Protein AF-A0A961GXW7-F1 (afdb_monomer_lite)

Radius of gyration: 40.07 Å; chains: 1; bounding box: 86×132×93 Å

Secondary structure (DSSP, 8-state):
-HHHHHHHHHHS---------------PPPHHHHHHHHHHHHHHHHHHHHTSPSSHHHHHHHHHHHHHHHHHHHHHHHHHHHHHHHHHHHHHHHHHHHHHHHHHHHHHHHHHHHHHHTSPSSHHHHHHHHHHHHHHHHHHHHHHHHHHHHHHHHHHHHHHHHTT--STT-PPPEE-SPPPTTSTT--GGG--EEEEE-HHHHHHHHHHHHHHTPPPPBPTTT--B----EETTEEE--TTT-EEEEEPPPSPPTTSHHHHHHHHHHHHSSS--HHHHT--PPSSHHHHHHHHHHHHHHHHHHHSS-HHHHTBT-HHHHHHHHHHHHHHHHTT--HHHHHHHHHHTT-S-GGGHHHHHHHHHTTSS-B--HHHHHHHHHHHHHHHHHHHHHHHHHHHHHHHHHHHHHHHHHHTT-HHHHHHHHHHHHHHHHHHHHHHHHHHHTTS---PPPP--------SSSSSHHHHHHHHHHHHHHHHHHHHHHHTTS-------HHHHHHHHHHHHHHHHTT-TTSHHHHHHHHHHHHHHHHHHHHTTSS-TT--HHHHHHHHHHHHHHHHHHHHHTTTTTS------S-SSSSHHHHHHHHHHHHHHHHHHHHHHHHHHHHHHHHHHHHTT--HHHHHHHHHHHHTT--HHHHHHHHHHHHHHHHHHHHHHHHHHHHHHHHHHHHHHHHHHHHHHHHHHHSS-HHHHHHHHHHHHHHHHTT----HHHHHHHHHHHHHHHHHHHHHHHHHHHHT-EEEEEEETTTEEEEEEEETTEEEEEEEEEEEETTEEEEEEEEEEEEEETTTTEEEEEEEEEEEETTEEEEEEEEEEEE--SSSEEEEEEETTEEEEEEEE-

Structure (mmCIF, N/CA/C/O backbone):
data_AF-A0A961GXW7-F1
#
_entry.id   AF-A0A961GXW7-F1
#
loop_
_atom_site.group_PDB
_atom_site.id
_atom_site.type_symbol
_atom_site.label_atom_id
_atom_site.label_alt_id
_atom_site.label_comp_id
_atom_site.label_asym_id
_atom_site.label_entity_id
_atom_site.label_seq_id
_atom_site.pdbx_PDB_ins_code
_atom_site.Cartn_x
_atom_site.Cartn_y
_atom_site.Cartn_z
_atom_site.occupancy
_atom_site.B_iso_or_equiv
_atom_site.auth_seq_id
_atom_site.auth_comp_id
_atom_site.auth_asym_id
_atom_site.auth_atom_id
_atom_site.pdbx_PDB_model_num
ATOM 1 N N . MET A 1 1 ? -20.196 54.841 22.213 1.00 41.28 1 MET A N 1
ATOM 2 C CA . MET A 1 1 ? -19.487 53.626 22.684 1.00 41.28 1 MET A CA 1
ATOM 3 C C . MET A 1 1 ? -20.049 52.306 22.143 1.00 41.28 1 MET A C 1
ATOM 5 O O . MET A 1 1 ? -19.258 51.525 21.639 1.00 41.28 1 MET A O 1
ATOM 9 N N . ARG A 1 2 ? -21.371 52.052 22.116 1.00 33.59 2 ARG A N 1
ATOM 10 C CA . ARG A 1 2 ? -21.931 50.790 21.561 1.00 33.59 2 ARG A CA 1
ATOM 11 C C . ARG A 1 2 ? -21.655 50.526 20.063 1.00 33.59 2 ARG A C 1
ATOM 13 O O . ARG A 1 2 ? -21.621 49.375 19.658 1.00 33.59 2 ARG A O 1
ATOM 20 N N . ARG A 1 3 ? -21.381 51.559 19.252 1.00 33.91 3 ARG A N 1
ATOM 21 C CA . ARG A 1 3 ? -20.981 51.406 17.834 1.00 33.91 3 ARG A CA 1
ATOM 22 C C . ARG A 1 3 ? -19.484 51.121 17.617 1.00 33.91 3 ARG A C 1
ATOM 24 O O . ARG A 1 3 ? -19.127 50.623 16.561 1.00 33.91 3 ARG A O 1
ATOM 31 N N . LEU A 1 4 ? -18.625 51.377 18.610 1.00 35.22 4 LEU A N 1
ATOM 32 C CA . LEU A 1 4 ? -17.183 51.084 18.530 1.00 35.22 4 LEU A CA 1
ATOM 33 C C . LEU A 1 4 ? -16.859 49.640 18.954 1.00 35.22 4 LEU A C 1
ATOM 35 O O . LEU A 1 4 ? -15.947 49.035 18.406 1.00 35.22 4 LEU A O 1
ATOM 39 N N . VAL A 1 5 ? -17.666 49.046 19.841 1.00 41.28 5 VAL A N 1
ATOM 40 C CA . VAL A 1 5 ? -17.519 47.635 20.254 1.00 41.28 5 VAL A CA 1
ATOM 41 C C . VAL A 1 5 ? -17.949 46.662 19.142 1.00 41.28 5 VAL A C 1
ATOM 43 O O . VAL A 1 5 ? -17.344 45.607 18.984 1.00 41.28 5 VAL A O 1
ATOM 46 N N . ALA A 1 6 ? -18.915 47.040 18.296 1.00 34.22 6 ALA A N 1
ATOM 47 C CA . ALA A 1 6 ? -19.325 46.226 17.145 1.00 34.22 6 ALA A CA 1
ATOM 48 C C . ALA A 1 6 ? -18.249 46.153 16.041 1.00 34.22 6 ALA A C 1
ATOM 50 O O . ALA A 1 6 ? -18.118 45.127 15.382 1.00 34.22 6 ALA A O 1
ATOM 51 N N . ILE A 1 7 ? -17.440 47.206 15.874 1.00 37.25 7 ILE A N 1
ATOM 52 C CA . ILE A 1 7 ? -16.339 47.237 14.895 1.00 37.25 7 ILE A CA 1
ATOM 53 C C . ILE A 1 7 ? -15.136 46.420 15.397 1.00 37.25 7 ILE A C 1
ATOM 55 O O . ILE A 1 7 ? -14.447 45.795 14.598 1.00 37.25 7 ILE A O 1
ATOM 59 N N . TRP A 1 8 ? -14.928 46.339 16.716 1.00 32.59 8 TRP A N 1
ATOM 60 C CA . TRP A 1 8 ? -13.859 45.526 17.303 1.00 32.59 8 TRP A CA 1
ATOM 61 C C . TRP A 1 8 ? -14.167 44.017 17.257 1.00 32.59 8 TRP A C 1
ATOM 63 O O . TRP A 1 8 ? -13.285 43.220 16.960 1.00 32.59 8 TRP A O 1
ATOM 73 N N . ILE A 1 9 ? -15.435 43.616 17.425 1.00 38.03 9 ILE A N 1
ATOM 74 C CA . ILE A 1 9 ? -15.851 42.202 17.316 1.00 38.03 9 ILE A CA 1
ATOM 75 C C . ILE A 1 9 ? -15.855 41.712 15.852 1.00 38.03 9 ILE A C 1
ATOM 77 O O . ILE A 1 9 ? -15.516 40.559 15.596 1.00 38.03 9 ILE A O 1
ATOM 81 N N . LEU A 1 10 ? -16.137 42.584 14.875 1.00 31.86 10 LEU A N 1
ATOM 82 C CA . LEU A 1 10 ? -16.046 42.249 13.443 1.00 31.86 10 LEU A CA 1
ATOM 83 C C . LEU A 1 10 ? -14.601 42.118 12.926 1.00 31.86 10 LEU A C 1
ATOM 85 O O . LEU A 1 10 ? -14.381 41.440 11.926 1.00 31.86 10 LEU A O 1
ATOM 89 N N . LEU A 1 11 ? -13.616 42.710 13.610 1.00 31.41 11 LEU A N 1
ATOM 90 C CA . LEU A 1 11 ? -12.194 42.601 13.253 1.00 31.41 11 LEU A CA 1
ATOM 91 C C . LEU A 1 11 ? -11.481 41.396 13.896 1.00 31.41 11 LEU A C 1
ATOM 93 O O . LEU A 1 11 ? -10.411 41.017 13.427 1.00 31.41 11 LEU A O 1
ATOM 97 N N . CYS A 1 12 ? -12.068 40.754 14.914 1.00 31.16 12 CYS A N 1
ATOM 98 C CA . CYS A 1 12 ? -11.459 39.609 15.609 1.00 31.16 12 CYS A CA 1
ATOM 99 C C . CYS A 1 12 ? -11.968 38.226 15.153 1.00 31.16 12 CYS A C 1
ATOM 101 O O . CYS A 1 12 ? -11.433 37.216 15.603 1.00 31.16 12 CYS A O 1
ATOM 103 N N . VAL A 1 13 ? -12.956 38.148 14.250 1.00 32.22 13 VAL A N 1
ATOM 104 C CA . VAL A 1 13 ? -13.510 36.874 13.741 1.00 32.22 13 VAL A CA 1
ATOM 105 C C . VAL A 1 13 ? -13.492 36.844 12.209 1.00 32.22 13 VAL A C 1
ATOM 107 O O . VAL A 1 13 ? -14.510 36.660 11.548 1.00 32.22 13 VAL A O 1
ATOM 110 N N . ALA A 1 14 ? -12.314 37.039 11.620 1.00 27.06 14 ALA A N 1
ATOM 111 C CA . ALA A 1 14 ? -12.071 36.694 10.224 1.00 27.06 14 ALA A CA 1
ATOM 112 C C . ALA A 1 14 ? -11.244 35.398 10.187 1.00 27.06 14 ALA A C 1
ATOM 114 O O . ALA A 1 14 ? -10.081 35.420 10.595 1.00 27.06 14 ALA A O 1
ATOM 115 N N . PRO A 1 15 ? -11.786 34.258 9.717 1.00 30.92 15 PRO A N 1
ATOM 116 C CA . PRO A 1 15 ? -10.940 33.119 9.406 1.00 30.92 15 PRO A CA 1
ATOM 117 C C . PRO A 1 15 ? -10.016 33.532 8.260 1.00 30.92 15 PRO A C 1
ATOM 119 O O . PRO A 1 15 ? -10.469 33.845 7.156 1.00 30.92 15 PRO A O 1
ATOM 122 N N . VAL A 1 16 ? -8.712 33.539 8.534 1.00 29.03 16 VAL A N 1
ATOM 123 C CA . VAL A 1 16 ? -7.657 33.633 7.526 1.00 29.03 16 VAL A CA 1
ATOM 124 C C . VAL A 1 16 ? -7.818 32.432 6.594 1.00 29.03 16 VAL A C 1
ATOM 126 O O . VAL A 1 16 ? -7.296 31.348 6.838 1.00 29.03 16 VAL A O 1
ATOM 129 N N . ARG A 1 17 ? -8.589 32.602 5.516 1.00 28.78 17 ARG A N 1
ATOM 130 C CA . ARG A 1 17 ? -8.518 31.717 4.357 1.00 28.78 17 ARG A CA 1
ATOM 131 C C . ARG A 1 17 ? -7.207 32.035 3.658 1.00 28.78 17 ARG A C 1
ATOM 133 O O . ARG A 1 17 ? -7.131 32.962 2.856 1.00 28.78 17 ARG A O 1
ATOM 140 N N . ALA A 1 18 ? -6.176 31.262 3.978 1.00 31.14 18 ALA A N 1
ATOM 141 C CA . ALA A 1 18 ? -5.028 31.131 3.105 1.00 31.14 18 ALA A CA 1
ATOM 142 C C . ALA A 1 18 ? -5.543 30.639 1.743 1.00 31.14 18 ALA A C 1
ATOM 144 O O . ALA A 1 18 ? -6.003 29.506 1.611 1.00 31.14 18 ALA A O 1
ATOM 145 N N . GLN A 1 19 ? -5.521 31.512 0.737 1.00 29.30 19 GLN A N 1
ATOM 146 C CA . GLN A 1 19 ? -5.534 31.080 -0.652 1.00 29.30 19 GLN A CA 1
ATOM 147 C C . GLN A 1 19 ? -4.233 30.308 -0.871 1.00 29.30 19 GLN A C 1
ATOM 149 O O . GLN A 1 19 ? -3.180 30.897 -1.104 1.00 29.30 19 GLN A O 1
ATOM 154 N N . THR A 1 20 ? -4.295 28.983 -0.772 1.00 34.03 20 THR A N 1
ATOM 155 C CA . THR A 1 20 ? -3.274 28.100 -1.329 1.00 34.03 20 THR A CA 1
ATOM 156 C C . THR A 1 20 ? -3.390 28.177 -2.845 1.00 34.03 20 THR A C 1
ATOM 158 O O . THR A 1 20 ? -4.012 27.341 -3.494 1.00 34.03 20 THR A O 1
ATOM 161 N N . GLY A 1 21 ? -2.836 29.245 -3.419 1.00 29.88 21 GLY A N 1
ATOM 162 C CA . GLY A 1 21 ? -2.476 29.250 -4.824 1.00 29.88 21 GLY A CA 1
ATOM 163 C C . GLY A 1 21 ? -1.432 28.161 -5.014 1.00 29.88 21 GLY A C 1
ATOM 164 O O . GLY A 1 21 ? -0.264 28.364 -4.690 1.00 29.88 21 GLY A O 1
ATOM 165 N N . GLU A 1 22 ? -1.854 26.990 -5.487 1.00 31.81 22 GLU A N 1
ATOM 166 C CA . GLU A 1 22 ? -0.933 26.027 -6.071 1.00 31.81 22 GLU A CA 1
ATOM 167 C C . GLU A 1 22 ? -0.252 26.723 -7.248 1.00 31.81 22 GLU A C 1
ATOM 169 O O . GLU A 1 22 ? -0.811 26.881 -8.335 1.00 31.81 22 GLU A O 1
ATOM 174 N N . VAL A 1 23 ? 0.979 27.174 -7.016 1.00 31.00 23 VAL A N 1
ATOM 175 C CA . VAL A 1 23 ? 1.924 27.421 -8.093 1.00 31.00 23 VAL A CA 1
ATOM 176 C C . VAL A 1 23 ? 2.178 26.050 -8.705 1.00 31.00 23 VAL A C 1
ATOM 178 O O . VAL A 1 23 ? 2.999 25.277 -8.215 1.00 31.00 23 VAL A O 1
ATOM 181 N N . LEU A 1 24 ? 1.426 25.721 -9.756 1.00 29.55 24 LEU A N 1
ATOM 182 C CA . LEU A 1 24 ? 1.792 24.669 -10.692 1.00 29.55 24 LEU A CA 1
ATOM 183 C C . LEU A 1 24 ? 3.127 25.088 -11.307 1.00 29.55 24 LEU A C 1
ATOM 185 O O . LEU A 1 24 ? 3.177 25.787 -12.318 1.00 29.55 24 LEU A O 1
ATOM 189 N N . VAL A 1 25 ? 4.219 24.703 -10.645 1.00 35.31 25 VAL A N 1
ATOM 190 C CA . VAL A 1 25 ? 5.560 24.740 -11.215 1.00 35.31 25 VAL A CA 1
ATOM 191 C C . VAL A 1 25 ? 5.467 23.917 -12.491 1.00 35.31 25 VAL A C 1
ATOM 193 O O . VAL A 1 25 ? 5.220 22.710 -12.439 1.00 35.31 25 VAL A O 1
ATOM 196 N N . SER A 1 26 ? 5.570 24.580 -13.646 1.00 34.00 26 SER A N 1
ATOM 197 C CA . SER A 1 26 ? 5.657 23.877 -14.919 1.00 34.00 26 SER A CA 1
ATOM 198 C C . SER A 1 26 ? 6.806 22.891 -14.799 1.00 34.00 26 SER A C 1
ATOM 200 O O . SER A 1 26 ? 7.908 23.283 -14.419 1.00 34.00 26 SER A O 1
ATOM 202 N N . VAL A 1 27 ? 6.533 21.616 -15.056 1.00 38.41 27 VAL A N 1
ATOM 203 C CA . VAL A 1 27 ? 7.541 20.567 -14.957 1.00 38.41 27 VAL A CA 1
ATOM 204 C C . VAL A 1 27 ? 8.579 20.844 -16.040 1.00 38.41 27 VAL A C 1
ATOM 206 O O . VAL A 1 27 ? 8.359 20.526 -17.207 1.00 38.41 27 VAL A O 1
ATOM 209 N N . ASP A 1 28 ? 9.676 21.496 -15.658 1.00 50.59 28 ASP A N 1
ATOM 210 C CA . ASP A 1 28 ? 10.876 21.572 -16.480 1.00 50.59 28 ASP A CA 1
ATOM 211 C C . ASP A 1 28 ? 11.276 20.146 -16.888 1.00 50.59 28 ASP A C 1
ATOM 213 O O . ASP A 1 28 ? 11.072 19.211 -16.096 1.00 50.59 28 ASP A O 1
ATOM 217 N N . PRO A 1 29 ? 11.828 19.948 -18.103 1.00 53.75 29 PRO A N 1
ATOM 218 C CA . PRO A 1 29 ? 12.327 18.644 -18.525 1.00 53.75 29 PRO A CA 1
ATOM 219 C C . PRO A 1 29 ? 13.182 18.059 -17.404 1.00 53.75 29 PRO A C 1
ATOM 221 O O . PRO A 1 29 ? 14.020 18.756 -16.819 1.00 53.75 29 PRO A O 1
ATOM 224 N N . THR A 1 30 ? 12.930 16.797 -17.041 1.00 66.06 30 THR A N 1
ATOM 225 C CA . THR A 1 30 ? 13.672 16.188 -15.939 1.00 66.06 30 THR A CA 1
ATOM 226 C C . THR A 1 30 ? 15.153 16.254 -16.279 1.00 66.06 30 THR A C 1
ATOM 228 O O . THR A 1 30 ? 15.554 16.204 -17.439 1.00 66.06 30 THR A O 1
ATOM 231 N N . ALA A 1 31 ? 16.007 16.409 -15.279 1.00 69.38 31 ALA A N 1
ATOM 232 C CA . ALA A 1 31 ? 17.428 16.556 -15.553 1.00 69.38 31 ALA A CA 1
ATOM 233 C C . ALA A 1 31 ? 18.026 15.313 -16.256 1.00 69.38 31 ALA A C 1
ATOM 235 O O . ALA A 1 31 ? 18.937 15.445 -17.069 1.00 69.38 31 ALA A O 1
ATOM 236 N N . SER A 1 32 ? 17.385 14.143 -16.100 1.00 69.69 32 SER A N 1
ATOM 237 C CA . SER A 1 32 ? 17.614 12.958 -16.937 1.00 69.69 32 SER A CA 1
ATOM 238 C C . SER A 1 32 ? 17.370 13.208 -18.429 1.00 69.69 32 SER A C 1
ATOM 240 O O . SER A 1 32 ? 18.142 12.735 -19.258 1.00 69.69 32 SER A O 1
ATOM 242 N N . ASP A 1 33 ? 16.323 13.954 -18.781 1.00 80.12 33 ASP A N 1
ATOM 243 C CA . ASP A 1 33 ? 15.987 14.309 -20.159 1.00 80.12 33 ASP A CA 1
ATOM 244 C C . ASP A 1 33 ? 16.986 15.325 -20.705 1.00 80.12 33 ASP A C 1
ATOM 246 O O . ASP A 1 33 ? 17.414 15.200 -21.850 1.00 80.12 33 ASP A O 1
ATOM 250 N N . SER A 1 34 ? 17.422 16.278 -19.875 1.00 84.44 34 SER A N 1
ATOM 251 C CA . SER A 1 34 ? 18.485 17.229 -20.220 1.00 84.44 34 SER A CA 1
ATOM 252 C C . SER A 1 34 ? 19.820 16.520 -20.471 1.00 84.44 34 SER A C 1
ATOM 254 O O . SER A 1 34 ? 20.467 16.780 -21.485 1.00 84.44 34 SER A O 1
ATOM 256 N N . LEU A 1 35 ? 20.198 15.565 -19.615 1.00 85.62 35 LEU A N 1
ATOM 257 C CA . LEU A 1 35 ? 21.408 14.758 -19.778 1.00 85.62 35 LEU A CA 1
ATOM 258 C C . LEU A 1 35 ? 21.316 13.847 -21.011 1.00 85.62 35 LEU A C 1
ATOM 260 O O . LEU A 1 35 ? 22.249 13.781 -21.806 1.00 85.62 35 LEU A O 1
ATOM 264 N N . ALA A 1 36 ? 20.178 13.180 -21.222 1.00 86.12 36 ALA A N 1
ATOM 265 C CA . ALA A 1 36 ? 19.959 12.330 -22.391 1.00 86.12 36 ALA A CA 1
ATOM 266 C C . ALA A 1 36 ? 19.925 13.139 -23.699 1.00 86.12 36 ALA A C 1
ATOM 268 O O . ALA A 1 36 ? 20.428 12.681 -24.729 1.00 86.12 36 ALA A O 1
ATOM 269 N N . ALA A 1 37 ? 19.341 14.339 -23.678 1.00 89.31 37 ALA A N 1
ATOM 270 C CA . ALA A 1 37 ? 19.348 15.257 -24.808 1.00 89.31 37 ALA A CA 1
ATOM 271 C C . ALA A 1 37 ? 20.769 15.744 -25.109 1.00 89.31 37 ALA A C 1
ATOM 273 O O . ALA A 1 37 ? 21.165 15.737 -26.275 1.00 89.31 37 ALA A O 1
ATOM 274 N N . GLU A 1 38 ? 21.551 16.106 -24.089 1.00 93.06 38 GLU A N 1
ATOM 275 C CA . GLU A 1 38 ? 22.937 16.526 -24.285 1.00 93.06 38 GLU A CA 1
ATOM 276 C C . GLU A 1 38 ? 23.823 15.375 -24.765 1.00 93.06 38 GLU A C 1
ATOM 278 O O . GLU A 1 38 ? 24.603 15.573 -25.691 1.00 93.06 38 GLU A O 1
ATOM 283 N N . GLN A 1 39 ? 23.630 14.152 -24.261 1.00 92.31 39 GLN A N 1
ATOM 284 C CA . GLN A 1 39 ? 24.309 12.964 -24.785 1.00 92.31 39 GLN A CA 1
ATOM 285 C C . GLN A 1 39 ? 24.017 12.775 -26.277 1.00 92.31 39 GLN A C 1
ATOM 287 O O . GLN A 1 39 ? 24.934 12.592 -27.072 1.00 92.31 39 GLN A O 1
ATOM 292 N N . LYS A 1 40 ? 22.747 12.865 -26.695 1.00 93.38 40 LYS A N 1
ATOM 293 C CA . LYS A 1 40 ? 22.375 12.745 -28.116 1.00 93.38 40 LYS A CA 1
ATOM 294 C C . LYS A 1 40 ? 22.990 13.852 -28.969 1.00 93.38 40 LYS A C 1
ATOM 296 O O . LYS A 1 40 ? 23.440 13.584 -30.082 1.00 93.38 40 LYS A O 1
ATOM 301 N N . ARG A 1 41 ? 23.008 15.089 -28.464 1.00 94.62 41 ARG A N 1
ATOM 302 C CA . ARG A 1 41 ? 23.634 16.223 -29.155 1.00 94.62 41 ARG A CA 1
ATOM 303 C C . ARG A 1 41 ? 25.142 16.028 -29.276 1.00 94.62 41 ARG A C 1
ATOM 305 O O . ARG A 1 41 ? 25.683 16.267 -30.351 1.00 94.62 41 ARG A O 1
ATOM 312 N N . PHE A 1 42 ? 25.797 15.552 -28.222 1.00 97.00 42 PHE A N 1
ATOM 313 C CA . PHE A 1 42 ? 27.214 15.216 -28.229 1.00 97.00 42 PHE A CA 1
ATOM 314 C C . PHE A 1 42 ? 27.531 14.116 -29.246 1.00 97.00 42 PHE A C 1
ATOM 316 O O . PHE A 1 42 ? 28.393 14.329 -30.093 1.00 97.00 42 PHE A O 1
ATOM 323 N N . GLU A 1 43 ? 26.798 12.998 -29.248 1.00 96.19 43 GLU A N 1
ATOM 324 C CA . GLU A 1 43 ? 26.994 11.913 -30.226 1.00 96.19 43 GLU A CA 1
ATOM 325 C C . GLU A 1 43 ? 26.806 12.404 -31.669 1.00 96.19 43 GLU A C 1
ATOM 327 O O . GLU A 1 43 ? 27.584 12.059 -32.557 1.00 96.19 43 GLU A O 1
ATOM 332 N N . TYR A 1 44 ? 25.811 13.265 -31.912 1.00 96.81 44 TYR A N 1
ATOM 333 C CA . TYR A 1 44 ? 25.603 13.872 -33.226 1.00 96.81 44 TYR A CA 1
ATOM 334 C C . TYR A 1 44 ? 26.777 14.772 -33.643 1.00 96.81 44 TYR A C 1
ATOM 336 O O . TYR A 1 44 ? 27.290 14.632 -34.754 1.00 96.81 44 TYR A O 1
ATOM 344 N N . ARG A 1 45 ? 27.234 15.669 -32.755 1.00 97.06 45 ARG A N 1
ATOM 345 C CA . ARG A 1 45 ? 28.362 16.581 -33.026 1.00 97.06 45 ARG A CA 1
ATOM 346 C C . ARG A 1 45 ? 29.669 15.810 -33.216 1.00 97.06 45 ARG A C 1
ATOM 348 O O . ARG A 1 45 ? 30.400 16.084 -34.162 1.00 97.06 45 ARG A O 1
ATOM 355 N N . LYS A 1 46 ? 29.923 14.798 -32.385 1.00 96.94 46 LYS A N 1
ATOM 356 C CA . LYS A 1 46 ? 31.077 13.902 -32.499 1.00 96.94 46 LYS A CA 1
ATOM 357 C C . LYS A 1 46 ? 31.070 13.155 -33.833 1.00 96.94 46 LYS A C 1
ATOM 359 O O . LYS A 1 46 ? 32.058 13.214 -34.556 1.00 96.94 46 LYS A O 1
ATOM 364 N N . LYS A 1 47 ? 29.947 12.536 -34.209 1.00 96.12 47 LYS A N 1
ATOM 365 C CA . LYS A 1 47 ? 29.817 11.820 -35.487 1.00 96.12 47 LYS A CA 1
ATOM 366 C C . LYS A 1 47 ? 29.995 12.747 -36.693 1.00 96.12 47 LYS A C 1
ATOM 368 O O . LYS A 1 47 ? 30.612 12.356 -37.677 1.00 96.12 47 LYS A O 1
ATOM 373 N N . ALA A 1 48 ? 29.489 13.980 -36.621 1.00 96.19 48 ALA A N 1
ATOM 374 C CA . ALA A 1 48 ? 29.693 14.976 -37.673 1.00 96.19 48 ALA A CA 1
ATOM 375 C C . ALA A 1 48 ? 31.177 15.358 -37.841 1.00 96.19 48 ALA A C 1
ATOM 377 O O . ALA A 1 48 ? 31.635 15.531 -38.968 1.00 96.19 48 ALA A O 1
ATOM 378 N N . LEU A 1 49 ? 31.937 15.445 -36.742 1.00 95.75 49 LEU A N 1
ATOM 379 C CA . LEU A 1 49 ? 33.386 15.670 -36.776 1.00 95.75 49 LEU A CA 1
ATOM 380 C C . LEU A 1 49 ? 34.151 14.446 -37.302 1.00 95.75 49 LEU A C 1
ATOM 382 O O . LEU A 1 49 ? 35.113 14.599 -38.046 1.00 95.75 49 LEU A O 1
ATOM 386 N N . GLU A 1 50 ? 33.713 13.231 -36.969 1.00 92.62 50 GLU A N 1
ATOM 387 C CA . GLU A 1 50 ? 34.333 11.983 -37.444 1.00 92.62 50 GLU A CA 1
ATOM 388 C C . GLU A 1 50 ? 34.176 11.756 -38.956 1.00 92.62 50 GLU A C 1
ATOM 390 O O . GLU A 1 50 ? 35.013 11.081 -39.552 1.00 92.62 50 GLU A O 1
ATOM 395 N N . LEU A 1 51 ? 33.154 12.347 -39.588 1.00 95.50 51 LEU A N 1
ATOM 396 C CA . LEU A 1 51 ? 32.969 12.321 -41.046 1.00 95.50 51 LEU A CA 1
ATOM 397 C C . LEU A 1 51 ? 33.960 13.221 -41.808 1.00 95.50 51 LEU A C 1
ATOM 399 O O . LEU A 1 51 ? 34.058 13.112 -43.030 1.00 95.50 51 LEU A O 1
ATOM 403 N N . GLN A 1 52 ? 34.689 14.107 -41.122 1.00 95.44 52 GLN A N 1
ATOM 404 C CA . GLN A 1 52 ? 35.740 14.907 -41.750 1.00 95.44 52 GLN A CA 1
ATOM 405 C C . GLN A 1 52 ? 36.996 14.055 -42.016 1.00 95.44 52 GLN A C 1
ATOM 407 O O . GLN A 1 52 ? 37.272 13.116 -41.257 1.00 95.44 52 GLN A O 1
ATOM 412 N N . PRO A 1 53 ? 37.801 14.385 -43.049 1.00 96.00 53 PRO A N 1
ATOM 413 C CA . PRO A 1 53 ? 39.055 13.691 -43.318 1.00 96.00 53 PRO A CA 1
ATOM 414 C C . PRO A 1 53 ? 39.950 13.632 -42.068 1.00 96.00 53 PRO A C 1
ATOM 416 O O . PRO A 1 53 ? 40.060 14.629 -41.347 1.00 96.00 53 PRO A O 1
ATOM 419 N N . PRO A 1 54 ? 40.584 12.483 -41.776 1.00 95.50 54 PRO A N 1
ATOM 420 C CA . PRO A 1 54 ? 41.456 12.352 -40.616 1.00 95.50 54 PRO A CA 1
ATOM 421 C C . PRO A 1 54 ? 42.628 13.334 -40.701 1.00 95.50 54 PRO A C 1
ATOM 423 O O . PRO A 1 54 ? 43.329 13.396 -41.709 1.00 95.50 54 PRO A O 1
ATOM 426 N N . GLY A 1 55 ? 42.849 14.092 -39.626 1.00 96.56 55 GLY A N 1
ATOM 427 C CA . GLY A 1 55 ? 43.953 15.041 -39.523 1.00 96.56 55 GLY A CA 1
ATOM 428 C C . GLY A 1 55 ? 44.019 15.729 -38.152 1.00 96.56 55 GLY A C 1
ATOM 429 O O . GLY A 1 55 ? 43.043 15.688 -37.396 1.00 96.56 55 GLY A O 1
ATOM 430 N N . PRO A 1 56 ? 45.136 16.410 -37.828 1.00 95.38 56 PRO A N 1
ATOM 431 C CA . PRO A 1 56 ? 45.360 17.016 -36.509 1.00 95.38 56 PRO A CA 1
ATOM 432 C C . PRO A 1 56 ? 44.267 18.005 -36.082 1.00 95.38 56 PRO A C 1
ATOM 434 O O . PRO A 1 56 ? 43.917 18.086 -34.906 1.00 95.38 56 PRO A O 1
ATOM 437 N N . GLN A 1 57 ? 43.693 18.737 -37.043 1.00 94.56 57 GLN A N 1
ATOM 438 C CA . GLN A 1 57 ? 42.616 19.694 -36.791 1.00 94.56 57 GLN A CA 1
ATOM 439 C C . GLN A 1 57 ? 41.312 19.002 -36.374 1.00 94.56 57 GLN A C 1
ATOM 441 O O . GLN A 1 57 ? 40.675 19.437 -35.415 1.00 94.56 57 GLN A O 1
ATOM 446 N N . ARG A 1 58 ? 40.944 17.900 -37.041 1.00 95.56 58 ARG A N 1
ATOM 447 C CA . ARG A 1 58 ? 39.779 17.082 -36.674 1.00 95.56 58 ARG A CA 1
ATOM 448 C C . ARG A 1 58 ? 39.938 16.534 -35.259 1.00 95.56 58 ARG A C 1
ATOM 450 O O . ARG A 1 58 ? 39.033 16.657 -34.439 1.00 95.56 58 ARG A O 1
ATOM 457 N N . ASP A 1 59 ? 41.103 15.973 -34.949 1.00 94.50 59 ASP A N 1
ATOM 458 C CA . ASP A 1 59 ? 41.359 15.370 -33.639 1.00 94.50 59 ASP A CA 1
ATOM 459 C C . ASP A 1 59 ? 41.351 16.421 -32.515 1.00 94.50 59 ASP A C 1
ATOM 461 O O . ASP A 1 59 ? 40.842 16.159 -31.421 1.00 94.50 59 ASP A O 1
ATOM 465 N N . ALA A 1 60 ? 41.845 17.635 -32.784 1.00 96.31 60 ALA A N 1
ATOM 466 C CA . ALA A 1 60 ? 41.728 18.765 -31.864 1.00 96.31 60 ALA A CA 1
ATOM 467 C C . ALA A 1 60 ? 40.260 19.170 -31.627 1.00 96.31 60 ALA A C 1
ATOM 469 O O . ALA A 1 60 ? 39.869 19.395 -30.480 1.00 96.31 60 ALA A O 1
ATOM 470 N N . GLN A 1 61 ? 39.432 19.200 -32.677 1.00 96.31 61 GLN A N 1
ATOM 471 C CA . GLN A 1 61 ? 38.001 19.508 -32.568 1.00 96.31 61 GLN A CA 1
ATOM 472 C C . GLN A 1 61 ? 37.237 18.433 -31.786 1.00 96.31 61 GLN A C 1
ATOM 474 O O . GLN A 1 61 ? 36.455 18.770 -30.898 1.00 96.31 61 GLN A O 1
ATOM 479 N N . VAL A 1 62 ? 37.501 17.147 -32.040 1.00 95.44 62 VAL A N 1
ATOM 480 C CA . VAL A 1 62 ? 36.889 16.039 -31.284 1.00 95.44 62 VAL A CA 1
ATOM 481 C C . VAL A 1 62 ? 37.275 16.115 -29.804 1.00 95.44 62 VAL A C 1
ATOM 483 O O . VAL A 1 62 ? 36.407 16.001 -28.939 1.00 95.44 62 VAL A O 1
ATOM 486 N N . LYS A 1 63 ? 38.552 16.376 -29.483 1.00 96.31 63 LYS A N 1
ATOM 487 C CA . LYS A 1 63 ? 38.999 16.578 -28.092 1.00 96.31 63 LYS A CA 1
ATOM 488 C C . LYS A 1 63 ? 38.300 17.768 -27.432 1.00 96.31 63 LYS A C 1
ATOM 490 O O . LYS A 1 63 ? 37.856 17.646 -26.292 1.00 96.31 63 LYS A O 1
ATOM 495 N N . GLN A 1 64 ? 38.180 18.897 -28.133 1.00 96.88 64 GLN A N 1
ATOM 496 C CA . GLN A 1 64 ? 37.479 20.075 -27.621 1.00 96.88 64 GLN A CA 1
ATOM 497 C C . GLN A 1 64 ? 35.997 19.775 -27.355 1.00 96.88 64 GLN A C 1
ATOM 499 O O . GLN A 1 64 ? 35.460 20.199 -26.334 1.00 96.88 64 GLN A O 1
ATOM 504 N N . GLU A 1 65 ? 35.346 19.020 -28.237 1.00 96.69 65 GLU A N 1
ATOM 505 C CA . GLU A 1 65 ? 33.938 18.649 -28.099 1.00 96.69 65 GLU A CA 1
ATOM 506 C C . GLU A 1 65 ? 33.701 17.689 -26.923 1.00 96.69 65 GLU A C 1
ATOM 508 O O . GLU A 1 65 ? 32.755 17.874 -26.159 1.00 96.69 65 GLU A O 1
ATOM 513 N N . ILE A 1 66 ? 34.608 16.730 -26.698 1.00 95.81 66 ILE A N 1
ATOM 514 C CA . ILE A 1 66 ? 34.596 15.870 -25.502 1.00 95.81 66 ILE A CA 1
ATOM 515 C C . ILE A 1 66 ? 34.713 16.716 -24.227 1.00 95.81 66 ILE A C 1
ATOM 517 O O . ILE A 1 66 ? 33.946 16.519 -23.288 1.00 95.81 66 ILE A O 1
ATOM 521 N N . GLN A 1 67 ? 35.635 17.685 -24.189 1.00 96.81 67 GLN A N 1
ATOM 522 C CA . GLN A 1 67 ? 35.802 18.565 -23.025 1.00 96.81 67 GLN A CA 1
ATOM 523 C C . GLN A 1 67 ? 34.559 19.430 -22.768 1.00 96.81 67 GLN A C 1
ATOM 525 O O . GLN A 1 67 ? 34.136 19.560 -21.619 1.00 96.81 67 GLN A O 1
ATOM 530 N N . LYS A 1 68 ? 33.928 19.970 -23.822 1.00 96.19 68 LYS A N 1
ATOM 531 C CA . LYS A 1 68 ? 32.657 20.706 -23.707 1.00 96.19 68 LYS A CA 1
ATOM 532 C C . LYS A 1 68 ? 31.547 19.828 -23.138 1.00 96.19 68 LYS A C 1
ATOM 534 O O . LYS A 1 68 ? 30.856 20.255 -22.220 1.00 96.19 68 LYS A O 1
ATOM 539 N N . HIS A 1 69 ? 31.410 18.601 -23.636 1.00 94.25 69 HIS A N 1
ATOM 540 C CA . HIS A 1 69 ? 30.410 17.661 -23.141 1.00 94.25 69 HIS A CA 1
ATOM 541 C C . HIS A 1 69 ? 30.638 17.287 -21.667 1.00 94.25 69 HIS A C 1
ATOM 543 O O . HIS A 1 69 ? 29.696 17.293 -20.879 1.00 94.25 69 HIS A O 1
ATOM 549 N N . LEU A 1 70 ? 31.887 17.045 -21.253 1.00 94.88 70 LEU A N 1
ATOM 550 C CA . LEU A 1 70 ? 32.220 16.795 -19.845 1.00 94.88 70 LEU A CA 1
ATOM 551 C C . LEU A 1 70 ? 31.899 18.001 -18.946 1.00 94.88 70 LEU A C 1
ATOM 553 O O . LEU A 1 70 ? 31.363 17.825 -17.849 1.00 94.88 70 LEU A O 1
ATOM 557 N N . ALA A 1 71 ? 32.195 19.222 -19.404 1.00 95.00 71 ALA A N 1
ATOM 558 C CA . ALA A 1 71 ? 31.868 20.448 -18.679 1.00 95.00 71 ALA A CA 1
ATOM 559 C C . ALA A 1 71 ? 30.349 20.651 -18.549 1.00 95.00 71 ALA A C 1
ATOM 561 O O . ALA A 1 71 ? 29.869 21.001 -17.469 1.00 95.00 71 ALA A O 1
ATOM 562 N N . GLU A 1 72 ? 29.594 20.375 -19.612 1.00 93.31 72 GLU A N 1
ATOM 563 C CA . GLU A 1 72 ? 28.136 20.484 -19.615 1.00 93.31 72 GLU A CA 1
ATOM 564 C C . GLU A 1 72 ? 27.482 19.422 -18.721 1.00 93.31 72 GLU A C 1
ATOM 566 O O . GLU A 1 72 ? 26.641 19.763 -17.891 1.00 93.31 72 GLU A O 1
ATOM 571 N N . ASN A 1 73 ? 27.941 18.166 -18.764 1.00 89.88 73 ASN A N 1
ATOM 572 C CA . ASN A 1 73 ? 27.482 17.120 -17.842 1.00 89.88 73 ASN A CA 1
ATOM 573 C C . ASN A 1 73 ? 27.749 17.501 -16.376 1.00 89.88 73 ASN A C 1
ATOM 575 O O . ASN A 1 73 ? 26.888 17.308 -15.514 1.00 89.88 73 ASN A O 1
ATOM 579 N N . LYS A 1 74 ? 28.917 18.093 -16.077 1.00 93.81 74 LYS A N 1
ATOM 580 C CA . LYS A 1 74 ? 29.226 18.612 -14.735 1.00 93.81 74 LYS A CA 1
ATOM 581 C C . LYS A 1 74 ? 28.280 19.752 -14.344 1.00 93.81 74 LYS A C 1
ATOM 583 O O . LYS A 1 74 ? 27.825 19.786 -13.202 1.00 93.81 74 LYS A O 1
ATOM 588 N N . ARG A 1 75 ? 27.967 20.670 -15.266 1.00 93.69 75 ARG A N 1
ATOM 589 C CA . ARG A 1 75 ? 27.021 21.776 -15.040 1.00 93.69 75 ARG A CA 1
ATOM 590 C C . ARG A 1 75 ? 25.617 21.256 -14.730 1.00 93.69 75 ARG A C 1
ATOM 592 O O . ARG A 1 75 ? 25.055 21.663 -13.716 1.00 93.69 75 ARG A O 1
ATOM 599 N N . ILE A 1 76 ? 25.100 20.329 -15.540 1.00 88.56 76 ILE A N 1
ATOM 600 C CA . ILE A 1 76 ? 23.792 19.683 -15.336 1.00 88.56 76 ILE A CA 1
ATOM 601 C C . ILE A 1 76 ? 23.765 18.971 -13.978 1.00 88.56 76 ILE A C 1
ATOM 603 O O . ILE A 1 76 ? 22.856 19.202 -13.187 1.00 88.56 76 ILE A O 1
ATOM 607 N N . SER A 1 77 ? 24.805 18.200 -13.642 1.00 88.31 77 SER A N 1
ATOM 608 C CA . SER A 1 77 ? 24.888 17.507 -12.349 1.00 88.31 77 SER A CA 1
ATOM 609 C C . SER A 1 77 ? 24.934 18.466 -11.147 1.00 88.31 77 SER A C 1
ATOM 611 O O . SER A 1 77 ? 24.305 18.214 -10.120 1.00 88.31 77 SER A O 1
ATOM 613 N N . MET A 1 78 ? 25.629 19.606 -11.250 1.00 91.25 78 MET A N 1
ATOM 614 C CA . MET A 1 78 ? 25.607 20.626 -10.192 1.00 91.25 78 MET A CA 1
ATOM 615 C C . MET A 1 78 ? 24.230 21.288 -10.057 1.00 91.25 78 MET A C 1
ATOM 617 O O . MET A 1 78 ? 23.778 21.519 -8.934 1.00 91.25 78 MET A O 1
ATOM 621 N N . GLN A 1 79 ? 23.547 21.563 -11.174 1.00 90.44 79 GLN A N 1
ATOM 622 C CA . GLN A 1 79 ? 22.175 22.083 -11.164 1.00 90.44 79 GLN A CA 1
ATOM 623 C C . GLN A 1 79 ? 21.200 21.083 -10.525 1.00 90.44 79 GLN A C 1
ATOM 625 O O . GLN A 1 79 ? 20.371 21.481 -9.709 1.00 90.44 79 GLN A O 1
ATOM 630 N N . GLU A 1 80 ? 21.348 19.786 -10.803 1.00 87.25 80 GLU A N 1
ATOM 631 C CA . GLU A 1 80 ? 20.582 18.715 -10.151 1.00 87.25 80 GLU A CA 1
ATOM 632 C C . GLU A 1 80 ? 20.798 18.680 -8.640 1.00 87.25 80 GLU A C 1
ATOM 634 O O . GLU A 1 80 ? 19.840 18.581 -7.874 1.00 87.25 80 GLU A O 1
ATOM 639 N N . GLN A 1 81 ? 22.052 18.778 -8.192 1.00 90.31 81 GLN A N 1
ATOM 640 C CA . GLN A 1 81 ? 22.369 18.798 -6.765 1.00 90.31 81 GLN A CA 1
ATOM 641 C C . GLN A 1 81 ? 21.804 20.041 -6.071 1.00 90.31 81 GLN A C 1
ATOM 643 O O . GLN A 1 81 ? 21.342 19.935 -4.935 1.00 90.31 81 GLN A O 1
ATOM 648 N N . ALA A 1 82 ? 21.820 21.201 -6.733 1.00 91.94 82 ALA A N 1
ATOM 649 C CA . ALA A 1 82 ? 21.220 22.426 -6.213 1.00 91.94 82 ALA A CA 1
ATOM 650 C C . ALA A 1 82 ? 19.693 22.293 -6.091 1.00 91.94 82 ALA A C 1
ATOM 652 O O . ALA A 1 82 ? 19.158 22.492 -5.002 1.00 91.94 82 ALA A O 1
ATOM 653 N N . ALA A 1 83 ? 19.018 21.844 -7.153 1.00 90.00 83 ALA A N 1
ATOM 654 C CA . ALA A 1 83 ? 17.574 21.605 -7.146 1.00 90.00 83 ALA A CA 1
ATOM 655 C C . ALA A 1 83 ? 17.172 20.550 -6.102 1.00 90.00 83 ALA A C 1
ATOM 657 O O . ALA A 1 83 ? 16.183 20.709 -5.391 1.00 90.00 83 ALA A O 1
ATOM 658 N N . ARG A 1 84 ? 17.968 19.482 -5.946 1.00 93.25 84 ARG A N 1
ATOM 659 C CA . ARG A 1 84 ? 17.772 18.492 -4.880 1.00 93.25 84 ARG A CA 1
ATOM 660 C C . ARG A 1 84 ? 17.861 19.142 -3.501 1.00 93.25 84 ARG A C 1
ATOM 662 O O . ARG A 1 84 ? 16.990 18.902 -2.676 1.00 93.25 84 ARG A O 1
ATOM 669 N N . LYS A 1 85 ? 18.899 19.940 -3.228 1.00 95.75 85 LYS A N 1
ATOM 670 C CA . LYS A 1 85 ? 19.066 20.613 -1.927 1.00 95.75 85 LYS A CA 1
ATOM 671 C C . LYS A 1 85 ? 17.893 21.535 -1.604 1.00 95.75 85 LYS A C 1
ATOM 673 O O . LYS A 1 85 ? 17.464 21.559 -0.456 1.00 95.75 85 LYS A O 1
ATOM 678 N N . GLU A 1 86 ? 17.369 22.244 -2.598 1.00 95.38 86 GLU A N 1
ATOM 679 C CA . GLU A 1 86 ? 16.189 23.097 -2.443 1.00 95.38 86 GLU A CA 1
ATOM 680 C C . GLU A 1 86 ? 14.951 22.282 -2.047 1.00 95.38 86 GLU A C 1
ATOM 682 O O . GLU A 1 86 ? 14.322 22.585 -1.035 1.00 95.38 86 GLU A O 1
ATOM 687 N N . VAL A 1 87 ? 14.670 21.180 -2.756 1.00 95.00 87 VAL A N 1
ATOM 688 C CA . VAL A 1 87 ? 13.564 20.265 -2.417 1.00 95.00 87 VAL A CA 1
ATOM 689 C C . VAL A 1 87 ? 13.725 19.693 -1.006 1.00 95.00 87 VAL A C 1
ATOM 691 O O . VAL A 1 87 ? 12.776 19.699 -0.230 1.00 95.00 87 VAL A O 1
ATOM 694 N N . ILE A 1 88 ? 14.924 19.228 -0.637 1.00 96.88 88 ILE A N 1
ATOM 695 C CA . ILE A 1 88 ? 15.192 18.705 0.714 1.00 96.88 88 ILE A CA 1
ATOM 696 C C . ILE A 1 88 ? 14.993 19.791 1.777 1.00 96.88 88 ILE A C 1
ATOM 698 O O . ILE A 1 88 ? 14.436 19.512 2.837 1.00 96.88 88 ILE A O 1
ATOM 702 N N . SER A 1 89 ? 15.409 21.029 1.504 1.00 97.56 89 SER A N 1
ATOM 703 C CA . SER A 1 89 ? 15.217 22.154 2.422 1.00 97.56 89 SER A CA 1
ATOM 704 C C . SER A 1 89 ? 13.737 22.487 2.629 1.00 97.56 89 SER A C 1
ATOM 706 O O . SER A 1 89 ? 13.319 22.659 3.774 1.00 97.56 89 SER A O 1
ATOM 708 N N . ASP A 1 90 ? 12.938 22.534 1.558 1.00 96.75 90 ASP A N 1
ATOM 709 C CA . ASP A 1 90 ? 11.484 22.749 1.642 1.00 96.75 90 ASP A CA 1
ATOM 710 C C . ASP A 1 90 ? 10.801 21.623 2.433 1.00 96.75 90 ASP A C 1
ATOM 712 O O . ASP A 1 90 ? 10.054 21.884 3.378 1.00 96.75 90 ASP A O 1
ATOM 716 N N . LEU A 1 91 ? 11.127 20.359 2.134 1.00 97.25 91 LEU A N 1
ATOM 717 C CA . LEU A 1 91 ? 10.583 19.209 2.864 1.00 97.25 91 LEU A CA 1
ATOM 718 C C . LEU A 1 91 ? 10.959 19.234 4.348 1.00 97.25 91 LEU A C 1
ATOM 720 O O . LEU A 1 91 ? 10.113 18.948 5.194 1.00 97.25 91 LEU A O 1
ATOM 724 N N . LYS A 1 92 ? 12.195 19.624 4.676 1.00 98.00 92 LYS A N 1
ATOM 725 C CA . LYS A 1 92 ? 12.655 19.787 6.059 1.00 98.00 92 LYS A CA 1
ATOM 726 C C . LYS A 1 92 ? 11.889 20.885 6.793 1.00 98.00 92 LYS A C 1
ATOM 728 O O . LYS A 1 92 ? 11.479 20.679 7.933 1.00 98.00 92 LYS A O 1
ATOM 733 N N . GLN A 1 93 ? 11.668 22.033 6.154 1.00 97.75 93 GLN A N 1
ATOM 734 C CA . GLN A 1 93 ? 10.895 23.129 6.739 1.00 97.75 93 GLN A CA 1
ATOM 735 C C . GLN A 1 93 ? 9.436 22.720 6.980 1.00 97.75 93 GLN A C 1
ATOM 737 O O . GLN A 1 93 ? 8.897 22.961 8.062 1.00 97.75 93 GLN A O 1
ATOM 742 N N . ARG A 1 94 ? 8.806 22.064 5.999 1.00 97.44 94 ARG A N 1
ATOM 743 C CA . ARG A 1 94 ? 7.434 21.551 6.120 1.00 97.44 94 ARG A CA 1
ATOM 744 C C . ARG A 1 94 ? 7.312 20.513 7.228 1.00 97.44 94 ARG A C 1
ATOM 746 O O . ARG A 1 94 ? 6.393 20.604 8.035 1.00 97.44 94 ARG A O 1
ATOM 753 N N . TRP A 1 95 ? 8.250 19.568 7.301 1.00 97.38 95 TRP A N 1
ATOM 754 C CA . TRP A 1 95 ? 8.266 18.566 8.364 1.00 97.38 95 TRP A CA 1
ATOM 755 C C . TRP A 1 95 ? 8.425 19.203 9.748 1.00 97.38 95 TRP A C 1
ATOM 757 O O . TRP A 1 95 ? 7.638 18.904 10.641 1.00 97.38 95 TRP A O 1
ATOM 767 N N . GLY A 1 96 ? 9.355 20.152 9.908 1.00 97.38 96 GLY A N 1
ATOM 768 C CA . GLY A 1 96 ? 9.522 20.877 11.172 1.00 97.38 96 GLY A CA 1
ATOM 769 C C . GLY A 1 96 ? 8.254 21.619 11.613 1.00 97.38 96 GLY A C 1
ATOM 770 O O . GLY A 1 96 ? 7.937 21.647 12.802 1.00 97.38 96 GLY A O 1
ATOM 771 N N . LYS A 1 97 ? 7.481 22.165 10.663 1.00 97.38 97 LYS A N 1
ATOM 772 C CA . LYS A 1 97 ? 6.169 22.763 10.953 1.00 97.38 97 LYS A CA 1
ATOM 773 C C . LYS A 1 97 ? 5.152 21.713 11.412 1.00 97.38 97 LYS A C 1
ATOM 775 O O . LYS A 1 97 ? 4.508 21.922 12.433 1.00 97.38 97 LYS A O 1
ATOM 780 N N . VAL A 1 98 ? 5.028 20.591 10.698 1.00 96.75 98 VAL A N 1
ATOM 781 C CA . VAL A 1 98 ? 4.120 19.483 11.061 1.00 96.75 98 VAL A CA 1
ATOM 782 C C . VAL A 1 98 ? 4.422 18.952 12.465 1.00 96.75 98 VAL A C 1
ATOM 784 O O . VAL A 1 98 ? 3.504 18.778 13.263 1.00 96.75 98 VAL A O 1
ATOM 787 N N . GLU A 1 99 ? 5.699 18.734 12.786 1.00 96.06 99 GLU A N 1
ATOM 788 C CA . GLU A 1 99 ? 6.136 18.261 14.104 1.00 96.06 99 GLU A CA 1
ATOM 789 C C . GLU A 1 99 ? 5.792 19.275 15.210 1.00 96.06 99 GLU A C 1
ATOM 791 O O . GLU A 1 99 ? 5.244 18.905 16.251 1.00 96.06 99 GLU A O 1
ATOM 796 N N . SER A 1 100 ? 6.052 20.565 14.970 1.00 97.00 100 SER A N 1
ATOM 797 C CA . SER A 1 100 ? 5.718 21.648 15.904 1.00 97.00 100 SER A CA 1
ATOM 798 C C . SER A 1 100 ? 4.209 21.783 16.136 1.00 97.00 100 SER A C 1
ATOM 800 O O . SER A 1 100 ? 3.765 21.890 17.284 1.00 97.00 100 SER A O 1
ATOM 802 N N . ASP A 1 101 ? 3.414 21.765 15.066 1.00 97.06 101 ASP A N 1
ATOM 803 C CA . ASP A 1 101 ? 1.954 21.861 15.134 1.00 97.06 101 ASP A CA 1
ATOM 804 C C . ASP A 1 101 ? 1.371 20.659 15.890 1.00 97.06 101 ASP A C 1
ATOM 806 O O . ASP A 1 101 ? 0.524 20.830 16.768 1.00 97.06 101 ASP A O 1
ATOM 810 N N . TRP A 1 102 ? 1.873 19.447 15.621 1.00 96.56 102 TRP A N 1
ATOM 811 C CA . TRP A 1 102 ? 1.431 18.240 16.318 1.00 96.56 102 TRP A CA 1
ATOM 812 C C . TRP A 1 102 ? 1.765 18.271 17.808 1.00 96.56 102 TRP A C 1
ATOM 814 O O . TRP A 1 102 ? 0.897 18.016 18.640 1.00 96.56 102 TRP A O 1
ATOM 824 N N . LYS A 1 103 ? 2.990 18.663 18.173 1.00 96.19 103 LYS A N 1
ATOM 825 C CA . LYS A 1 103 ? 3.390 18.814 19.579 1.00 96.19 103 LYS A CA 1
ATOM 826 C C . LYS A 1 103 ? 2.526 19.843 20.318 1.00 96.19 103 LYS A C 1
ATOM 828 O O . LYS A 1 103 ? 2.173 19.638 21.484 1.00 96.19 103 LYS A O 1
ATOM 833 N N . THR A 1 104 ? 2.187 20.938 19.642 1.00 97.62 104 THR A N 1
ATOM 834 C CA . THR A 1 104 ? 1.318 21.994 20.179 1.00 97.62 104 THR A CA 1
ATOM 835 C C . THR A 1 104 ? -0.097 21.466 20.415 1.00 97.62 104 THR A C 1
ATOM 837 O O . THR A 1 104 ? -0.655 21.670 21.492 1.00 97.62 104 THR A O 1
ATOM 840 N N . GLU A 1 105 ? -0.648 20.724 19.452 1.00 97.56 105 GLU A N 1
ATOM 841 C CA . GLU A 1 105 ? -1.967 20.098 19.562 1.00 97.56 105 GLU A CA 1
ATOM 842 C C . GLU A 1 105 ? -2.025 19.035 20.670 1.00 97.56 105 GLU A C 1
ATOM 844 O O . GLU A 1 105 ? -2.969 19.044 21.457 1.00 97.56 105 GLU A O 1
ATOM 849 N N . CYS A 1 106 ? -1.008 18.176 20.807 1.00 95.50 106 CYS A N 1
ATOM 850 C CA . CYS A 1 106 ? -0.923 17.222 21.920 1.00 95.50 106 CYS A CA 1
ATOM 851 C C . CYS A 1 106 ? -0.900 17.935 23.277 1.00 95.50 106 CYS A C 1
ATOM 853 O O . CYS A 1 106 ? -1.661 17.585 24.172 1.00 95.50 106 CYS A O 1
ATOM 855 N N . THR A 1 107 ? -0.091 18.992 23.413 1.00 96.94 107 THR A N 1
ATOM 856 C CA . THR A 1 107 ? -0.012 19.774 24.660 1.00 96.94 107 THR A CA 1
ATOM 857 C C . THR A 1 107 ? -1.361 20.417 25.006 1.00 96.94 107 THR A C 1
ATOM 859 O O . THR A 1 107 ? -1.781 20.392 26.165 1.00 96.94 107 THR A O 1
ATOM 862 N N . ARG A 1 108 ? -2.062 20.974 24.007 1.00 97.94 108 ARG A N 1
ATOM 863 C CA . ARG A 1 108 ? -3.409 21.543 24.165 1.00 97.94 108 ARG A CA 1
ATOM 864 C C . ARG A 1 108 ? -4.416 20.475 24.597 1.00 97.94 108 ARG A C 1
ATOM 866 O O . ARG A 1 108 ? -5.166 20.704 25.543 1.00 97.94 108 ARG A O 1
ATOM 873 N N . HIS A 1 109 ? -4.422 19.329 23.919 1.00 96.69 109 HIS A N 1
ATOM 874 C CA . HIS A 1 109 ? -5.337 18.225 24.196 1.00 96.69 109 HIS A CA 1
ATOM 875 C C . HIS A 1 109 ? -5.125 17.638 25.598 1.00 96.69 109 HIS A C 1
ATOM 877 O O . HIS A 1 109 ? -6.092 17.439 26.332 1.00 96.69 109 HIS A O 1
ATOM 883 N N . ASP A 1 110 ? -3.873 17.437 26.016 1.00 95.75 110 ASP A N 1
ATOM 884 C CA . ASP A 1 110 ? -3.541 16.949 27.359 1.00 95.75 110 ASP A CA 1
ATOM 885 C C . ASP A 1 110 ? -3.978 17.936 28.450 1.00 95.75 110 ASP A C 1
ATOM 887 O O . ASP A 1 110 ? -4.509 17.534 29.487 1.00 95.75 110 ASP A O 1
ATOM 891 N N . ALA A 1 111 ? -3.791 19.241 28.223 1.00 97.19 111 ALA A N 1
ATOM 892 C CA . ALA A 1 111 ? -4.265 20.274 29.140 1.00 97.19 111 ALA A CA 1
ATOM 893 C C . ALA A 1 111 ? -5.800 20.287 29.243 1.00 97.19 111 ALA A C 1
ATOM 895 O O . ALA A 1 111 ? -6.332 20.362 30.352 1.00 97.19 111 ALA A O 1
ATOM 896 N N . ALA A 1 112 ? -6.505 20.161 28.114 1.00 96.81 112 ALA A N 1
ATOM 897 C CA . ALA A 1 112 ? -7.962 20.065 28.083 1.00 96.81 112 ALA A CA 1
ATOM 898 C C . ALA A 1 112 ? -8.458 18.808 28.814 1.00 96.81 112 ALA A C 1
ATOM 900 O O . ALA A 1 112 ? -9.342 18.905 29.660 1.00 96.81 112 ALA A O 1
ATOM 901 N N . LYS A 1 113 ? -7.838 17.644 28.578 1.00 95.81 113 LYS A N 1
ATOM 902 C CA . LYS A 1 113 ? -8.163 16.400 29.292 1.00 95.81 113 LYS A CA 1
ATOM 903 C C . LYS A 1 113 ? -8.032 16.542 30.804 1.00 95.81 113 LYS A C 1
ATOM 905 O O . LYS A 1 113 ? -8.978 16.222 31.509 1.00 95.81 113 LYS A O 1
ATOM 910 N N . ARG A 1 114 ? -6.939 17.131 31.304 1.00 97.12 114 ARG A N 1
ATOM 911 C CA . ARG A 1 114 ? -6.772 17.382 32.750 1.00 97.12 114 ARG A CA 1
ATOM 912 C C . ARG A 1 114 ? -7.875 18.267 33.337 1.00 97.12 114 ARG A C 1
ATOM 914 O O . ARG A 1 114 ? -8.277 18.057 34.476 1.00 97.12 114 ARG A O 1
ATOM 921 N N . GLN A 1 115 ? -8.359 19.257 32.583 1.00 97.19 115 GLN A N 1
ATOM 922 C CA . GLN A 1 115 ? -9.486 20.095 33.013 1.00 97.19 115 GLN A CA 1
ATOM 923 C C . GLN A 1 115 ? -10.802 19.310 33.029 1.00 97.19 115 GLN A C 1
ATOM 925 O O . GLN A 1 115 ? -11.594 19.461 33.956 1.00 97.19 115 GLN A O 1
ATOM 930 N N . LEU A 1 116 ? -11.025 18.458 32.026 1.00 95.44 116 LEU A N 1
ATOM 931 C CA . LEU A 1 116 ? -12.213 17.610 31.931 1.00 95.44 116 LEU A CA 1
ATOM 932 C C . LEU A 1 116 ? -12.239 16.522 33.006 1.00 95.44 116 LEU A C 1
ATOM 934 O O . LEU A 1 116 ? -13.305 16.226 33.538 1.00 95.44 116 LEU A O 1
ATOM 938 N N . ASP A 1 117 ? -11.084 15.972 33.374 1.00 93.88 117 ASP A N 1
ATOM 939 C CA . ASP A 1 117 ? -10.965 14.968 34.433 1.00 93.88 117 ASP A CA 1
ATOM 940 C C . ASP A 1 117 ? -11.392 15.519 35.801 1.00 93.88 117 ASP A C 1
ATOM 942 O O . ASP A 1 117 ? -11.936 14.770 36.613 1.00 93.88 117 ASP A O 1
ATOM 946 N N . ALA A 1 118 ? -11.223 16.828 36.024 1.00 96.56 118 ALA A N 1
ATOM 947 C CA . ALA A 1 118 ? -11.662 17.524 37.233 1.00 96.56 118 ALA A CA 1
ATOM 948 C C . ALA A 1 118 ? -13.178 17.803 37.282 1.00 96.56 118 ALA A C 1
ATOM 950 O O . ALA A 1 118 ? -13.684 18.228 38.323 1.00 96.56 118 ALA A O 1
ATOM 951 N N . LEU A 1 119 ? -13.918 17.585 36.186 1.00 95.19 119 LEU A N 1
ATOM 952 C CA . LEU A 1 119 ? -15.376 17.707 36.194 1.00 95.19 119 LEU A CA 1
ATOM 953 C C . LEU A 1 119 ? -16.015 16.547 36.984 1.00 95.19 119 LEU A C 1
ATOM 955 O O . LEU A 1 119 ? -15.504 15.421 36.938 1.00 95.19 119 LEU A O 1
ATOM 959 N N . PRO A 1 120 ? -17.156 16.785 37.663 1.00 97.12 120 PRO A N 1
ATOM 960 C CA . PRO A 1 120 ? -17.939 15.720 38.280 1.00 97.12 120 PRO A CA 1
ATOM 961 C C . PRO A 1 120 ? -18.358 14.664 37.253 1.00 97.12 120 PRO A C 1
ATOM 963 O O . PRO A 1 120 ? -18.695 14.998 36.114 1.00 97.12 120 PRO A O 1
ATOM 966 N N . GLU A 1 121 ? -18.371 13.397 37.666 1.00 94.06 121 GLU A N 1
ATOM 967 C CA . GLU A 1 121 ? -18.872 12.308 36.826 1.00 94.06 121 GLU A CA 1
ATOM 968 C C . GLU A 1 121 ? -20.335 12.547 36.429 1.00 94.06 121 GLU A C 1
ATOM 970 O O . GLU A 1 121 ? -21.172 12.919 37.255 1.00 94.06 121 GLU A O 1
ATOM 975 N N . GLY A 1 122 ? -20.646 12.342 35.148 1.00 94.06 122 GLY A N 1
ATOM 976 C CA . GLY A 1 122 ? -21.996 12.500 34.617 1.00 94.06 122 GLY A CA 1
ATOM 977 C C . GLY A 1 122 ? -22.039 12.825 33.119 1.00 94.06 122 GLY A C 1
ATOM 978 O O . GLY A 1 122 ? -20.996 13.034 32.493 1.00 94.06 122 GLY A O 1
ATOM 979 N N . PRO A 1 123 ? -23.249 12.928 32.532 1.00 91.38 123 PRO A N 1
ATOM 980 C CA . PRO A 1 123 ? -23.435 13.118 31.089 1.00 91.38 123 PRO A CA 1
ATOM 981 C C . PRO A 1 123 ? -22.720 14.350 30.522 1.00 91.38 123 PRO A C 1
ATOM 983 O O . PRO A 1 123 ? -22.255 14.328 29.386 1.00 91.38 123 PRO A O 1
ATOM 986 N N . ALA A 1 124 ? -22.592 15.416 31.319 1.00 93.62 124 ALA A N 1
ATOM 987 C CA . ALA A 1 124 ? -21.894 16.635 30.919 1.00 93.62 124 ALA A CA 1
ATOM 988 C C . ALA A 1 124 ? -20.384 16.410 30.721 1.00 93.62 124 ALA A C 1
ATOM 990 O O . ALA A 1 124 ? -19.833 16.864 29.719 1.00 93.62 124 ALA A O 1
ATOM 991 N N . LYS A 1 125 ? -19.723 15.672 31.629 1.00 94.19 125 LYS A N 1
ATOM 992 C CA . LYS A 1 125 ? -18.305 15.302 31.494 1.00 94.19 125 LYS A CA 1
ATOM 993 C C . LYS A 1 125 ? -18.098 14.409 30.276 1.00 94.19 125 LYS A C 1
ATOM 995 O O . LYS A 1 125 ? -17.213 14.685 29.471 1.00 94.19 125 LYS A O 1
ATOM 1000 N N . THR A 1 126 ? -18.949 13.398 30.090 1.00 88.00 126 THR A N 1
ATOM 1001 C CA . THR A 1 126 ? -18.899 12.511 28.917 1.00 88.00 126 THR A CA 1
ATOM 1002 C C . THR A 1 126 ? -19.038 13.292 27.608 1.00 88.00 126 THR A C 1
ATOM 1004 O O . THR A 1 126 ? -18.202 13.134 26.721 1.00 88.00 126 THR A O 1
ATOM 1007 N N . ALA A 1 127 ? -20.026 14.188 27.507 1.00 90.25 127 ALA A N 1
ATOM 1008 C CA . ALA A 1 127 ? -20.229 15.021 26.321 1.00 90.25 127 ALA A CA 1
ATOM 1009 C C . ALA A 1 127 ? -19.043 15.966 26.061 1.00 90.25 127 ALA A C 1
ATOM 1011 O O . ALA A 1 127 ? -18.640 16.158 24.914 1.00 90.25 127 ALA A O 1
ATOM 1012 N N . ALA A 1 128 ? -18.445 16.530 27.114 1.00 93.88 128 ALA A N 1
ATOM 1013 C CA . ALA A 1 128 ? -17.281 17.403 26.992 1.00 93.88 128 ALA A CA 1
ATOM 1014 C C . ALA A 1 128 ? -16.013 16.639 26.559 1.00 93.88 128 ALA A C 1
ATOM 1016 O O . ALA A 1 128 ? -15.274 17.118 25.700 1.00 93.88 128 ALA A O 1
ATOM 1017 N N . ILE A 1 129 ? -15.797 15.423 27.077 1.00 89.44 129 ILE A N 1
ATOM 1018 C CA . ILE A 1 129 ? -14.734 14.510 26.623 1.00 89.44 129 ILE A CA 1
ATOM 1019 C C . ILE A 1 129 ? -14.936 14.131 25.155 1.00 89.44 129 ILE A C 1
ATOM 1021 O O . ILE A 1 129 ? -13.981 14.138 24.376 1.00 89.44 129 ILE A O 1
ATOM 1025 N N . GLU A 1 130 ? -16.165 13.815 24.749 1.00 87.44 130 GLU A N 1
ATOM 1026 C CA . GLU A 1 130 ? -16.472 13.481 23.360 1.00 87.44 130 GLU A CA 1
ATOM 1027 C C . GLU A 1 130 ? -16.225 14.667 22.418 1.00 87.44 130 GLU A C 1
ATOM 1029 O O . GLU A 1 130 ? -15.589 14.495 21.372 1.00 87.44 130 GLU A O 1
ATOM 1034 N N . ALA A 1 131 ? -16.650 15.872 22.811 1.00 92.69 131 ALA A N 1
ATOM 1035 C CA . ALA A 1 131 ? -16.422 17.102 22.059 1.00 92.69 131 ALA A CA 1
ATOM 1036 C C . ALA A 1 131 ? -14.924 17.430 21.919 1.00 92.69 131 ALA A C 1
ATOM 1038 O O . ALA A 1 131 ? -14.465 17.726 20.815 1.00 92.69 131 ALA A O 1
ATOM 1039 N N . GLU A 1 132 ? -14.143 17.316 22.997 1.00 96.25 132 GLU A N 1
ATOM 1040 C CA . GLU A 1 132 ? -12.691 17.530 22.969 1.00 96.25 132 GLU A CA 1
ATOM 1041 C C . GLU A 1 132 ? -11.978 16.475 22.109 1.00 96.25 132 GLU A C 1
ATOM 1043 O O . GLU A 1 132 ? -11.143 16.815 21.271 1.00 96.25 132 GLU A O 1
ATOM 1048 N N . ASN A 1 133 ? -12.352 15.197 22.224 1.00 89.94 133 ASN A N 1
ATOM 1049 C CA . ASN A 1 133 ? -11.817 14.142 21.360 1.00 89.94 133 ASN A CA 1
ATOM 1050 C C . ASN A 1 133 ? -12.176 14.378 19.882 1.00 89.94 133 ASN A C 1
ATOM 1052 O O . ASN A 1 133 ? -11.366 14.106 18.994 1.00 89.94 133 ASN A O 1
ATOM 1056 N N . ALA A 1 134 ? -13.377 14.887 19.586 1.00 88.25 134 ALA A N 1
ATOM 1057 C CA . ALA A 1 134 ? -13.769 15.260 18.230 1.00 88.25 134 ALA A CA 1
ATOM 1058 C C . ALA A 1 134 ? -12.945 16.444 17.697 1.00 88.25 134 ALA A C 1
ATOM 1060 O O . ALA A 1 134 ? -12.464 16.378 16.563 1.00 88.25 134 ALA A O 1
ATOM 1061 N N . ALA A 1 135 ? -12.724 17.478 18.515 1.00 93.56 135 ALA A N 1
ATOM 1062 C CA . ALA A 1 135 ? -11.871 18.615 18.175 1.00 93.56 135 ALA A CA 1
ATOM 1063 C C . ALA A 1 135 ? -10.427 18.168 17.892 1.00 93.56 135 ALA A C 1
ATOM 1065 O O . ALA A 1 135 ? -9.897 18.464 16.819 1.00 93.56 135 ALA A O 1
ATOM 1066 N N . HIS A 1 136 ? -9.839 17.359 18.780 1.00 93.62 136 HIS A N 1
ATOM 1067 C CA . HIS A 1 136 ? -8.498 16.802 18.608 1.00 93.62 136 HIS A CA 1
ATOM 1068 C C . HIS A 1 136 ? -8.369 15.982 17.318 1.00 93.62 136 HIS A C 1
ATOM 1070 O O . HIS A 1 136 ? -7.443 16.185 16.532 1.00 93.62 136 HIS A O 1
ATOM 1076 N N . ARG A 1 137 ? -9.339 15.099 17.031 1.00 90.00 137 ARG A N 1
ATOM 1077 C CA . ARG A 1 137 ? -9.367 14.322 15.778 1.00 90.00 137 ARG A CA 1
ATOM 1078 C C . ARG A 1 137 ? -9.413 15.216 14.537 1.00 90.00 137 ARG A C 1
ATOM 1080 O O . ARG A 1 137 ? -8.738 14.911 13.554 1.00 90.00 137 ARG A O 1
ATOM 1087 N N . ASN A 1 138 ? -10.184 16.302 14.565 1.00 91.62 138 ASN A N 1
ATOM 1088 C CA . ASN A 1 138 ? -10.292 17.228 13.437 1.00 91.62 138 ASN A CA 1
ATOM 1089 C C . ASN A 1 138 ? -8.976 17.979 13.189 1.00 91.62 138 ASN A C 1
ATOM 1091 O O . ASN A 1 138 ? -8.489 17.979 12.057 1.00 91.62 138 ASN A O 1
ATOM 1095 N N . THR A 1 139 ? -8.359 18.539 14.233 1.00 95.69 139 THR A N 1
ATOM 1096 C CA . THR A 1 139 ? -7.047 19.201 14.129 1.00 95.69 139 THR A CA 1
ATOM 1097 C C . THR A 1 139 ? -5.969 18.216 13.674 1.00 95.69 139 THR A C 1
ATOM 1099 O O . THR A 1 139 ? -5.204 18.497 12.754 1.00 95.69 139 THR A O 1
ATOM 1102 N N . SER A 1 140 ? -5.966 17.006 14.237 1.00 95.19 140 SER A N 1
ATOM 1103 C CA . SER A 1 140 ? -5.047 15.929 13.858 1.00 95.19 140 SER A CA 1
ATOM 1104 C C . SER A 1 140 ? -5.152 15.562 12.368 1.00 95.19 140 SER A C 1
ATOM 1106 O O . SER A 1 140 ? -4.135 15.365 11.704 1.00 95.19 140 SER A O 1
ATOM 1108 N N . LYS A 1 141 ? -6.362 15.529 11.788 1.00 92.75 141 LYS A N 1
ATOM 1109 C CA . LYS A 1 141 ? -6.560 15.308 10.340 1.00 92.75 141 LYS A CA 1
ATOM 1110 C C . LYS A 1 141 ? -6.017 16.449 9.476 1.00 92.75 141 LYS A C 1
ATOM 1112 O O . LYS A 1 141 ? -5.457 16.186 8.410 1.00 92.75 141 LYS A O 1
ATOM 1117 N N . GLN A 1 142 ? -6.152 17.695 9.925 1.00 94.94 142 GLN A N 1
ATOM 1118 C CA . GLN A 1 142 ? -5.592 18.848 9.215 1.00 94.94 142 GLN A CA 1
ATOM 1119 C C . GLN A 1 142 ? -4.060 18.786 9.189 1.00 94.94 142 GLN A C 1
ATOM 1121 O O . GLN A 1 142 ? -3.468 18.857 8.115 1.00 94.94 142 GLN A O 1
ATOM 1126 N N . ILE A 1 143 ? -3.422 18.545 10.339 1.00 96.06 143 ILE A N 1
ATOM 1127 C CA . ILE A 1 143 ? -1.957 18.414 10.434 1.00 96.06 143 ILE A CA 1
ATOM 1128 C C . ILE A 1 143 ? -1.460 17.232 9.587 1.00 96.06 143 ILE A C 1
ATOM 1130 O O . ILE A 1 143 ? -0.478 17.352 8.853 1.00 96.06 143 ILE A O 1
ATOM 1134 N N . ALA A 1 144 ? -2.179 16.106 9.602 1.00 94.88 144 ALA A N 1
ATOM 1135 C CA . ALA A 1 144 ? -1.833 14.954 8.779 1.00 94.88 144 ALA A CA 1
ATOM 1136 C C . ALA A 1 144 ? -1.887 15.260 7.268 1.00 94.88 144 ALA A C 1
ATOM 1138 O O . ALA A 1 144 ? -1.175 14.617 6.495 1.00 94.88 144 ALA A O 1
ATOM 1139 N N . THR A 1 145 ? -2.703 16.228 6.826 1.00 94.69 145 THR A N 1
ATOM 1140 C CA . THR A 1 145 ? -2.787 16.622 5.407 1.00 94.69 145 THR A CA 1
ATOM 1141 C C . THR A 1 145 ? -1.480 17.266 4.955 1.00 94.69 145 THR A C 1
ATOM 1143 O O . THR A 1 145 ? -0.937 16.884 3.919 1.00 94.69 145 THR A O 1
ATOM 1146 N N . GLU A 1 146 ? -0.913 18.146 5.781 1.00 95.62 146 GLU A N 1
ATOM 1147 C CA . GLU A 1 146 ? 0.416 18.730 5.561 1.00 95.62 146 GLU A CA 1
ATOM 1148 C C . GLU A 1 146 ? 1.520 17.666 5.623 1.00 95.62 146 GLU A C 1
ATOM 1150 O O . GLU A 1 146 ? 2.417 17.635 4.778 1.00 95.62 146 GLU A O 1
ATOM 1155 N N . ARG A 1 147 ? 1.421 16.716 6.563 1.00 96.38 147 ARG A N 1
ATOM 1156 C CA . ARG A 1 147 ? 2.333 15.562 6.622 1.00 96.38 147 ARG A CA 1
ATOM 1157 C C . ARG A 1 147 ? 2.307 14.746 5.328 1.00 96.38 147 ARG A C 1
ATOM 1159 O O . ARG A 1 147 ? 3.361 14.362 4.829 1.00 96.38 147 ARG A O 1
ATOM 1166 N N . ASN A 1 148 ? 1.129 14.513 4.749 1.00 94.69 148 ASN A N 1
ATOM 1167 C CA . ASN A 1 148 ? 0.999 13.772 3.495 1.00 94.69 148 ASN A CA 1
ATOM 1168 C C . ASN A 1 148 ? 1.660 14.508 2.310 1.00 94.69 148 ASN A C 1
ATOM 1170 O O . ASN A 1 148 ? 2.192 13.853 1.414 1.00 94.69 148 ASN A O 1
ATOM 1174 N N . VAL A 1 149 ? 1.713 15.847 2.315 1.00 95.25 149 VAL A N 1
ATOM 1175 C CA . VAL A 1 149 ? 2.502 16.610 1.326 1.00 95.25 149 VAL A CA 1
ATOM 1176 C C . VAL A 1 149 ? 3.992 16.287 1.461 1.00 95.25 149 VAL A C 1
ATOM 1178 O O . VAL A 1 149 ? 4.666 16.071 0.450 1.00 95.25 149 VAL A O 1
ATOM 1181 N N . VAL A 1 150 ? 4.501 16.184 2.695 1.00 97.00 150 VAL A N 1
ATOM 1182 C CA . VAL A 1 150 ? 5.887 15.757 2.954 1.00 97.00 150 VAL A CA 1
ATOM 1183 C C . VAL A 1 150 ? 6.106 14.320 2.479 1.00 97.00 150 VAL A C 1
ATOM 1185 O O . VAL A 1 150 ? 7.068 14.072 1.753 1.00 97.00 150 VAL A O 1
ATOM 1188 N N . HIS A 1 151 ? 5.199 13.387 2.801 1.00 95.44 151 HIS A N 1
ATOM 1189 C CA . HIS A 1 151 ? 5.259 11.998 2.317 1.00 95.44 151 HIS A CA 1
ATOM 1190 C C . HIS A 1 151 ? 5.374 11.930 0.792 1.00 95.44 151 HIS A C 1
ATOM 1192 O O . HIS A 1 151 ? 6.272 11.288 0.250 1.00 95.44 151 HIS A O 1
ATOM 1198 N N . GLU A 1 152 ? 4.491 12.628 0.082 1.00 94.06 152 GLU A N 1
ATOM 1199 C CA . GLU A 1 152 ? 4.496 12.670 -1.380 1.00 94.06 152 GLU A CA 1
ATOM 1200 C C . GLU A 1 152 ? 5.739 13.343 -1.955 1.00 94.06 152 GLU A C 1
ATOM 1202 O O . GLU A 1 152 ? 6.207 12.949 -3.024 1.00 94.06 152 GLU A O 1
ATOM 1207 N N . GLY A 1 153 ? 6.273 14.357 -1.278 1.00 95.25 153 GLY A N 1
ATOM 1208 C CA . GLY A 1 153 ? 7.520 15.009 -1.657 1.00 95.25 153 GLY A CA 1
ATOM 1209 C C . GLY A 1 153 ? 8.724 14.074 -1.549 1.00 95.25 153 GLY A C 1
ATOM 1210 O O . GLY A 1 153 ? 9.502 13.972 -2.499 1.00 95.25 153 GLY A O 1
ATOM 1211 N N . VAL A 1 154 ? 8.824 13.317 -0.450 1.00 96.06 154 VAL A N 1
ATOM 1212 C CA . VAL A 1 154 ? 9.851 12.278 -0.261 1.00 96.06 154 VAL A CA 1
ATOM 1213 C C . VAL A 1 154 ? 9.745 11.215 -1.353 1.00 96.06 154 VAL A C 1
ATOM 1215 O O . VAL A 1 154 ? 10.743 10.922 -2.009 1.00 96.06 154 VAL A O 1
ATOM 1218 N N . MET A 1 155 ? 8.545 10.679 -1.609 1.00 94.12 155 MET A N 1
ATOM 1219 C CA . MET A 1 155 ? 8.334 9.663 -2.651 1.00 94.12 155 MET A CA 1
ATOM 1220 C C . MET A 1 155 ? 8.695 10.185 -4.047 1.00 94.12 155 MET A C 1
ATOM 1222 O O . MET A 1 155 ? 9.391 9.507 -4.804 1.00 94.12 155 MET A O 1
ATOM 1226 N N . ARG A 1 156 ? 8.261 11.404 -4.399 1.00 92.12 156 ARG A N 1
ATOM 1227 C CA . ARG A 1 156 ? 8.579 12.034 -5.691 1.00 92.12 156 ARG A CA 1
ATOM 1228 C C . ARG A 1 156 ? 10.079 12.244 -5.864 1.00 92.12 156 ARG A C 1
ATOM 1230 O O . ARG A 1 156 ? 10.612 11.918 -6.924 1.00 92.12 156 ARG A O 1
ATOM 1237 N N . GLN A 1 157 ? 10.760 12.745 -4.837 1.00 93.88 157 GLN A N 1
ATOM 1238 C CA . GLN A 1 157 ? 12.200 12.973 -4.888 1.00 93.88 157 GLN A CA 1
ATOM 1239 C C . GLN A 1 157 ? 12.983 11.650 -4.933 1.00 93.88 157 GLN A C 1
ATOM 1241 O O . GLN A 1 157 ? 13.910 11.523 -5.732 1.00 93.88 157 GLN A O 1
ATOM 1246 N N . ALA A 1 158 ? 12.566 10.632 -4.175 1.00 93.44 158 ALA A N 1
ATOM 1247 C CA . ALA A 1 158 ? 13.148 9.292 -4.234 1.00 93.44 158 ALA A CA 1
ATOM 1248 C C . ALA A 1 158 ? 12.999 8.668 -5.632 1.00 93.44 158 ALA A C 1
ATOM 1250 O O . ALA A 1 158 ? 13.970 8.157 -6.190 1.00 93.44 158 ALA A O 1
ATOM 1251 N N . ASN A 1 159 ? 11.812 8.776 -6.238 1.00 89.88 159 ASN A N 1
ATOM 1252 C CA . ASN A 1 159 ? 11.565 8.344 -7.615 1.00 89.88 159 ASN A CA 1
ATOM 1253 C C . ASN A 1 159 ? 12.479 9.073 -8.603 1.00 89.88 159 ASN A C 1
ATOM 1255 O O . ASN A 1 159 ? 13.101 8.438 -9.454 1.00 89.88 159 ASN A O 1
ATOM 1259 N N . ARG A 1 160 ? 12.617 10.396 -8.460 1.00 87.12 160 ARG A N 1
ATOM 1260 C CA . ARG A 1 160 ? 13.493 11.219 -9.305 1.00 87.12 160 ARG A CA 1
ATOM 1261 C C . ARG A 1 160 ? 14.952 10.764 -9.243 1.00 87.12 160 ARG A C 1
ATOM 1263 O O . ARG A 1 160 ? 15.603 10.700 -10.279 1.00 87.12 160 ARG A O 1
ATOM 1270 N N . GLU A 1 161 ? 15.446 10.406 -8.058 1.00 88.69 161 GLU A N 1
ATOM 1271 C CA . GLU A 1 161 ? 16.824 9.931 -7.862 1.00 88.69 161 GLU A CA 1
ATOM 1272 C C . GLU A 1 161 ? 17.097 8.541 -8.451 1.00 88.69 161 GLU A C 1
ATOM 1274 O O . GLU A 1 161 ? 18.256 8.208 -8.704 1.00 88.69 161 GLU A O 1
ATOM 1279 N N . VAL A 1 162 ? 16.061 7.726 -8.677 1.00 86.12 162 VAL A N 1
ATOM 1280 C CA . VAL A 1 162 ? 16.206 6.383 -9.261 1.00 86.12 162 VAL A CA 1
ATOM 1281 C C . VAL A 1 162 ? 15.935 6.354 -10.766 1.00 86.12 162 VAL A C 1
ATOM 1283 O O . VAL A 1 162 ? 16.522 5.525 -11.456 1.00 86.12 162 VAL A O 1
ATOM 1286 N N . MET A 1 163 ? 15.136 7.278 -11.309 1.00 67.56 163 MET A N 1
ATOM 1287 C CA . MET A 1 163 ? 14.799 7.357 -12.746 1.00 67.56 163 MET A CA 1
ATOM 1288 C C . MET A 1 163 ? 16.014 7.523 -13.688 1.00 67.56 163 MET A C 1
ATOM 1290 O O . MET A 1 163 ? 15.885 7.299 -14.888 1.00 67.56 163 MET A O 1
ATOM 1294 N N . GLY A 1 164 ? 17.210 7.835 -13.172 1.00 59.38 164 GLY A N 1
ATOM 1295 C CA . GLY A 1 164 ? 18.468 7.751 -13.932 1.00 59.38 164 GLY A CA 1
ATOM 1296 C C . GLY A 1 164 ? 18.979 6.319 -14.187 1.00 59.38 164 GLY A C 1
ATOM 1297 O O . GLY A 1 164 ? 19.911 6.128 -14.965 1.00 59.38 164 GLY A O 1
ATOM 1298 N N . GLY A 1 165 ? 18.397 5.299 -13.545 1.00 51.16 165 GLY A N 1
ATOM 1299 C CA . GLY A 1 165 ? 18.759 3.890 -13.703 1.00 51.16 165 GLY A CA 1
ATOM 1300 C C . GLY A 1 165 ? 17.894 3.175 -14.743 1.00 51.16 165 GLY A C 1
ATOM 1301 O O . GLY A 1 165 ? 16.713 2.943 -14.511 1.00 51.16 165 GLY A O 1
ATOM 1302 N N . GLN A 1 166 ? 18.498 2.753 -15.859 1.00 41.81 166 GLN A N 1
ATOM 1303 C CA . GLN A 1 166 ? 17.840 2.067 -16.989 1.00 41.81 166 GLN A CA 1
ATOM 1304 C C . GLN A 1 166 ? 17.282 0.654 -16.692 1.00 41.81 166 GLN A C 1
ATOM 1306 O O . GLN A 1 166 ? 16.804 -0.018 -17.606 1.00 41.81 166 GLN A O 1
ATOM 1311 N N . THR A 1 167 ? 17.352 0.149 -15.458 1.00 47.75 167 THR A N 1
ATOM 1312 C CA . THR A 1 167 ? 16.964 -1.235 -15.138 1.00 47.75 167 THR A CA 1
ATOM 1313 C C . THR A 1 167 ? 15.528 -1.315 -14.612 1.00 47.75 167 THR A C 1
ATOM 1315 O O . THR A 1 167 ? 15.122 -0.522 -13.770 1.00 47.75 167 THR A O 1
ATOM 1318 N N . GLY A 1 168 ? 14.765 -2.335 -15.032 1.00 45.50 168 GLY A N 1
ATOM 1319 C CA . GLY A 1 168 ? 13.386 -2.603 -14.570 1.00 45.50 168 GLY A CA 1
ATOM 1320 C C . GLY A 1 168 ? 13.230 -2.912 -13.069 1.00 45.50 168 GLY A C 1
ATOM 1321 O O . GLY A 1 168 ? 12.145 -3.242 -12.615 1.00 45.50 168 GLY A O 1
ATOM 1322 N N . THR A 1 169 ? 14.312 -2.806 -12.295 1.00 48.75 169 THR A N 1
ATOM 1323 C CA . THR A 1 169 ? 14.366 -2.894 -10.826 1.00 48.75 169 THR A CA 1
ATOM 1324 C C . THR A 1 169 ? 14.013 -1.566 -10.142 1.00 48.75 169 THR A C 1
ATOM 1326 O O . THR A 1 169 ? 13.856 -1.506 -8.925 1.00 48.75 169 THR A O 1
ATOM 1329 N N . SER A 1 170 ? 13.930 -0.485 -10.920 1.00 53.47 170 SER A N 1
ATOM 1330 C CA . SER A 1 170 ? 13.555 0.869 -10.514 1.00 53.47 170 SER A CA 1
ATOM 1331 C C . SER A 1 170 ? 12.035 1.016 -10.396 1.00 53.47 170 SER A C 1
ATOM 1333 O O . SER A 1 170 ? 11.444 1.864 -11.060 1.00 53.47 170 SER A O 1
ATOM 1335 N N . ASN A 1 171 ? 11.364 0.177 -9.603 1.00 65.62 171 ASN A N 1
ATOM 1336 C CA . ASN A 1 171 ? 9.937 0.398 -9.374 1.00 65.62 171 ASN A CA 1
ATOM 1337 C C . ASN A 1 171 ? 9.768 1.735 -8.645 1.00 65.62 171 ASN A C 1
ATOM 1339 O O . ASN A 1 171 ? 10.359 1.956 -7.578 1.00 65.62 171 ASN A O 1
ATOM 1343 N N . SER A 1 172 ? 8.992 2.636 -9.245 1.00 80.00 172 SER A N 1
ATOM 1344 C CA . SER A 1 172 ? 8.603 3.885 -8.605 1.00 80.00 172 SER A CA 1
ATOM 1345 C C . SER A 1 172 ? 7.882 3.571 -7.302 1.00 80.00 172 SER A C 1
ATOM 1347 O O . SER A 1 172 ? 7.038 2.679 -7.255 1.00 80.00 172 SER A O 1
ATOM 1349 N N . MET A 1 173 ? 8.207 4.312 -6.256 1.00 87.00 173 MET A N 1
ATOM 1350 C CA . MET A 1 173 ? 7.459 4.326 -5.021 1.00 87.00 173 MET A CA 1
ATOM 1351 C C . MET A 1 173 ? 6.082 4.943 -5.259 1.00 87.00 173 MET A C 1
ATOM 1353 O O . MET A 1 173 ? 5.970 6.022 -5.850 1.00 87.00 173 MET A O 1
ATOM 1357 N N . SER A 1 174 ? 5.049 4.253 -4.795 1.00 86.31 174 SER A N 1
ATOM 1358 C CA . SER A 1 174 ? 3.655 4.681 -4.854 1.00 86.31 174 SER A CA 1
ATOM 1359 C C . SER A 1 174 ? 2.925 4.283 -3.576 1.00 86.31 174 SER A C 1
ATOM 1361 O O . SER A 1 174 ? 3.275 3.286 -2.948 1.00 86.31 174 SER A O 1
ATOM 1363 N N . LYS A 1 175 ? 1.875 5.029 -3.224 1.00 84.69 175 LYS A N 1
ATOM 1364 C CA . LYS A 1 175 ? 0.974 4.678 -2.117 1.00 84.69 175 LYS A CA 1
ATOM 1365 C C . LYS A 1 175 ? 0.350 3.295 -2.353 1.00 84.69 175 LYS A C 1
ATOM 1367 O O . LYS A 1 175 ? -0.028 2.989 -3.486 1.00 84.69 175 LYS A O 1
ATOM 1372 N N . THR A 1 176 ? 0.252 2.481 -1.308 1.00 78.94 176 THR A N 1
ATOM 1373 C CA . THR A 1 176 ? -0.406 1.161 -1.328 1.00 78.94 176 THR A CA 1
ATOM 1374 C C . THR A 1 176 ? -1.735 1.226 -0.568 1.00 78.94 176 THR A C 1
ATOM 1376 O O . THR A 1 176 ? -2.353 2.290 -0.517 1.00 78.94 176 THR A O 1
ATOM 1379 N N . ALA A 1 177 ? -2.236 0.098 -0.050 1.00 65.56 177 ALA A N 1
ATOM 1380 C CA . ALA A 1 177 ? -3.595 -0.091 0.474 1.00 65.56 177 ALA A CA 1
ATOM 1381 C C . ALA A 1 177 ? -3.910 0.630 1.813 1.00 65.56 177 ALA A C 1
ATOM 1383 O O . ALA A 1 177 ? -4.700 0.128 2.621 1.00 65.56 177 ALA A O 1
ATOM 1384 N N . GLY A 1 178 ? -3.321 1.805 2.044 1.00 68.25 178 GLY A N 1
ATOM 1385 C CA . GLY A 1 178 ? -3.585 2.665 3.194 1.00 68.25 178 GLY A CA 1
ATOM 1386 C C . GLY A 1 178 ? -4.941 3.376 3.115 1.00 68.25 178 GLY A C 1
ATOM 1387 O O . GLY A 1 178 ? -5.535 3.543 2.048 1.00 68.25 178 GLY A O 1
ATOM 1388 N N . THR A 1 179 ? -5.443 3.818 4.269 1.00 73.81 179 THR A N 1
ATOM 1389 C CA . THR A 1 179 ? -6.651 4.657 4.327 1.00 73.81 179 THR A CA 1
ATOM 1390 C C . THR A 1 179 ? -6.293 6.043 3.799 1.00 73.81 179 THR A C 1
ATOM 1392 O O . THR A 1 179 ? -5.368 6.670 4.307 1.00 73.81 179 THR A O 1
ATOM 1395 N N . ALA A 1 180 ? -6.986 6.530 2.769 1.00 81.44 180 ALA A N 1
ATOM 1396 C CA . ALA A 1 180 ? -6.708 7.860 2.235 1.00 81.44 180 ALA A CA 1
ATOM 1397 C C . ALA A 1 180 ? -6.963 8.928 3.308 1.00 81.44 180 ALA A C 1
ATOM 1399 O O . ALA A 1 180 ? -7.888 8.803 4.105 1.00 81.44 180 ALA A O 1
ATOM 1400 N N . ILE A 1 181 ? -6.192 10.017 3.301 1.00 81.50 181 ILE A N 1
ATOM 1401 C CA . ILE A 1 181 ? -6.381 11.098 4.280 1.00 81.50 181 ILE A CA 1
ATOM 1402 C C . ILE A 1 181 ? -7.749 11.786 4.182 1.00 81.50 181 ILE A C 1
ATOM 1404 O O . ILE A 1 181 ? -8.244 12.361 5.148 1.00 81.50 181 ILE A O 1
ATOM 1408 N N . THR A 1 182 ? -8.371 11.691 3.009 1.00 80.75 182 THR A N 1
ATOM 1409 C CA . THR A 1 182 ? -9.727 12.165 2.734 1.00 80.75 182 THR A CA 1
ATOM 1410 C C . THR A 1 182 ? -10.814 11.221 3.252 1.00 80.75 182 THR A C 1
ATOM 1412 O O . THR A 1 182 ? -11.983 11.603 3.257 1.00 80.75 182 THR A O 1
ATOM 1415 N N . ASP A 1 183 ? -10.469 10.006 3.687 1.00 80.62 183 ASP A N 1
ATOM 1416 C CA . ASP A 1 183 ? -11.428 9.056 4.245 1.00 80.62 183 ASP A CA 1
ATOM 1417 C C . ASP A 1 183 ? -11.924 9.553 5.619 1.00 80.62 183 ASP A C 1
ATOM 1419 O O . ASP A 1 183 ? -11.113 9.889 6.494 1.00 80.62 183 ASP A O 1
ATOM 1423 N N . PRO A 1 184 ? -13.247 9.574 5.869 1.00 76.75 184 PRO A N 1
ATOM 1424 C CA . PRO A 1 184 ? -13.803 9.918 7.177 1.00 76.75 184 PRO A CA 1
ATOM 1425 C C . PRO A 1 184 ? -13.222 9.097 8.339 1.00 76.75 184 PRO A C 1
ATOM 1427 O O . PRO A 1 184 ? -13.142 9.604 9.461 1.00 76.75 184 PRO A O 1
ATOM 1430 N N . ASN A 1 185 ? -12.771 7.869 8.076 1.00 77.88 185 ASN A N 1
ATOM 1431 C CA . ASN A 1 185 ? -12.180 6.955 9.049 1.00 77.88 185 ASN A CA 1
ATOM 1432 C C . ASN A 1 185 ? -10.652 7.078 9.171 1.00 77.88 185 ASN A C 1
ATOM 1434 O O . ASN A 1 185 ? -10.043 6.314 9.921 1.00 77.88 185 ASN A O 1
ATOM 1438 N N . HIS A 1 186 ? -10.009 8.023 8.473 1.00 84.19 186 HIS A N 1
ATOM 1439 C CA . HIS A 1 186 ? -8.578 8.266 8.639 1.00 84.19 186 HIS A CA 1
ATOM 1440 C C . HIS A 1 186 ? -8.257 8.674 10.084 1.00 84.19 186 HIS A C 1
ATOM 1442 O O . HIS A 1 186 ? -8.915 9.543 10.666 1.00 84.19 186 HIS A O 1
ATOM 1448 N N . ARG A 1 187 ? -7.205 8.083 10.660 1.00 83.50 187 ARG A N 1
ATOM 1449 C CA . ARG A 1 187 ? -6.830 8.239 12.079 1.00 83.50 187 ARG A CA 1
ATOM 1450 C C . ARG A 1 187 ? -6.071 9.543 12.394 1.00 83.50 187 ARG A C 1
ATOM 1452 O O . ARG A 1 187 ? -5.477 9.666 13.459 1.00 83.50 187 ARG A O 1
ATOM 1459 N N . GLY A 1 188 ? -6.078 10.517 11.483 1.00 91.12 188 GLY A N 1
ATOM 1460 C CA . GLY A 1 188 ? -5.317 11.766 11.623 1.00 91.12 188 GLY A CA 1
ATOM 1461 C C . GLY A 1 188 ? -3.807 11.513 11.656 1.00 91.12 188 GLY A C 1
ATOM 1462 O O . GLY A 1 188 ? -3.304 10.708 10.875 1.00 91.12 188 GLY A O 1
ATOM 1463 N N . MET A 1 189 ? -3.088 12.166 12.566 1.00 92.81 189 MET A N 1
ATOM 1464 C CA . MET A 1 189 ? -1.651 11.956 12.789 1.00 92.81 189 MET A CA 1
ATOM 1465 C C . MET A 1 189 ? -1.314 10.539 13.268 1.00 92.81 189 MET A C 1
ATOM 1467 O O . MET A 1 189 ? -0.216 10.065 13.008 1.00 92.81 189 MET A O 1
ATOM 1471 N N . ASN A 1 190 ? -2.271 9.814 13.851 1.00 85.25 190 ASN A N 1
ATOM 1472 C CA . ASN A 1 190 ? -2.101 8.396 14.193 1.00 85.25 190 ASN A CA 1
ATOM 1473 C C . ASN A 1 190 ? -2.344 7.463 12.991 1.00 85.25 190 ASN A C 1
ATOM 1475 O O . ASN A 1 190 ? -2.293 6.241 13.127 1.00 85.25 190 ASN A O 1
ATOM 1479 N N . GLY A 1 191 ? -2.698 8.019 11.828 1.00 83.50 191 GLY A N 1
ATOM 1480 C CA . GLY A 1 191 ? -2.753 7.280 10.575 1.00 83.50 191 GLY A CA 1
ATOM 1481 C C . GLY A 1 191 ? -1.350 7.040 10.036 1.00 83.50 191 GLY A C 1
ATOM 1482 O O . GLY A 1 191 ? -0.503 7.927 10.085 1.00 83.50 191 GLY A O 1
ATOM 1483 N N . ASP A 1 192 ? -1.131 5.855 9.506 1.00 83.12 192 ASP A N 1
ATOM 1484 C CA . ASP A 1 192 ? 0.031 5.433 8.744 1.00 83.12 192 ASP A CA 1
ATOM 1485 C C . ASP A 1 192 ? -0.233 5.620 7.244 1.00 83.12 192 ASP A C 1
ATOM 1487 O O . ASP A 1 192 ? -1.340 5.384 6.752 1.00 83.12 192 ASP A O 1
ATOM 1491 N N . LEU A 1 193 ? 0.787 6.067 6.510 1.00 87.81 193 LEU A N 1
ATOM 1492 C CA . LEU A 1 193 ? 0.822 5.957 5.062 1.00 87.81 193 LEU A CA 1
ATOM 1493 C C . LEU A 1 193 ? 1.609 4.704 4.695 1.00 87.81 193 LEU A C 1
ATOM 1495 O O . LEU A 1 193 ? 2.828 4.659 4.856 1.00 87.81 193 LEU A O 1
ATOM 1499 N N . ASP A 1 194 ? 0.905 3.734 4.126 1.00 86.31 194 ASP A N 1
ATOM 1500 C CA . ASP A 1 194 ? 1.527 2.586 3.486 1.00 86.31 194 ASP A CA 1
ATOM 1501 C C . ASP A 1 194 ? 1.905 2.939 2.042 1.00 86.31 194 ASP A C 1
ATOM 1503 O O . ASP A 1 194 ? 1.101 3.467 1.260 1.00 86.31 194 ASP A O 1
ATOM 1507 N N . ALA A 1 195 ? 3.145 2.641 1.675 1.00 87.88 195 ALA A N 1
ATOM 1508 C CA . ALA A 1 195 ? 3.650 2.750 0.318 1.00 87.88 195 ALA A CA 1
ATOM 1509 C C . ALA A 1 195 ? 4.436 1.496 -0.074 1.00 87.88 195 ALA A C 1
ATOM 1511 O O . ALA A 1 195 ? 4.869 0.702 0.757 1.00 87.88 195 ALA A O 1
ATOM 1512 N N . GLY A 1 196 ? 4.644 1.322 -1.373 1.00 83.00 196 GLY A N 1
ATOM 1513 C CA . GLY A 1 196 ? 5.461 0.262 -1.943 1.00 83.00 196 GLY A CA 1
ATOM 1514 C C . GLY A 1 196 ? 6.370 0.847 -3.009 1.00 83.00 196 GLY A C 1
ATOM 1515 O O . GLY A 1 196 ? 5.950 1.724 -3.761 1.00 83.00 196 GLY A O 1
ATOM 1516 N N . GLY A 1 197 ? 7.619 0.398 -3.077 1.00 84.62 197 GLY A N 1
ATOM 1517 C CA . GLY A 1 197 ? 8.589 0.898 -4.052 1.00 84.62 197 GLY A CA 1
ATOM 1518 C C . GLY A 1 197 ? 9.735 -0.074 -4.276 1.00 84.62 197 GLY A C 1
ATOM 1519 O O . GLY A 1 197 ? 9.940 -0.987 -3.489 1.00 84.62 197 GLY A O 1
ATOM 1520 N N . GLY A 1 198 ? 10.505 0.098 -5.352 1.00 83.06 198 GLY A N 1
ATOM 1521 C CA . GLY A 1 198 ? 11.716 -0.700 -5.572 1.00 83.06 198 GLY A CA 1
ATOM 1522 C C . GLY A 1 198 ? 12.704 -0.549 -4.414 1.00 83.06 198 GLY A C 1
ATOM 1523 O O . GLY A 1 198 ? 12.762 0.513 -3.791 1.00 83.06 198 GLY A O 1
ATOM 1524 N N . TYR A 1 199 ? 13.512 -1.577 -4.140 1.00 84.50 199 TYR A N 1
ATOM 1525 C CA . TYR A 1 199 ? 14.492 -1.542 -3.047 1.00 84.50 199 TYR A CA 1
ATOM 1526 C C . TYR A 1 199 ? 15.396 -0.300 -3.105 1.00 84.50 199 TYR A C 1
ATOM 1528 O O . TYR A 1 199 ? 15.467 0.461 -2.145 1.00 84.50 199 TYR A O 1
ATOM 1536 N N . ARG A 1 200 ? 15.974 0.000 -4.278 1.00 85.88 200 ARG A N 1
ATOM 1537 C CA . ARG A 1 200 ? 16.802 1.205 -4.488 1.00 85.88 200 ARG A CA 1
ATOM 1538 C C . ARG A 1 200 ? 16.039 2.502 -4.229 1.00 85.88 200 ARG A C 1
ATOM 1540 O O . ARG A 1 200 ? 16.575 3.417 -3.617 1.00 85.88 200 ARG A O 1
ATOM 1547 N N . THR A 1 201 ? 14.798 2.592 -4.698 1.00 89.44 201 THR A N 1
ATOM 1548 C CA . THR A 1 201 ? 13.933 3.761 -4.475 1.00 89.44 201 THR A CA 1
ATOM 1549 C C . THR A 1 201 ? 13.642 3.942 -2.993 1.00 89.44 201 THR A C 1
ATOM 1551 O O . THR A 1 201 ? 13.661 5.060 -2.487 1.00 89.44 201 THR A O 1
ATOM 1554 N N . THR A 1 202 ? 13.460 2.835 -2.281 1.00 90.81 202 THR A N 1
ATOM 1555 C CA . THR A 1 202 ? 13.254 2.824 -0.834 1.00 90.81 202 THR A CA 1
ATOM 1556 C C . THR A 1 202 ? 14.515 3.241 -0.079 1.00 90.81 202 THR A C 1
ATOM 1558 O O . THR A 1 202 ? 14.423 4.036 0.850 1.00 90.81 202 THR A O 1
ATOM 1561 N N . GLU A 1 203 ? 15.707 2.838 -0.527 1.00 91.81 203 GLU A N 1
ATOM 1562 C CA . GLU A 1 203 ? 16.973 3.328 0.042 1.00 91.81 203 GLU A CA 1
ATOM 1563 C C . GLU A 1 203 ? 17.147 4.839 -0.163 1.00 91.81 203 GLU A C 1
ATOM 1565 O O . GLU A 1 203 ? 17.608 5.544 0.738 1.00 91.81 203 GLU A O 1
ATOM 1570 N N . LYS A 1 204 ? 16.752 5.366 -1.333 1.00 94.31 204 LYS A N 1
ATOM 1571 C CA . LYS A 1 204 ? 16.747 6.818 -1.570 1.00 94.31 204 LYS A CA 1
ATOM 1572 C C . LYS A 1 204 ? 15.762 7.529 -0.651 1.00 94.31 204 LYS A C 1
ATOM 1574 O O . LYS A 1 204 ? 16.128 8.550 -0.076 1.00 94.31 204 LYS A O 1
ATOM 1579 N N . ALA A 1 205 ? 14.563 6.978 -0.463 1.00 95.38 205 ALA A N 1
ATOM 1580 C CA . ALA A 1 205 ? 13.593 7.520 0.481 1.00 95.38 205 ALA A CA 1
ATOM 1581 C C . ALA A 1 205 ? 14.149 7.547 1.913 1.00 95.38 205 ALA A C 1
ATOM 1583 O O . ALA A 1 205 ? 14.083 8.596 2.543 1.00 95.38 205 ALA A O 1
ATOM 1584 N N . ALA A 1 206 ? 14.781 6.467 2.395 1.00 96.19 206 ALA A N 1
ATOM 1585 C CA . ALA A 1 206 ? 15.420 6.430 3.718 1.00 96.19 206 ALA A CA 1
ATOM 1586 C C . ALA A 1 206 ? 16.453 7.551 3.888 1.00 96.19 206 ALA A C 1
ATOM 1588 O O . ALA A 1 206 ? 16.421 8.292 4.866 1.00 96.19 206 ALA A O 1
ATOM 1589 N N . LYS A 1 207 ? 17.322 7.735 2.887 1.00 96.56 207 LYS A N 1
ATOM 1590 C CA . LYS A 1 207 ? 18.331 8.798 2.905 1.00 96.56 207 LYS A CA 1
ATOM 1591 C C . LYS A 1 207 ? 17.706 10.196 2.934 1.00 96.56 207 LYS A C 1
ATOM 1593 O O . LYS A 1 207 ? 18.168 11.057 3.675 1.00 96.56 207 LYS A O 1
ATOM 1598 N N . ILE A 1 208 ? 16.675 10.430 2.125 1.00 96.94 208 ILE A N 1
ATOM 1599 C CA . ILE A 1 208 ? 15.943 11.703 2.097 1.00 96.94 208 ILE A CA 1
ATOM 1600 C C . ILE A 1 208 ? 15.298 11.973 3.462 1.00 96.94 208 ILE A C 1
ATOM 1602 O O . ILE A 1 208 ? 15.404 13.089 3.964 1.00 96.94 208 ILE A O 1
ATOM 1606 N N . LEU A 1 209 ? 14.674 10.959 4.070 1.00 97.31 209 LEU A N 1
ATOM 1607 C CA . LEU A 1 209 ? 14.042 11.044 5.389 1.00 97.31 209 LEU A CA 1
ATOM 1608 C C . LEU A 1 209 ? 15.054 11.425 6.478 1.00 97.31 209 LEU A C 1
ATOM 1610 O O . LEU A 1 209 ? 14.808 12.367 7.232 1.00 97.31 209 LEU A O 1
ATOM 1614 N N . ASP A 1 210 ? 16.220 10.776 6.495 1.00 97.06 210 ASP A N 1
ATOM 1615 C CA . ASP A 1 210 ? 17.317 11.130 7.401 1.00 97.06 210 ASP A CA 1
ATOM 1616 C C . ASP A 1 210 ? 17.792 12.585 7.186 1.00 97.06 210 ASP A C 1
ATOM 1618 O O . ASP A 1 210 ? 18.038 13.314 8.148 1.00 97.06 210 ASP A O 1
ATOM 1622 N N . GLU A 1 211 ? 17.901 13.044 5.932 1.00 96.94 211 GLU A N 1
ATOM 1623 C CA . GLU A 1 211 ? 18.329 14.414 5.601 1.00 96.94 211 GLU A CA 1
ATOM 1624 C C . GLU A 1 211 ? 17.326 15.492 6.054 1.00 96.94 211 GLU A C 1
ATOM 1626 O O . GLU A 1 211 ? 17.738 16.580 6.479 1.00 96.94 211 GLU A O 1
ATOM 1631 N N . ILE A 1 212 ? 16.021 15.198 6.006 1.00 97.62 212 ILE A N 1
ATOM 1632 C CA . ILE A 1 212 ? 14.970 16.102 6.506 1.00 97.62 212 ILE A CA 1
ATOM 1633 C C . ILE A 1 212 ? 14.754 15.992 8.025 1.00 97.62 212 ILE A C 1
ATOM 1635 O O . ILE A 1 212 ? 13.979 16.763 8.585 1.00 97.62 212 ILE A O 1
ATOM 1639 N N . GLY A 1 213 ? 15.470 15.089 8.705 1.00 96.19 213 GLY A N 1
ATOM 1640 C CA . GLY A 1 213 ? 15.431 14.927 10.160 1.00 96.19 213 GLY A CA 1
ATOM 1641 C C . GLY A 1 213 ? 14.316 14.016 10.677 1.00 96.19 213 GLY A C 1
ATOM 1642 O O . GLY A 1 213 ? 14.024 14.040 11.873 1.00 96.19 213 GLY A O 1
ATOM 1643 N N . VAL A 1 214 ? 13.697 13.212 9.809 1.00 96.38 214 VAL A N 1
ATOM 1644 C CA . VAL A 1 214 ? 12.765 12.161 10.233 1.00 96.38 214 VAL A CA 1
ATOM 1645 C C . VAL A 1 214 ? 13.556 11.032 10.881 1.00 96.38 214 VAL A C 1
ATOM 1647 O O . VAL A 1 214 ? 14.620 10.645 10.404 1.00 96.38 214 VAL A O 1
ATOM 1650 N N . LYS A 1 215 ? 13.036 10.502 11.987 1.00 95.56 215 LYS A N 1
ATOM 1651 C CA . LYS A 1 215 ? 13.665 9.409 12.731 1.00 95.56 215 LYS A CA 1
ATOM 1652 C C . LYS A 1 215 ? 13.028 8.071 12.364 1.00 95.56 215 LYS A C 1
ATOM 1654 O O . LYS A 1 215 ? 11.865 8.021 11.964 1.00 95.56 215 LYS A O 1
ATOM 1659 N N . GLY A 1 216 ? 13.789 6.993 12.514 1.00 93.12 216 GLY A N 1
ATOM 1660 C CA . GLY A 1 216 ? 13.266 5.628 12.489 1.00 93.12 216 GLY A CA 1
ATOM 1661 C C . GLY A 1 216 ? 12.498 5.286 13.774 1.00 93.12 216 GLY A C 1
ATOM 1662 O O . GLY A 1 216 ? 12.509 6.080 14.723 1.00 93.12 216 GLY A O 1
ATOM 1663 N N . PRO A 1 217 ? 11.854 4.108 13.835 1.00 88.81 217 PRO A N 1
ATOM 1664 C CA . PRO A 1 217 ? 11.210 3.630 15.053 1.00 88.81 217 PRO A CA 1
ATOM 1665 C C . PRO A 1 217 ? 12.212 3.532 16.223 1.00 88.81 217 PRO A C 1
ATOM 1667 O O . PRO A 1 217 ? 13.423 3.386 15.994 1.00 88.81 217 PRO A O 1
ATOM 1670 N N . PRO A 1 218 ? 11.737 3.628 17.480 1.00 88.12 218 PRO A N 1
ATOM 1671 C CA . PRO A 1 218 ? 12.562 3.377 18.655 1.00 88.12 218 PRO A CA 1
ATOM 1672 C C . PRO A 1 218 ? 13.199 1.993 18.574 1.00 88.12 218 PRO A C 1
ATOM 1674 O O . PRO A 1 218 ? 12.523 1.002 18.303 1.00 88.12 218 PRO A O 1
ATOM 1677 N N . ASP A 1 219 ? 14.503 1.919 18.814 1.00 85.56 219 ASP A N 1
ATOM 1678 C CA . ASP A 1 219 ? 15.175 0.632 18.917 1.00 85.56 219 ASP A CA 1
ATOM 1679 C C . ASP A 1 219 ? 14.612 -0.144 20.127 1.00 85.56 219 ASP A C 1
ATOM 1681 O O . ASP A 1 219 ? 14.526 0.426 21.218 1.00 85.56 219 ASP A O 1
ATOM 1685 N N . PRO A 1 220 ? 14.222 -1.421 19.971 1.00 77.75 220 PRO A N 1
ATOM 1686 C CA . PRO A 1 220 ? 13.528 -2.166 21.021 1.00 77.75 220 PRO A CA 1
ATOM 1687 C C . PRO A 1 220 ? 14.396 -2.424 22.259 1.00 77.75 220 PRO A C 1
ATOM 1689 O O . PRO A 1 220 ? 13.859 -2.695 23.328 1.00 77.75 220 PRO A O 1
ATOM 1692 N N . VAL A 1 221 ? 15.725 -2.338 22.134 1.00 83.00 221 VAL A N 1
ATOM 1693 C CA . VAL A 1 221 ? 16.661 -2.543 23.246 1.00 83.00 221 VAL A CA 1
ATOM 1694 C C . VAL A 1 221 ? 16.952 -1.224 23.953 1.00 83.00 221 VAL A C 1
ATOM 1696 O O . VAL A 1 221 ? 16.991 -1.166 25.179 1.00 83.00 221 VAL A O 1
ATOM 1699 N N . THR A 1 222 ? 17.174 -0.150 23.194 1.00 89.88 222 THR A N 1
ATOM 1700 C CA . THR A 1 222 ? 17.622 1.133 23.763 1.00 89.88 222 THR A CA 1
ATOM 1701 C C . THR A 1 222 ? 16.504 2.152 23.979 1.00 89.88 222 THR A C 1
ATOM 1703 O O . THR A 1 222 ? 16.729 3.160 24.649 1.00 89.88 222 THR A O 1
ATOM 1706 N N . GLY A 1 223 ? 15.330 1.951 23.373 1.00 89.31 223 GLY A N 1
ATOM 1707 C CA . GLY A 1 223 ? 14.203 2.890 23.364 1.00 89.31 223 GLY A CA 1
ATOM 1708 C C . GLY A 1 223 ? 14.470 4.202 22.616 1.00 89.31 223 GLY A C 1
ATOM 1709 O O . GLY A 1 223 ? 13.605 5.075 22.565 1.00 89.31 223 GLY A O 1
ATOM 1710 N N . LYS A 1 224 ? 15.664 4.386 22.038 1.00 89.56 224 LYS A N 1
ATOM 1711 C CA . LYS A 1 224 ? 16.041 5.612 21.328 1.00 89.56 224 LYS A CA 1
ATOM 1712 C C . LYS A 1 224 ? 15.659 5.501 19.859 1.00 89.56 224 LYS A C 1
ATOM 1714 O O . LYS A 1 224 ? 15.944 4.500 19.207 1.00 89.56 224 LYS A O 1
ATOM 1719 N N . ALA A 1 225 ? 15.052 6.558 19.329 1.00 88.75 225 ALA A N 1
ATOM 1720 C CA . ALA A 1 225 ? 14.751 6.657 17.907 1.00 88.75 225 ALA A CA 1
ATOM 1721 C C . ALA A 1 225 ? 16.054 6.714 17.089 1.00 88.75 225 ALA A C 1
ATOM 1723 O O . ALA A 1 225 ? 16.917 7.565 17.331 1.00 88.75 225 ALA A O 1
ATOM 1724 N N . GLY A 1 226 ? 16.202 5.775 16.153 1.00 91.31 226 GLY A N 1
ATOM 1725 C CA . GLY A 1 226 ? 17.378 5.647 15.294 1.00 91.31 226 GLY A CA 1
ATOM 1726 C C . GLY A 1 226 ? 17.265 6.423 13.980 1.00 91.31 226 GLY A C 1
ATOM 1727 O O . GLY A 1 226 ? 16.343 7.211 13.768 1.00 91.31 226 GLY A O 1
ATOM 1728 N N . ARG A 1 227 ? 18.211 6.168 13.070 1.00 93.81 227 ARG A N 1
ATOM 1729 C CA . ARG A 1 227 ? 18.086 6.556 11.654 1.00 93.81 227 ARG A CA 1
ATOM 1730 C C . ARG A 1 227 ? 17.035 5.702 10.957 1.00 93.81 227 ARG A C 1
ATOM 1732 O O . ARG A 1 227 ? 16.819 4.552 11.351 1.00 93.81 227 ARG A O 1
ATOM 1739 N N . VAL A 1 228 ? 16.425 6.243 9.911 1.00 93.50 228 VAL A N 1
ATOM 1740 C CA . VAL A 1 228 ? 15.506 5.487 9.062 1.00 93.50 228 VAL A CA 1
ATOM 1741 C C . VAL A 1 228 ? 16.313 4.436 8.300 1.00 93.50 228 VAL A C 1
ATOM 1743 O O . VAL A 1 228 ? 17.215 4.752 7.527 1.00 93.50 228 VAL A O 1
ATOM 1746 N N . LYS A 1 229 ? 16.008 3.159 8.532 1.00 91.12 229 LYS A N 1
ATOM 1747 C CA . LYS A 1 229 ? 16.696 2.027 7.903 1.00 91.12 229 LYS A CA 1
ATOM 1748 C C . LYS A 1 229 ? 15.684 1.047 7.335 1.00 91.12 229 LYS A C 1
ATOM 1750 O O . LYS A 1 229 ? 14.612 0.859 7.902 1.00 91.12 229 LYS A O 1
ATOM 1755 N N . ILE A 1 230 ? 16.056 0.394 6.239 1.00 87.69 230 ILE A N 1
ATOM 1756 C CA . ILE A 1 230 ? 15.286 -0.728 5.713 1.00 87.69 230 ILE A CA 1
ATOM 1757 C C . ILE A 1 230 ? 15.643 -1.951 6.552 1.00 87.69 230 ILE A C 1
ATOM 1759 O O . ILE A 1 230 ? 16.781 -2.416 6.515 1.00 87.69 230 ILE A O 1
ATOM 1763 N N . THR A 1 231 ? 14.683 -2.470 7.306 1.00 81.56 231 THR A N 1
ATOM 1764 C CA . THR A 1 231 ? 14.832 -3.724 8.044 1.00 81.56 231 THR A CA 1
ATOM 1765 C C . THR A 1 231 ? 13.881 -4.727 7.425 1.00 81.56 231 THR A C 1
ATOM 1767 O O . THR A 1 231 ? 12.680 -4.502 7.363 1.00 81.56 231 THR A O 1
ATOM 1770 N N . GLY A 1 232 ? 14.423 -5.817 6.887 1.00 73.19 232 GLY A N 1
ATOM 1771 C CA . GLY A 1 232 ? 13.574 -6.881 6.367 1.00 73.19 232 GLY A CA 1
ATOM 1772 C C . GLY A 1 232 ? 12.750 -6.549 5.128 1.00 73.19 232 GLY A C 1
ATOM 1773 O O . GLY A 1 232 ? 11.680 -7.114 4.933 1.00 73.19 232 GLY A O 1
ATOM 1774 N N . GLY A 1 233 ? 13.236 -5.627 4.296 1.00 76.81 233 GLY A N 1
ATOM 1775 C CA . GLY A 1 233 ? 12.483 -5.142 3.138 1.00 76.81 233 GLY A CA 1
ATOM 1776 C C . GLY A 1 233 ? 11.393 -4.133 3.502 1.00 76.81 233 GLY A C 1
ATOM 1777 O O . GLY A 1 233 ? 10.537 -3.850 2.672 1.00 76.81 233 GLY A O 1
ATOM 1778 N N . VAL A 1 234 ? 11.427 -3.575 4.713 1.00 82.88 234 VAL A N 1
ATOM 1779 C CA . VAL A 1 234 ? 10.480 -2.558 5.170 1.00 82.88 234 VAL A CA 1
ATOM 1780 C C . VAL A 1 234 ? 11.255 -1.356 5.666 1.00 82.88 234 VAL A C 1
ATOM 1782 O O . VAL A 1 234 ? 12.165 -1.477 6.484 1.00 82.88 234 VAL A O 1
ATOM 1785 N N . LEU A 1 235 ? 10.926 -0.189 5.133 1.00 91.44 235 LEU A N 1
ATOM 1786 C CA . LEU A 1 235 ? 11.334 1.081 5.705 1.00 91.44 235 LEU A CA 1
ATOM 1787 C C . LEU A 1 235 ? 10.219 1.532 6.632 1.00 91.44 235 LEU A C 1
ATOM 1789 O O . LEU A 1 235 ? 9.111 1.784 6.168 1.00 91.44 235 LEU A O 1
ATOM 1793 N N . GLU A 1 236 ? 10.533 1.676 7.910 1.00 90.06 236 GLU A N 1
ATOM 1794 C CA . GLU A 1 236 ? 9.621 2.242 8.898 1.00 90.06 236 GLU A CA 1
ATOM 1795 C C . GLU A 1 236 ? 10.200 3.543 9.446 1.00 90.06 236 GLU A C 1
ATOM 1797 O O . GLU A 1 236 ? 11.412 3.675 9.659 1.00 90.06 236 GLU A O 1
ATOM 1802 N N . THR A 1 237 ? 9.327 4.513 9.685 1.00 93.50 237 THR A N 1
ATOM 1803 C CA . THR A 1 237 ? 9.662 5.750 10.394 1.00 93.50 237 THR A CA 1
ATOM 1804 C C . THR A 1 237 ? 9.090 5.734 11.807 1.00 93.50 237 THR A C 1
ATOM 1806 O O . THR A 1 237 ? 8.265 4.893 12.150 1.00 93.50 237 THR A O 1
ATOM 1809 N N . ALA A 1 238 ? 9.475 6.710 12.623 1.00 91.19 238 ALA A N 1
ATOM 1810 C CA . ALA A 1 238 ? 8.839 6.943 13.910 1.00 91.19 238 ALA A CA 1
ATOM 1811 C C . ALA A 1 238 ? 7.312 7.168 13.755 1.00 91.19 238 ALA A C 1
ATOM 1813 O O . ALA A 1 238 ? 6.878 7.674 12.705 1.00 91.19 238 ALA A O 1
ATOM 1814 N N . PRO A 1 239 ? 6.496 6.811 14.770 1.00 87.19 239 PRO A N 1
ATOM 1815 C CA . PRO A 1 239 ? 5.034 6.878 14.697 1.00 87.19 239 PRO A CA 1
ATOM 1816 C C . PRO A 1 239 ? 4.477 8.253 14.309 1.00 87.19 239 PRO A C 1
ATOM 1818 O O . PRO A 1 239 ? 3.456 8.335 13.633 1.00 87.19 239 PRO A O 1
ATOM 1821 N N . GLU A 1 240 ? 5.157 9.337 14.682 1.00 88.88 240 GLU A N 1
ATOM 1822 C CA . GLU A 1 240 ? 4.734 10.709 14.388 1.00 88.88 240 GLU A CA 1
ATOM 1823 C C . GLU A 1 240 ? 4.764 11.002 12.881 1.00 88.88 240 GLU A C 1
ATOM 1825 O O . GLU A 1 240 ? 3.875 11.670 12.340 1.00 88.88 240 GLU A O 1
ATOM 1830 N N . PHE A 1 241 ? 5.780 10.481 12.183 1.00 92.75 241 PHE A N 1
ATOM 1831 C CA . PHE A 1 241 ? 5.866 10.592 10.730 1.00 92.75 241 PHE A CA 1
ATOM 1832 C C . PHE A 1 241 ? 4.974 9.558 10.039 1.00 92.75 241 PHE A C 1
ATOM 1834 O O . PHE A 1 241 ? 4.361 9.883 9.025 1.00 92.75 241 PHE A O 1
ATOM 1841 N N . GLY A 1 242 ? 4.862 8.347 10.595 1.00 89.81 242 GLY A N 1
ATOM 1842 C CA . GLY A 1 242 ? 3.894 7.337 10.163 1.00 89.81 242 GLY A CA 1
ATOM 1843 C C . GLY A 1 242 ? 3.990 6.975 8.679 1.00 89.81 242 GLY A C 1
ATOM 1844 O O . GLY A 1 242 ? 2.971 6.974 7.994 1.00 89.81 242 GLY A O 1
ATOM 1845 N N . LEU A 1 243 ? 5.196 6.730 8.161 1.00 91.44 243 LEU A N 1
ATOM 1846 C CA . LEU A 1 243 ? 5.420 6.195 6.817 1.00 91.44 243 LEU A CA 1
ATOM 1847 C C . LEU A 1 243 ? 6.003 4.786 6.916 1.00 91.44 243 LEU A C 1
ATOM 1849 O O . LEU A 1 243 ? 7.069 4.590 7.505 1.00 91.44 243 LEU A O 1
ATOM 1853 N N . THR A 1 244 ? 5.346 3.850 6.241 1.00 90.31 244 THR A N 1
ATOM 1854 C CA . THR A 1 244 ? 5.837 2.487 6.052 1.00 90.31 244 THR A CA 1
ATOM 1855 C C . THR A 1 244 ? 5.984 2.234 4.561 1.00 90.31 244 THR A C 1
ATOM 1857 O O . THR A 1 244 ? 5.021 2.346 3.803 1.00 90.31 244 THR A O 1
ATOM 1860 N N . VAL A 1 245 ? 7.196 1.909 4.110 1.00 88.94 245 VAL A N 1
ATOM 1861 C CA . VAL A 1 245 ? 7.448 1.545 2.713 1.00 88.94 245 VAL A CA 1
ATOM 1862 C C . VAL A 1 245 ? 7.860 0.088 2.619 1.00 88.94 245 VAL A C 1
ATOM 1864 O O . VAL A 1 245 ? 8.942 -0.309 3.048 1.00 88.94 245 VAL A O 1
ATOM 1867 N N . ASN A 1 246 ? 7.013 -0.686 1.959 1.00 82.75 246 ASN A N 1
ATOM 1868 C CA . ASN A 1 246 ? 7.286 -2.042 1.527 1.00 82.75 246 ASN A CA 1
ATOM 1869 C C . ASN A 1 246 ? 8.260 -2.001 0.336 1.00 82.75 246 ASN A C 1
ATOM 1871 O O . ASN A 1 246 ? 7.877 -1.713 -0.803 1.00 82.75 246 ASN A O 1
ATOM 1875 N N . ALA A 1 247 ? 9.539 -2.272 0.596 1.00 81.56 247 ALA A N 1
ATOM 1876 C CA . ALA A 1 247 ? 10.543 -2.399 -0.446 1.00 81.56 247 ALA A CA 1
ATOM 1877 C C . ALA A 1 247 ? 10.285 -3.694 -1.228 1.00 81.56 247 ALA A C 1
ATOM 1879 O O . ALA A 1 247 ? 10.420 -4.802 -0.704 1.00 81.56 247 ALA A O 1
ATOM 1880 N N . ALA A 1 248 ? 9.923 -3.552 -2.502 1.00 69.62 248 ALA A N 1
ATOM 1881 C CA . ALA A 1 248 ? 9.858 -4.657 -3.441 1.00 69.62 248 ALA A CA 1
ATOM 1882 C C . ALA A 1 248 ? 11.215 -5.367 -3.497 1.00 69.62 248 ALA A C 1
ATOM 1884 O O . ALA A 1 248 ? 12.249 -4.746 -3.205 1.00 69.62 248 ALA A O 1
ATOM 1885 N N . PRO A 1 249 ? 11.241 -6.643 -3.911 1.00 60.91 249 PRO A N 1
ATOM 1886 C CA . PRO A 1 249 ? 12.463 -7.403 -3.914 1.00 60.91 249 PRO A CA 1
ATOM 1887 C C . PRO A 1 249 ? 13.588 -6.721 -4.643 1.00 60.91 249 PRO A C 1
ATOM 1889 O O . PRO A 1 249 ? 13.391 -6.110 -5.698 1.00 60.91 249 PRO A O 1
ATOM 1892 N N . GLY A 1 250 ? 14.786 -6.858 -4.073 1.00 57.97 250 GLY A N 1
ATOM 1893 C CA . GLY A 1 250 ? 15.987 -6.734 -4.878 1.00 57.97 250 GLY A CA 1
ATOM 1894 C C . GLY A 1 250 ? 15.840 -7.613 -6.124 1.00 57.97 250 GLY A C 1
ATOM 1895 O O . GLY A 1 250 ? 15.033 -8.539 -6.162 1.00 57.97 250 GLY A O 1
ATOM 1896 N N . ALA A 1 251 ? 16.621 -7.334 -7.162 1.00 54.19 251 ALA A N 1
ATOM 1897 C CA . ALA A 1 251 ? 16.583 -8.050 -8.443 1.00 54.19 251 ALA A CA 1
ATOM 1898 C C . ALA A 1 251 ? 16.907 -9.559 -8.357 1.00 54.19 251 ALA A C 1
ATOM 1900 O O . ALA A 1 251 ? 17.123 -10.202 -9.387 1.00 54.19 251 ALA A O 1
ATOM 1901 N N . ASP A 1 252 ? 17.008 -10.104 -7.148 1.00 61.53 252 ASP A N 1
ATOM 1902 C CA . ASP A 1 252 ? 17.286 -11.495 -6.892 1.00 61.53 252 ASP A CA 1
ATOM 1903 C C . ASP A 1 252 ? 16.252 -12.359 -7.597 1.00 61.53 252 ASP A C 1
ATOM 1905 O O . ASP A 1 252 ? 15.035 -12.183 -7.501 1.00 61.53 252 ASP A O 1
ATOM 1909 N N . ARG A 1 253 ? 16.778 -13.301 -8.376 1.00 72.94 253 ARG A N 1
ATOM 1910 C CA . ARG A 1 253 ? 15.975 -14.208 -9.183 1.00 72.94 253 ARG A CA 1
ATOM 1911 C C . ARG A 1 253 ? 14.995 -14.936 -8.265 1.00 72.94 253 ARG A C 1
ATOM 1913 O O . ARG A 1 253 ? 15.425 -15.501 -7.260 1.00 72.94 253 ARG A O 1
ATOM 1920 N N . ILE A 1 254 ? 13.712 -14.965 -8.626 1.00 79.62 254 ILE A N 1
ATOM 1921 C CA . ILE A 1 254 ? 12.695 -15.736 -7.898 1.00 79.62 254 ILE A CA 1
ATOM 1922 C C . ILE A 1 254 ? 13.203 -17.167 -7.653 1.00 79.62 254 ILE A C 1
ATOM 1924 O O . ILE A 1 254 ? 13.717 -17.823 -8.565 1.00 79.62 254 ILE A O 1
ATOM 1928 N N . GLY A 1 255 ? 13.090 -17.622 -6.405 1.00 74.00 255 GLY A N 1
ATOM 1929 C CA . GLY A 1 255 ? 13.582 -18.915 -5.933 1.00 74.00 255 GLY A CA 1
ATOM 1930 C C . GLY A 1 255 ? 15.050 -18.933 -5.489 1.00 74.00 255 GLY A C 1
ATOM 1931 O O . GLY A 1 255 ? 15.496 -19.952 -4.967 1.00 74.00 255 GLY A O 1
ATOM 1932 N N . SER A 1 256 ? 15.807 -17.843 -5.661 1.00 78.81 256 SER A N 1
ATOM 1933 C CA . SER A 1 256 ? 17.156 -17.705 -5.091 1.00 78.81 256 SER A CA 1
ATOM 1934 C C . SER A 1 256 ? 17.133 -17.594 -3.561 1.00 78.81 256 SER A C 1
ATOM 1936 O O . SER A 1 256 ? 16.103 -17.290 -2.961 1.00 78.81 256 SER A O 1
ATOM 1938 N N . ALA A 1 257 ? 18.290 -17.796 -2.923 1.00 74.25 257 ALA A N 1
ATOM 1939 C CA . ALA A 1 257 ? 18.436 -17.627 -1.477 1.00 74.25 257 ALA A CA 1
ATOM 1940 C C . ALA A 1 257 ? 18.091 -16.198 -1.014 1.00 74.25 257 ALA A C 1
ATOM 1942 O O . ALA A 1 257 ? 17.459 -16.042 0.025 1.00 74.25 257 ALA A O 1
ATOM 1943 N N . GLY A 1 258 ? 18.441 -15.172 -1.802 1.00 72.38 258 GLY A N 1
ATOM 1944 C CA . GLY A 1 258 ? 18.084 -13.780 -1.511 1.00 72.38 258 GLY A CA 1
ATOM 1945 C C . GLY A 1 258 ? 16.574 -13.536 -1.558 1.00 72.38 258 GLY A C 1
ATOM 1946 O O . GLY A 1 258 ? 16.007 -13.006 -0.603 1.00 72.38 258 GLY A O 1
ATOM 1947 N N . HIS A 1 259 ? 15.893 -14.041 -2.596 1.00 80.50 259 HIS A N 1
ATOM 1948 C CA . HIS A 1 259 ? 14.425 -14.008 -2.684 1.00 80.50 259 HIS A CA 1
ATOM 1949 C C . HIS A 1 259 ? 13.758 -14.735 -1.505 1.00 80.50 259 HIS A C 1
ATOM 1951 O O . HIS A 1 259 ? 12.851 -14.184 -0.887 1.00 80.50 259 HIS A O 1
ATOM 1957 N N . GLN A 1 260 ? 14.230 -15.931 -1.138 1.00 82.56 260 GLN A N 1
ATOM 1958 C CA . GLN A 1 260 ? 13.684 -16.679 0.002 1.00 82.56 260 GLN A CA 1
ATOM 1959 C C . GLN A 1 260 ? 13.912 -15.965 1.335 1.00 82.56 260 GLN A C 1
ATOM 1961 O O . GLN A 1 260 ? 12.987 -15.870 2.138 1.00 82.56 260 GLN A O 1
ATOM 1966 N N . ALA A 1 261 ? 15.121 -15.447 1.572 1.00 77.12 261 ALA A N 1
ATOM 1967 C CA . ALA A 1 261 ? 15.431 -14.678 2.772 1.00 77.12 261 ALA A CA 1
ATOM 1968 C C . ALA A 1 261 ? 14.504 -13.466 2.882 1.00 77.12 261 ALA A C 1
ATOM 1970 O O . ALA A 1 261 ? 13.914 -13.237 3.931 1.00 77.12 261 ALA A O 1
ATOM 1971 N N . GLN A 1 262 ? 14.291 -12.747 1.783 1.00 74.56 262 GLN A N 1
ATOM 1972 C CA . GLN A 1 262 ? 13.382 -11.614 1.773 1.00 74.56 262 GLN A CA 1
ATOM 1973 C C . GLN A 1 262 ? 11.930 -12.004 2.042 1.00 74.56 262 GLN A C 1
ATOM 1975 O O . GLN A 1 262 ? 11.268 -11.355 2.847 1.00 74.56 262 GLN A O 1
ATOM 1980 N N . VAL A 1 263 ? 11.425 -13.048 1.382 1.00 82.94 263 VAL A N 1
ATOM 1981 C CA . VAL A 1 263 ? 10.058 -13.532 1.601 1.00 82.94 263 VAL A CA 1
ATOM 1982 C C . VAL A 1 263 ? 9.869 -13.976 3.055 1.00 82.94 263 VAL A C 1
ATOM 1984 O O . VAL A 1 263 ? 8.846 -13.654 3.654 1.00 82.94 263 VAL A O 1
ATOM 1987 N N . ASN A 1 264 ? 10.870 -14.628 3.650 1.00 84.31 264 ASN A N 1
ATOM 1988 C CA . ASN A 1 264 ? 10.855 -15.012 5.060 1.00 84.31 264 ASN A CA 1
ATOM 1989 C C . ASN A 1 264 ? 10.822 -13.799 5.988 1.00 84.31 264 ASN A C 1
ATOM 1991 O O . ASN A 1 264 ? 10.000 -13.763 6.901 1.00 84.31 264 ASN A O 1
ATOM 1995 N N . VAL A 1 265 ? 11.670 -12.793 5.754 1.00 80.81 265 VAL A N 1
ATOM 1996 C CA . VAL A 1 265 ? 11.660 -11.608 6.616 1.00 80.81 265 VAL A CA 1
ATOM 1997 C C . VAL A 1 265 ? 10.361 -10.814 6.443 1.00 80.81 265 VAL A C 1
ATOM 1999 O O . VAL A 1 265 ? 9.753 -10.422 7.436 1.00 80.81 265 VAL A O 1
ATOM 2002 N N . GLY A 1 266 ? 9.869 -10.662 5.211 1.00 77.69 266 GLY A N 1
ATOM 2003 C CA . GLY A 1 266 ? 8.569 -10.044 4.947 1.00 77.69 266 GLY A CA 1
ATOM 2004 C C . GLY A 1 266 ? 7.417 -10.788 5.629 1.00 77.69 266 GLY A C 1
ATOM 2005 O O . GLY A 1 266 ? 6.509 -10.156 6.159 1.00 77.69 266 GLY A O 1
ATOM 2006 N N . ALA A 1 267 ? 7.472 -12.122 5.687 1.00 84.44 267 ALA A N 1
ATOM 2007 C CA . ALA A 1 267 ? 6.471 -12.930 6.378 1.00 84.44 267 ALA A CA 1
ATOM 2008 C C . ALA A 1 267 ? 6.524 -12.798 7.900 1.00 84.44 267 ALA A C 1
ATOM 2010 O O . ALA A 1 267 ? 5.475 -12.845 8.540 1.00 84.44 267 ALA A O 1
ATOM 2011 N N . GLN A 1 268 ? 7.706 -12.598 8.480 1.00 84.44 268 GLN A N 1
ATOM 2012 C CA . GLN A 1 268 ? 7.871 -12.383 9.920 1.00 84.44 268 GLN A CA 1
ATOM 2013 C C . GLN A 1 268 ? 7.474 -10.973 10.361 1.00 84.44 268 GLN A C 1
ATOM 2015 O O . GLN A 1 268 ? 7.110 -10.766 11.515 1.00 84.44 268 GLN A O 1
ATOM 2020 N N . HIS A 1 269 ? 7.526 -10.005 9.452 1.00 79.75 269 HIS A N 1
ATOM 2021 C CA . HIS A 1 269 ? 7.244 -8.619 9.774 1.00 79.75 269 HIS A CA 1
ATOM 2022 C C . HIS A 1 269 ? 5.753 -8.393 10.079 1.00 79.75 269 HIS A C 1
ATOM 2024 O O . HIS A 1 269 ? 4.879 -8.839 9.331 1.00 79.75 269 HIS A O 1
ATOM 2030 N N . ALA A 1 270 ? 5.450 -7.704 11.183 1.00 73.00 270 ALA A N 1
ATOM 2031 C CA . ALA A 1 270 ? 4.088 -7.585 11.705 1.00 73.00 270 ALA A CA 1
ATOM 2032 C C . ALA A 1 270 ? 3.144 -6.826 10.763 1.00 73.00 270 ALA A C 1
ATOM 2034 O O . ALA A 1 270 ? 1.988 -7.215 10.631 1.00 73.00 270 ALA A O 1
ATOM 2035 N N . GLU A 1 271 ? 3.634 -5.797 10.066 1.00 64.19 271 GLU A N 1
ATOM 2036 C CA . GLU A 1 271 ? 2.799 -4.931 9.218 1.00 64.19 271 GLU A CA 1
ATOM 2037 C C . GLU A 1 271 ? 2.814 -5.310 7.733 1.00 64.19 271 GLU A C 1
ATOM 2039 O O . GLU A 1 271 ? 1.894 -4.987 6.977 1.00 64.19 271 GLU A O 1
ATOM 2044 N N . THR A 1 272 ? 3.806 -6.077 7.300 1.00 59.16 272 THR A N 1
ATOM 2045 C CA . THR A 1 272 ? 4.101 -6.222 5.876 1.00 59.16 272 THR A CA 1
ATOM 2046 C C . THR A 1 272 ? 3.354 -7.369 5.238 1.00 59.16 272 THR A C 1
ATOM 2048 O O . THR A 1 272 ? 3.500 -8.522 5.631 1.00 59.16 272 THR A O 1
ATOM 2051 N N . TYR A 1 273 ? 2.625 -7.056 4.170 1.00 63.09 273 TYR A N 1
ATOM 2052 C CA . TYR A 1 273 ? 2.029 -8.072 3.323 1.00 63.09 273 TYR A CA 1
ATOM 2053 C C . TYR A 1 273 ? 3.109 -8.754 2.492 1.00 63.09 273 TYR A C 1
ATOM 2055 O O . TYR A 1 273 ? 3.695 -8.146 1.595 1.00 63.09 273 TYR A O 1
ATOM 2063 N N . VAL A 1 274 ? 3.288 -10.056 2.703 1.00 59.44 274 VAL A N 1
ATOM 2064 C CA . VAL A 1 274 ? 4.113 -10.915 1.837 1.00 59.44 274 VAL A CA 1
ATOM 2065 C C . VAL A 1 274 ? 3.710 -10.777 0.356 1.00 59.44 274 VAL A C 1
ATOM 2067 O O . VAL A 1 274 ? 4.551 -10.870 -0.543 1.00 59.44 274 VAL A O 1
ATOM 2070 N N . SER A 1 275 ? 2.430 -10.494 0.083 1.00 55.50 275 SER A N 1
ATOM 2071 C CA . SER A 1 275 ? 1.912 -10.235 -1.265 1.00 55.50 275 SER A CA 1
ATOM 2072 C C . SER A 1 275 ? 2.389 -8.920 -1.894 1.00 55.50 275 SER A C 1
ATOM 2074 O O . SER A 1 275 ? 2.314 -8.788 -3.113 1.00 55.50 275 SER A O 1
ATOM 2076 N N . GLU A 1 276 ? 2.836 -7.946 -1.097 1.00 58.34 276 GLU A N 1
ATOM 2077 C CA . GLU A 1 276 ? 3.320 -6.642 -1.570 1.00 58.34 276 GLU A CA 1
ATOM 2078 C C . GLU A 1 276 ? 4.855 -6.589 -1.644 1.00 58.34 276 GLU A C 1
ATOM 2080 O O . GLU A 1 276 ? 5.400 -6.130 -2.647 1.00 58.34 276 GLU A O 1
ATOM 2085 N N . THR A 1 277 ? 5.569 -7.102 -0.634 1.00 54.69 277 THR A N 1
ATOM 2086 C CA . THR A 1 277 ? 7.044 -7.020 -0.562 1.00 54.69 277 THR A CA 1
ATOM 2087 C C . THR A 1 277 ? 7.792 -8.105 -1.308 1.00 54.69 277 THR A C 1
ATOM 2089 O O . THR A 1 277 ? 8.962 -7.907 -1.613 1.00 54.69 277 THR A O 1
ATOM 2092 N N . GLY A 1 278 ? 7.167 -9.239 -1.628 1.00 52.25 278 GLY A N 1
ATOM 2093 C CA . GLY A 1 278 ? 7.840 -10.335 -2.332 1.00 52.25 278 GLY A CA 1
ATOM 2094 C C . GLY A 1 278 ? 7.688 -10.300 -3.857 1.00 52.25 278 GLY A C 1
ATOM 2095 O O . GLY A 1 278 ? 7.984 -11.291 -4.512 1.00 52.25 278 GLY A O 1
ATOM 2096 N N . GLY A 1 279 ? 7.162 -9.217 -4.434 1.00 56.97 279 GLY A N 1
ATOM 2097 C CA . GLY A 1 279 ? 6.757 -9.140 -5.845 1.00 56.97 279 GLY A CA 1
ATOM 2098 C C . GLY A 1 279 ? 5.248 -9.334 -6.001 1.00 56.97 279 GLY A C 1
ATOM 2099 O O . GLY A 1 279 ? 4.627 -10.077 -5.244 1.00 56.97 279 GLY A O 1
ATOM 2100 N N . ALA A 1 280 ? 4.622 -8.625 -6.936 1.00 58.59 280 ALA A N 1
ATOM 2101 C CA . ALA A 1 280 ? 3.178 -8.712 -7.102 1.00 58.59 280 ALA A CA 1
ATOM 2102 C C . ALA A 1 280 ? 2.817 -10.095 -7.658 1.00 58.59 280 ALA A C 1
ATOM 2104 O O . ALA A 1 280 ? 3.030 -10.361 -8.839 1.00 58.59 280 ALA A O 1
ATOM 2105 N N . LEU A 1 281 ? 2.252 -10.968 -6.817 1.00 72.44 281 LEU A N 1
ATOM 2106 C CA . LEU A 1 281 ? 1.420 -12.040 -7.348 1.00 72.44 281 LEU A CA 1
ATOM 2107 C C . LEU A 1 281 ? 0.339 -11.354 -8.180 1.00 72.44 281 LEU A C 1
ATOM 2109 O O . LEU A 1 281 ? -0.336 -10.437 -7.692 1.00 72.44 281 LEU A O 1
ATOM 2113 N N . ASN A 1 282 ? 0.221 -11.762 -9.441 1.00 71.81 282 ASN A N 1
ATOM 2114 C CA . ASN A 1 282 ? -0.882 -11.330 -10.283 1.00 71.81 282 ASN A CA 1
ATOM 2115 C C . ASN A 1 282 ? -2.169 -11.636 -9.496 1.00 71.81 282 ASN A C 1
ATOM 2117 O O . ASN A 1 282 ? -2.291 -12.724 -8.936 1.00 71.81 282 ASN A O 1
ATOM 2121 N N . GLY A 1 283 ? -3.043 -10.638 -9.313 1.00 78.69 283 GLY A N 1
ATOM 2122 C CA . GLY A 1 283 ? -4.194 -10.761 -8.409 1.00 78.69 283 GLY A CA 1
ATOM 2123 C C . GLY A 1 283 ? -5.061 -11.990 -8.706 1.00 78.69 283 GLY A C 1
ATOM 2124 O O . GLY A 1 283 ? -5.011 -12.522 -9.808 1.00 78.69 283 GLY A O 1
ATOM 2125 N N . GLY A 1 284 ? -5.873 -12.415 -7.740 1.00 89.19 284 GLY A N 1
ATOM 2126 C CA . GLY A 1 284 ? -6.657 -13.648 -7.832 1.00 89.19 284 GLY A CA 1
ATOM 2127 C C . GLY A 1 284 ? -6.375 -14.602 -6.666 1.00 89.19 284 GLY A C 1
ATOM 2128 O O . GLY A 1 284 ? -5.703 -14.205 -5.707 1.00 89.19 284 GLY A O 1
ATOM 2129 N N . PRO A 1 285 ? -6.857 -15.856 -6.747 1.00 94.00 285 PRO A N 1
ATOM 2130 C CA . PRO A 1 285 ? -6.789 -16.829 -5.656 1.00 94.00 285 PRO A CA 1
ATOM 2131 C C . PRO A 1 285 ? -5.404 -17.024 -5.019 1.00 94.00 285 PRO A C 1
ATOM 2133 O O . PRO A 1 285 ? -5.313 -17.105 -3.793 1.00 94.00 285 PRO A O 1
ATOM 2136 N N . LEU A 1 286 ? -4.316 -17.059 -5.803 1.00 92.81 286 LEU A N 1
ATOM 2137 C CA . LEU A 1 286 ? -2.953 -17.161 -5.251 1.00 92.81 286 LEU A CA 1
ATOM 2138 C C . LEU A 1 286 ? -2.613 -15.994 -4.309 1.00 92.81 286 LEU A C 1
ATOM 2140 O O . LEU A 1 286 ? -2.045 -16.199 -3.232 1.00 92.81 286 LEU A O 1
ATOM 2144 N N . LYS A 1 287 ? -2.955 -14.764 -4.713 1.00 90.69 287 LYS A N 1
ATOM 2145 C CA . LYS A 1 287 ? -2.727 -13.556 -3.912 1.00 90.69 287 LYS A CA 1
ATOM 2146 C C . LYS A 1 287 ? -3.621 -13.552 -2.674 1.00 90.69 287 LYS A C 1
ATOM 2148 O O . LYS A 1 287 ? -3.132 -13.252 -1.586 1.00 90.69 287 LYS A O 1
ATOM 2153 N N . ASP A 1 288 ? -4.893 -13.905 -2.838 1.00 91.50 288 ASP A N 1
ATOM 2154 C CA . ASP A 1 288 ? -5.883 -13.903 -1.757 1.00 91.50 288 ASP A CA 1
ATOM 2155 C C . ASP A 1 288 ? -5.509 -14.905 -0.656 1.00 91.50 288 ASP A C 1
ATOM 2157 O O . ASP A 1 288 ? -5.669 -14.612 0.531 1.00 91.50 288 ASP A O 1
ATOM 2161 N N . HIS A 1 289 ? -4.913 -16.045 -1.022 1.00 94.56 289 HIS A N 1
ATOM 2162 C CA . HIS A 1 289 ? -4.389 -17.007 -0.055 1.00 94.56 289 HIS A CA 1
ATOM 2163 C C . HIS A 1 289 ? -3.229 -16.442 0.773 1.00 94.56 289 HIS A C 1
ATOM 2165 O O . HIS A 1 289 ? -3.281 -16.478 2.003 1.00 94.56 289 HIS A O 1
ATOM 2171 N N . VAL A 1 290 ? -2.219 -15.849 0.128 1.00 92.56 290 VAL A N 1
ATOM 2172 C CA . VAL A 1 290 ? -1.093 -15.220 0.843 1.00 92.56 290 VAL A CA 1
ATOM 2173 C C . VAL A 1 290 ? -1.570 -14.061 1.727 1.00 92.56 290 VAL A C 1
ATOM 2175 O O . VAL A 1 290 ? -1.131 -13.945 2.870 1.00 92.56 290 VAL A O 1
ATOM 2178 N N . ALA A 1 291 ? -2.491 -13.226 1.235 1.00 90.06 291 ALA A N 1
ATOM 2179 C CA . ALA A 1 291 ? -3.066 -12.123 2.005 1.00 90.06 291 ALA A CA 1
ATOM 2180 C C . ALA A 1 291 ? -3.854 -12.620 3.229 1.00 90.06 291 ALA A C 1
ATOM 2182 O O . ALA A 1 291 ? -3.727 -12.060 4.317 1.00 90.06 291 ALA A O 1
ATOM 2183 N N . THR A 1 292 ? -4.620 -13.704 3.082 1.00 93.31 292 THR A N 1
ATOM 2184 C CA . THR A 1 292 ? -5.376 -14.315 4.186 1.00 93.31 292 THR A CA 1
ATOM 2185 C C . THR A 1 292 ? -4.452 -14.858 5.276 1.00 93.31 292 THR A C 1
ATOM 2187 O O . THR A 1 292 ? -4.711 -14.621 6.456 1.00 93.31 292 THR A O 1
ATOM 2190 N N . LEU A 1 293 ? -3.342 -15.512 4.913 1.00 93.88 293 LEU A N 1
ATOM 2191 C CA . LEU A 1 293 ? -2.331 -15.958 5.882 1.00 93.88 293 LEU A CA 1
ATOM 2192 C C . LEU A 1 293 ? -1.683 -14.777 6.619 1.00 93.88 293 LEU A C 1
ATOM 2194 O O . LEU A 1 293 ? -1.503 -14.832 7.834 1.00 93.88 293 LEU A O 1
ATOM 2198 N N . ASP A 1 294 ? -1.389 -13.682 5.915 1.00 90.75 294 ASP A N 1
ATOM 2199 C CA . ASP A 1 294 ? -0.834 -12.477 6.539 1.00 90.75 294 ASP A CA 1
ATOM 2200 C C . ASP A 1 294 ? -1.816 -11.816 7.523 1.00 90.75 294 ASP A C 1
ATOM 2202 O O . ASP A 1 294 ? -1.447 -11.432 8.635 1.00 90.75 294 ASP A O 1
ATOM 2206 N N . HIS A 1 295 ? -3.098 -11.733 7.156 1.00 92.12 295 HIS A N 1
ATOM 2207 C CA . HIS A 1 295 ? -4.153 -11.249 8.048 1.00 92.12 295 HIS A CA 1
ATOM 2208 C C . HIS A 1 295 ? -4.372 -12.165 9.254 1.00 92.12 295 HIS A C 1
ATOM 2210 O O . HIS A 1 295 ? -4.591 -11.669 10.360 1.00 92.12 295 HIS A O 1
ATOM 2216 N N . THR A 1 296 ? -4.254 -13.478 9.052 1.00 94.50 296 THR A N 1
ATOM 2217 C CA . THR A 1 296 ? -4.300 -14.480 10.122 1.00 94.50 296 THR A CA 1
ATOM 2218 C C . THR A 1 296 ? -3.160 -14.254 11.102 1.00 94.50 296 THR A C 1
ATOM 2220 O O . THR A 1 296 ? -3.420 -14.057 12.285 1.00 94.50 296 THR A O 1
ATOM 2223 N N . LYS A 1 297 ? -1.915 -14.149 10.616 1.00 93.12 297 LYS A N 1
ATOM 2224 C CA . LYS A 1 297 ? -0.730 -13.827 11.427 1.00 93.12 297 LYS A CA 1
ATOM 2225 C C . LYS A 1 297 ? -0.944 -12.578 12.286 1.00 93.12 297 LYS A C 1
ATOM 2227 O O . LYS A 1 297 ? -0.658 -12.601 13.477 1.00 93.12 297 LYS A O 1
ATOM 2232 N N . LYS A 1 298 ? -1.481 -11.503 11.703 1.00 90.50 298 LYS A N 1
ATOM 2233 C CA . LYS A 1 298 ? -1.786 -10.257 12.429 1.00 90.50 298 LYS A CA 1
ATOM 2234 C C . LYS A 1 298 ? -2.833 -10.473 13.522 1.00 90.50 298 LYS A C 1
ATOM 2236 O O . LYS A 1 298 ? -2.660 -9.988 14.634 1.00 90.50 298 LYS A O 1
ATOM 2241 N N . ALA A 1 299 ? -3.895 -11.225 13.232 1.00 94.56 299 ALA A N 1
ATOM 2242 C CA . ALA A 1 299 ? -4.929 -11.530 14.216 1.00 94.56 299 ALA A CA 1
ATOM 2243 C C . ALA A 1 299 ? -4.405 -12.370 15.395 1.00 94.56 299 ALA A C 1
ATOM 2245 O O . ALA A 1 299 ? -4.922 -12.216 16.504 1.00 94.56 299 ALA A O 1
ATOM 2246 N N . LEU A 1 300 ? -3.371 -13.203 15.184 1.00 93.62 300 LEU A N 1
ATOM 2247 C CA . LEU A 1 300 ? -2.835 -14.105 16.212 1.00 93.62 300 LEU A CA 1
ATOM 2248 C C . LEU A 1 300 ? -2.399 -13.391 17.488 1.00 93.62 300 LEU A C 1
ATOM 2250 O O . LEU A 1 300 ? -2.573 -13.951 18.568 1.00 93.62 300 LEU A O 1
ATOM 2254 N N . HIS A 1 301 ? -1.904 -12.154 17.388 1.00 91.75 301 HIS A N 1
ATOM 2255 C CA . HIS A 1 301 ? -1.502 -11.383 18.563 1.00 91.75 301 HIS A CA 1
ATOM 2256 C C . HIS A 1 301 ? -2.661 -11.213 19.553 1.00 91.75 301 HIS A C 1
ATOM 2258 O O . HIS A 1 301 ? -2.498 -11.438 20.747 1.00 91.75 301 HIS A O 1
ATOM 2264 N N . GLY A 1 302 ? -3.856 -10.876 19.061 1.00 94.81 302 GLY A N 1
ATOM 2265 C CA . GLY A 1 302 ? -5.029 -10.747 19.919 1.00 94.81 302 GLY A CA 1
ATOM 2266 C C . GLY A 1 302 ? -5.758 -12.072 20.154 1.00 94.81 302 GLY A C 1
ATOM 2267 O O . GLY A 1 302 ? -6.264 -12.291 21.251 1.00 94.81 302 GLY A O 1
ATOM 2268 N N . THR A 1 303 ? -5.760 -13.018 19.202 1.00 96.81 303 THR A N 1
ATOM 2269 C CA . THR A 1 303 ? -6.382 -14.330 19.464 1.00 96.81 303 THR A CA 1
ATOM 2270 C C . THR A 1 303 ? -5.601 -15.178 20.462 1.00 96.81 303 THR A C 1
ATOM 2272 O O . THR A 1 303 ? -6.187 -16.108 21.002 1.00 96.81 303 THR A O 1
ATOM 2275 N N . ASN A 1 304 ? -4.309 -14.922 20.682 1.00 96.00 304 ASN A N 1
ATOM 2276 C CA . ASN A 1 304 ? -3.475 -15.664 21.638 1.00 96.00 304 ASN A CA 1
ATOM 2277 C C . ASN A 1 304 ? -3.267 -14.921 22.966 1.00 96.00 304 ASN A C 1
ATOM 2279 O O . ASN A 1 304 ? -2.732 -15.511 23.903 1.00 96.00 304 ASN A O 1
ATOM 2283 N N . ALA A 1 305 ? -3.682 -13.655 23.058 1.00 95.88 305 ALA A N 1
ATOM 2284 C CA . ALA A 1 305 ? -3.625 -12.895 24.299 1.00 95.88 305 ALA A CA 1
ATOM 2285 C C . ALA A 1 305 ? -4.561 -13.500 25.371 1.00 95.88 305 ALA A C 1
ATOM 2287 O O . ALA A 1 305 ? -5.562 -14.133 25.019 1.00 95.88 305 ALA A O 1
ATOM 2288 N N . PRO A 1 306 ? -4.282 -13.320 26.673 1.00 97.62 306 PRO A N 1
ATOM 2289 C CA . PRO A 1 306 ? -5.243 -13.649 27.724 1.00 97.62 306 PRO A CA 1
ATOM 2290 C C . PRO A 1 306 ? -6.581 -12.918 27.497 1.00 97.62 306 PRO A C 1
ATOM 2292 O O . PRO A 1 306 ? -6.562 -11.732 27.159 1.00 97.62 306 PRO A O 1
ATOM 2295 N N . PRO A 1 307 ? -7.749 -13.564 27.668 1.00 97.94 307 PRO A N 1
ATOM 2296 C CA . PRO A 1 307 ? -9.042 -12.902 27.479 1.00 97.94 307 PRO A CA 1
ATOM 2297 C C . PRO A 1 307 ? -9.194 -11.617 28.307 1.00 97.94 307 PRO A C 1
ATOM 2299 O O . PRO A 1 307 ? -9.781 -10.643 27.844 1.00 97.94 307 PRO A O 1
ATOM 2302 N N . GLU A 1 308 ? -8.606 -11.579 29.502 1.00 97.19 308 GLU A N 1
ATOM 2303 C CA . GLU A 1 308 ? -8.622 -10.434 30.410 1.00 97.19 308 GLU A CA 1
ATOM 2304 C C . GLU A 1 308 ? -7.904 -9.215 29.824 1.00 97.19 308 GLU A C 1
ATOM 2306 O O . GLU A 1 308 ? -8.354 -8.089 30.027 1.00 97.19 308 GLU A O 1
ATOM 2311 N N . SER A 1 309 ? -6.823 -9.415 29.059 1.00 95.88 309 SER A N 1
ATOM 2312 C CA . SER A 1 309 ? -6.102 -8.306 28.423 1.00 95.88 309 SER A CA 1
ATOM 2313 C C . SER A 1 309 ? -6.841 -7.745 27.210 1.00 95.88 309 SER A C 1
ATOM 2315 O O . SER A 1 309 ? -6.472 -6.686 26.712 1.00 95.88 309 SER A O 1
ATOM 2317 N N . LEU A 1 310 ? -7.863 -8.451 26.712 1.00 96.00 310 LEU A N 1
ATOM 2318 C CA . LEU A 1 310 ? -8.687 -7.978 25.606 1.00 96.00 310 LEU A CA 1
ATOM 2319 C C . LEU A 1 310 ? -9.838 -7.076 26.060 1.00 96.00 310 LEU A C 1
ATOM 2321 O O . LEU A 1 310 ? -10.317 -6.280 25.251 1.00 96.00 310 LEU A O 1
ATOM 2325 N N . VAL A 1 311 ? -10.269 -7.190 27.320 1.00 95.38 311 VAL A N 1
ATOM 2326 C CA . VAL A 1 311 ? -11.401 -6.439 27.885 1.00 95.38 311 VAL A CA 1
ATOM 2327 C C . VAL A 1 311 ? -11.187 -4.932 27.728 1.00 95.38 311 VAL A C 1
ATOM 2329 O O . VAL A 1 311 ? -10.082 -4.410 27.877 1.00 95.38 311 VAL A O 1
ATOM 2332 N N . GLY A 1 312 ? -12.261 -4.213 27.412 1.00 92.12 312 GLY A N 1
ATOM 2333 C CA . GLY A 1 312 ? -12.208 -2.796 27.084 1.00 92.12 312 GLY A CA 1
ATOM 2334 C C . GLY A 1 312 ? -11.912 -2.546 25.602 1.00 92.12 312 GLY A C 1
ATOM 2335 O O . GLY A 1 312 ? -12.254 -3.339 24.727 1.00 92.12 312 GLY A O 1
ATOM 2336 N N . GLY A 1 313 ? -11.288 -1.406 25.312 1.00 86.00 313 GLY A N 1
ATOM 2337 C CA . GLY A 1 313 ? -10.847 -1.010 23.968 1.00 86.00 313 GLY A CA 1
ATOM 2338 C C . GLY A 1 313 ? -9.375 -1.334 23.692 1.00 86.00 313 GLY A C 1
ATOM 2339 O O . GLY A 1 313 ? -8.703 -0.529 23.044 1.00 86.00 313 GLY A O 1
ATOM 2340 N N . SER A 1 314 ? -8.868 -2.448 24.234 1.00 91.81 314 SER A N 1
ATOM 2341 C CA . SER A 1 314 ? -7.446 -2.825 24.187 1.00 91.81 314 SER A CA 1
ATOM 2342 C C . SER A 1 314 ? -6.889 -2.864 22.752 1.00 91.81 314 SER A C 1
ATOM 2344 O O . SER A 1 314 ? -7.588 -3.312 21.834 1.00 91.81 314 SER A O 1
ATOM 2346 N N . PRO A 1 315 ? -5.634 -2.434 22.517 1.00 90.88 315 PRO A N 1
ATOM 2347 C CA . PRO A 1 315 ? -4.989 -2.555 21.209 1.00 90.88 315 PRO A CA 1
ATOM 2348 C C . PRO A 1 315 ? -5.021 -3.984 20.646 1.00 90.88 315 PRO A C 1
ATOM 2350 O O . PRO A 1 315 ? -5.270 -4.180 19.456 1.00 90.88 315 PRO A O 1
ATOM 2353 N N . GLU A 1 316 ? -4.844 -4.991 21.498 1.00 93.69 316 GLU A N 1
ATOM 2354 C CA . GLU A 1 316 ? -4.865 -6.409 21.147 1.00 93.69 316 GLU A CA 1
ATOM 2355 C C . GLU A 1 316 ? -6.235 -6.841 20.603 1.00 93.69 316 GLU A C 1
ATOM 2357 O O . GLU A 1 316 ? -6.305 -7.534 19.581 1.00 93.69 316 GLU A O 1
ATOM 2362 N N . GLY A 1 317 ? -7.328 -6.378 21.223 1.00 95.69 317 GLY A N 1
ATOM 2363 C CA . GLY A 1 317 ? -8.690 -6.621 20.745 1.00 95.69 317 GLY A CA 1
ATOM 2364 C C . GLY A 1 317 ? -8.937 -5.994 19.371 1.00 95.69 317 GLY A C 1
ATOM 2365 O O . GLY A 1 317 ? -9.509 -6.633 18.482 1.00 95.69 317 GLY A O 1
ATOM 2366 N N . GLN A 1 318 ? -8.427 -4.777 19.148 1.00 94.25 318 GLN A N 1
ATOM 2367 C CA . GLN A 1 318 ? -8.532 -4.094 17.852 1.00 94.25 318 GLN A CA 1
ATOM 2368 C C . GLN A 1 318 ? -7.752 -4.827 16.753 1.00 94.25 318 GLN A C 1
ATOM 2370 O O . GLN A 1 318 ? -8.251 -4.972 15.633 1.00 94.25 318 GLN A O 1
ATOM 2375 N N . VAL A 1 319 ? -6.543 -5.311 17.059 1.00 92.88 319 VAL A N 1
ATOM 2376 C CA . VAL A 1 319 ? -5.694 -6.063 16.120 1.00 92.88 319 VAL A CA 1
ATOM 2377 C C . VAL A 1 319 ? -6.339 -7.399 15.744 1.00 92.88 319 VAL A C 1
ATOM 2379 O O . VAL A 1 319 ? -6.417 -7.713 14.551 1.00 92.88 319 VAL A O 1
ATOM 2382 N N . MET A 1 320 ? -6.884 -8.139 16.720 1.00 96.94 320 MET A N 1
ATOM 2383 C CA . MET A 1 320 ? -7.662 -9.362 16.473 1.00 96.94 320 MET A CA 1
ATOM 2384 C C . MET A 1 320 ? -8.822 -9.096 15.513 1.00 96.94 320 MET A C 1
ATOM 2386 O O . MET A 1 320 ? -8.960 -9.776 14.491 1.00 96.94 320 MET A O 1
ATOM 2390 N N . ALA A 1 321 ? -9.642 -8.089 15.818 1.00 96.62 321 ALA A N 1
ATOM 2391 C CA . ALA A 1 321 ? -10.826 -7.781 15.031 1.00 96.62 321 ALA A CA 1
ATOM 2392 C C . ALA A 1 321 ? -10.466 -7.296 13.615 1.00 96.62 321 ALA A C 1
ATOM 2394 O O . ALA A 1 321 ? -11.055 -7.744 12.628 1.00 96.62 321 ALA A O 1
ATOM 2395 N N . LYS A 1 322 ? -9.433 -6.448 13.488 1.00 94.62 322 LYS A N 1
ATOM 2396 C CA . LYS A 1 322 ? -8.899 -5.974 12.200 1.00 94.62 322 LYS A CA 1
ATOM 2397 C C . LYS A 1 322 ? -8.408 -7.131 11.332 1.00 94.62 322 LYS A C 1
ATOM 2399 O O . LYS A 1 322 ? -8.763 -7.175 10.154 1.00 94.62 322 LYS A O 1
ATOM 2404 N N . GLY A 1 323 ? -7.590 -8.029 11.883 1.00 94.19 323 GLY A N 1
ATOM 2405 C CA . GLY A 1 323 ? -7.043 -9.173 11.150 1.00 94.19 323 GLY A CA 1
ATOM 2406 C C . GLY A 1 323 ? -8.140 -10.139 10.701 1.00 94.19 323 GLY A C 1
ATOM 2407 O O . GLY A 1 323 ? -8.209 -10.480 9.522 1.00 94.19 323 GLY A O 1
ATOM 2408 N N . THR A 1 324 ? -9.071 -10.468 11.599 1.00 97.19 324 THR A N 1
ATOM 2409 C CA . THR A 1 324 ? -10.206 -11.366 11.323 1.00 97.19 324 THR A CA 1
ATOM 2410 C C . THR A 1 324 ? -11.108 -10.832 10.213 1.00 97.19 324 THR A C 1
ATOM 2412 O O . THR A 1 324 ? -11.374 -11.542 9.243 1.00 97.19 324 THR A O 1
ATOM 2415 N N . LEU A 1 325 ? -11.515 -9.558 10.285 1.00 96.44 325 LEU A N 1
ATOM 2416 C CA . LEU A 1 325 ? -12.332 -8.933 9.239 1.00 96.44 325 LEU A CA 1
ATOM 2417 C C . LEU A 1 325 ? -11.628 -8.909 7.885 1.00 96.44 325 LEU A C 1
ATOM 2419 O O . LEU A 1 325 ? -12.244 -9.184 6.856 1.00 96.44 325 LEU A O 1
ATOM 2423 N N . LYS A 1 326 ? -10.335 -8.566 7.860 1.00 93.69 326 LYS A N 1
ATOM 2424 C CA . LYS A 1 326 ? -9.588 -8.516 6.601 1.00 93.69 326 LYS A CA 1
ATOM 2425 C C . LYS A 1 326 ? -9.390 -9.906 5.992 1.00 93.69 326 LYS A C 1
ATOM 2427 O O . LYS A 1 326 ? -9.499 -10.025 4.774 1.00 93.69 326 LYS A O 1
ATOM 2432 N N . ALA A 1 327 ? -9.154 -10.939 6.800 1.00 94.62 327 ALA A N 1
ATOM 2433 C CA . ALA A 1 327 ? -9.081 -12.323 6.333 1.00 94.62 327 ALA A CA 1
ATOM 2434 C C . ALA A 1 327 ? -10.425 -12.796 5.756 1.00 94.62 327 ALA A C 1
ATOM 2436 O O . ALA A 1 327 ? -10.462 -13.290 4.632 1.00 94.62 327 ALA A O 1
ATOM 2437 N N . ALA A 1 328 ? -11.534 -12.564 6.470 1.00 96.44 328 ALA A N 1
ATOM 2438 C CA . ALA A 1 328 ? -12.875 -12.919 6.004 1.00 96.44 328 ALA A CA 1
ATOM 2439 C C . ALA A 1 328 ? -13.229 -12.231 4.674 1.00 96.44 328 ALA A C 1
ATOM 2441 O O . ALA A 1 328 ? -13.689 -12.890 3.741 1.00 96.44 328 ALA A O 1
ATOM 2442 N N . ASN A 1 329 ? -12.942 -10.929 4.561 1.00 92.31 329 ASN A N 1
ATOM 2443 C CA . ASN A 1 329 ? -13.183 -10.155 3.342 1.00 92.31 329 ASN A CA 1
ATOM 2444 C C . ASN A 1 329 ? -12.283 -10.596 2.180 1.00 92.31 329 ASN A C 1
ATOM 2446 O O . ASN A 1 329 ? -12.768 -10.722 1.060 1.00 92.31 329 ASN A O 1
ATOM 2450 N N . SER A 1 330 ? -10.995 -10.859 2.435 1.00 89.81 330 SER A N 1
ATOM 2451 C CA . SER A 1 330 ? -10.051 -11.323 1.403 1.00 89.81 330 SER A CA 1
ATOM 2452 C C . SER A 1 330 ? -10.428 -12.704 0.873 1.00 89.81 330 SER A C 1
ATOM 2454 O O . SER A 1 330 ? -10.332 -12.954 -0.322 1.00 89.81 330 SER A O 1
ATOM 2456 N N . ALA A 1 331 ? -10.928 -13.583 1.744 1.00 94.69 331 ALA A N 1
ATOM 2457 C CA . ALA A 1 331 ? -11.453 -14.886 1.354 1.00 94.69 331 ALA A CA 1
ATOM 2458 C C . ALA A 1 331 ? -12.857 -14.831 0.727 1.00 94.69 331 ALA A C 1
ATOM 2460 O O . ALA A 1 331 ? -13.358 -15.847 0.232 1.00 94.69 331 ALA A O 1
ATOM 2461 N N . GLY A 1 332 ? -13.517 -13.670 0.776 1.00 95.31 332 GLY A N 1
ATOM 2462 C CA . GLY A 1 332 ? -14.908 -13.505 0.374 1.00 95.31 332 GLY A CA 1
ATOM 2463 C C . GLY A 1 332 ? -15.838 -14.465 1.113 1.00 95.31 332 GLY A C 1
ATOM 2464 O O . GLY A 1 332 ? -16.684 -15.091 0.471 1.00 95.31 332 GLY A O 1
ATOM 2465 N N . LEU A 1 333 ? -15.636 -14.682 2.419 1.00 96.81 333 LEU A N 1
ATOM 2466 C CA . LEU A 1 333 ? -16.563 -15.474 3.233 1.00 96.81 333 LEU A CA 1
ATOM 2467 C C . LEU A 1 333 ? -17.948 -14.821 3.216 1.00 96.81 333 LEU A C 1
ATOM 2469 O O . LEU A 1 333 ? -18.070 -13.607 3.367 1.00 96.81 333 LEU A O 1
ATOM 2473 N N . ASP A 1 334 ? -18.988 -15.624 3.010 1.00 96.69 334 ASP A N 1
ATOM 2474 C CA . ASP A 1 334 ? -20.357 -15.130 3.080 1.00 96.69 334 ASP A CA 1
ATOM 2475 C C . ASP A 1 334 ? -20.750 -14.828 4.542 1.00 96.69 334 ASP A C 1
ATOM 2477 O O . ASP A 1 334 ? -20.294 -15.523 5.459 1.00 96.69 334 ASP A O 1
ATOM 2481 N N . PRO A 1 335 ? -21.602 -13.812 4.784 1.00 97.06 335 PRO A N 1
ATOM 2482 C CA . PRO A 1 335 ? -22.023 -13.449 6.137 1.00 97.06 335 PRO A CA 1
ATOM 2483 C C . PRO A 1 335 ? -22.686 -14.594 6.912 1.00 97.06 335 PRO A C 1
ATOM 2485 O O . PRO A 1 335 ? -22.485 -14.686 8.116 1.00 97.06 335 PRO A O 1
ATOM 2488 N N . GLN A 1 336 ? -23.407 -15.496 6.234 1.00 97.75 336 GLN A N 1
ATOM 2489 C CA . GLN A 1 336 ? -24.103 -16.624 6.869 1.00 97.75 336 GLN A CA 1
ATOM 2490 C C . GLN A 1 336 ? -23.127 -17.634 7.480 1.00 97.75 336 GLN A C 1
ATOM 2492 O O . GLN A 1 336 ? -23.345 -18.121 8.586 1.00 97.75 336 GLN A O 1
ATOM 2497 N N . THR A 1 337 ? -22.017 -17.925 6.799 1.00 97.75 337 THR A N 1
ATOM 2498 C CA . THR A 1 337 ? -20.943 -18.765 7.342 1.00 97.75 337 THR A CA 1
ATOM 2499 C C . THR A 1 337 ? -20.337 -18.133 8.594 1.00 97.75 337 THR A C 1
ATOM 2501 O O . THR A 1 337 ? -20.098 -18.821 9.586 1.00 97.75 337 THR A O 1
ATOM 2504 N N . VAL A 1 338 ? -20.111 -16.818 8.574 1.00 97.94 338 VAL A N 1
ATOM 2505 C CA . VAL A 1 338 ? -19.550 -16.085 9.716 1.00 97.94 338 VAL A CA 1
ATOM 2506 C C . VAL A 1 338 ? -20.536 -16.035 10.894 1.00 97.94 338 VAL A C 1
ATOM 2508 O O . VAL A 1 338 ? -20.138 -16.273 12.034 1.00 97.94 338 VAL A O 1
ATOM 2511 N N . GLU A 1 339 ? -21.821 -15.812 10.622 1.00 97.94 339 GLU A N 1
ATOM 2512 C CA . GLU A 1 339 ? -22.916 -15.871 11.597 1.00 97.94 339 GLU A CA 1
ATOM 2513 C C . GLU A 1 339 ? -23.025 -17.263 12.235 1.00 97.94 339 GLU A C 1
ATOM 2515 O O . GLU A 1 339 ? -23.074 -17.382 13.459 1.00 97.94 339 GLU A O 1
ATOM 2520 N N . ALA A 1 340 ? -22.980 -18.333 11.434 1.00 98.12 340 ALA A N 1
ATOM 2521 C CA . ALA A 1 340 ? -23.032 -19.706 11.930 1.00 98.12 340 ALA A CA 1
ATOM 2522 C C . ALA A 1 340 ? -21.850 -20.031 12.861 1.00 98.12 340 ALA A C 1
ATOM 2524 O O . ALA A 1 340 ? -22.031 -20.680 13.896 1.00 98.12 340 ALA A O 1
ATOM 2525 N N . ILE A 1 341 ? -20.647 -19.546 12.532 1.00 98.25 341 ILE A N 1
ATOM 2526 C CA . ILE A 1 341 ? -19.465 -19.663 13.398 1.00 98.25 341 ILE A CA 1
ATOM 2527 C C . ILE A 1 341 ? -19.672 -18.890 14.709 1.00 98.25 341 ILE A C 1
ATOM 2529 O O . ILE A 1 341 ? -19.383 -19.417 15.784 1.00 98.25 341 ILE A O 1
ATOM 2533 N N . ALA A 1 342 ? -20.188 -17.662 14.653 1.00 98.06 342 ALA A N 1
ATOM 2534 C CA . ALA A 1 342 ? -20.445 -16.852 15.844 1.00 98.06 342 ALA A CA 1
ATOM 2535 C C . ALA A 1 342 ? -21.507 -17.490 16.760 1.00 98.06 342 ALA A C 1
ATOM 2537 O O . ALA A 1 342 ? -21.304 -17.589 17.973 1.00 98.06 342 ALA A O 1
ATOM 2538 N N . ALA A 1 343 ? -22.594 -18.009 16.179 1.00 98.00 343 ALA A N 1
ATOM 2539 C CA . ALA A 1 343 ? -23.660 -18.705 16.897 1.00 98.00 343 ALA A CA 1
ATOM 2540 C C . ALA A 1 343 ? -23.137 -19.963 17.604 1.00 98.00 343 ALA A C 1
ATOM 2542 O O . ALA A 1 343 ? -23.376 -20.155 18.796 1.00 98.00 343 ALA A O 1
ATOM 2543 N N . LYS A 1 344 ? -22.341 -20.781 16.902 1.00 98.06 344 LYS A N 1
ATOM 2544 C CA . LYS A 1 344 ? -21.690 -21.981 17.456 1.00 98.06 344 LYS A CA 1
ATOM 2545 C C . LYS A 1 344 ? -20.795 -21.673 18.664 1.00 98.06 344 LYS A C 1
ATOM 2547 O O . LYS A 1 344 ? -20.596 -22.538 19.517 1.00 98.06 344 LYS A O 1
ATOM 2552 N N . ASN A 1 345 ? -20.235 -20.468 18.732 1.00 97.94 345 ASN A N 1
ATOM 2553 C CA . ASN A 1 345 ? -19.308 -20.060 19.784 1.00 97.94 345 ASN A CA 1
ATOM 2554 C C . ASN A 1 345 ? -19.955 -19.240 20.908 1.00 97.94 345 ASN A C 1
ATOM 2556 O O . ASN A 1 345 ? -19.253 -18.882 21.847 1.00 97.94 345 ASN A O 1
ATOM 2560 N N . GLY A 1 346 ? -21.275 -19.027 20.870 1.00 96.44 346 GLY A N 1
ATOM 2561 C CA . GLY A 1 346 ? -22.014 -18.378 21.956 1.00 96.44 346 GLY A CA 1
ATOM 2562 C C . GLY A 1 346 ? -21.977 -16.848 21.926 1.00 96.44 346 GLY A C 1
ATOM 2563 O O . GLY A 1 346 ? -22.227 -16.212 22.950 1.00 96.44 346 GLY A O 1
ATOM 2564 N N . VAL A 1 347 ? -21.687 -16.235 20.773 1.00 97.56 347 VAL A N 1
ATOM 2565 C CA . VAL A 1 347 ? -21.829 -14.782 20.597 1.00 97.56 347 VAL A CA 1
ATOM 2566 C C . VAL A 1 347 ? -23.310 -14.406 20.733 1.00 97.56 347 VAL A C 1
ATOM 2568 O O . VAL A 1 347 ? -24.160 -14.990 20.068 1.00 97.56 347 VAL A O 1
ATOM 2571 N N . LYS A 1 348 ? -23.636 -13.419 21.581 1.00 94.94 348 LYS A N 1
ATOM 2572 C CA . LYS A 1 348 ? -25.031 -13.033 21.893 1.00 94.94 348 LYS A CA 1
ATOM 2573 C C . LYS A 1 348 ? -25.830 -12.534 20.683 1.00 94.94 348 LYS A C 1
ATOM 2575 O O . LYS A 1 348 ? -27.049 -12.666 20.666 1.00 94.94 348 LYS A O 1
ATOM 2580 N N . SER A 1 349 ? -25.162 -11.937 19.698 1.00 96.56 349 SER A N 1
ATOM 2581 C CA . SER A 1 349 ? -25.778 -11.417 18.467 1.00 96.56 349 SER A CA 1
ATOM 2582 C C . SER A 1 349 ? -24.984 -11.884 17.245 1.00 96.56 349 SER A C 1
ATOM 2584 O O . SER A 1 349 ? -24.176 -11.121 16.712 1.00 96.56 349 SER A O 1
ATOM 2586 N N . PRO A 1 350 ? -25.132 -13.163 16.847 1.00 97.19 350 PRO A N 1
ATOM 2587 C CA . PRO A 1 350 ? -24.338 -13.761 15.775 1.00 97.19 350 PRO A CA 1
ATOM 2588 C C . PRO A 1 350 ? -24.474 -13.037 14.435 1.00 97.19 350 PRO A C 1
ATOM 2590 O O . PRO A 1 350 ? -23.491 -12.901 13.714 1.00 97.19 350 PRO A O 1
ATOM 2593 N N . ASP A 1 351 ? -25.666 -12.527 14.134 1.00 96.62 351 ASP A N 1
ATOM 2594 C CA . ASP A 1 351 ? -26.005 -11.769 12.926 1.00 96.62 351 ASP A CA 1
ATOM 2595 C C . ASP A 1 351 ? -25.224 -10.449 12.815 1.00 96.62 351 ASP A C 1
ATOM 2597 O O . ASP A 1 351 ? -24.964 -9.962 11.715 1.00 96.62 351 ASP A O 1
ATOM 2601 N N . LYS A 1 352 ? -24.788 -9.894 13.953 1.00 97.19 352 LYS A N 1
ATOM 2602 C CA . LYS A 1 352 ? -24.053 -8.623 14.047 1.00 97.19 352 LYS A CA 1
ATOM 2603 C C . LYS A 1 352 ? -22.550 -8.784 14.221 1.00 97.19 352 LYS A C 1
ATOM 2605 O O . LYS A 1 352 ? -21.853 -7.788 14.390 1.00 97.19 352 LYS A O 1
ATOM 2610 N N . ILE A 1 353 ? -22.012 -10.003 14.178 1.00 97.81 353 ILE A N 1
ATOM 2611 C CA . ILE A 1 353 ? -20.599 -10.239 14.511 1.00 97.81 353 ILE A CA 1
ATOM 2612 C C . ILE A 1 353 ? -19.628 -9.422 13.643 1.00 97.81 353 ILE A C 1
ATOM 2614 O O . ILE A 1 353 ? -18.629 -8.918 14.153 1.00 97.81 353 ILE A O 1
ATOM 2618 N N . LEU A 1 354 ? -19.909 -9.246 12.347 1.00 96.94 354 LEU A N 1
ATOM 2619 C CA . LEU A 1 354 ? -19.056 -8.446 11.461 1.00 96.94 354 LEU A CA 1
ATOM 2620 C C . LEU A 1 354 ? -19.065 -6.961 11.854 1.00 96.94 354 LEU A C 1
ATOM 2622 O O . LEU A 1 354 ? -18.006 -6.328 11.845 1.00 96.94 354 LEU A O 1
ATOM 2626 N N . ASP A 1 355 ? -20.222 -6.434 12.258 1.00 96.56 355 ASP A N 1
ATOM 2627 C CA . ASP A 1 355 ? -20.365 -5.061 12.747 1.00 96.56 355 ASP A CA 1
ATOM 2628 C C . ASP A 1 355 ? -19.665 -4.894 14.099 1.00 96.56 355 ASP A C 1
ATOM 2630 O O . ASP A 1 355 ? -18.867 -3.974 14.264 1.00 96.56 355 ASP A O 1
ATOM 2634 N N . THR A 1 356 ? -19.848 -5.839 15.027 1.00 96.88 356 THR A N 1
ATOM 2635 C CA . THR A 1 356 ? -19.150 -5.854 16.321 1.00 96.88 356 THR A CA 1
ATOM 2636 C C . THR A 1 356 ? -17.632 -5.859 16.139 1.00 96.88 356 THR A C 1
ATOM 2638 O O . THR A 1 356 ? -16.932 -5.049 16.745 1.00 96.88 356 THR A O 1
ATOM 2641 N N . LEU A 1 357 ? -17.090 -6.707 15.256 1.00 96.88 357 LEU A N 1
ATOM 2642 C CA . LEU A 1 357 ? -15.658 -6.694 14.946 1.00 96.88 357 LEU A CA 1
ATOM 2643 C C . LEU A 1 357 ? -15.226 -5.360 14.306 1.00 96.88 357 LEU A C 1
ATOM 2645 O O . LEU A 1 357 ? -14.106 -4.902 14.538 1.00 96.88 357 LEU A O 1
ATOM 2649 N N . ALA A 1 358 ? -16.079 -4.708 13.512 1.00 93.69 358 ALA A N 1
ATOM 2650 C CA . ALA A 1 358 ? -15.756 -3.426 12.883 1.00 93.69 358 ALA A CA 1
ATOM 2651 C C . ALA A 1 358 ? -15.741 -2.276 13.905 1.00 93.69 358 ALA A C 1
ATOM 2653 O O . ALA A 1 358 ? -14.868 -1.401 13.854 1.00 93.69 358 ALA A O 1
ATOM 2654 N N . GLU A 1 359 ? -16.658 -2.303 14.866 1.00 92.69 359 GLU A N 1
ATOM 2655 C CA . GLU A 1 359 ? -16.710 -1.367 15.984 1.00 92.69 359 GLU A CA 1
ATOM 2656 C C . GLU A 1 359 ? -15.530 -1.566 16.938 1.00 92.69 359 GLU A C 1
ATOM 2658 O O . GLU A 1 359 ? -14.868 -0.584 17.277 1.00 92.69 359 GLU A O 1
ATOM 2663 N N . ILE A 1 360 ? -15.183 -2.813 17.284 1.00 94.12 360 ILE A N 1
ATOM 2664 C CA . ILE A 1 360 ? -13.982 -3.122 18.079 1.00 94.12 360 ILE A CA 1
ATOM 2665 C C . ILE A 1 360 ? -12.735 -2.637 17.341 1.00 94.12 360 ILE A C 1
ATOM 2667 O O . ILE A 1 360 ? -11.953 -1.880 17.902 1.00 94.12 360 ILE A O 1
ATOM 2671 N N . LYS A 1 361 ? -12.569 -2.973 16.053 1.00 93.62 361 LYS A N 1
ATOM 2672 C CA . LYS A 1 361 ? -11.441 -2.516 15.215 1.00 93.62 361 LYS A CA 1
ATOM 2673 C C . LYS A 1 361 ? -11.244 -0.995 15.252 1.00 93.62 361 LYS A C 1
ATOM 2675 O O . LYS A 1 361 ? -10.121 -0.524 15.095 1.00 93.62 361 LYS A O 1
ATOM 2680 N N . THR A 1 362 ? -12.328 -0.230 15.359 1.00 85.31 362 THR A N 1
ATOM 2681 C CA . THR A 1 362 ? -12.293 1.241 15.369 1.00 85.31 362 THR A CA 1
ATOM 2682 C C . THR A 1 362 ? -12.279 1.838 16.778 1.00 85.31 362 THR A C 1
ATOM 2684 O O . THR A 1 362 ? -12.265 3.062 16.908 1.00 85.31 362 THR A O 1
ATOM 2687 N N . GLY A 1 363 ? -12.275 0.999 17.818 1.00 85.88 363 GLY A N 1
ATOM 2688 C CA . GLY A 1 363 ? -12.340 1.407 19.220 1.00 85.88 363 GLY A CA 1
ATOM 2689 C C . GLY A 1 363 ? -13.690 2.001 19.634 1.00 85.88 363 GLY A C 1
ATOM 2690 O O . GLY A 1 363 ? -13.761 2.674 20.657 1.00 85.88 363 GLY A O 1
ATOM 2691 N N . ARG A 1 364 ? -14.750 1.807 18.835 1.00 84.50 364 ARG A N 1
ATOM 2692 C CA . ARG A 1 364 ? -16.111 2.288 19.138 1.00 84.50 364 ARG A CA 1
ATOM 2693 C C . ARG A 1 364 ? -16.864 1.354 20.081 1.00 84.50 364 ARG A C 1
ATOM 2695 O O . ARG A 1 364 ? -17.693 1.830 20.847 1.00 84.50 364 ARG A O 1
ATOM 2702 N N . ALA A 1 365 ? -16.557 0.060 20.031 1.00 92.25 365 ALA A N 1
ATOM 2703 C CA . ALA A 1 365 ? -17.052 -0.932 20.975 1.00 92.25 365 ALA A CA 1
ATOM 2704 C C . ALA A 1 365 ? -15.898 -1.455 21.832 1.00 92.25 365 ALA A C 1
ATOM 2706 O O . ALA A 1 365 ? -14.806 -1.731 21.329 1.00 92.25 365 ALA A O 1
ATOM 2707 N N . ALA A 1 366 ? -16.161 -1.586 23.128 1.00 94.25 366 ALA A N 1
ATOM 2708 C CA . ALA A 1 366 ? -15.287 -2.249 24.080 1.00 94.25 366 ALA A CA 1
ATOM 2709 C C . ALA A 1 366 ? -15.764 -3.690 24.290 1.00 94.25 366 ALA A C 1
ATOM 2711 O O . ALA A 1 366 ? -16.968 -3.938 24.320 1.00 94.25 366 ALA A O 1
ATOM 2712 N N . ILE A 1 367 ? -14.832 -4.624 24.474 1.00 96.62 367 ILE A N 1
ATOM 2713 C CA . ILE A 1 367 ? -15.158 -5.995 24.878 1.00 96.62 367 ILE A CA 1
ATOM 2714 C C . ILE A 1 367 ? -15.544 -5.957 26.360 1.00 96.62 367 ILE A C 1
ATOM 2716 O O . ILE A 1 367 ? -14.748 -5.504 27.182 1.00 96.62 367 ILE A O 1
ATOM 2720 N N . ALA A 1 368 ? -16.760 -6.370 26.717 1.00 96.56 368 ALA A N 1
ATOM 2721 C CA . ALA A 1 368 ? -17.328 -6.074 28.031 1.00 96.56 368 ALA A CA 1
ATOM 2722 C C . ALA A 1 368 ? -16.783 -6.970 29.150 1.00 96.56 368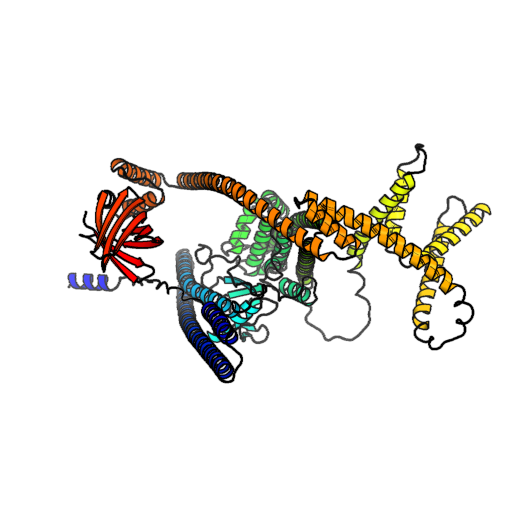 ALA A C 1
ATOM 2724 O O . ALA A 1 368 ? -16.715 -6.530 30.298 1.00 96.56 368 ALA A O 1
ATOM 2725 N N . SER A 1 369 ? -16.405 -8.217 28.843 1.00 97.81 369 SER A N 1
ATOM 2726 C CA . SER A 1 369 ? -15.912 -9.167 29.847 1.00 97.81 369 SER A CA 1
ATOM 2727 C C . SER A 1 369 ? -14.907 -10.186 29.286 1.00 97.81 369 SER A C 1
ATOM 2729 O O . SER A 1 369 ? -14.838 -10.373 28.066 1.00 97.81 369 SER A O 1
ATOM 2731 N N . PRO A 1 370 ? -14.136 -10.875 30.153 1.00 97.75 370 PRO A N 1
ATOM 2732 C CA . PRO A 1 370 ? -13.237 -11.953 29.735 1.00 97.75 370 PRO A CA 1
ATOM 2733 C C . PRO A 1 370 ? -13.961 -13.107 29.024 1.00 97.75 370 PRO A C 1
ATOM 2735 O O . PRO A 1 370 ? -13.424 -13.696 28.090 1.00 97.75 370 PRO A O 1
ATOM 2738 N N . GLU A 1 371 ? -15.199 -13.422 29.409 1.00 97.88 371 GLU A N 1
ATOM 2739 C CA . GLU A 1 371 ? -16.000 -14.471 28.764 1.00 97.88 371 GLU A CA 1
ATOM 2740 C C . GLU A 1 371 ? -16.398 -14.074 27.338 1.00 97.88 371 GLU A C 1
ATOM 2742 O O . GLU A 1 371 ? -16.320 -14.888 26.415 1.00 97.88 371 GLU A O 1
ATOM 2747 N N . GLU A 1 372 ? -16.788 -12.810 27.138 1.00 97.31 372 GLU A N 1
ATOM 2748 C CA . GLU A 1 372 ? -17.047 -12.275 25.801 1.00 97.31 372 GLU A CA 1
ATOM 2749 C C . GLU A 1 372 ? -15.769 -12.276 24.956 1.00 97.31 372 GLU A C 1
ATOM 2751 O O . GLU A 1 372 ? -15.796 -12.731 23.810 1.00 97.31 372 GLU A O 1
ATOM 2756 N N . ALA A 1 373 ? -14.640 -11.850 25.532 1.00 97.69 373 ALA A N 1
ATOM 2757 C CA . ALA A 1 373 ? -13.337 -11.910 24.880 1.00 97.69 373 ALA A CA 1
ATOM 2758 C C . ALA A 1 373 ? -12.997 -13.337 24.425 1.00 97.69 373 ALA A C 1
ATOM 2760 O O . ALA A 1 373 ? -12.649 -13.540 23.263 1.00 97.69 373 ALA A O 1
ATOM 2761 N N . ALA A 1 374 ? -13.166 -14.339 25.293 1.00 97.88 374 ALA A N 1
ATOM 2762 C CA . ALA A 1 374 ? -12.907 -15.740 24.968 1.00 97.88 374 ALA A CA 1
ATOM 2763 C C . ALA A 1 374 ? -13.816 -16.257 23.834 1.00 97.88 374 ALA A C 1
ATOM 2765 O O . ALA A 1 374 ? -13.348 -16.941 22.916 1.00 97.88 374 ALA A O 1
ATOM 2766 N N . SER A 1 375 ? -15.103 -15.892 23.849 1.00 97.94 375 SER A N 1
ATOM 2767 C CA . SER A 1 375 ? -16.048 -16.213 22.770 1.00 97.94 375 SER A CA 1
ATOM 2768 C C . SER A 1 375 ? -15.638 -15.570 21.438 1.00 97.94 375 SER A C 1
ATOM 2770 O O . SER A 1 375 ? -15.610 -16.239 20.398 1.00 97.94 375 SER A O 1
ATOM 2772 N N . LEU A 1 376 ? -15.257 -14.288 21.455 1.00 97.88 376 LEU A N 1
ATOM 2773 C CA . LEU A 1 376 ? -14.787 -13.559 20.273 1.00 97.88 376 LEU A CA 1
ATOM 2774 C C . LEU A 1 376 ? -13.459 -14.109 19.743 1.00 97.88 376 LEU A C 1
ATOM 2776 O O . LEU A 1 376 ? -13.298 -14.218 18.527 1.00 97.88 376 LEU A O 1
ATOM 2780 N N . GLN A 1 377 ? -12.532 -14.515 20.614 1.00 98.25 377 GLN A N 1
ATOM 2781 C CA . GLN A 1 377 ? -11.283 -15.169 20.218 1.00 98.25 377 GLN A CA 1
ATOM 2782 C C . GLN A 1 377 ? -11.550 -16.496 19.510 1.00 98.25 377 GLN A C 1
ATOM 2784 O O . GLN A 1 377 ? -11.000 -16.744 18.436 1.00 98.25 377 GLN A O 1
ATOM 2789 N N . LYS A 1 378 ? -12.417 -17.345 20.077 1.00 98.06 378 LYS A N 1
ATOM 2790 C CA . LYS A 1 378 ? -12.779 -18.633 19.471 1.00 98.06 378 LYS A CA 1
ATOM 2791 C C . LYS A 1 378 ? -13.477 -18.440 18.122 1.00 98.06 378 LYS A C 1
ATOM 2793 O O . LYS A 1 378 ? -13.084 -19.068 17.141 1.00 98.06 378 LYS A O 1
ATOM 2798 N N . THR A 1 379 ? -14.431 -17.511 18.064 1.00 98.19 379 THR A N 1
ATOM 2799 C CA . THR A 1 379 ? -15.117 -17.097 16.830 1.00 98.19 379 THR A CA 1
ATOM 2800 C C . THR A 1 379 ? -14.115 -16.620 15.779 1.00 98.19 379 THR A C 1
ATOM 2802 O O . THR A 1 379 ? -14.136 -17.090 14.646 1.00 98.19 379 THR A O 1
ATOM 2805 N N . SER A 1 380 ? -13.176 -15.752 16.164 1.00 98.19 380 SER A N 1
ATOM 2806 C CA . SER A 1 380 ? -12.138 -15.226 15.273 1.00 98.19 380 SER A CA 1
ATOM 2807 C C . SER A 1 380 ? -11.240 -16.337 14.725 1.00 98.19 380 SER A C 1
ATOM 2809 O O . SER A 1 380 ? -11.037 -16.405 13.518 1.00 98.19 380 SER A O 1
ATOM 2811 N N . ARG A 1 381 ? -10.763 -17.267 15.566 1.00 98.06 381 ARG A N 1
ATOM 2812 C CA . ARG A 1 381 ? -9.950 -18.417 15.119 1.00 98.06 381 ARG A CA 1
ATOM 2813 C C . ARG A 1 381 ? -10.693 -19.301 14.109 1.00 98.06 381 ARG A C 1
ATOM 2815 O O . ARG A 1 381 ? -10.097 -19.729 13.119 1.00 98.06 381 ARG A O 1
ATOM 2822 N N . GLU A 1 382 ? -11.981 -19.564 14.331 1.00 98.12 382 GLU A N 1
ATOM 2823 C CA . GLU A 1 382 ? -12.798 -20.355 13.402 1.00 98.12 382 GLU A CA 1
ATOM 2824 C C . GLU A 1 382 ? -13.060 -19.608 12.080 1.00 98.12 382 GLU A C 1
ATOM 2826 O O . GLU A 1 382 ? -12.953 -20.222 11.017 1.00 98.12 382 GLU A O 1
ATOM 2831 N N . ILE A 1 383 ? -13.297 -18.288 12.111 1.00 98.19 383 ILE A N 1
ATOM 2832 C CA . ILE A 1 383 ? -13.403 -17.450 10.900 1.00 98.19 383 ILE A CA 1
ATOM 2833 C C . ILE A 1 383 ? -12.091 -17.468 10.107 1.00 98.19 383 ILE A C 1
ATOM 2835 O O . ILE A 1 383 ? -12.117 -17.665 8.893 1.00 98.19 383 ILE A O 1
ATOM 2839 N N . LEU A 1 384 ? -10.945 -17.293 10.774 1.00 97.38 384 LEU A N 1
ATOM 2840 C CA . LEU A 1 384 ? -9.621 -17.332 10.140 1.00 97.38 384 LEU A CA 1
ATOM 2841 C C . LEU A 1 384 ? -9.362 -18.690 9.470 1.00 97.38 384 LEU A C 1
ATOM 2843 O O . LEU A 1 384 ? -8.944 -18.737 8.316 1.00 97.38 384 LEU A O 1
ATOM 2847 N N . THR A 1 385 ? -9.702 -19.789 10.150 1.00 97.50 385 THR A N 1
ATOM 2848 C CA . THR A 1 385 ? -9.562 -21.157 9.617 1.00 97.50 385 THR A CA 1
ATOM 2849 C C . THR A 1 385 ? -10.462 -21.391 8.397 1.00 97.50 385 THR A C 1
ATOM 2851 O O . THR A 1 385 ? -10.032 -21.976 7.398 1.00 97.50 385 THR A O 1
ATOM 2854 N N . ALA A 1 386 ? -11.715 -20.927 8.451 1.00 97.69 386 ALA A N 1
ATOM 2855 C CA . ALA A 1 386 ? -12.651 -21.022 7.332 1.00 97.69 386 ALA A CA 1
ATOM 2856 C C . ALA A 1 386 ? -12.182 -20.186 6.129 1.00 97.69 386 ALA A C 1
ATOM 2858 O O . ALA A 1 386 ? -12.242 -20.654 4.988 1.00 97.69 386 ALA A O 1
ATOM 2859 N N . ALA A 1 387 ? -11.672 -18.977 6.389 1.00 97.12 387 ALA A N 1
ATOM 2860 C CA . ALA A 1 387 ? -11.108 -18.095 5.376 1.00 97.12 387 ALA A CA 1
ATOM 2861 C C . ALA A 1 387 ? -9.919 -18.766 4.678 1.00 97.12 387 ALA A C 1
ATOM 2863 O O . ALA A 1 387 ? -9.947 -18.894 3.454 1.00 97.12 387 ALA A O 1
ATOM 2864 N N . GLU A 1 388 ? -8.937 -19.260 5.445 1.00 96.62 388 GLU A N 1
ATOM 2865 C CA . GLU A 1 388 ? -7.750 -19.964 4.940 1.00 96.62 388 GLU A CA 1
ATOM 2866 C C . GLU A 1 388 ? -8.135 -21.179 4.087 1.00 96.62 388 GLU A C 1
ATOM 2868 O O . GLU A 1 388 ? -7.691 -21.294 2.946 1.00 96.62 388 GLU A O 1
ATOM 2873 N N . THR A 1 389 ? -9.031 -22.038 4.583 1.00 97.38 389 THR A N 1
ATOM 2874 C CA . THR A 1 389 ? -9.478 -23.243 3.861 1.00 97.38 389 THR A CA 1
ATOM 2875 C C . THR A 1 389 ? -10.078 -22.897 2.494 1.00 97.38 389 THR A C 1
ATOM 2877 O O . THR A 1 389 ? -9.774 -23.542 1.483 1.00 97.38 389 THR A O 1
ATOM 2880 N N . LYS A 1 390 ? -10.919 -21.854 2.439 1.00 97.19 390 LYS A N 1
ATOM 2881 C CA . LYS A 1 390 ? -11.577 -21.413 1.203 1.00 97.19 390 LYS A CA 1
ATOM 2882 C C . LYS A 1 390 ? -10.564 -20.920 0.168 1.00 97.19 390 LYS A C 1
ATOM 2884 O O . LYS A 1 390 ? -10.586 -21.384 -0.975 1.00 97.19 390 LYS A O 1
ATOM 2889 N N . VAL A 1 391 ? -9.666 -20.013 0.556 1.00 96.19 391 VAL A N 1
ATOM 2890 C CA . VAL A 1 391 ? -8.664 -19.453 -0.371 1.00 96.19 391 VAL A CA 1
ATOM 2891 C C . VAL A 1 391 ? -7.590 -20.465 -0.748 1.00 96.19 391 VAL A C 1
ATOM 2893 O O . VAL A 1 391 ? -7.151 -20.464 -1.893 1.00 96.19 391 VAL A O 1
ATOM 2896 N N . GLN A 1 392 ? -7.213 -21.379 0.149 1.00 96.44 392 GLN A N 1
ATOM 2897 C CA . GLN A 1 392 ? -6.251 -22.441 -0.140 1.00 96.44 392 GLN A CA 1
ATOM 2898 C C . GLN A 1 392 ? -6.768 -23.374 -1.244 1.00 96.44 392 GLN A C 1
ATOM 2900 O O . GLN A 1 392 ? -6.021 -23.714 -2.162 1.00 96.44 392 GLN A O 1
ATOM 2905 N N . SER A 1 393 ? -8.049 -23.757 -1.196 1.00 95.38 393 SER A N 1
ATOM 2906 C CA . SER A 1 393 ? -8.682 -24.589 -2.230 1.00 95.38 393 SER A CA 1
ATOM 2907 C C . SER A 1 393 ? -8.722 -23.888 -3.597 1.00 95.38 393 SER A C 1
ATOM 2909 O O . SER A 1 393 ? -8.361 -24.471 -4.629 1.00 95.38 393 SER A O 1
ATOM 2911 N N . ALA A 1 394 ? -9.088 -22.602 -3.610 1.00 95.19 394 ALA A N 1
ATOM 2912 C CA . ALA A 1 394 ? -9.094 -21.792 -4.825 1.00 95.19 394 ALA A CA 1
ATOM 2913 C C . ALA A 1 394 ? -7.674 -21.615 -5.399 1.00 95.19 394 ALA A C 1
ATOM 2915 O O . ALA A 1 394 ? -7.458 -21.817 -6.596 1.00 95.19 394 ALA A O 1
ATOM 2916 N N . ALA A 1 395 ? -6.689 -21.333 -4.543 1.00 95.50 395 ALA A N 1
ATOM 2917 C CA . ALA A 1 395 ? -5.291 -21.183 -4.928 1.00 95.50 395 ALA A CA 1
ATOM 2918 C C . ALA A 1 395 ? -4.676 -22.497 -5.439 1.00 95.50 395 ALA A C 1
ATOM 2920 O O . ALA A 1 395 ? -3.930 -22.489 -6.416 1.00 95.50 395 ALA A O 1
ATOM 2921 N N . ALA A 1 396 ? -5.020 -23.646 -4.848 1.00 96.00 396 ALA A N 1
ATOM 2922 C CA . ALA A 1 396 ? -4.594 -24.956 -5.345 1.00 96.00 396 ALA A CA 1
ATOM 2923 C C . ALA A 1 396 ? -5.140 -25.239 -6.756 1.00 96.00 396 ALA A C 1
ATOM 2925 O O . ALA A 1 396 ? -4.429 -25.772 -7.613 1.00 96.00 396 ALA A O 1
ATOM 2926 N N . THR A 1 397 ? -6.388 -24.839 -7.018 1.00 96.56 397 THR A N 1
ATOM 2927 C CA . THR A 1 397 ? -7.005 -24.949 -8.346 1.00 96.56 397 THR A CA 1
ATOM 2928 C C . THR A 1 397 ? -6.286 -24.066 -9.368 1.00 96.56 397 THR A C 1
ATOM 2930 O O . THR A 1 397 ? -5.937 -24.544 -10.449 1.00 96.56 397 THR A O 1
ATOM 2933 N N . GLU A 1 398 ? -6.006 -22.807 -9.026 1.00 95.69 398 GLU A N 1
ATOM 2934 C CA . GLU A 1 398 ? -5.273 -21.878 -9.895 1.00 95.69 398 GLU A CA 1
ATOM 2935 C C . GLU A 1 398 ? -3.831 -22.344 -10.152 1.00 95.69 398 GLU A C 1
ATOM 2937 O O . GLU A 1 398 ? -3.391 -22.388 -11.301 1.00 95.69 398 GLU A O 1
ATOM 2942 N N . ALA A 1 399 ? -3.114 -22.805 -9.124 1.00 95.31 399 ALA A N 1
ATOM 2943 C CA . ALA A 1 399 ? -1.767 -23.355 -9.274 1.00 95.31 399 ALA A CA 1
ATOM 2944 C C . ALA A 1 399 ? -1.743 -24.550 -10.247 1.00 95.31 399 ALA A C 1
ATOM 2946 O O . ALA A 1 399 ? -0.857 -24.639 -11.100 1.00 95.31 399 ALA A O 1
ATOM 2947 N N . LYS A 1 400 ? -2.751 -25.433 -10.193 1.00 96.50 400 LYS A N 1
ATOM 2948 C CA . LYS A 1 400 ? -2.905 -26.548 -11.145 1.00 96.50 400 LYS A CA 1
ATOM 2949 C C . LYS A 1 400 ? -3.175 -26.063 -12.576 1.00 96.50 400 LYS A C 1
ATOM 2951 O O . LYS A 1 400 ? -2.641 -26.626 -13.536 1.00 96.50 400 LYS A O 1
ATOM 2956 N N . GLN A 1 401 ? -3.973 -25.007 -12.743 1.00 96.31 401 GLN A N 1
ATOM 2957 C CA . GLN A 1 401 ? -4.191 -24.380 -14.053 1.00 96.31 401 GLN A CA 1
ATOM 2958 C C . GLN A 1 401 ? -2.897 -23.763 -14.599 1.00 96.31 401 GLN A C 1
ATOM 2960 O O . GLN A 1 401 ? -2.583 -23.942 -15.775 1.00 96.31 401 GLN A O 1
ATOM 2965 N N . MET A 1 402 ? -2.101 -23.102 -13.755 1.00 96.25 402 MET A N 1
ATOM 2966 C CA . MET A 1 402 ? -0.800 -22.557 -14.148 1.00 96.25 402 MET A CA 1
ATOM 2967 C C . MET A 1 402 ? 0.196 -23.660 -14.531 1.00 96.25 402 MET A C 1
ATOM 2969 O O . MET A 1 402 ? 0.902 -23.509 -15.525 1.00 96.25 402 MET A O 1
ATOM 2973 N N . GLN A 1 403 ? 0.213 -24.794 -13.823 1.00 97.00 403 GLN A N 1
ATOM 2974 C CA . GLN A 1 403 ? 1.007 -25.972 -14.210 1.00 97.00 403 GLN A CA 1
ATOM 2975 C C . GLN A 1 403 ? 0.600 -26.518 -15.584 1.00 97.00 403 GLN A C 1
ATOM 2977 O O . GLN A 1 403 ? 1.462 -26.789 -16.419 1.00 97.00 403 GLN A O 1
ATOM 2982 N N . THR A 1 404 ? -0.704 -26.609 -15.854 1.00 97.19 404 THR A N 1
ATOM 2983 C CA . THR A 1 404 ? -1.221 -27.013 -17.175 1.00 97.19 404 THR A CA 1
ATOM 2984 C C . THR A 1 404 ? -0.786 -26.018 -18.256 1.00 97.19 404 THR A C 1
ATOM 2986 O O . THR A 1 404 ? -0.281 -26.408 -19.305 1.00 97.19 404 THR A O 1
ATOM 2989 N N . ARG A 1 405 ? -0.872 -24.713 -17.966 1.00 95.94 405 ARG A N 1
ATOM 2990 C CA . ARG A 1 405 ? -0.428 -23.645 -18.870 1.00 95.94 405 ARG A CA 1
ATOM 2991 C C . ARG A 1 405 ? 1.075 -23.696 -19.155 1.00 95.94 405 ARG A C 1
ATOM 2993 O O . ARG A 1 405 ? 1.476 -23.384 -20.273 1.00 95.94 405 ARG A O 1
ATOM 3000 N N . ILE A 1 406 ? 1.903 -24.069 -18.176 1.00 96.25 406 ILE A N 1
ATOM 3001 C CA . ILE A 1 406 ? 3.340 -24.302 -18.386 1.00 96.25 406 ILE A CA 1
ATOM 3002 C C . ILE A 1 406 ? 3.527 -25.415 -19.419 1.00 96.25 406 ILE A C 1
ATOM 3004 O O . ILE A 1 406 ? 4.198 -25.176 -20.420 1.00 96.25 406 ILE A O 1
ATOM 3008 N N . ALA A 1 407 ? 2.885 -26.573 -19.230 1.00 97.06 407 ALA A N 1
ATOM 3009 C CA . ALA A 1 407 ? 2.979 -27.694 -20.167 1.00 97.06 407 ALA A CA 1
ATOM 3010 C C . ALA A 1 407 ? 2.519 -27.305 -21.587 1.00 97.06 407 ALA A C 1
ATOM 3012 O O . ALA A 1 407 ? 3.218 -27.579 -22.562 1.00 97.06 407 ALA A O 1
ATOM 3013 N N . ASP A 1 408 ? 1.406 -26.575 -21.707 1.00 96.81 408 ASP A N 1
ATOM 3014 C CA . ASP A 1 408 ? 0.894 -26.089 -22.994 1.00 96.81 408 ASP A CA 1
ATOM 3015 C C . ASP A 1 408 ? 1.854 -25.111 -23.690 1.00 96.81 408 ASP A C 1
ATOM 3017 O O . ASP A 1 408 ? 2.015 -25.147 -24.913 1.00 96.81 408 ASP A O 1
ATOM 3021 N N . LEU A 1 409 ? 2.474 -24.196 -22.936 1.00 97.56 409 LEU A N 1
ATOM 3022 C CA . LEU A 1 409 ? 3.450 -23.243 -23.472 1.00 97.56 409 LEU A CA 1
ATOM 3023 C C . LEU A 1 409 ? 4.726 -23.956 -23.927 1.00 97.56 409 LEU A C 1
ATOM 3025 O O . LEU A 1 409 ? 5.288 -23.599 -24.963 1.00 97.56 409 LEU A O 1
ATOM 3029 N N . GLU A 1 410 ? 5.161 -24.983 -23.200 1.00 96.69 410 GLU A N 1
ATOM 3030 C CA . GLU A 1 410 ? 6.316 -25.795 -23.580 1.00 96.69 410 GLU A CA 1
ATOM 3031 C C . GLU A 1 410 ? 6.060 -26.639 -24.819 1.00 96.69 410 GLU A C 1
ATOM 3033 O O . GLU A 1 410 ? 6.894 -26.635 -25.725 1.00 96.69 410 GLU A O 1
ATOM 3038 N N . ALA A 1 411 ? 4.888 -27.269 -24.919 1.00 96.31 411 ALA A N 1
ATOM 3039 C CA . ALA A 1 411 ? 4.464 -27.983 -26.121 1.00 96.31 411 ALA A CA 1
ATOM 3040 C C . ALA A 1 411 ? 4.422 -27.059 -27.355 1.00 96.31 411 ALA A C 1
ATOM 3042 O O . ALA A 1 411 ? 4.693 -27.490 -28.474 1.00 96.31 411 ALA A O 1
ATOM 3043 N N . LYS A 1 412 ? 4.145 -25.763 -27.154 1.00 96.88 412 LYS A N 1
ATOM 3044 C CA . LYS A 1 412 ? 4.173 -24.722 -28.198 1.00 96.88 412 LYS A CA 1
ATOM 3045 C C . LYS A 1 412 ? 5.564 -24.120 -28.449 1.00 96.88 412 LYS A C 1
ATOM 3047 O O . LYS A 1 412 ? 5.681 -23.196 -29.252 1.00 96.88 412 LYS A O 1
ATOM 3052 N N . GLY A 1 413 ? 6.611 -24.579 -27.760 1.00 96.12 413 GLY A N 1
ATOM 3053 C CA . GLY A 1 413 ? 7.974 -24.043 -27.875 1.00 96.12 413 GLY A CA 1
ATOM 3054 C C . GLY A 1 413 ? 8.186 -22.664 -27.228 1.00 96.12 413 GLY A C 1
ATOM 3055 O O . GLY A 1 413 ? 9.251 -22.067 -27.385 1.00 96.12 413 GLY A O 1
ATOM 3056 N N . MET A 1 414 ? 7.214 -22.149 -26.469 1.00 96.19 414 MET A N 1
ATOM 3057 C CA . MET A 1 414 ? 7.245 -20.834 -25.811 1.00 96.19 414 MET A CA 1
ATOM 3058 C C . MET A 1 414 ? 7.961 -20.890 -24.449 1.00 96.19 414 MET A C 1
ATOM 3060 O O . MET A 1 414 ? 7.392 -20.572 -23.401 1.00 96.19 414 MET A O 1
ATOM 3064 N N . LYS A 1 415 ? 9.233 -21.312 -24.454 1.00 94.44 415 LYS A N 1
ATOM 3065 C CA . LYS A 1 415 ? 10.033 -21.529 -23.231 1.00 94.44 415 LYS A CA 1
ATOM 3066 C C . LYS A 1 415 ? 10.145 -20.293 -22.315 1.00 94.44 415 LYS A C 1
ATOM 3068 O O . LYS A 1 415 ? 10.001 -20.471 -21.106 1.00 94.44 415 LYS A O 1
ATOM 3073 N N . PRO A 1 416 ? 10.362 -19.055 -22.815 1.00 92.00 416 PRO A N 1
ATOM 3074 C CA . PRO A 1 416 ? 10.450 -17.877 -21.945 1.00 92.00 416 PRO A CA 1
ATOM 3075 C C . PRO A 1 416 ? 9.156 -17.603 -21.167 1.00 92.00 416 PRO A C 1
ATOM 3077 O O . PRO A 1 416 ? 9.204 -17.305 -19.977 1.00 92.00 416 PRO A O 1
ATOM 3080 N N . GLN A 1 417 ? 7.998 -17.757 -21.812 1.00 91.25 417 GLN A N 1
ATOM 3081 C CA . GLN A 1 417 ? 6.688 -17.573 -21.189 1.00 91.25 417 GLN A CA 1
ATOM 3082 C C . GLN A 1 417 ? 6.399 -18.682 -20.174 1.00 91.25 417 GLN A C 1
ATOM 3084 O O . GLN A 1 417 ? 5.926 -18.401 -19.077 1.00 91.25 417 GLN A O 1
ATOM 3089 N N . ALA A 1 418 ? 6.728 -19.936 -20.501 1.00 93.62 418 ALA A N 1
ATOM 3090 C CA . ALA A 1 418 ? 6.621 -21.042 -19.550 1.00 93.62 418 ALA A CA 1
ATOM 3091 C C . ALA A 1 418 ? 7.482 -20.790 -18.300 1.00 93.62 418 ALA A C 1
ATOM 3093 O O . ALA A 1 418 ? 7.030 -21.004 -17.176 1.00 93.62 418 ALA A O 1
ATOM 3094 N N . GLN A 1 419 ? 8.700 -20.264 -18.479 1.00 91.44 419 GLN A N 1
ATOM 3095 C CA . GLN A 1 419 ? 9.579 -19.906 -17.367 1.00 91.44 419 GLN A CA 1
ATOM 3096 C C . GLN A 1 419 ? 9.019 -18.763 -16.510 1.00 91.44 419 GLN A C 1
ATOM 3098 O O . GLN A 1 419 ? 9.173 -18.800 -15.292 1.00 91.44 419 GLN A O 1
ATOM 3103 N N . GLN A 1 420 ? 8.349 -17.771 -17.105 1.00 88.50 420 GLN A N 1
ATOM 3104 C CA . GLN A 1 420 ? 7.665 -16.718 -16.345 1.00 88.50 420 GLN A CA 1
ATOM 3105 C C . GLN A 1 420 ? 6.578 -17.307 -15.439 1.00 88.50 420 GLN A C 1
ATOM 3107 O O . GLN A 1 420 ? 6.591 -17.051 -14.239 1.00 88.50 420 GLN A O 1
ATOM 3112 N N . VAL A 1 421 ? 5.718 -18.180 -15.974 1.00 92.62 421 VAL A N 1
ATOM 3113 C CA . VAL A 1 421 ? 4.663 -18.843 -15.184 1.00 92.62 421 VAL A CA 1
ATOM 3114 C C . VAL A 1 421 ? 5.262 -19.743 -14.090 1.00 92.62 421 VAL A C 1
ATOM 3116 O O . VAL A 1 421 ? 4.754 -19.772 -12.972 1.00 92.62 421 VAL A O 1
ATOM 3119 N N . ARG A 1 422 ? 6.384 -20.434 -14.356 1.00 92.62 422 ARG A N 1
ATOM 3120 C CA . ARG A 1 422 ? 7.123 -21.187 -13.320 1.00 92.62 422 ARG A CA 1
ATOM 3121 C C . ARG A 1 422 ? 7.609 -20.299 -12.189 1.00 92.62 422 ARG A C 1
ATOM 3123 O O . ARG A 1 422 ? 7.495 -20.686 -11.029 1.00 92.62 422 ARG A O 1
ATOM 3130 N N . ASN A 1 423 ? 8.168 -19.141 -12.529 1.00 88.44 423 ASN A N 1
ATOM 3131 C CA . ASN A 1 423 ? 8.631 -18.188 -11.534 1.00 88.44 423 ASN A CA 1
ATOM 3132 C C . ASN A 1 423 ? 7.445 -17.695 -10.690 1.00 88.44 423 ASN A C 1
ATOM 3134 O O . ASN A 1 423 ? 7.557 -17.682 -9.474 1.00 88.44 423 ASN A O 1
ATOM 3138 N N . GLU A 1 424 ? 6.290 -17.394 -11.288 1.00 89.62 424 GLU A N 1
ATOM 3139 C CA . GLU A 1 424 ? 5.092 -16.994 -10.529 1.00 89.62 424 GLU A CA 1
ATOM 3140 C C . GLU A 1 424 ? 4.639 -18.071 -9.522 1.00 89.62 424 GLU A C 1
ATOM 3142 O O . GLU A 1 424 ? 4.379 -17.757 -8.361 1.00 89.62 424 GLU A O 1
ATOM 3147 N N . ILE A 1 425 ? 4.622 -19.354 -9.911 1.00 92.69 425 ILE A N 1
ATOM 3148 C CA . ILE A 1 425 ? 4.297 -20.458 -8.986 1.00 92.69 425 ILE A CA 1
ATOM 3149 C C . ILE A 1 425 ? 5.360 -20.603 -7.888 1.00 92.69 425 ILE A C 1
ATOM 3151 O O . ILE A 1 425 ? 5.024 -20.815 -6.722 1.00 92.69 425 ILE A O 1
ATOM 3155 N N . ALA A 1 426 ? 6.646 -20.522 -8.243 1.00 90.88 426 ALA A N 1
ATOM 3156 C CA . ALA A 1 426 ? 7.742 -20.635 -7.281 1.00 90.88 426 ALA A CA 1
ATOM 3157 C C . ALA A 1 426 ? 7.701 -19.504 -6.242 1.00 90.88 426 ALA A C 1
ATOM 3159 O O . ALA A 1 426 ? 7.909 -19.751 -5.055 1.00 90.88 426 ALA A O 1
ATOM 3160 N N . ASP A 1 427 ? 7.381 -18.288 -6.685 1.00 88.50 427 ASP A N 1
ATOM 3161 C CA . ASP A 1 427 ? 7.175 -17.127 -5.828 1.00 88.50 427 ASP A CA 1
ATOM 3162 C C . ASP A 1 427 ? 5.985 -17.326 -4.881 1.00 88.50 427 ASP A C 1
ATOM 3164 O O . ASP A 1 427 ? 6.142 -17.211 -3.666 1.00 88.50 427 ASP A O 1
ATOM 3168 N N . TYR A 1 428 ? 4.824 -17.733 -5.404 1.00 92.75 428 TYR A N 1
ATOM 3169 C CA . TYR A 1 428 ? 3.659 -18.079 -4.585 1.00 92.75 428 TYR A CA 1
ATOM 3170 C C . TYR A 1 428 ? 3.986 -19.138 -3.519 1.00 92.75 428 TYR A C 1
ATOM 3172 O O . TYR A 1 428 ? 3.678 -18.944 -2.343 1.00 92.75 428 TYR A O 1
ATOM 3180 N N . ASN A 1 429 ? 4.660 -20.227 -3.896 1.00 93.06 429 ASN A N 1
ATOM 3181 C CA . ASN A 1 429 ? 5.007 -21.303 -2.965 1.00 93.06 429 ASN A CA 1
ATOM 3182 C C . ASN A 1 429 ? 5.965 -20.835 -1.862 1.00 93.06 429 ASN A C 1
ATOM 3184 O O . ASN A 1 429 ? 5.783 -21.204 -0.701 1.00 93.06 429 ASN A O 1
ATOM 3188 N N . ALA A 1 430 ? 6.967 -20.017 -2.202 1.00 90.56 430 ALA A N 1
ATOM 3189 C CA . ALA A 1 430 ? 7.869 -19.430 -1.215 1.00 90.56 430 ALA A CA 1
ATOM 3190 C C . ALA A 1 430 ? 7.096 -18.551 -0.219 1.00 90.56 430 ALA A C 1
ATOM 3192 O O . ALA A 1 430 ? 7.297 -18.661 0.990 1.00 90.56 430 ALA A O 1
ATOM 3193 N N . LYS A 1 431 ? 6.164 -17.735 -0.723 1.00 89.62 431 LYS A N 1
ATOM 3194 C CA . LYS A 1 431 ? 5.337 -16.822 0.075 1.00 89.62 431 LYS A CA 1
ATOM 3195 C C . LYS A 1 431 ? 4.367 -17.532 0.999 1.00 89.62 431 LYS A C 1
ATOM 3197 O O . LYS A 1 431 ? 4.314 -17.199 2.177 1.00 89.62 431 LYS A O 1
ATOM 3202 N N . VAL A 1 432 ? 3.627 -18.517 0.492 1.00 93.44 432 VAL A N 1
ATOM 3203 C CA . VAL A 1 432 ? 2.712 -19.324 1.310 1.00 93.44 432 VAL A CA 1
ATOM 3204 C C . VAL A 1 432 ? 3.479 -20.076 2.383 1.00 93.44 432 VAL A C 1
ATOM 3206 O O . VAL A 1 432 ? 3.042 -20.090 3.530 1.00 93.44 432 VAL A O 1
ATOM 3209 N N . LYS A 1 433 ? 4.636 -20.661 2.045 1.00 93.69 433 LYS A N 1
ATOM 3210 C CA . LYS A 1 433 ? 5.476 -21.343 3.031 1.00 93.69 433 LYS A CA 1
ATOM 3211 C C . LYS A 1 433 ? 5.905 -20.382 4.138 1.00 93.69 433 LYS A C 1
ATOM 3213 O O . LYS A 1 433 ? 5.635 -20.656 5.298 1.00 93.69 433 LYS A O 1
ATOM 3218 N N . ALA A 1 434 ? 6.499 -19.247 3.782 1.00 90.69 434 ALA A N 1
ATOM 3219 C CA . ALA A 1 434 ? 6.966 -18.269 4.756 1.00 90.69 434 ALA A CA 1
ATOM 3220 C C . ALA A 1 434 ? 5.828 -17.702 5.621 1.00 90.69 434 ALA A C 1
ATOM 3222 O O . ALA A 1 434 ? 5.969 -17.606 6.838 1.00 90.69 434 ALA A O 1
ATOM 3223 N N . ALA A 1 435 ? 4.682 -17.371 5.015 1.00 91.12 435 ALA A N 1
ATOM 3224 C CA . ALA A 1 435 ? 3.510 -16.883 5.738 1.00 91.12 435 ALA A CA 1
ATOM 3225 C C . ALA A 1 435 ? 2.926 -17.957 6.672 1.00 91.12 435 ALA A C 1
ATOM 3227 O O . ALA A 1 435 ? 2.607 -17.659 7.819 1.00 91.12 435 ALA A O 1
ATOM 3228 N N . SER A 1 436 ? 2.842 -19.214 6.222 1.00 92.62 436 SER A N 1
ATOM 3229 C CA . SER A 1 436 ? 2.393 -20.342 7.050 1.00 92.62 436 SER A CA 1
ATOM 3230 C C . SER A 1 436 ? 3.358 -20.623 8.204 1.00 92.62 436 SER A C 1
ATOM 3232 O O . SER A 1 436 ? 2.916 -20.854 9.328 1.00 92.62 436 SER A O 1
ATOM 3234 N N . ASP A 1 437 ? 4.668 -20.564 7.955 1.00 92.06 437 ASP A N 1
ATOM 3235 C CA . ASP A 1 437 ? 5.696 -20.732 8.983 1.00 92.06 437 ASP A CA 1
ATOM 3236 C C . ASP A 1 437 ? 5.605 -19.607 10.030 1.00 92.06 437 ASP A C 1
ATOM 3238 O O . ASP A 1 437 ? 5.692 -19.882 11.225 1.00 92.06 437 ASP A O 1
ATOM 3242 N N . ALA A 1 438 ? 5.333 -18.363 9.616 1.00 89.94 438 ALA A N 1
ATOM 3243 C CA . ALA A 1 438 ? 5.097 -17.242 10.530 1.00 89.94 438 ALA A CA 1
ATOM 3244 C C . ALA A 1 438 ? 3.809 -17.410 11.360 1.00 89.94 438 ALA A C 1
ATOM 3246 O O . ALA A 1 438 ? 3.818 -17.170 12.566 1.00 89.94 438 ALA A O 1
ATOM 3247 N N . VAL A 1 439 ? 2.716 -17.881 10.748 1.00 90.38 439 VAL A N 1
ATOM 3248 C CA . VAL A 1 439 ? 1.464 -18.219 11.452 1.00 90.38 439 VAL A CA 1
ATOM 3249 C C . VAL A 1 439 ? 1.711 -19.310 12.501 1.00 90.38 439 VAL A C 1
ATOM 3251 O O . VAL A 1 439 ? 1.270 -19.176 13.638 1.00 90.38 439 VAL A O 1
ATOM 3254 N N . LYS A 1 440 ? 2.469 -20.362 12.167 1.00 89.50 440 LYS A N 1
ATOM 3255 C CA . LYS A 1 440 ? 2.762 -21.475 13.090 1.00 89.50 440 LYS A CA 1
ATOM 3256 C C . LYS A 1 440 ? 3.757 -21.100 14.190 1.00 89.50 440 LYS A C 1
ATOM 3258 O O . LYS A 1 440 ? 3.560 -21.488 15.339 1.00 89.50 440 LYS A O 1
ATOM 3263 N N . GLY A 1 441 ? 4.806 -20.347 13.862 1.00 79.94 441 GLY A N 1
ATOM 3264 C CA . GLY A 1 441 ? 5.899 -20.016 14.782 1.00 79.94 441 GLY A CA 1
ATOM 3265 C C . GLY A 1 441 ? 5.485 -19.151 15.977 1.00 79.94 441 GLY A C 1
ATOM 3266 O O . GLY A 1 441 ? 6.115 -19.220 17.023 1.00 79.94 441 GLY A O 1
ATOM 3267 N N . THR A 1 442 ? 4.392 -18.392 15.869 1.00 60.84 442 THR A N 1
ATOM 3268 C CA . THR A 1 442 ? 3.867 -17.569 16.980 1.00 60.84 442 THR A CA 1
ATOM 3269 C C . THR A 1 442 ? 3.170 -18.370 18.090 1.00 60.84 442 THR A C 1
ATOM 3271 O O . THR A 1 442 ? 2.776 -17.792 19.100 1.00 60.84 442 THR A O 1
ATOM 3274 N N . SER A 1 443 ? 3.007 -19.689 17.925 1.00 45.12 443 SER A N 1
ATOM 3275 C CA . SER A 1 443 ? 2.339 -20.563 18.904 1.00 45.12 443 SER A CA 1
ATOM 3276 C C . SER A 1 443 ? 3.277 -21.225 19.924 1.00 45.12 443 SER A C 1
ATOM 3278 O O . SER A 1 443 ? 2.795 -21.800 20.900 1.00 45.12 443 SER A O 1
ATOM 3280 N N . GLU A 1 444 ? 4.600 -21.119 19.756 1.00 36.62 444 GLU A N 1
ATOM 3281 C CA . GLU A 1 444 ? 5.545 -21.537 20.794 1.00 36.62 444 GLU A CA 1
ATOM 3282 C C . GLU A 1 444 ? 5.804 -20.364 21.756 1.00 36.62 444 GLU A C 1
ATOM 3284 O O . GLU A 1 444 ? 6.287 -19.316 21.319 1.00 36.62 444 GLU A O 1
ATOM 3289 N N . PRO A 1 445 ? 5.489 -20.485 23.062 1.00 36.12 445 PRO A N 1
ATOM 3290 C CA . PRO A 1 445 ? 5.824 -19.442 24.020 1.00 36.12 445 PRO A CA 1
ATOM 3291 C C . PRO A 1 445 ? 7.342 -19.260 24.035 1.00 36.12 445 PRO A C 1
ATOM 3293 O O . PRO A 1 445 ? 8.084 -20.225 24.237 1.00 36.12 445 PRO A O 1
ATOM 3296 N N . VAL A 1 446 ? 7.798 -18.021 23.832 1.00 31.97 446 VAL A N 1
ATOM 3297 C CA . VAL A 1 446 ? 9.207 -17.638 23.964 1.00 31.97 446 VAL A CA 1
ATOM 3298 C C . VAL A 1 446 ? 9.647 -17.972 25.388 1.00 31.97 446 VAL A C 1
ATOM 3300 O O . VAL A 1 446 ? 9.375 -17.234 26.333 1.00 31.97 446 VAL A O 1
ATOM 3303 N N . ARG A 1 447 ? 10.308 -19.118 25.563 1.00 29.95 447 ARG A N 1
ATOM 3304 C CA . ARG A 1 447 ? 11.027 -19.418 26.797 1.00 29.95 447 ARG A CA 1
ATOM 3305 C C . ARG A 1 447 ? 12.239 -18.499 26.830 1.00 29.95 447 ARG A C 1
ATOM 3307 O O . ARG A 1 447 ? 13.126 -18.608 25.988 1.00 29.95 447 ARG A O 1
ATOM 3314 N N . VAL A 1 448 ? 12.244 -17.573 27.783 1.00 33.12 448 VAL A N 1
ATOM 3315 C CA . VAL A 1 448 ? 13.420 -16.769 28.121 1.00 33.12 448 VAL A CA 1
ATOM 3316 C C . VAL A 1 448 ? 14.561 -17.737 28.457 1.00 33.12 448 VAL A C 1
ATOM 3318 O O . VAL A 1 448 ? 14.376 -18.651 29.256 1.00 33.12 448 VAL A O 1
ATOM 3321 N N . ASN A 1 449 ? 15.695 -17.575 27.771 1.00 31.50 449 ASN A N 1
ATOM 3322 C CA . ASN A 1 449 ? 16.886 -18.423 27.862 1.00 31.50 449 ASN A CA 1
ATOM 3323 C C . ASN A 1 449 ? 17.334 -18.668 29.315 1.00 31.50 449 ASN A C 1
ATOM 3325 O O . ASN A 1 449 ? 17.815 -17.747 29.972 1.00 31.50 449 ASN A O 1
ATOM 3329 N N . GLU A 1 450 ? 17.293 -19.926 29.753 1.00 32.31 450 GLU A N 1
ATOM 3330 C CA . GLU A 1 450 ? 18.320 -20.478 30.642 1.00 32.31 450 GLU A CA 1
ATOM 3331 C C . GLU A 1 450 ? 19.483 -20.991 29.772 1.00 32.31 450 GLU A C 1
ATOM 3333 O O . GLU A 1 450 ? 19.268 -21.512 28.674 1.00 32.31 450 GLU A O 1
ATOM 3338 N N . GLU A 1 451 ? 20.719 -20.792 30.237 1.00 30.02 451 GLU A N 1
ATOM 3339 C CA . GLU A 1 451 ? 21.969 -21.109 29.529 1.00 30.02 451 GLU A CA 1
ATOM 3340 C C . GLU A 1 451 ? 22.037 -22.556 28.990 1.00 30.02 451 GLU A C 1
ATOM 3342 O O . GLU A 1 451 ? 21.631 -23.505 29.670 1.00 30.02 451 GLU A O 1
ATOM 3347 N N . PRO A 1 452 ? 22.617 -22.783 27.793 1.00 33.22 452 PRO A N 1
ATOM 3348 C CA . PRO A 1 452 ? 22.642 -24.106 27.192 1.00 33.22 452 PRO A CA 1
ATOM 3349 C C . PRO A 1 452 ? 23.742 -24.980 27.811 1.00 33.22 452 PRO A C 1
ATOM 3351 O O . PRO A 1 452 ? 24.934 -24.768 27.583 1.00 33.22 452 PRO A O 1
ATOM 3354 N N . LYS A 1 453 ? 23.344 -26.055 28.504 1.00 28.55 453 LYS A N 1
ATOM 3355 C CA . LYS A 1 453 ? 24.189 -27.252 28.646 1.00 28.55 453 LYS A CA 1
ATOM 3356 C C . LYS A 1 453 ? 24.069 -28.119 27.392 1.00 28.55 453 LYS A C 1
ATOM 3358 O O . LYS A 1 453 ? 22.975 -28.448 26.940 1.00 28.55 453 LYS A O 1
ATOM 3363 N N . ALA A 1 454 ? 25.218 -28.500 26.843 1.00 37.25 454 ALA A N 1
ATOM 3364 C CA . ALA A 1 454 ? 25.336 -29.371 25.683 1.00 37.25 454 ALA A CA 1
ATOM 3365 C C . ALA A 1 454 ? 24.839 -30.800 25.975 1.00 37.25 454 ALA A C 1
ATOM 3367 O O . ALA A 1 454 ? 25.358 -31.438 26.887 1.00 37.25 454 ALA A O 1
ATOM 3368 N N . ALA A 1 455 ? 23.916 -31.322 25.154 1.00 28.77 455 ALA A N 1
ATOM 3369 C CA . ALA A 1 455 ? 23.848 -32.746 24.799 1.00 28.77 455 ALA A CA 1
ATOM 3370 C C . ALA A 1 455 ? 22.895 -33.047 23.616 1.00 28.77 455 ALA A C 1
ATOM 3372 O O . ALA A 1 455 ? 21.720 -32.695 23.619 1.00 28.77 455 ALA A O 1
ATOM 3373 N N . SER A 1 456 ? 23.464 -33.777 22.649 1.00 29.23 456 SER A N 1
ATOM 3374 C CA . SER A 1 456 ? 22.900 -34.838 21.792 1.00 29.23 456 SER A CA 1
ATOM 3375 C C . SER A 1 456 ? 21.660 -34.588 20.913 1.00 29.23 456 SER A C 1
ATOM 3377 O O . SER A 1 456 ? 20.516 -34.711 21.337 1.00 29.23 456 SER A O 1
ATOM 3379 N N . GLY A 1 457 ? 21.947 -34.389 19.621 1.00 36.09 457 GLY A N 1
ATOM 3380 C CA . GLY A 1 457 ? 21.427 -35.146 18.472 1.00 36.09 457 GLY A CA 1
ATOM 3381 C C . GLY A 1 457 ? 20.008 -35.729 18.510 1.00 36.09 457 GLY A C 1
ATOM 3382 O O . GLY A 1 457 ? 19.738 -36.692 19.217 1.00 36.09 457 GLY A O 1
ATOM 3383 N N . GLY A 1 458 ? 19.166 -35.259 17.581 1.00 35.25 458 GLY A N 1
ATOM 3384 C CA . GLY A 1 458 ? 18.057 -36.060 17.050 1.00 35.25 458 GLY A CA 1
ATOM 3385 C C . GLY A 1 458 ? 16.697 -35.374 16.990 1.00 35.25 458 GLY A C 1
ATOM 3386 O O . GLY A 1 458 ? 15.757 -35.865 17.602 1.00 35.25 458 GLY A O 1
ATOM 3387 N N . ARG A 1 459 ? 16.535 -34.279 16.228 1.00 33.06 459 ARG A N 1
ATOM 3388 C CA . ARG A 1 459 ? 15.193 -33.716 15.938 1.00 33.06 459 ARG A CA 1
ATOM 3389 C C . ARG A 1 459 ? 14.959 -33.164 14.521 1.00 33.06 459 ARG A C 1
ATOM 3391 O O . ARG A 1 459 ? 13.927 -32.551 14.288 1.00 33.06 459 ARG A O 1
ATOM 3398 N N . LEU A 1 460 ? 15.823 -33.442 13.537 1.00 33.31 460 LEU A N 1
ATOM 3399 C CA . LEU A 1 460 ? 15.684 -32.861 12.184 1.00 33.31 460 LEU A CA 1
ATOM 3400 C C . LEU A 1 460 ? 14.913 -33.716 11.144 1.00 33.31 460 LEU A C 1
ATOM 3402 O O . LEU A 1 460 ? 14.857 -33.343 9.979 1.00 33.31 460 LEU A O 1
ATOM 3406 N N . MET A 1 461 ? 14.307 -34.851 11.518 1.00 32.56 461 MET A N 1
ATOM 3407 C CA . MET A 1 461 ? 13.794 -35.855 10.553 1.00 32.56 461 MET A CA 1
ATOM 3408 C C . MET A 1 461 ? 12.273 -36.110 10.573 1.00 32.56 461 MET A C 1
ATOM 3410 O O . MET A 1 461 ? 11.824 -37.107 10.019 1.00 32.56 461 MET A O 1
ATOM 3414 N N . LYS A 1 462 ? 11.446 -35.244 11.184 1.00 36.41 462 LYS A N 1
ATOM 3415 C CA . LYS A 1 462 ? 9.980 -35.483 11.249 1.00 36.41 462 LYS A CA 1
ATOM 3416 C C . LYS A 1 462 ? 9.085 -34.505 10.476 1.00 36.41 462 LYS A C 1
ATOM 3418 O O . LYS A 1 462 ? 7.963 -34.879 10.163 1.00 36.41 462 LYS A O 1
ATOM 3423 N N . ALA A 1 463 ? 9.555 -33.319 10.082 1.00 36.09 463 ALA A N 1
ATOM 3424 C CA . ALA A 1 463 ? 8.695 -32.329 9.411 1.00 36.09 463 ALA A CA 1
ATOM 3425 C C . ALA A 1 463 ? 8.717 -32.390 7.865 1.00 36.09 463 ALA A C 1
ATOM 3427 O O . ALA A 1 463 ? 7.754 -31.982 7.224 1.00 36.09 463 ALA A O 1
ATOM 3428 N N . GLY A 1 464 ? 9.767 -32.947 7.246 1.00 35.16 464 GLY A N 1
ATOM 3429 C CA . GLY A 1 464 ? 9.876 -33.064 5.778 1.00 35.16 464 GLY A CA 1
ATOM 3430 C C . GLY A 1 464 ? 9.128 -34.253 5.152 1.00 35.16 464 GLY A C 1
ATOM 3431 O O . GLY A 1 464 ? 8.941 -34.291 3.939 1.00 35.16 464 GLY A O 1
ATOM 3432 N N . GLY A 1 465 ? 8.687 -35.225 5.960 1.00 31.86 465 GLY A N 1
ATOM 3433 C CA . GLY A 1 465 ? 8.200 -36.523 5.471 1.00 31.86 465 GLY A CA 1
ATOM 3434 C C . GLY A 1 465 ? 6.769 -36.534 4.923 1.00 31.86 465 GLY A C 1
ATOM 3435 O O . GLY A 1 465 ? 6.473 -37.313 4.023 1.00 31.86 465 GLY A O 1
ATOM 3436 N N . ALA A 1 466 ? 5.877 -35.668 5.413 1.00 36.88 466 ALA A N 1
ATOM 3437 C CA . ALA A 1 466 ? 4.457 -35.735 5.047 1.00 36.88 466 ALA A CA 1
ATOM 3438 C C . ALA A 1 466 ? 4.167 -35.169 3.642 1.00 36.88 466 ALA A C 1
ATOM 3440 O O . ALA A 1 466 ? 3.396 -35.758 2.889 1.00 36.88 466 ALA A O 1
ATOM 3441 N N . GLY A 1 467 ? 4.826 -34.070 3.252 1.00 39.72 467 GLY A N 1
ATOM 3442 C CA . GLY A 1 467 ? 4.649 -33.462 1.925 1.00 39.72 467 GLY A CA 1
ATOM 3443 C C . GLY A 1 467 ? 5.255 -34.294 0.789 1.00 39.72 467 GLY A C 1
ATOM 3444 O O . GLY A 1 467 ? 4.646 -34.425 -0.271 1.00 39.72 467 GLY A O 1
ATOM 3445 N N . LEU A 1 468 ? 6.414 -34.920 1.032 1.00 42.06 468 LEU A N 1
ATOM 3446 C CA . LEU A 1 468 ? 7.062 -35.818 0.070 1.00 42.06 468 LEU A CA 1
ATOM 3447 C C . LEU A 1 468 ? 6.320 -37.155 -0.071 1.00 42.06 468 LEU A C 1
ATOM 3449 O O . LEU A 1 468 ? 6.229 -37.661 -1.185 1.00 42.06 468 LEU A O 1
ATOM 3453 N N . MET A 1 469 ? 5.725 -37.693 1.005 1.00 42.09 469 MET A N 1
ATOM 3454 C CA . MET A 1 469 ? 4.897 -38.904 0.904 1.00 42.09 469 MET A CA 1
ATOM 3455 C C . MET A 1 469 ? 3.637 -38.685 0.061 1.00 42.09 469 MET A C 1
ATOM 3457 O O . MET A 1 469 ? 3.304 -39.539 -0.754 1.00 42.09 469 MET A O 1
ATOM 3461 N N . ILE A 1 470 ? 2.946 -37.551 0.213 1.00 46.91 470 ILE A N 1
ATOM 3462 C CA . ILE A 1 470 ? 1.707 -37.290 -0.539 1.00 46.91 470 ILE A CA 1
ATOM 3463 C C . ILE A 1 470 ? 2.007 -37.063 -2.030 1.00 46.91 470 ILE A C 1
ATOM 3465 O O . ILE A 1 470 ? 1.299 -37.597 -2.884 1.00 46.91 470 ILE A O 1
ATOM 3469 N N . TYR A 1 471 ? 3.084 -36.337 -2.356 1.00 47.28 471 TYR A N 1
ATOM 3470 C CA . TYR A 1 471 ? 3.522 -36.152 -3.745 1.00 47.28 471 TYR A CA 1
ATOM 3471 C C . TYR A 1 471 ? 4.036 -37.461 -4.372 1.00 47.28 471 TYR A C 1
ATOM 3473 O O . TYR A 1 471 ? 3.680 -37.783 -5.504 1.00 47.28 471 TYR A O 1
ATOM 3481 N N . GLY A 1 472 ? 4.800 -38.259 -3.616 1.00 52.09 472 GLY A N 1
ATOM 3482 C CA . GLY A 1 472 ? 5.288 -39.568 -4.052 1.00 52.09 472 GLY A CA 1
ATOM 3483 C C . GLY A 1 472 ? 4.152 -40.546 -4.350 1.00 52.09 472 GLY A C 1
ATOM 3484 O O . GLY A 1 472 ? 4.110 -41.124 -5.431 1.00 52.09 472 GLY A O 1
ATOM 3485 N N . ILE A 1 473 ? 3.165 -40.672 -3.456 1.00 55.62 473 ILE A N 1
ATOM 3486 C CA . ILE A 1 473 ? 1.981 -41.522 -3.677 1.00 55.62 473 ILE A CA 1
ATOM 3487 C C . ILE A 1 473 ? 1.197 -41.069 -4.921 1.00 55.62 473 ILE A C 1
ATOM 3489 O O . ILE A 1 473 ? 0.694 -41.909 -5.666 1.00 55.62 473 ILE A O 1
ATOM 3493 N N . TYR A 1 474 ? 1.131 -39.763 -5.194 1.00 58.41 474 TYR A N 1
ATOM 3494 C CA . TYR A 1 474 ? 0.463 -39.236 -6.384 1.00 58.41 474 TYR A CA 1
ATOM 3495 C C . TYR A 1 474 ? 1.200 -39.579 -7.691 1.00 58.41 474 TYR A C 1
ATOM 3497 O O . TYR A 1 474 ? 0.567 -40.082 -8.621 1.00 58.41 474 TYR A O 1
ATOM 3505 N N . GLU A 1 475 ? 2.521 -39.377 -7.777 1.00 57.88 475 GLU A N 1
ATOM 3506 C CA . GLU A 1 475 ? 3.294 -39.794 -8.963 1.00 57.88 475 GLU A CA 1
ATOM 3507 C C . GLU A 1 475 ? 3.316 -41.317 -9.133 1.00 57.88 475 GLU A C 1
ATOM 3509 O O . GLU A 1 475 ? 3.171 -41.822 -10.250 1.00 57.88 475 GLU A O 1
ATOM 3514 N N . GLY A 1 476 ? 3.428 -42.057 -8.026 1.00 64.25 476 GLY A N 1
ATOM 3515 C CA . GLY A 1 476 ? 3.378 -43.514 -8.031 1.00 64.25 476 GLY A CA 1
ATOM 3516 C C . GLY A 1 476 ? 2.050 -44.049 -8.558 1.00 64.25 476 GLY A C 1
ATOM 3517 O O . GLY A 1 476 ? 2.035 -45.011 -9.324 1.00 64.25 476 GLY A O 1
ATOM 3518 N N . TYR A 1 477 ? 0.943 -43.384 -8.224 1.00 66.44 477 TYR A N 1
ATOM 3519 C CA . TYR A 1 477 ? -0.383 -43.724 -8.731 1.00 66.44 477 TYR A CA 1
ATOM 3520 C C . TYR A 1 477 ? -0.504 -43.492 -10.240 1.00 66.44 477 TYR A C 1
ATOM 3522 O O . TYR A 1 477 ? -1.049 -44.341 -10.946 1.00 66.44 477 TYR A O 1
ATOM 3530 N N . GLN A 1 478 ? 0.028 -42.377 -10.757 1.00 67.31 478 GLN A N 1
ATOM 3531 C CA . GLN A 1 478 ? -0.026 -42.086 -12.194 1.00 67.31 478 GLN A CA 1
ATOM 3532 C C . GLN A 1 478 ? 0.821 -43.072 -13.006 1.00 67.31 478 GLN A C 1
ATOM 3534 O O . GLN A 1 478 ? 0.312 -43.649 -13.965 1.00 67.31 478 GLN A O 1
ATOM 3539 N N . LYS A 1 479 ? 2.055 -43.366 -12.570 1.00 66.81 479 LYS A N 1
ATOM 3540 C CA . LYS A 1 479 ? 2.903 -44.384 -13.218 1.00 66.81 479 LYS A CA 1
ATOM 3541 C C . LYS A 1 479 ? 2.296 -45.781 -13.160 1.00 66.81 479 LYS A C 1
ATOM 3543 O O . LYS A 1 479 ? 2.283 -46.484 -14.164 1.00 66.81 479 LYS A O 1
ATOM 3548 N N . ALA A 1 480 ? 1.742 -46.176 -12.013 1.00 64.62 480 ALA A N 1
ATOM 3549 C CA . ALA A 1 480 ? 1.062 -47.462 -11.884 1.00 64.62 480 ALA A CA 1
ATOM 3550 C C . ALA A 1 480 ? -0.140 -47.565 -12.836 1.00 64.62 480 ALA A C 1
ATOM 3552 O O . ALA A 1 480 ? -0.378 -48.614 -13.431 1.00 64.62 480 ALA A O 1
ATOM 3553 N N . LYS A 1 481 ? -0.880 -46.467 -13.022 1.00 72.25 481 LYS A N 1
ATOM 3554 C CA . LYS A 1 481 ? -2.009 -46.406 -13.950 1.00 72.25 481 LYS A CA 1
ATOM 3555 C C . LYS A 1 481 ? -1.565 -46.488 -15.415 1.00 72.25 481 LYS A C 1
ATOM 3557 O O . LYS A 1 481 ? -2.218 -47.189 -16.185 1.00 72.25 481 LYS A O 1
ATOM 3562 N N . GLU A 1 482 ? -0.470 -45.827 -15.788 1.00 71.19 482 GLU A N 1
ATOM 3563 C CA . GLU A 1 482 ? 0.129 -45.910 -17.130 1.00 71.19 482 GLU A CA 1
ATOM 3564 C C . GLU A 1 482 ? 0.654 -47.319 -17.440 1.00 71.19 482 GLU A C 1
ATOM 3566 O O . GLU A 1 482 ? 0.337 -47.870 -18.492 1.00 71.19 482 GLU A O 1
ATOM 3571 N N . GLU A 1 483 ? 1.369 -47.953 -16.505 1.00 68.19 483 GLU A N 1
ATOM 3572 C CA . GLU A 1 483 ? 1.866 -49.327 -16.661 1.00 68.19 483 GLU A CA 1
ATOM 3573 C C . GLU A 1 483 ? 0.728 -50.348 -16.764 1.00 68.19 483 GLU A C 1
ATOM 3575 O O . GLU A 1 483 ? 0.771 -51.247 -17.603 1.00 68.19 483 GLU A O 1
ATOM 3580 N N . MET A 1 484 ? -0.323 -50.212 -15.947 1.00 76.12 484 MET A N 1
ATOM 3581 C CA . MET A 1 484 ? -1.490 -51.091 -16.058 1.00 76.12 484 MET A CA 1
ATOM 3582 C C . MET A 1 484 ? -2.273 -50.852 -17.355 1.00 76.12 484 MET A C 1
ATOM 3584 O O . MET A 1 484 ? -2.852 -51.793 -17.891 1.00 76.12 484 MET A O 1
ATOM 3588 N N . ALA A 1 485 ? -2.295 -49.623 -17.880 1.00 68.44 485 ALA A N 1
ATOM 3589 C CA . ALA A 1 485 ? -2.909 -49.331 -19.173 1.00 68.44 485 ALA A CA 1
ATOM 3590 C C . ALA A 1 485 ? -2.096 -49.922 -20.339 1.00 68.44 485 ALA A C 1
ATOM 3592 O O . ALA A 1 485 ? -2.690 -50.465 -21.269 1.00 68.44 485 ALA A O 1
ATOM 3593 N N . ALA A 1 486 ? -0.762 -49.884 -20.260 1.00 70.25 486 ALA A N 1
ATOM 3594 C CA . ALA A 1 486 ? 0.127 -50.508 -21.239 1.00 70.25 486 ALA A CA 1
ATOM 3595 C C . ALA A 1 486 ? 0.026 -52.045 -21.218 1.00 70.25 486 ALA A C 1
ATOM 3597 O O . ALA A 1 486 ? -0.068 -52.673 -22.269 1.00 70.25 486 ALA A O 1
ATOM 3598 N N . ASN A 1 487 ? -0.052 -52.656 -20.032 1.00 65.88 487 ASN A N 1
ATOM 3599 C CA . ASN A 1 487 ? -0.142 -54.115 -19.893 1.00 65.88 487 ASN A CA 1
ATOM 3600 C C . ASN A 1 487 ? -1.509 -54.690 -20.310 1.00 65.88 487 ASN A C 1
ATOM 3602 O O . ASN A 1 487 ? -1.598 -55.859 -20.674 1.00 65.88 487 ASN A O 1
ATOM 3606 N N . LYS A 1 488 ? -2.572 -53.875 -20.332 1.00 64.69 488 LYS A N 1
ATOM 3607 C CA . LYS A 1 488 ? -3.905 -54.287 -20.809 1.00 64.69 488 LYS A CA 1
ATOM 3608 C C . LYS A 1 488 ? -4.037 -54.359 -22.337 1.00 64.69 488 LYS A C 1
ATOM 3610 O O . LYS A 1 488 ? -5.091 -54.759 -22.820 1.00 64.69 488 LYS A O 1
ATOM 3615 N N . GLN A 1 489 ? -2.997 -54.028 -23.110 1.00 49.56 489 GLN A N 1
ATOM 3616 C CA . GLN A 1 489 ? -3.021 -54.142 -24.578 1.00 49.56 489 GLN A CA 1
ATOM 3617 C C . GLN A 1 489 ? -2.774 -55.568 -25.120 1.00 49.56 489 GLN A C 1
ATOM 3619 O O . GLN A 1 489 ? -2.711 -55.736 -26.335 1.00 49.56 489 GLN A O 1
ATOM 3624 N N . GLY A 1 490 ? -2.681 -56.599 -24.267 1.00 55.03 490 GLY A N 1
ATOM 3625 C CA . GLY A 1 490 ? -2.386 -57.976 -24.701 1.00 55.03 490 GLY A CA 1
ATOM 3626 C C . GLY A 1 490 ? -3.260 -59.102 -24.135 1.00 55.03 490 GLY A C 1
ATOM 3627 O O . GLY A 1 490 ? -3.051 -60.247 -24.524 1.00 55.03 490 GLY A O 1
ATOM 3628 N N . GLU A 1 491 ? -4.228 -58.833 -23.252 1.00 44.72 491 GLU A N 1
ATOM 3629 C CA . GLU A 1 491 ? -5.014 -59.892 -22.592 1.00 44.72 491 GLU A CA 1
ATOM 3630 C C . GLU A 1 491 ? -6.503 -59.850 -22.973 1.00 44.72 491 GLU A C 1
ATOM 3632 O O . GLU A 1 491 ? -7.158 -58.807 -22.930 1.00 44.72 491 GLU A O 1
ATOM 3637 N N . SER A 1 492 ? -7.050 -61.009 -23.359 1.00 40.72 492 SER A N 1
ATOM 3638 C CA . SER A 1 492 ? -8.453 -61.181 -23.750 1.00 40.72 492 SER A CA 1
ATOM 3639 C C . SER A 1 492 ? -9.398 -60.995 -22.560 1.00 40.72 492 SER A C 1
ATOM 3641 O O . SER A 1 492 ? -9.221 -61.625 -21.517 1.00 40.72 492 SER A O 1
ATOM 3643 N N . GLN A 1 493 ? -10.433 -60.170 -22.743 1.00 39.94 493 GLN A N 1
ATOM 3644 C CA . GLN A 1 493 ? -11.464 -59.859 -21.750 1.00 39.94 493 GLN A CA 1
ATOM 3645 C C . GLN A 1 493 ? -12.201 -61.118 -21.255 1.00 39.94 493 GLN A C 1
ATOM 3647 O O . GLN A 1 493 ? -13.116 -61.613 -21.907 1.00 39.94 493 GLN A O 1
ATOM 3652 N N . GLY A 1 494 ? -11.833 -61.596 -20.065 1.00 37.16 494 GLY A N 1
ATOM 3653 C CA . GLY A 1 494 ? -12.578 -62.581 -19.282 1.00 37.16 494 GLY A CA 1
ATOM 3654 C C . GLY A 1 494 ? -12.847 -62.037 -17.879 1.00 37.16 494 GLY A C 1
ATOM 3655 O O . GLY A 1 494 ? -11.933 -61.594 -17.190 1.00 37.16 494 GLY A O 1
ATOM 3656 N N . ALA A 1 495 ? -14.116 -62.018 -17.472 1.00 43.69 495 ALA A N 1
ATOM 3657 C CA . ALA A 1 495 ? -14.604 -61.382 -16.252 1.00 43.69 495 ALA A CA 1
ATOM 3658 C C . ALA A 1 495 ? -14.107 -62.067 -14.959 1.00 43.69 495 ALA A C 1
ATOM 3660 O O . ALA A 1 495 ? -14.678 -63.057 -14.518 1.00 43.69 495 ALA A O 1
ATOM 3661 N N . LEU A 1 496 ? -13.063 -61.497 -14.347 1.00 31.52 496 LEU A N 1
ATOM 3662 C CA . LEU A 1 496 ? -12.577 -61.670 -12.962 1.00 31.52 496 LEU A CA 1
ATOM 3663 C C . LEU A 1 496 ? -11.451 -60.624 -12.783 1.00 31.52 496 LEU A C 1
ATOM 3665 O O . LEU A 1 496 ? -10.496 -60.654 -13.538 1.00 31.52 496 LEU A O 1
ATOM 3669 N N . SER A 1 497 ? -11.391 -59.660 -11.863 1.00 45.03 497 SER A N 1
ATOM 3670 C CA . SER A 1 497 ? -12.192 -59.235 -10.714 1.00 45.03 497 SER A CA 1
ATOM 3671 C C . SER A 1 497 ? -11.765 -57.785 -10.389 1.00 45.03 497 SER A C 1
ATOM 3673 O O . SER A 1 497 ? -10.575 -57.468 -10.422 1.00 45.03 497 SER A O 1
ATOM 3675 N N . SER A 1 498 ? -12.691 -56.888 -10.032 1.00 52.66 498 SER A N 1
ATOM 3676 C CA . SER A 1 498 ? -12.370 -55.482 -9.696 1.00 52.66 498 SER A CA 1
ATOM 3677 C C . SER A 1 498 ? -11.477 -55.313 -8.457 1.00 52.66 498 SER A C 1
ATOM 3679 O O . SER A 1 498 ? -11.028 -54.209 -8.157 1.00 52.66 498 SER A O 1
ATOM 3681 N N . THR A 1 499 ? -11.268 -56.385 -7.695 1.00 50.03 499 THR A N 1
ATOM 3682 C CA . THR A 1 499 ? -10.491 -56.411 -6.452 1.00 50.03 499 THR A CA 1
ATOM 3683 C C . THR A 1 499 ? -9.003 -56.644 -6.714 1.00 50.03 499 THR A C 1
ATOM 3685 O O . THR A 1 499 ? -8.181 -56.004 -6.061 1.00 50.03 499 THR A O 1
ATOM 3688 N N . LYS A 1 500 ? -8.646 -57.478 -7.705 1.00 61.25 500 LYS A N 1
ATOM 3689 C CA . LYS A 1 500 ? -7.245 -57.738 -8.084 1.00 61.25 500 LYS A CA 1
ATOM 3690 C C . LYS A 1 500 ? -6.593 -56.499 -8.700 1.00 61.25 500 LYS A C 1
ATOM 3692 O O . LYS A 1 500 ? -5.531 -56.096 -8.243 1.00 61.25 500 LYS A O 1
ATOM 3697 N N . ASP A 1 501 ? -7.288 -55.825 -9.615 1.00 65.88 501 ASP A N 1
ATOM 3698 C CA . ASP A 1 501 ? -6.806 -54.590 -10.251 1.00 65.88 501 ASP A CA 1
ATOM 3699 C C . ASP A 1 501 ? -6.615 -53.448 -9.241 1.00 65.88 501 ASP A C 1
ATOM 3701 O O . ASP A 1 501 ? -5.683 -52.656 -9.357 1.00 65.88 501 ASP A O 1
ATOM 3705 N N . LYS A 1 502 ? -7.475 -53.363 -8.214 1.00 59.50 502 LYS A N 1
ATOM 3706 C CA . LYS A 1 502 ? -7.338 -52.366 -7.139 1.00 59.50 502 LYS A CA 1
ATOM 3707 C C . LYS A 1 502 ? -6.173 -52.686 -6.203 1.00 59.50 502 LYS A C 1
ATOM 3709 O O . LYS A 1 502 ? -5.460 -51.768 -5.807 1.00 59.50 502 LYS A O 1
ATOM 3714 N N . ALA A 1 503 ? -5.968 -53.961 -5.867 1.00 55.03 503 ALA A N 1
ATOM 3715 C CA . ALA A 1 503 ? -4.841 -54.399 -5.045 1.00 55.03 503 ALA A CA 1
ATOM 3716 C C . ALA A 1 503 ? -3.502 -54.239 -5.784 1.00 55.03 503 ALA A C 1
ATOM 3718 O O . ALA A 1 503 ? -2.527 -53.779 -5.193 1.00 55.03 503 ALA A O 1
ATOM 3719 N N . GLU A 1 504 ? -3.466 -54.543 -7.084 1.00 65.50 504 GLU A N 1
ATOM 3720 C CA . GLU A 1 504 ? -2.289 -54.349 -7.930 1.00 65.50 504 GLU A CA 1
ATOM 3721 C C . GLU A 1 504 ? -1.974 -52.863 -8.128 1.00 65.50 504 GLU A C 1
ATOM 3723 O O . GLU A 1 504 ? -0.823 -52.456 -7.957 1.00 65.50 504 GLU A O 1
ATOM 3728 N N . LEU A 1 505 ? -2.988 -52.029 -8.387 1.00 68.56 505 LEU A N 1
ATOM 3729 C CA . LEU A 1 505 ? -2.821 -50.578 -8.464 1.00 68.56 505 LEU A CA 1
ATOM 3730 C C . LEU A 1 505 ? -2.292 -50.008 -7.150 1.00 68.56 505 LEU A C 1
ATOM 3732 O O . LEU A 1 505 ? -1.350 -49.221 -7.173 1.00 68.56 505 LEU A O 1
ATOM 3736 N N . ALA A 1 506 ? -2.848 -50.419 -6.007 1.00 54.12 506 ALA A N 1
ATOM 3737 C CA . ALA A 1 506 ? -2.371 -49.985 -4.698 1.00 54.12 506 ALA A CA 1
ATOM 3738 C C . ALA A 1 506 ? -0.920 -50.433 -4.456 1.00 54.12 506 ALA A C 1
ATOM 3740 O O . ALA A 1 506 ? -0.080 -49.611 -4.096 1.00 54.12 506 ALA A O 1
ATOM 3741 N N . GLY A 1 507 ? -0.590 -51.699 -4.734 1.00 61.31 507 GLY A N 1
ATOM 3742 C CA . GLY A 1 507 ? 0.765 -52.235 -4.581 1.00 61.31 507 GLY A CA 1
ATOM 3743 C C . GLY A 1 507 ? 1.799 -51.513 -5.450 1.00 61.31 507 GLY A C 1
ATOM 3744 O O . GLY A 1 507 ? 2.857 -51.123 -4.955 1.00 61.31 507 GLY A O 1
ATOM 3745 N N . ARG A 1 508 ? 1.476 -51.261 -6.724 1.00 61.84 508 ARG A N 1
ATOM 3746 C CA . ARG A 1 508 ? 2.340 -50.519 -7.659 1.00 61.84 508 ARG A CA 1
ATOM 3747 C C . ARG A 1 508 ? 2.432 -49.029 -7.320 1.00 61.84 508 ARG A C 1
ATOM 3749 O O . ARG A 1 508 ? 3.504 -48.446 -7.450 1.00 61.84 508 ARG A O 1
ATOM 3756 N N . THR A 1 509 ? 1.349 -48.430 -6.824 1.00 58.41 509 THR A N 1
ATOM 3757 C CA . THR A 1 509 ? 1.335 -47.041 -6.334 1.00 58.41 509 THR A CA 1
ATOM 3758 C C . THR A 1 509 ? 2.304 -46.867 -5.170 1.00 58.41 509 THR A C 1
ATOM 3760 O O . THR A 1 509 ? 3.098 -45.931 -5.169 1.00 58.41 509 THR A O 1
ATOM 3763 N N . PHE A 1 510 ? 2.294 -47.795 -4.209 1.00 52.09 510 PHE A N 1
ATOM 3764 C CA . PHE A 1 510 ? 3.244 -47.786 -3.095 1.00 52.09 510 PHE A CA 1
ATOM 3765 C C . PHE A 1 510 ? 4.682 -48.061 -3.550 1.00 52.09 510 PHE A C 1
ATOM 3767 O O . PHE A 1 510 ? 5.606 -47.415 -3.061 1.00 52.09 510 PHE A O 1
ATOM 3774 N N . TRP A 1 511 ? 4.876 -48.975 -4.506 1.00 58.62 511 TRP A N 1
ATOM 3775 C CA . TRP A 1 511 ? 6.193 -49.294 -5.064 1.00 58.62 511 TRP A CA 1
ATOM 3776 C C . TRP A 1 511 ? 6.865 -48.078 -5.712 1.00 58.62 511 TRP A C 1
ATOM 3778 O O . TRP A 1 511 ? 8.004 -47.743 -5.387 1.00 58.62 511 TRP A O 1
ATOM 3788 N N . HIS A 1 512 ? 6.140 -47.384 -6.590 1.00 59.88 512 HIS A N 1
ATOM 3789 C CA . HIS A 1 512 ? 6.653 -46.207 -7.290 1.00 59.88 512 HIS A CA 1
ATOM 3790 C C . HIS A 1 512 ? 6.662 -44.956 -6.402 1.00 59.88 512 HIS A C 1
ATOM 3792 O O . HIS A 1 512 ? 7.562 -44.126 -6.522 1.00 59.88 512 HIS A O 1
ATOM 3798 N N . GLY A 1 513 ? 5.708 -44.832 -5.474 1.00 42.50 513 GLY A N 1
ATOM 3799 C CA . GLY A 1 513 ? 5.545 -43.639 -4.645 1.00 42.50 513 GLY A CA 1
ATOM 3800 C C . GLY A 1 513 ? 6.505 -43.506 -3.464 1.00 42.50 513 GLY A C 1
ATOM 3801 O O . GLY A 1 513 ? 6.634 -42.416 -2.913 1.00 42.50 513 GLY A O 1
ATOM 3802 N N . LEU A 1 514 ? 7.217 -44.576 -3.097 1.00 50.91 514 LEU A N 1
ATOM 3803 C CA . LEU A 1 514 ? 8.241 -44.557 -2.045 1.00 50.91 514 LEU A CA 1
ATOM 3804 C C . LEU A 1 514 ? 9.675 -44.318 -2.567 1.00 50.91 514 LEU A C 1
ATOM 3806 O O . LEU A 1 514 ? 10.618 -44.361 -1.783 1.00 50.91 514 LEU A O 1
ATOM 3810 N N . GLY A 1 515 ? 9.858 -44.019 -3.861 1.00 45.50 515 GLY A N 1
ATOM 3811 C CA . GLY A 1 515 ? 11.128 -43.487 -4.380 1.00 45.50 515 GLY A CA 1
ATOM 3812 C C . GLY A 1 515 ? 12.286 -44.491 -4.510 1.00 45.50 515 GLY A C 1
ATOM 3813 O O . GLY A 1 515 ? 13.445 -44.114 -4.357 1.00 45.50 515 GLY A O 1
ATOM 3814 N N . PHE A 1 516 ? 12.014 -45.759 -4.835 1.00 46.34 516 PHE A N 1
ATOM 3815 C CA . PHE A 1 516 ? 13.040 -46.808 -4.987 1.00 46.34 516 PHE A CA 1
ATOM 3816 C C . PHE A 1 516 ? 13.719 -46.881 -6.375 1.00 46.34 516 PHE A C 1
ATOM 3818 O O . PHE A 1 516 ? 14.211 -47.938 -6.767 1.00 46.34 516 PHE A O 1
ATOM 3825 N N . SER A 1 517 ? 13.803 -45.788 -7.141 1.00 40.19 517 SER A N 1
ATOM 3826 C CA . SER A 1 517 ? 14.354 -45.842 -8.510 1.00 40.19 517 SER A CA 1
ATOM 3827 C C . SER A 1 517 ? 15.887 -45.950 -8.587 1.00 40.19 517 SER A C 1
ATOM 3829 O O . SER A 1 517 ? 16.402 -46.377 -9.613 1.00 40.19 517 SER A O 1
ATOM 3831 N N . GLY A 1 518 ? 16.625 -45.625 -7.517 1.00 42.50 518 GLY A N 1
ATOM 3832 C CA . GLY A 1 518 ? 18.092 -45.783 -7.441 1.00 42.50 518 GLY A CA 1
ATOM 3833 C C . GLY A 1 518 ? 18.580 -47.104 -6.822 1.00 42.50 518 GLY A C 1
ATOM 3834 O O . GLY A 1 518 ? 19.757 -47.427 -6.917 1.00 42.50 518 GLY A O 1
ATOM 3835 N N . MET A 1 519 ? 17.684 -47.887 -6.211 1.00 40.75 519 MET A N 1
ATOM 3836 C CA . MET A 1 519 ? 17.948 -49.240 -5.682 1.00 40.75 519 MET A CA 1
ATOM 3837 C C . MET A 1 519 ? 17.196 -50.317 -6.476 1.00 40.75 519 MET A C 1
ATOM 3839 O O . MET A 1 519 ? 16.951 -51.420 -5.980 1.00 40.75 519 MET A O 1
ATOM 3843 N N . ALA A 1 520 ? 16.797 -49.988 -7.707 1.00 42.66 520 ALA A N 1
ATOM 3844 C CA . ALA A 1 520 ? 15.939 -50.830 -8.519 1.00 42.66 520 ALA A CA 1
ATOM 3845 C C . ALA A 1 520 ? 16.607 -52.169 -8.855 1.00 42.66 520 ALA A C 1
ATOM 3847 O O . ALA A 1 520 ? 15.948 -53.189 -8.742 1.00 42.66 520 ALA A O 1
ATOM 3848 N N . GLU A 1 521 ? 17.899 -52.226 -9.175 1.00 45.78 521 GLU A N 1
ATOM 3849 C CA . GLU A 1 521 ? 18.535 -53.495 -9.568 1.00 45.78 521 GLU A CA 1
ATOM 3850 C C . GLU A 1 521 ? 18.760 -54.448 -8.385 1.00 45.78 521 GLU A C 1
ATOM 3852 O O . GLU A 1 521 ? 18.388 -55.617 -8.464 1.00 45.78 521 GLU A O 1
ATOM 3857 N N . ILE A 1 522 ? 19.259 -53.947 -7.249 1.00 47.94 522 ILE A N 1
ATOM 3858 C CA . ILE A 1 522 ? 19.492 -54.766 -6.045 1.00 47.94 522 ILE A CA 1
ATOM 3859 C C . ILE A 1 522 ? 18.159 -55.211 -5.427 1.00 47.94 522 ILE A C 1
ATOM 3861 O O . ILE A 1 522 ? 18.000 -56.374 -5.061 1.00 47.94 522 ILE A O 1
ATOM 3865 N N . GLY A 1 523 ? 17.174 -54.309 -5.347 1.00 46.34 523 GLY A N 1
ATOM 3866 C CA . GLY A 1 523 ? 15.843 -54.619 -4.823 1.00 46.34 523 GLY A CA 1
ATOM 3867 C C . GLY A 1 523 ? 15.027 -55.525 -5.747 1.00 46.34 523 GLY A C 1
ATOM 3868 O O . GLY A 1 523 ? 14.303 -56.396 -5.260 1.00 46.34 523 GLY A O 1
ATOM 3869 N N . THR A 1 524 ? 15.167 -55.368 -7.068 1.00 51.69 524 THR A N 1
ATOM 3870 C CA . THR A 1 524 ? 14.506 -56.243 -8.047 1.00 51.69 524 THR A CA 1
ATOM 3871 C C . THR A 1 524 ? 15.121 -57.632 -8.016 1.00 51.69 524 THR A C 1
ATOM 3873 O O . THR A 1 524 ? 14.367 -58.596 -7.940 1.00 51.69 524 THR A O 1
ATOM 3876 N N . GLN A 1 525 ? 16.452 -57.757 -7.987 1.00 58.91 525 GLN A N 1
ATOM 3877 C CA . GLN A 1 525 ? 17.107 -59.064 -7.919 1.00 58.91 525 GLN A CA 1
ATOM 3878 C C . GLN A 1 525 ? 16.807 -59.775 -6.593 1.00 58.91 525 GLN A C 1
ATOM 3880 O O . GLN A 1 525 ? 16.332 -60.905 -6.608 1.00 58.91 525 GLN A O 1
ATOM 3885 N N . ALA A 1 526 ? 16.934 -59.086 -5.453 1.00 58.78 526 ALA A N 1
ATOM 3886 C CA . ALA A 1 526 ? 16.599 -59.653 -4.145 1.00 58.78 526 ALA A CA 1
ATOM 3887 C C . ALA A 1 526 ? 15.113 -60.039 -4.024 1.00 58.78 526 ALA A C 1
ATOM 3889 O O . ALA A 1 526 ? 14.770 -61.048 -3.409 1.00 58.78 526 ALA A O 1
ATOM 3890 N N . GLY A 1 527 ? 14.216 -59.248 -4.622 1.00 55.56 527 GLY A N 1
ATOM 3891 C CA . GLY A 1 527 ? 12.790 -59.558 -4.680 1.00 55.56 527 GLY A CA 1
ATOM 3892 C C . GLY A 1 527 ? 12.479 -60.767 -5.563 1.00 55.56 527 GLY A C 1
ATOM 3893 O O . GLY A 1 527 ? 11.590 -61.548 -5.219 1.00 55.56 527 GLY A O 1
ATOM 3894 N N . LYS A 1 528 ? 13.219 -60.930 -6.666 1.00 63.34 528 LYS A N 1
ATOM 3895 C CA . LYS A 1 528 ? 13.101 -62.062 -7.589 1.00 63.34 528 LYS A CA 1
ATOM 3896 C C . LYS A 1 528 ? 13.621 -63.345 -6.945 1.00 63.34 528 LYS A C 1
ATOM 3898 O O . LYS A 1 528 ? 12.884 -64.321 -6.891 1.00 63.34 528 LYS A O 1
ATOM 3903 N N . ASP A 1 529 ? 14.798 -63.295 -6.328 1.00 68.31 529 ASP A N 1
ATOM 3904 C CA . ASP A 1 529 ? 15.413 -64.437 -5.646 1.00 68.31 529 ASP A CA 1
ATOM 3905 C C . ASP A 1 529 ? 14.567 -64.905 -4.451 1.00 68.31 529 ASP A C 1
ATOM 3907 O O . ASP A 1 529 ? 14.329 -66.101 -4.282 1.00 68.31 529 ASP A O 1
ATOM 3911 N N . ALA A 1 530 ? 14.027 -63.973 -3.654 1.00 64.62 530 ALA A N 1
ATOM 3912 C CA . ALA A 1 530 ? 13.118 -64.306 -2.556 1.00 64.62 530 ALA A CA 1
ATOM 3913 C C . ALA A 1 530 ? 11.802 -64.926 -3.053 1.00 64.62 530 ALA A C 1
ATOM 3915 O O . ALA A 1 530 ? 11.229 -65.787 -2.386 1.00 64.62 530 ALA A O 1
ATOM 3916 N N . PHE A 1 531 ? 11.308 -64.499 -4.218 1.00 62.78 531 PHE A N 1
ATOM 3917 C CA . PHE A 1 531 ? 10.075 -65.035 -4.791 1.00 62.78 531 PHE A CA 1
ATOM 3918 C C . PHE A 1 531 ? 10.288 -66.407 -5.433 1.00 62.78 531 PHE A C 1
ATOM 3920 O O . PHE A 1 531 ? 9.459 -67.298 -5.262 1.00 62.78 531 PHE A O 1
ATOM 3927 N N . ASP A 1 532 ? 11.416 -66.611 -6.106 1.00 75.38 532 ASP A N 1
ATOM 3928 C CA . ASP A 1 532 ? 11.789 -67.906 -6.668 1.00 75.38 532 ASP A CA 1
ATOM 3929 C C . ASP A 1 532 ? 12.074 -68.927 -5.559 1.00 75.38 532 ASP A C 1
ATOM 3931 O O . ASP A 1 532 ? 11.670 -70.087 -5.668 1.00 75.38 532 ASP A O 1
ATOM 3935 N N . GLN A 1 533 ? 12.676 -68.494 -4.447 1.00 73.75 533 GLN A N 1
ATOM 3936 C CA . GLN A 1 533 ? 12.839 -69.326 -3.257 1.00 73.75 533 GLN A CA 1
ATOM 3937 C C . GLN A 1 533 ? 11.490 -69.648 -2.598 1.00 73.75 533 GLN A C 1
ATOM 3939 O O . GLN A 1 533 ? 11.225 -70.808 -2.299 1.00 73.75 533 GLN A O 1
ATOM 3944 N N . TYR A 1 534 ? 10.589 -68.669 -2.467 1.00 72.00 534 TYR A N 1
ATOM 3945 C CA . TYR A 1 534 ? 9.228 -68.899 -1.972 1.00 72.00 534 TYR A CA 1
ATOM 3946 C C . TYR A 1 534 ? 8.450 -69.901 -2.838 1.00 72.00 534 TYR A C 1
ATOM 3948 O O . TYR A 1 534 ? 7.806 -70.802 -2.306 1.00 72.00 534 TYR A O 1
ATOM 3956 N N . LYS A 1 535 ? 8.566 -69.826 -4.171 1.00 73.44 535 LYS A N 1
ATOM 3957 C CA . LYS A 1 535 ? 7.973 -70.826 -5.075 1.00 73.44 535 LYS A CA 1
ATOM 3958 C C . LYS A 1 535 ? 8.571 -72.216 -4.883 1.00 73.44 535 LYS A C 1
ATOM 3960 O O . LYS A 1 535 ? 7.823 -73.188 -4.885 1.00 73.44 535 LYS A O 1
ATOM 3965 N N . LYS A 1 536 ? 9.893 -72.325 -4.711 1.00 82.44 536 LYS A N 1
ATOM 3966 C CA . LYS A 1 536 ? 10.558 -73.605 -4.405 1.00 82.44 536 LYS A CA 1
ATOM 3967 C C . LYS A 1 536 ? 10.101 -74.174 -3.061 1.00 82.44 536 LYS A C 1
ATOM 3969 O O . LYS A 1 536 ? 9.915 -75.383 -2.938 1.00 82.44 536 LYS A O 1
ATOM 3974 N N . ASP A 1 537 ? 9.879 -73.320 -2.070 1.00 77.00 537 ASP A N 1
ATOM 3975 C CA . ASP A 1 537 ? 9.438 -73.734 -0.740 1.00 77.00 537 ASP A CA 1
ATOM 3976 C C . ASP A 1 537 ? 7.941 -74.097 -0.702 1.00 77.00 537 ASP A C 1
ATOM 3978 O O . ASP A 1 537 ? 7.569 -75.041 -0.006 1.00 77.00 537 ASP A O 1
ATOM 3982 N N . ILE A 1 538 ? 7.098 -73.464 -1.528 1.00 73.94 538 ILE A N 1
ATOM 3983 C CA . ILE A 1 538 ? 5.727 -73.938 -1.791 1.00 73.94 538 ILE A CA 1
ATOM 3984 C C . ILE A 1 538 ? 5.756 -75.287 -2.514 1.00 73.94 538 ILE A C 1
ATOM 3986 O O . ILE A 1 538 ? 5.083 -76.228 -2.100 1.00 73.94 538 ILE A O 1
ATOM 3990 N N . ALA A 1 539 ? 6.552 -75.408 -3.580 1.00 74.19 539 ALA A N 1
ATOM 3991 C CA . ALA A 1 539 ? 6.626 -76.629 -4.382 1.00 74.19 539 ALA A CA 1
ATOM 3992 C C . ALA A 1 539 ? 7.179 -77.827 -3.591 1.00 74.19 539 ALA A C 1
ATOM 3994 O O . ALA A 1 539 ? 6.816 -78.965 -3.867 1.00 74.19 539 ALA A O 1
ATOM 3995 N N . SER A 1 540 ? 8.027 -77.576 -2.590 1.00 76.94 540 SER A N 1
ATOM 3996 C CA . SER A 1 540 ? 8.540 -78.603 -1.672 1.00 76.94 540 SER A CA 1
ATOM 3997 C C . SER A 1 540 ? 7.663 -78.828 -0.433 1.00 76.94 540 SER A C 1
ATOM 3999 O O . SER A 1 540 ? 8.039 -79.612 0.435 1.00 76.94 540 SER A O 1
ATOM 4001 N N . GLY A 1 541 ? 6.509 -78.157 -0.329 1.00 80.69 541 GLY A N 1
ATOM 4002 C CA . GLY A 1 541 ? 5.565 -78.300 0.784 1.00 80.69 541 GLY A CA 1
ATOM 4003 C C . GLY A 1 541 ? 6.033 -77.688 2.108 1.00 80.69 541 GLY A C 1
ATOM 4004 O O . GLY A 1 541 ? 5.381 -77.881 3.132 1.00 80.69 541 GLY A O 1
ATOM 4005 N N . LYS A 1 542 ? 7.146 -76.943 2.111 1.00 81.69 542 LYS A N 1
ATOM 4006 C CA . LYS A 1 542 ? 7.683 -76.277 3.309 1.00 81.69 542 LYS A CA 1
ATOM 4007 C C . LYS A 1 542 ? 6.843 -75.086 3.747 1.00 81.69 542 LYS A C 1
ATOM 4009 O O . LYS A 1 542 ? 6.870 -74.722 4.919 1.00 81.69 542 LYS A O 1
ATOM 4014 N N . ILE A 1 543 ? 6.141 -74.453 2.810 1.00 77.25 543 ILE A N 1
ATOM 4015 C CA . ILE A 1 543 ? 5.288 -73.297 3.074 1.00 77.25 543 ILE A CA 1
ATOM 4016 C C . ILE A 1 543 ? 3.939 -73.522 2.397 1.00 77.25 543 ILE A C 1
ATOM 4018 O O . ILE A 1 543 ? 3.868 -73.963 1.251 1.00 77.25 543 ILE A O 1
ATOM 4022 N N . SER A 1 544 ? 2.860 -73.209 3.114 1.00 74.75 544 SER A N 1
ATOM 4023 C CA . SER A 1 544 ? 1.513 -73.241 2.550 1.00 74.75 544 SER A CA 1
ATOM 4024 C C . SER A 1 544 ? 1.378 -72.196 1.432 1.00 74.75 544 SER A C 1
ATOM 4026 O O . SER A 1 544 ? 1.773 -71.048 1.645 1.00 74.75 544 SER A O 1
ATOM 4028 N N . PRO A 1 545 ? 0.749 -72.523 0.285 1.00 65.88 545 PRO A N 1
ATOM 4029 C CA . PRO A 1 545 ? 0.507 -71.565 -0.799 1.00 65.88 545 PRO A CA 1
ATOM 4030 C C . PRO A 1 545 ? -0.278 -70.315 -0.370 1.00 65.88 545 PRO A C 1
ATOM 4032 O O . PRO A 1 545 ? -0.247 -69.297 -1.057 1.00 65.88 545 PRO A O 1
ATOM 4035 N N . ASN A 1 546 ? -0.993 -70.396 0.757 1.00 77.94 546 ASN A N 1
ATOM 4036 C CA . ASN A 1 546 ? -1.832 -69.320 1.276 1.00 77.94 546 ASN A CA 1
ATOM 4037 C C . ASN A 1 546 ? -1.131 -68.458 2.340 1.00 77.94 546 ASN A C 1
ATOM 4039 O O . ASN A 1 546 ? -1.703 -67.455 2.764 1.00 77.94 546 ASN A O 1
ATOM 4043 N N . ASP A 1 547 ? 0.083 -68.819 2.774 1.00 70.00 547 ASP A N 1
ATOM 4044 C CA . ASP A 1 547 ? 0.832 -68.061 3.778 1.00 70.00 547 ASP A CA 1
ATOM 4045 C C . ASP A 1 547 ? 1.965 -67.250 3.134 1.00 70.00 547 ASP A C 1
ATOM 4047 O O . ASP A 1 547 ? 2.955 -67.781 2.626 1.00 70.00 547 ASP A O 1
ATOM 4051 N N . TRP A 1 548 ? 1.802 -65.929 3.156 1.00 63.25 548 TRP A N 1
ATOM 4052 C CA . TRP A 1 548 ? 2.735 -64.958 2.578 1.00 63.25 548 TRP A CA 1
ATOM 4053 C C . TRP A 1 548 ? 3.747 -64.425 3.596 1.00 63.25 548 TRP A C 1
ATOM 4055 O O . TRP A 1 548 ? 4.704 -63.738 3.227 1.00 63.25 548 TRP A O 1
ATOM 4065 N N . THR A 1 549 ? 3.563 -64.747 4.876 1.00 70.69 549 THR A N 1
ATOM 4066 C CA . THR A 1 549 ? 4.403 -64.269 5.979 1.00 70.69 549 THR A CA 1
ATOM 4067 C C . THR A 1 549 ? 5.882 -64.640 5.791 1.00 70.69 549 THR A C 1
ATOM 4069 O O . THR A 1 549 ? 6.735 -63.758 5.936 1.00 70.69 549 THR A O 1
ATOM 4072 N N . PRO A 1 550 ? 6.235 -65.875 5.372 1.00 68.44 550 PRO A N 1
ATOM 4073 C CA . PRO A 1 550 ? 7.634 -66.250 5.159 1.00 68.44 550 PRO A CA 1
ATOM 4074 C C . PRO A 1 550 ? 8.291 -65.507 3.987 1.00 68.44 550 PRO A C 1
ATOM 4076 O O . PRO A 1 550 ? 9.464 -65.141 4.067 1.00 68.44 550 PRO A O 1
ATOM 4079 N N . TYR A 1 551 ? 7.537 -65.229 2.917 1.00 59.09 551 TYR A N 1
ATOM 4080 C CA . TYR A 1 551 ? 8.014 -64.440 1.776 1.00 59.09 551 TYR A CA 1
ATOM 4081 C C . TYR A 1 551 ? 8.330 -62.997 2.188 1.00 59.09 551 TYR A C 1
ATOM 4083 O O . TYR A 1 551 ? 9.395 -62.468 1.859 1.00 59.09 551 TYR A O 1
ATOM 4091 N N . LEU A 1 552 ? 7.439 -62.372 2.964 1.00 61.16 552 LEU A N 1
ATOM 4092 C CA . LEU A 1 552 ? 7.644 -61.016 3.478 1.00 61.16 552 LEU A CA 1
ATOM 4093 C C . LEU A 1 552 ? 8.856 -60.942 4.419 1.00 61.16 552 LEU A C 1
ATOM 4095 O O . LEU A 1 552 ? 9.646 -60.000 4.323 1.00 61.16 552 LEU A O 1
ATOM 4099 N N . ALA A 1 553 ? 9.062 -61.960 5.261 1.00 67.75 553 ALA A N 1
ATOM 4100 C CA . ALA A 1 553 ? 10.230 -62.057 6.133 1.00 67.75 553 ALA A CA 1
ATOM 4101 C C . ALA A 1 553 ? 11.547 -62.230 5.347 1.00 67.75 553 ALA A C 1
ATOM 4103 O O . ALA A 1 553 ? 12.533 -61.550 5.642 1.00 67.75 553 ALA A O 1
ATOM 4104 N N . MET A 1 554 ? 11.568 -63.080 4.311 1.00 71.38 554 MET A N 1
ATOM 4105 C CA . MET A 1 554 ? 12.734 -63.253 3.430 1.00 71.38 554 MET A CA 1
ATOM 4106 C C . MET A 1 554 ? 13.084 -61.960 2.684 1.00 71.38 554 MET A C 1
ATOM 4108 O O . MET A 1 554 ? 14.250 -61.563 2.641 1.00 71.38 554 MET A O 1
ATOM 4112 N N . LYS A 1 555 ? 12.072 -61.253 2.170 1.00 59.84 555 LYS A N 1
ATOM 4113 C CA . LYS A 1 555 ? 12.240 -59.976 1.467 1.00 59.84 555 LYS A CA 1
ATOM 4114 C C . LYS A 1 555 ? 12.773 -58.874 2.388 1.00 59.84 555 LYS A C 1
ATOM 4116 O O . LYS A 1 555 ? 13.688 -58.146 2.005 1.00 59.84 555 LYS A O 1
ATOM 4121 N N . ALA A 1 556 ? 12.258 -58.781 3.615 1.00 54.94 556 ALA A N 1
ATOM 4122 C CA . ALA A 1 556 ? 12.745 -57.830 4.615 1.00 54.94 556 ALA A CA 1
ATOM 4123 C C . ALA A 1 556 ? 14.207 -58.106 5.015 1.00 54.94 556 ALA A C 1
ATOM 4125 O O . ALA A 1 556 ? 15.004 -57.174 5.134 1.00 54.94 556 ALA A O 1
ATOM 4126 N N . LYS A 1 557 ? 14.588 -59.383 5.155 1.00 64.44 557 LYS A N 1
ATOM 4127 C CA . LYS A 1 557 ? 15.960 -59.790 5.496 1.00 64.44 557 LYS A CA 1
ATOM 4128 C C . LYS A 1 557 ? 16.955 -59.496 4.366 1.00 64.44 557 LYS A C 1
ATOM 4130 O O . LYS A 1 557 ? 18.057 -59.021 4.638 1.00 64.44 557 LYS A O 1
ATOM 4135 N N . ALA A 1 558 ? 16.555 -59.708 3.111 1.00 59.78 558 ALA A N 1
ATOM 4136 C CA . ALA A 1 558 ? 17.375 -59.396 1.940 1.00 59.78 558 ALA A CA 1
ATOM 4137 C C . ALA A 1 558 ? 17.590 -57.879 1.759 1.00 59.78 558 ALA A C 1
ATOM 4139 O O . ALA A 1 558 ? 18.707 -57.438 1.486 1.00 59.78 558 ALA A O 1
ATOM 4140 N N . LEU A 1 559 ? 16.553 -57.068 2.004 1.00 51.53 559 LEU A N 1
ATOM 4141 C CA . LEU A 1 559 ? 16.648 -55.602 1.989 1.00 51.53 559 LEU A CA 1
ATOM 4142 C C . LEU A 1 559 ? 17.540 -55.062 3.118 1.00 51.53 559 LEU A C 1
ATOM 4144 O O . LEU A 1 559 ? 18.381 -54.198 2.873 1.00 51.53 559 LEU A O 1
ATOM 4148 N N . GLY A 1 560 ? 17.406 -55.604 4.333 1.00 46.66 560 GLY A N 1
ATOM 4149 C CA . GLY A 1 560 ? 18.241 -55.218 5.475 1.00 46.66 560 GLY A CA 1
ATOM 4150 C C . GLY A 1 560 ? 19.730 -55.525 5.270 1.00 46.66 560 GLY A C 1
ATOM 4151 O O . GLY A 1 560 ? 20.578 -54.702 5.611 1.00 46.66 560 GLY A O 1
ATOM 4152 N N . GLY A 1 561 ? 20.057 -56.669 4.655 1.00 47.47 561 GLY A N 1
ATOM 4153 C CA . GLY A 1 561 ? 21.438 -57.041 4.323 1.00 47.47 561 GLY A CA 1
ATOM 4154 C C . GLY A 1 561 ? 22.064 -56.177 3.218 1.00 47.47 561 GLY A C 1
ATOM 4155 O O . GLY A 1 561 ? 23.227 -55.789 3.327 1.00 47.47 561 GLY A O 1
ATOM 4156 N N . GLY A 1 562 ? 21.288 -55.817 2.187 1.00 45.25 562 GLY A N 1
ATOM 4157 C CA . GLY A 1 562 ? 21.757 -54.979 1.075 1.00 45.25 562 GLY A CA 1
ATOM 4158 C C . GLY A 1 562 ? 22.064 -53.531 1.477 1.00 45.25 562 GLY A C 1
ATOM 4159 O O . GLY A 1 562 ? 23.067 -52.964 1.042 1.00 45.25 562 GLY A O 1
ATOM 4160 N N . LEU A 1 563 ? 21.260 -52.953 2.374 1.00 40.50 563 LEU A N 1
ATOM 4161 C CA . LEU A 1 563 ? 21.458 -51.594 2.899 1.00 40.50 563 LEU A CA 1
ATOM 4162 C C . LEU A 1 563 ? 22.717 -51.467 3.776 1.00 40.50 563 LEU A C 1
ATOM 4164 O O . LEU A 1 563 ? 23.392 -50.438 3.740 1.00 40.50 563 LEU A O 1
ATOM 4168 N N . PHE A 1 564 ? 23.081 -52.523 4.510 1.00 39.69 564 PHE A N 1
ATOM 4169 C CA . PHE A 1 564 ? 24.280 -52.538 5.357 1.00 39.69 564 PHE A CA 1
ATOM 4170 C C . PHE A 1 564 ? 25.582 -52.726 4.553 1.00 39.69 564 PHE A C 1
ATOM 4172 O O . PHE A 1 564 ? 26.629 -52.204 4.936 1.00 39.69 564 PHE A O 1
ATOM 4179 N N . ALA A 1 565 ? 25.523 -53.426 3.415 1.00 38.69 565 ALA A N 1
ATOM 4180 C CA . ALA A 1 565 ? 26.663 -53.603 2.512 1.00 38.69 565 ALA A CA 1
ATOM 4181 C C . ALA A 1 565 ? 26.937 -52.349 1.656 1.00 38.69 565 ALA A C 1
ATOM 4183 O O . ALA A 1 565 ? 28.094 -51.960 1.488 1.00 38.69 565 ALA A O 1
ATOM 4184 N N . ALA A 1 566 ? 25.888 -51.660 1.190 1.00 37.69 566 ALA A N 1
ATOM 4185 C CA . ALA A 1 566 ? 26.011 -50.425 0.410 1.00 37.69 566 ALA A CA 1
ATOM 4186 C C . ALA A 1 566 ? 26.617 -49.261 1.223 1.00 37.69 566 ALA A C 1
ATOM 4188 O O . ALA A 1 566 ? 27.422 -48.491 0.699 1.00 37.69 566 ALA A O 1
ATOM 4189 N N . GLY A 1 567 ? 26.323 -49.188 2.528 1.00 31.83 567 GLY A N 1
ATOM 4190 C CA . GLY A 1 567 ? 26.947 -48.220 3.440 1.00 31.83 567 GLY A CA 1
ATOM 4191 C C . GLY A 1 567 ? 28.446 -48.453 3.682 1.00 31.83 567 GLY A C 1
ATOM 4192 O O . GLY A 1 567 ? 29.152 -47.525 4.069 1.00 31.83 567 GLY A O 1
ATOM 4193 N N . LYS A 1 568 ? 28.953 -49.666 3.420 1.00 32.69 568 LYS A N 1
ATOM 4194 C CA . LYS A 1 568 ? 30.371 -50.028 3.589 1.00 32.69 568 LYS A CA 1
ATOM 4195 C C . LYS A 1 568 ? 31.199 -49.833 2.309 1.00 32.69 568 LYS A C 1
ATOM 4197 O O . LYS A 1 568 ? 32.410 -49.667 2.39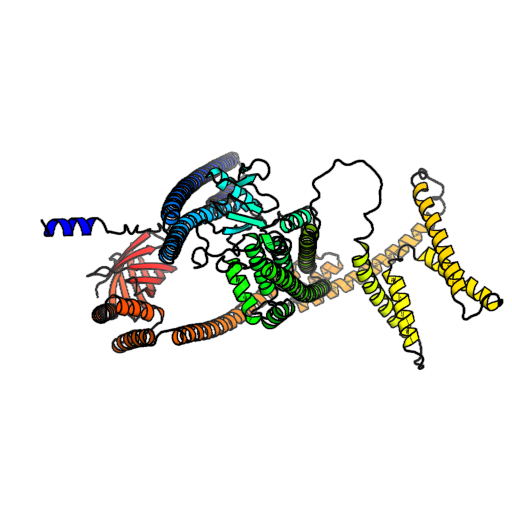7 1.00 32.69 568 LYS A O 1
ATOM 4202 N N . ALA A 1 569 ? 30.558 -49.818 1.138 1.00 33.81 569 ALA A N 1
ATOM 4203 C CA . ALA A 1 569 ? 31.215 -49.587 -0.153 1.00 33.81 569 ALA A CA 1
ATOM 4204 C C . ALA A 1 569 ? 31.470 -48.091 -0.434 1.00 33.81 569 ALA A C 1
ATOM 4206 O O . ALA A 1 569 ? 32.497 -47.733 -1.004 1.00 33.81 569 ALA A O 1
ATOM 4207 N N . MET A 1 570 ? 30.601 -47.194 0.051 1.00 32.56 570 MET A N 1
ATOM 4208 C CA . MET A 1 570 ? 30.734 -45.743 -0.180 1.00 32.56 570 MET A CA 1
ATOM 4209 C C . MET A 1 570 ? 31.879 -45.063 0.594 1.00 32.56 570 MET A C 1
ATOM 4211 O O . MET A 1 570 ? 32.186 -43.905 0.330 1.00 32.56 570 MET A O 1
ATOM 4215 N N . THR A 1 571 ? 32.553 -45.764 1.507 1.00 32.03 571 THR A N 1
ATOM 4216 C CA . THR A 1 571 ? 33.737 -45.259 2.226 1.00 32.03 571 THR A CA 1
ATOM 4217 C C . THR A 1 571 ? 35.056 -45.885 1.763 1.00 32.03 571 THR A C 1
ATOM 4219 O O . THR A 1 571 ? 36.105 -45.497 2.270 1.00 32.03 571 THR A O 1
ATOM 4222 N N . TYR A 1 572 ? 35.041 -46.795 0.778 1.00 29.23 572 TYR A N 1
ATOM 4223 C CA . TYR A 1 572 ? 36.245 -47.521 0.340 1.00 29.23 572 TYR A CA 1
ATOM 4224 C C . TYR A 1 572 ? 36.752 -47.137 -1.068 1.00 29.23 572 TYR A C 1
ATOM 4226 O O . TYR A 1 572 ? 37.940 -47.291 -1.342 1.00 29.23 572 TYR A O 1
ATOM 4234 N N . ASP A 1 573 ? 35.915 -46.540 -1.926 1.00 31.69 573 ASP A N 1
ATOM 4235 C CA . ASP A 1 573 ? 36.285 -46.203 -3.319 1.00 31.69 573 ASP A CA 1
ATOM 4236 C C . ASP A 1 573 ? 36.874 -44.795 -3.531 1.00 31.69 573 ASP A C 1
ATOM 4238 O O . ASP A 1 573 ? 37.314 -44.460 -4.629 1.00 31.69 573 ASP A O 1
ATOM 4242 N N . ALA A 1 574 ? 36.995 -43.976 -2.481 1.00 30.83 574 ALA A N 1
ATOM 4243 C CA . ALA A 1 574 ? 37.657 -42.668 -2.572 1.00 30.83 574 ALA A CA 1
ATOM 4244 C C . ALA A 1 574 ? 39.198 -42.728 -2.438 1.00 30.83 574 ALA A C 1
ATOM 4246 O O . ALA A 1 574 ? 39.850 -41.687 -2.466 1.00 30.83 574 ALA A O 1
ATOM 4247 N N . ALA A 1 575 ? 39.798 -43.920 -2.297 1.00 29.64 575 ALA A N 1
ATOM 4248 C CA . ALA A 1 575 ? 41.220 -44.061 -1.954 1.00 29.64 575 ALA A CA 1
ATOM 4249 C C . ALA A 1 575 ? 42.069 -44.939 -2.897 1.00 29.64 575 ALA A C 1
ATOM 4251 O O . ALA A 1 575 ? 43.224 -45.209 -2.566 1.00 29.64 575 ALA A O 1
ATOM 4252 N N . LYS A 1 576 ? 41.577 -45.407 -4.059 1.00 32.62 576 LYS A N 1
ATOM 4253 C CA . LYS A 1 576 ? 42.362 -46.378 -4.852 1.00 32.62 576 LYS A CA 1
ATOM 4254 C C . LYS A 1 576 ? 42.182 -46.356 -6.373 1.00 32.62 576 LYS A C 1
ATOM 4256 O O . LYS A 1 576 ? 41.893 -47.399 -6.949 1.00 32.62 576 LYS A O 1
ATOM 4261 N N . GLN A 1 577 ? 42.463 -45.242 -7.057 1.00 31.75 577 GLN A N 1
ATOM 4262 C CA . GLN A 1 577 ? 42.763 -45.326 -8.498 1.00 31.75 577 GLN A CA 1
ATOM 4263 C C . GLN A 1 577 ? 43.659 -44.192 -9.028 1.00 31.75 577 GLN A C 1
ATOM 4265 O O . GLN A 1 577 ? 43.205 -43.124 -9.424 1.00 31.75 577 GLN A O 1
ATOM 4270 N N . SER A 1 578 ? 44.960 -44.492 -9.087 1.00 35.00 578 SER A N 1
ATOM 4271 C CA . SER A 1 578 ? 45.966 -43.868 -9.951 1.00 35.00 578 SER A CA 1
ATOM 4272 C C . SER A 1 578 ? 46.700 -44.981 -10.723 1.00 35.00 578 SER A C 1
ATOM 4274 O O . SER A 1 578 ? 47.243 -45.873 -10.075 1.00 35.00 578 SER A O 1
ATOM 4276 N N . GLY A 1 579 ? 46.755 -44.916 -12.064 1.00 27.75 579 GLY A N 1
ATOM 4277 C CA . GLY A 1 579 ? 47.780 -45.594 -12.891 1.00 27.75 579 GLY A CA 1
ATOM 4278 C C . GLY A 1 579 ? 47.351 -46.724 -13.860 1.00 27.75 579 GLY A C 1
ATOM 4279 O O . GLY A 1 579 ? 47.166 -47.859 -13.444 1.00 27.75 579 GLY A O 1
ATOM 4280 N N . THR A 1 580 ? 47.268 -46.363 -15.154 1.00 33.62 580 THR A N 1
ATOM 4281 C CA . THR A 1 580 ? 47.639 -47.025 -16.454 1.00 33.62 580 THR A CA 1
ATOM 4282 C C . THR A 1 580 ? 48.476 -48.333 -16.441 1.00 33.62 580 THR A C 1
ATOM 4284 O O . THR A 1 580 ? 49.229 -48.529 -15.501 1.00 33.62 580 THR A O 1
ATOM 4287 N N . ASN A 1 581 ? 48.578 -49.234 -17.447 1.00 30.34 581 ASN A N 1
ATOM 4288 C CA . ASN A 1 581 ? 48.214 -49.353 -18.882 1.00 30.34 581 ASN A CA 1
ATOM 4289 C C . ASN A 1 581 ? 48.441 -50.831 -19.328 1.00 30.34 581 ASN A C 1
ATOM 4291 O O . ASN A 1 581 ? 49.539 -51.332 -19.102 1.00 30.34 581 ASN A O 1
ATOM 4295 N N . LEU A 1 582 ? 47.502 -51.492 -20.032 1.00 28.25 582 LEU A N 1
ATOM 4296 C CA . LEU A 1 582 ? 47.780 -52.667 -20.904 1.00 28.25 582 LEU A CA 1
ATOM 4297 C C . LEU A 1 582 ? 46.611 -52.981 -21.877 1.00 28.25 582 LEU A C 1
ATOM 4299 O O . LEU A 1 582 ? 46.196 -54.127 -22.014 1.00 28.25 582 LEU A O 1
ATOM 4303 N N . GLY A 1 583 ? 46.023 -51.960 -22.517 1.00 34.72 583 GLY A N 1
ATOM 4304 C CA . GLY A 1 583 ? 44.815 -52.120 -23.353 1.00 34.72 583 GLY A CA 1
ATOM 4305 C C . GLY A 1 583 ? 44.932 -51.709 -24.826 1.00 34.72 583 GLY A C 1
ATOM 4306 O O . GLY A 1 583 ? 43.979 -51.903 -25.574 1.00 34.72 583 GLY A O 1
ATOM 4307 N N . ASN A 1 584 ? 46.066 -51.154 -25.271 1.00 34.16 584 ASN A N 1
ATOM 4308 C CA . ASN A 1 584 ? 46.090 -50.383 -26.525 1.00 34.16 584 ASN A CA 1
ATOM 4309 C C . ASN A 1 584 ? 46.510 -51.144 -27.794 1.00 34.16 584 ASN A C 1
ATOM 4311 O O . ASN A 1 584 ? 46.418 -50.573 -28.868 1.00 34.16 584 ASN A O 1
ATOM 4315 N N . ALA A 1 585 ? 46.910 -52.418 -27.745 1.00 34.06 585 ALA A N 1
ATOM 4316 C CA . ALA A 1 585 ? 47.443 -53.080 -28.949 1.00 34.06 585 ALA A CA 1
ATOM 4317 C C . ALA A 1 585 ? 46.442 -53.960 -29.730 1.00 34.06 585 ALA A C 1
ATOM 4319 O O . ALA A 1 585 ? 46.766 -54.412 -30.823 1.00 34.06 585 ALA A O 1
ATOM 4320 N N . ILE A 1 586 ? 45.233 -54.218 -29.212 1.00 35.06 586 ILE A N 1
ATOM 4321 C CA . ILE A 1 586 ? 44.267 -55.141 -29.860 1.00 35.06 586 ILE A CA 1
ATOM 4322 C C . ILE A 1 586 ? 42.965 -54.430 -30.290 1.00 35.06 586 ILE A C 1
ATOM 4324 O O . ILE A 1 586 ? 42.216 -54.942 -31.119 1.00 35.06 586 ILE A O 1
ATOM 4328 N N . VAL A 1 587 ? 42.720 -53.202 -29.818 1.00 36.69 587 VAL A N 1
ATOM 4329 C CA . VAL A 1 587 ? 41.494 -52.435 -30.119 1.00 36.69 587 VAL A CA 1
ATOM 4330 C C . VAL A 1 587 ? 41.636 -51.519 -31.349 1.00 36.69 587 VAL A C 1
ATOM 4332 O O . VAL A 1 587 ? 40.644 -51.251 -32.028 1.00 36.69 587 VAL A O 1
ATOM 4335 N N . GLU A 1 588 ? 42.851 -51.102 -31.717 1.00 42.44 588 GLU A N 1
ATOM 4336 C CA . GLU A 1 588 ? 43.057 -50.134 -32.812 1.00 42.44 588 GLU A CA 1
ATOM 4337 C C . GLU A 1 588 ? 42.796 -50.706 -34.222 1.00 42.44 588 GLU A C 1
ATOM 4339 O O . GLU A 1 588 ? 42.490 -49.950 -35.142 1.00 42.44 588 GLU A O 1
ATOM 4344 N N . GLY A 1 589 ? 42.785 -52.033 -34.400 1.00 34.81 589 GLY A N 1
ATOM 4345 C CA . GLY A 1 589 ? 42.480 -52.667 -35.693 1.00 34.81 589 GLY A CA 1
ATOM 4346 C C . GLY A 1 589 ? 40.985 -52.788 -36.034 1.00 34.81 589 GLY A C 1
ATOM 4347 O O . GLY A 1 589 ? 40.631 -52.890 -37.206 1.00 34.81 589 GLY A O 1
ATOM 4348 N N . LEU A 1 590 ? 40.090 -52.757 -35.037 1.00 35.91 590 LEU A N 1
ATOM 4349 C CA . LEU A 1 590 ? 38.637 -52.930 -35.231 1.00 35.91 590 LEU A CA 1
ATOM 4350 C C . LEU A 1 590 ? 37.837 -51.622 -35.080 1.00 35.91 590 LEU A C 1
ATOM 4352 O O . LEU A 1 590 ? 36.715 -51.534 -35.582 1.00 35.91 590 LEU A O 1
ATOM 4356 N N . GLY A 1 591 ? 38.413 -50.593 -34.446 1.00 41.56 591 GLY A N 1
ATOM 4357 C CA . GLY A 1 591 ? 37.804 -49.262 -34.324 1.00 41.56 591 GLY A CA 1
ATOM 4358 C C . GLY A 1 591 ? 37.722 -48.511 -35.657 1.00 41.56 591 GLY A C 1
ATOM 4359 O O . GLY A 1 591 ? 36.652 -48.037 -36.034 1.00 41.56 591 GLY A O 1
ATOM 4360 N N . ALA A 1 592 ? 38.805 -48.506 -36.441 1.00 40.84 592 ALA A N 1
ATOM 4361 C CA . ALA A 1 592 ? 38.899 -47.699 -37.663 1.00 40.84 592 ALA A CA 1
ATOM 4362 C C . ALA A 1 592 ? 37.858 -48.073 -38.745 1.00 40.84 592 ALA A C 1
ATOM 4364 O O . ALA A 1 592 ? 37.318 -47.202 -39.431 1.00 40.84 592 ALA A O 1
ATOM 4365 N N . ALA A 1 593 ? 37.502 -49.355 -38.870 1.00 35.75 593 ALA A N 1
ATOM 4366 C CA . ALA A 1 593 ? 36.480 -49.808 -39.820 1.00 35.75 593 ALA A CA 1
ATOM 4367 C C . ALA A 1 593 ? 35.050 -49.475 -39.351 1.00 35.75 593 ALA A C 1
ATOM 4369 O O . ALA A 1 593 ? 34.183 -49.128 -40.157 1.00 35.75 593 ALA A O 1
ATOM 4370 N N . LYS A 1 594 ? 34.804 -49.538 -38.037 1.00 44.62 594 LYS A N 1
ATOM 4371 C CA . LYS A 1 594 ? 33.496 -49.249 -37.439 1.00 44.62 594 LYS A CA 1
ATOM 4372 C C . LYS A 1 594 ? 33.201 -47.749 -37.431 1.00 44.62 594 LYS A C 1
ATOM 4374 O O . LYS A 1 594 ? 32.069 -47.363 -37.717 1.00 44.62 594 LYS A O 1
ATOM 4379 N N . ASP A 1 595 ? 34.216 -46.922 -37.202 1.00 44.53 595 ASP A N 1
ATOM 4380 C CA . ASP A 1 595 ? 34.092 -45.463 -37.218 1.00 44.53 595 ASP A CA 1
ATOM 4381 C C . ASP A 1 595 ? 33.892 -44.913 -38.635 1.00 44.53 595 ASP A C 1
ATOM 4383 O O . ASP A 1 595 ? 33.144 -43.956 -38.820 1.00 44.53 595 ASP A O 1
ATOM 4387 N N . THR A 1 596 ? 34.446 -45.575 -39.654 1.00 44.62 596 THR A N 1
ATOM 4388 C CA . THR A 1 596 ? 34.223 -45.206 -41.062 1.00 44.62 596 THR A CA 1
ATOM 4389 C C . THR A 1 596 ? 32.808 -45.572 -41.529 1.00 44.62 596 THR A C 1
ATOM 4391 O O . THR A 1 596 ? 32.131 -44.778 -42.175 1.00 44.62 596 THR A O 1
ATOM 4394 N N . ILE A 1 597 ? 32.292 -46.751 -41.161 1.00 47.75 597 ILE A N 1
ATOM 4395 C CA . ILE A 1 597 ? 30.907 -47.139 -41.493 1.00 47.75 597 ILE A CA 1
ATOM 4396 C C . ILE A 1 597 ? 29.897 -46.280 -40.722 1.00 47.75 597 ILE A C 1
ATOM 4398 O O . ILE A 1 597 ? 28.856 -45.901 -41.265 1.00 47.75 597 ILE A O 1
ATOM 4402 N N . LYS A 1 598 ? 30.210 -45.944 -39.466 1.00 53.88 598 LYS A N 1
ATOM 4403 C CA . LYS A 1 598 ? 29.399 -45.039 -38.658 1.00 53.88 598 LYS A CA 1
ATOM 4404 C C . LYS A 1 598 ? 29.416 -43.619 -39.226 1.00 53.88 598 LYS A C 1
ATOM 4406 O O . LYS A 1 598 ? 28.346 -43.045 -39.349 1.00 53.88 598 LYS A O 1
ATOM 4411 N N . SER A 1 599 ? 30.554 -43.096 -39.685 1.00 47.59 599 SER A N 1
ATOM 4412 C CA . SER A 1 599 ? 30.612 -41.760 -40.294 1.00 47.59 599 SER A CA 1
ATOM 4413 C C . SER A 1 599 ? 29.845 -41.671 -41.618 1.00 47.59 599 SER A C 1
ATOM 4415 O O . SER A 1 599 ? 29.185 -40.665 -41.860 1.00 47.59 599 SER A O 1
ATOM 4417 N N . PHE A 1 600 ? 29.824 -42.727 -42.441 1.00 51.34 600 PHE A N 1
ATOM 4418 C CA . PHE A 1 600 ? 28.976 -42.768 -43.641 1.00 51.34 600 PHE A CA 1
ATOM 4419 C C . PHE A 1 600 ? 27.482 -42.875 -43.319 1.00 51.34 600 PHE A C 1
ATOM 4421 O O . PHE A 1 600 ? 26.658 -42.290 -44.025 1.00 51.34 600 PHE A O 1
ATOM 4428 N N . LYS A 1 601 ? 27.117 -43.612 -42.264 1.00 60.72 601 LYS A N 1
ATOM 4429 C CA . LYS A 1 601 ? 25.725 -43.711 -41.814 1.00 60.72 601 LYS A CA 1
ATOM 4430 C C . LYS A 1 601 ? 25.250 -42.396 -41.193 1.00 60.72 601 LYS A C 1
ATOM 4432 O O . LYS A 1 601 ? 24.197 -41.907 -41.581 1.00 60.72 601 LYS A O 1
ATOM 4437 N N . ASP A 1 602 ? 26.072 -41.789 -40.344 1.00 63.00 602 ASP A N 1
ATOM 4438 C CA . ASP A 1 602 ? 25.803 -40.504 -39.704 1.00 63.00 602 ASP A CA 1
ATOM 4439 C C . ASP A 1 602 ? 25.742 -39.377 -40.753 1.00 63.00 602 ASP A C 1
ATOM 4441 O O . ASP A 1 602 ? 24.825 -38.567 -40.709 1.00 63.00 602 ASP A O 1
ATOM 4445 N N . ALA A 1 603 ? 26.610 -39.379 -41.775 1.00 59.84 603 ALA A N 1
ATOM 4446 C CA . ALA A 1 603 ? 26.547 -38.414 -42.880 1.00 59.84 603 ALA A CA 1
ATOM 4447 C C . ALA A 1 603 ? 25.290 -38.584 -43.755 1.00 59.84 603 ALA A C 1
ATOM 4449 O O . ALA A 1 603 ? 24.711 -37.598 -44.216 1.00 59.84 603 ALA A O 1
ATOM 4450 N N . ARG A 1 604 ? 24.833 -39.825 -43.973 1.00 64.88 604 ARG A N 1
ATOM 4451 C CA . ARG A 1 604 ? 23.601 -40.110 -44.726 1.00 64.88 604 ARG A CA 1
ATOM 4452 C C . ARG A 1 604 ? 22.348 -39.729 -43.934 1.00 64.88 604 ARG A C 1
ATOM 4454 O O . ARG A 1 604 ? 21.420 -39.155 -44.505 1.00 64.88 604 ARG A O 1
ATOM 4461 N N . ASP A 1 605 ? 22.328 -40.025 -42.638 1.00 67.69 605 ASP A N 1
ATOM 4462 C CA . ASP A 1 605 ? 21.234 -39.658 -41.738 1.00 67.69 605 ASP A CA 1
ATOM 4463 C C . ASP A 1 605 ? 21.195 -38.133 -41.523 1.00 67.69 605 ASP A C 1
ATOM 4465 O O . ASP A 1 605 ? 20.114 -37.540 -41.486 1.00 67.69 605 ASP A O 1
ATOM 4469 N N . GLU A 1 606 ? 22.350 -37.463 -41.501 1.00 70.19 606 GLU A N 1
ATOM 4470 C CA . GLU A 1 606 ? 22.454 -36.003 -41.451 1.00 70.19 606 GLU A CA 1
ATOM 4471 C C . GLU A 1 606 ? 21.979 -35.345 -42.755 1.00 70.19 606 GLU A C 1
ATOM 4473 O O . GLU A 1 606 ? 21.222 -34.376 -42.706 1.00 70.19 606 GLU A O 1
ATOM 4478 N N . GLN A 1 607 ? 22.330 -35.894 -43.923 1.00 72.44 607 GLN A N 1
ATOM 4479 C CA . GLN A 1 607 ? 21.830 -35.398 -45.209 1.00 72.44 607 GLN A CA 1
ATOM 4480 C C . GLN A 1 607 ? 20.305 -35.535 -45.313 1.00 72.44 607 GLN A C 1
ATOM 4482 O O . GLN A 1 607 ? 19.626 -34.574 -45.675 1.00 72.44 607 GLN A O 1
ATOM 4487 N N . LYS A 1 608 ? 19.749 -36.686 -44.915 1.00 75.75 608 LYS A N 1
ATOM 4488 C CA . LYS A 1 608 ? 18.295 -36.900 -44.893 1.00 75.75 608 LYS A CA 1
ATOM 4489 C C . LYS A 1 608 ? 17.594 -35.953 -43.914 1.00 75.75 608 LYS A C 1
ATOM 4491 O O . LYS A 1 608 ? 16.563 -35.372 -44.239 1.00 75.75 608 LYS A O 1
ATOM 4496 N N . THR A 1 609 ? 18.199 -35.723 -42.748 1.00 82.38 609 THR A N 1
ATOM 4497 C CA . THR A 1 609 ? 17.699 -34.756 -41.760 1.00 82.38 609 THR A CA 1
ATOM 4498 C C . THR A 1 609 ? 17.707 -33.329 -42.317 1.00 82.38 609 THR A C 1
ATOM 4500 O O . THR A 1 609 ? 16.758 -32.581 -42.088 1.00 82.38 609 THR A O 1
ATOM 4503 N N . ARG A 1 610 ? 18.732 -32.943 -43.087 1.00 83.31 610 ARG A N 1
ATOM 4504 C CA . ARG A 1 610 ? 18.805 -31.624 -43.737 1.00 83.31 610 ARG A CA 1
ATOM 4505 C C . ARG A 1 610 ? 17.786 -31.469 -44.863 1.00 83.31 610 ARG A C 1
ATOM 4507 O O . ARG A 1 610 ? 17.221 -30.390 -45.002 1.00 83.31 610 ARG A O 1
ATOM 4514 N N . GLU A 1 611 ? 17.505 -32.524 -45.623 1.00 84.00 611 GLU A N 1
ATOM 4515 C CA . GLU A 1 611 ? 16.449 -32.528 -46.645 1.00 84.00 611 GLU A CA 1
ATOM 4516 C C . GLU A 1 611 ? 15.054 -32.358 -46.024 1.00 84.00 611 GLU A C 1
ATOM 4518 O O . GLU A 1 611 ? 14.274 -31.509 -46.471 1.00 84.00 611 GLU A O 1
ATOM 4523 N N . ASP A 1 612 ? 14.770 -33.076 -44.934 1.00 85.69 612 ASP A N 1
ATOM 4524 C CA . ASP A 1 612 ? 13.514 -32.943 -44.190 1.00 85.69 612 ASP A CA 1
ATOM 4525 C C . ASP A 1 612 ? 13.382 -31.554 -43.537 1.00 85.69 612 ASP A C 1
ATOM 4527 O O . ASP A 1 612 ? 12.316 -30.932 -43.589 1.00 85.69 612 ASP A O 1
ATOM 4531 N N . GLN A 1 613 ? 14.472 -31.012 -42.981 1.00 87.06 613 GLN A N 1
ATOM 4532 C CA . GLN A 1 613 ? 14.507 -29.660 -42.415 1.00 87.06 613 GLN A CA 1
ATOM 4533 C C . GLN A 1 613 ? 14.342 -28.573 -43.481 1.00 87.06 613 GLN A C 1
ATOM 4535 O O . GLN A 1 613 ? 13.591 -27.622 -43.268 1.00 87.06 613 GLN A O 1
ATOM 4540 N N . ALA A 1 614 ? 14.992 -28.707 -44.637 1.00 89.06 614 ALA A N 1
ATOM 4541 C CA . ALA A 1 614 ? 14.862 -27.767 -45.746 1.00 89.06 614 ALA A CA 1
ATOM 4542 C C . ALA A 1 614 ? 13.424 -27.733 -46.277 1.00 89.06 614 ALA A C 1
ATOM 4544 O O . ALA A 1 614 ? 12.862 -26.654 -46.485 1.00 89.06 614 ALA A O 1
ATOM 4545 N N . LYS A 1 615 ? 12.787 -28.903 -46.410 1.00 93.06 615 LYS A N 1
ATOM 4546 C CA . LYS A 1 615 ? 11.373 -29.013 -46.783 1.00 93.06 615 LYS A CA 1
ATOM 4547 C C . LYS A 1 615 ? 10.458 -28.380 -45.732 1.00 93.06 615 LYS A C 1
ATOM 4549 O O . LYS A 1 615 ? 9.605 -27.565 -46.081 1.00 93.06 615 LYS A O 1
ATOM 4554 N N . ALA A 1 616 ? 10.679 -28.671 -44.449 1.00 89.06 616 ALA A N 1
ATOM 4555 C CA . ALA A 1 616 ? 9.900 -28.090 -43.356 1.00 89.06 616 ALA A CA 1
ATOM 4556 C C . ALA A 1 616 ? 10.031 -26.558 -43.291 1.00 89.06 616 ALA A C 1
ATOM 4558 O O . ALA A 1 616 ? 9.036 -25.861 -43.089 1.00 89.06 616 ALA A O 1
ATOM 4559 N N . VAL A 1 617 ? 11.234 -26.016 -43.507 1.00 90.06 617 VAL A N 1
ATOM 4560 C CA . VAL A 1 617 ? 11.484 -24.568 -43.561 1.00 90.06 617 VAL A CA 1
ATOM 4561 C C . VAL A 1 617 ? 10.790 -23.939 -44.767 1.00 90.06 617 VAL A C 1
ATOM 4563 O O . VAL A 1 617 ? 10.121 -22.916 -44.609 1.00 90.06 617 VAL A O 1
ATOM 4566 N N . ARG A 1 618 ? 10.875 -24.557 -45.950 1.00 94.75 618 ARG A N 1
ATOM 4567 C CA . ARG A 1 618 ? 10.175 -24.087 -47.153 1.00 94.75 618 ARG A CA 1
ATOM 4568 C C . ARG A 1 618 ? 8.667 -23.990 -46.919 1.00 94.75 618 ARG A C 1
ATOM 4570 O O . ARG A 1 618 ? 8.077 -22.932 -47.143 1.00 94.75 618 ARG A O 1
ATOM 4577 N N . ASP A 1 619 ? 8.060 -25.072 -46.440 1.00 91.38 619 ASP A N 1
ATOM 4578 C CA . ASP A 1 619 ? 6.614 -25.164 -46.233 1.00 91.38 619 ASP A CA 1
ATOM 4579 C C . ASP A 1 619 ? 6.145 -24.189 -45.145 1.00 91.38 619 ASP A C 1
ATOM 4581 O O . ASP A 1 619 ? 5.120 -23.519 -45.299 1.00 91.38 619 ASP A O 1
ATOM 4585 N N . LEU A 1 620 ? 6.928 -24.033 -44.071 1.00 89.94 620 LEU A N 1
ATOM 4586 C CA . LEU A 1 620 ? 6.655 -23.074 -43.003 1.00 89.94 620 LEU A CA 1
ATOM 4587 C C . LEU A 1 620 ? 6.685 -21.627 -43.510 1.00 89.94 620 LEU A C 1
ATOM 4589 O O . LEU A 1 620 ? 5.786 -20.847 -43.190 1.00 89.94 620 LEU A O 1
ATOM 4593 N N . LEU A 1 621 ? 7.697 -21.259 -44.300 1.00 91.06 621 LEU A N 1
ATOM 4594 C CA . LEU A 1 621 ? 7.834 -19.904 -44.835 1.00 91.06 621 LEU A CA 1
ATOM 4595 C C . LEU A 1 621 ? 6.726 -19.581 -45.845 1.00 91.06 621 LEU A C 1
ATOM 4597 O O . LEU A 1 621 ? 6.159 -18.490 -45.778 1.00 91.06 621 LEU A O 1
ATOM 4601 N N . ILE A 1 622 ? 6.348 -20.529 -46.713 1.00 92.12 622 ILE A N 1
ATOM 4602 C CA . ILE A 1 622 ? 5.202 -20.377 -47.628 1.00 92.12 622 ILE A CA 1
ATOM 4603 C C . ILE A 1 622 ? 3.902 -20.218 -46.831 1.00 92.12 622 ILE A C 1
ATOM 4605 O O . ILE A 1 622 ? 3.132 -19.291 -47.082 1.00 92.12 622 ILE A O 1
ATOM 4609 N N . LYS A 1 623 ? 3.678 -21.058 -45.811 1.00 91.81 623 LYS A N 1
ATOM 4610 C CA . LYS A 1 623 ? 2.492 -20.984 -44.941 1.00 91.81 623 LYS A CA 1
ATOM 4611 C C . LYS A 1 623 ? 2.391 -19.651 -44.193 1.00 91.81 623 LYS A C 1
ATOM 4613 O O . LYS A 1 623 ? 1.288 -19.162 -43.959 1.00 91.81 623 LYS A O 1
ATOM 4618 N N . LYS A 1 624 ? 3.526 -19.036 -43.847 1.00 88.56 624 LYS A N 1
ATOM 4619 C CA . LYS A 1 624 ? 3.598 -17.694 -43.245 1.00 88.56 624 LYS A CA 1
ATOM 4620 C C . LYS A 1 624 ? 3.476 -16.544 -44.260 1.00 88.56 624 LYS A C 1
ATOM 4622 O O . LYS A 1 624 ? 3.543 -15.381 -43.866 1.00 88.56 624 LYS A O 1
ATOM 4627 N N . GLY A 1 625 ? 3.270 -16.839 -45.545 1.00 88.75 625 GLY A N 1
ATOM 4628 C CA . GLY A 1 625 ? 3.085 -15.844 -46.605 1.00 88.75 625 GLY A CA 1
ATOM 4629 C C . GLY A 1 625 ? 4.384 -15.328 -47.229 1.00 88.75 625 GLY A C 1
ATOM 4630 O O . GLY A 1 625 ? 4.394 -14.239 -47.806 1.00 88.75 625 GLY A O 1
ATOM 4631 N N . GLY A 1 626 ? 5.488 -16.068 -47.095 1.00 90.31 626 GLY A N 1
ATOM 4632 C CA . GLY A 1 626 ? 6.715 -15.838 -47.855 1.00 90.31 626 GLY A CA 1
ATOM 4633 C C . GLY A 1 626 ? 6.535 -16.181 -49.336 1.00 90.31 626 GLY A C 1
ATOM 4634 O O . GLY A 1 626 ? 5.706 -17.016 -49.693 1.00 90.31 626 GLY A O 1
ATOM 4635 N N . SER A 1 627 ? 7.311 -15.539 -50.215 1.00 93.56 627 SER A N 1
ATOM 4636 C CA . SER A 1 627 ? 7.308 -15.898 -51.636 1.00 93.56 627 SER A CA 1
ATOM 4637 C C . SER A 1 627 ? 7.899 -17.295 -51.832 1.00 93.56 627 SER A C 1
ATOM 4639 O O . SER A 1 627 ? 8.836 -17.687 -51.136 1.00 93.56 627 SER A O 1
ATOM 4641 N N . THR A 1 628 ? 7.385 -18.039 -52.811 1.00 89.81 628 THR A N 1
ATOM 4642 C CA . THR A 1 628 ? 7.890 -19.374 -53.173 1.00 89.81 628 THR A CA 1
ATOM 4643 C C . THR A 1 628 ? 9.382 -19.354 -53.505 1.00 89.81 628 THR A C 1
ATOM 4645 O O . THR A 1 628 ? 10.109 -20.227 -53.044 1.00 89.81 628 THR A O 1
ATOM 4648 N N . ALA A 1 629 ? 9.856 -18.323 -54.214 1.00 89.38 629 ALA A N 1
ATOM 4649 C CA . ALA A 1 629 ? 11.275 -18.140 -54.527 1.00 89.38 629 ALA A CA 1
ATOM 4650 C C . ALA A 1 629 ? 12.141 -17.890 -53.275 1.00 89.38 629 ALA A C 1
ATOM 4652 O O . ALA A 1 629 ? 13.195 -18.501 -53.128 1.00 89.38 629 ALA A O 1
ATOM 4653 N N . GLY A 1 630 ? 11.687 -17.049 -52.337 1.00 88.56 630 GLY A N 1
ATOM 4654 C CA . GLY A 1 630 ? 12.426 -16.778 -51.097 1.00 88.56 630 GLY A CA 1
ATOM 4655 C C . GLY A 1 630 ? 12.439 -17.972 -50.139 1.00 88.56 630 GLY A C 1
ATOM 4656 O O . GLY A 1 630 ? 13.456 -18.260 -49.515 1.00 88.56 630 GLY A O 1
ATOM 4657 N N . ALA A 1 631 ? 11.329 -18.710 -50.059 1.00 90.12 631 ALA A N 1
ATOM 4658 C CA . ALA A 1 631 ? 11.245 -19.940 -49.279 1.00 90.12 631 ALA A CA 1
ATOM 4659 C C . ALA A 1 631 ? 12.132 -21.055 -49.858 1.00 90.12 631 ALA A C 1
ATOM 4661 O O . ALA A 1 631 ? 12.735 -21.801 -49.091 1.00 90.12 631 ALA A O 1
ATOM 4662 N N . GLN A 1 632 ? 12.245 -21.142 -51.189 1.00 93.44 632 GLN A N 1
ATOM 4663 C CA . GLN A 1 632 ? 13.148 -22.086 -51.848 1.00 93.44 632 GLN A CA 1
ATOM 4664 C C . GLN A 1 632 ? 14.618 -21.716 -51.609 1.00 93.44 632 GLN A C 1
ATOM 4666 O O . GLN A 1 632 ? 15.380 -22.573 -51.187 1.00 93.44 632 GLN A O 1
ATOM 4671 N N . MET A 1 633 ? 14.998 -20.442 -51.751 1.00 91.25 633 MET A N 1
ATOM 4672 C CA . MET A 1 633 ? 16.358 -19.982 -51.426 1.00 91.25 633 MET A CA 1
ATOM 4673 C C . MET A 1 633 ? 16.751 -20.273 -49.971 1.00 91.25 633 MET A C 1
ATOM 4675 O O . MET A 1 633 ? 17.875 -20.687 -49.699 1.00 91.25 633 MET A O 1
ATOM 4679 N N . ALA A 1 634 ? 15.827 -20.074 -49.027 1.00 89.50 634 ALA A N 1
ATOM 4680 C CA . ALA A 1 634 ? 16.052 -20.415 -47.626 1.00 89.50 634 ALA A CA 1
ATOM 4681 C C . ALA A 1 634 ? 16.220 -21.928 -47.418 1.00 89.50 634 ALA A C 1
ATOM 4683 O O . ALA A 1 634 ? 17.093 -22.341 -46.660 1.00 89.50 634 ALA A O 1
ATOM 4684 N N . ALA A 1 635 ? 15.425 -22.751 -48.103 1.00 92.38 635 ALA A N 1
ATOM 4685 C CA . ALA A 1 635 ? 15.549 -24.206 -48.062 1.00 92.38 635 ALA A CA 1
ATOM 4686 C C . ALA A 1 635 ? 16.882 -24.692 -48.655 1.00 92.38 635 ALA A C 1
ATOM 4688 O O . ALA A 1 635 ? 17.537 -25.548 -48.065 1.00 92.38 635 ALA A O 1
ATOM 4689 N N . ASP A 1 636 ? 17.330 -24.090 -49.757 1.00 91.94 636 ASP A N 1
ATOM 4690 C CA . ASP A 1 636 ? 18.617 -24.398 -50.387 1.00 91.94 636 ASP A CA 1
ATOM 4691 C C . ASP A 1 636 ? 19.804 -23.999 -49.487 1.00 91.94 636 ASP A C 1
ATOM 4693 O O . ASP A 1 636 ? 20.839 -24.669 -49.486 1.00 91.94 636 ASP A O 1
ATOM 4697 N N . GLY A 1 637 ? 19.654 -22.937 -48.684 1.00 89.50 637 GLY A N 1
ATOM 4698 C CA . GLY A 1 637 ? 20.594 -22.578 -47.617 1.00 89.50 637 GLY A CA 1
ATOM 4699 C C . GLY A 1 637 ? 20.646 -23.635 -46.511 1.00 89.50 637 GLY A C 1
ATOM 4700 O O . GLY A 1 637 ? 21.729 -24.086 -46.139 1.00 89.50 637 GLY A O 1
ATOM 4701 N N . VAL A 1 638 ? 19.484 -24.116 -46.058 1.00 89.62 638 VAL A N 1
ATOM 4702 C CA . VAL A 1 638 ? 19.372 -25.162 -45.025 1.00 89.62 638 VAL A CA 1
ATOM 4703 C C . VAL A 1 638 ? 19.978 -26.491 -45.485 1.00 89.62 638 VAL A C 1
ATOM 4705 O O . VAL A 1 638 ? 20.674 -27.137 -44.703 1.00 89.62 638 VAL A O 1
ATOM 4708 N N . LEU A 1 639 ? 19.825 -26.864 -46.763 1.00 90.19 639 LEU A N 1
ATOM 4709 C CA . LEU A 1 639 ? 20.508 -28.030 -47.347 1.00 90.19 639 LEU A CA 1
ATOM 4710 C C . LEU A 1 639 ? 22.040 -27.928 -47.232 1.00 90.19 639 LEU A C 1
ATOM 4712 O O . LEU A 1 639 ? 22.723 -28.936 -47.048 1.00 90.19 639 LEU A O 1
ATOM 4716 N N . LYS A 1 640 ? 22.580 -26.705 -47.278 1.00 89.94 640 LYS A N 1
ATOM 4717 C CA . LYS A 1 640 ? 24.010 -26.403 -47.109 1.00 89.94 640 LYS A CA 1
ATOM 4718 C C . LYS A 1 640 ? 24.416 -26.150 -45.649 1.00 89.94 640 LYS A C 1
ATOM 4720 O O . LYS A 1 640 ? 25.589 -25.901 -45.390 1.00 89.94 640 LYS A O 1
ATOM 4725 N N . GLY A 1 641 ? 23.480 -26.236 -44.699 1.00 86.81 641 GLY A N 1
ATOM 4726 C CA . GLY A 1 641 ? 23.706 -25.959 -43.277 1.00 86.81 641 GLY A CA 1
ATOM 4727 C C . GLY A 1 641 ? 23.670 -24.474 -42.888 1.00 86.81 641 GLY A C 1
ATOM 4728 O O . GLY A 1 641 ? 24.003 -24.143 -41.753 1.00 86.81 641 GLY A O 1
ATOM 4729 N N . ASP A 1 642 ? 23.257 -23.577 -43.788 1.00 86.56 642 ASP A N 1
ATOM 4730 C CA . ASP A 1 642 ? 23.128 -22.139 -43.528 1.00 86.56 642 ASP A CA 1
ATOM 4731 C C . ASP A 1 642 ? 21.662 -21.738 -43.287 1.00 86.56 642 ASP A C 1
ATOM 4733 O O . ASP A 1 642 ? 20.823 -21.725 -44.189 1.00 86.56 642 ASP A O 1
ATOM 4737 N N . PHE A 1 643 ? 21.354 -21.362 -42.045 1.00 90.50 643 PHE A N 1
ATOM 4738 C CA . PHE A 1 643 ? 20.013 -20.952 -41.612 1.00 90.50 643 PHE A CA 1
ATOM 4739 C C . PHE A 1 643 ? 19.794 -19.431 -41.651 1.00 90.50 643 PHE A C 1
ATOM 4741 O O . PHE A 1 643 ? 18.735 -18.946 -41.241 1.00 90.50 643 PHE A O 1
ATOM 4748 N N . THR A 1 644 ? 20.775 -18.653 -42.112 1.00 86.44 644 THR A N 1
ATOM 4749 C CA . THR A 1 644 ? 20.753 -17.185 -42.028 1.00 86.44 644 THR A CA 1
ATOM 4750 C C . THR A 1 644 ? 19.573 -16.594 -42.798 1.00 86.44 644 THR A C 1
ATOM 4752 O O . THR A 1 644 ? 18.822 -15.775 -42.261 1.00 86.44 644 THR A O 1
ATOM 4755 N N . GLU A 1 645 ? 19.344 -17.066 -44.024 1.00 82.94 645 GLU A N 1
ATOM 4756 C CA . GLU A 1 645 ? 18.261 -16.567 -44.875 1.00 82.94 645 GLU A CA 1
ATOM 4757 C C . GLU A 1 645 ? 16.879 -17.027 -44.384 1.00 82.94 645 GLU A C 1
ATOM 4759 O O . GLU A 1 645 ? 15.937 -16.231 -44.334 1.00 82.94 645 GLU A O 1
ATOM 4764 N N . ALA A 1 646 ? 16.768 -18.272 -43.904 1.00 87.25 646 ALA A N 1
ATOM 4765 C CA . ALA A 1 646 ? 15.546 -18.791 -43.287 1.00 87.25 646 ALA A CA 1
ATOM 4766 C C . ALA A 1 646 ? 15.127 -17.956 -42.065 1.00 87.25 646 ALA A C 1
ATOM 4768 O O . ALA A 1 646 ? 13.969 -17.544 -41.948 1.00 87.25 646 ALA A O 1
ATOM 4769 N N . ASN A 1 647 ? 16.083 -17.633 -41.189 1.00 88.88 647 ASN A N 1
ATOM 4770 C CA . ASN A 1 647 ? 15.851 -16.813 -40.001 1.00 88.88 647 ASN A CA 1
ATOM 4771 C C . ASN A 1 647 ? 15.479 -15.368 -40.357 1.00 88.88 647 ASN A C 1
ATOM 4773 O O . ASN A 1 647 ? 14.577 -14.790 -39.741 1.00 88.88 647 ASN A O 1
ATOM 4777 N N . ARG A 1 648 ? 16.132 -14.787 -41.372 1.00 92.12 648 ARG A N 1
ATOM 4778 C CA . ARG A 1 648 ? 15.839 -13.432 -41.855 1.00 92.12 648 ARG A CA 1
ATOM 4779 C C . ARG A 1 648 ? 14.410 -13.324 -42.382 1.00 92.12 648 ARG A C 1
ATOM 4781 O O . ARG A 1 648 ? 13.678 -12.424 -41.968 1.00 92.12 648 ARG A O 1
ATOM 4788 N N . ILE A 1 649 ? 13.994 -14.249 -43.251 1.00 87.00 649 ILE A N 1
ATOM 4789 C CA . ILE A 1 649 ? 12.647 -14.254 -43.838 1.00 87.00 649 ILE A CA 1
ATOM 4790 C C . ILE A 1 649 ? 11.595 -14.519 -42.756 1.00 87.00 649 ILE A C 1
ATOM 4792 O O . ILE A 1 649 ? 10.601 -13.794 -42.685 1.00 87.00 649 ILE A O 1
ATOM 4796 N N . ASN A 1 650 ? 11.831 -15.484 -41.862 1.00 87.75 650 ASN A N 1
ATOM 4797 C CA . ASN A 1 650 ? 10.900 -15.803 -40.781 1.00 87.75 650 ASN A CA 1
ATOM 4798 C C . ASN A 1 650 ? 10.652 -14.593 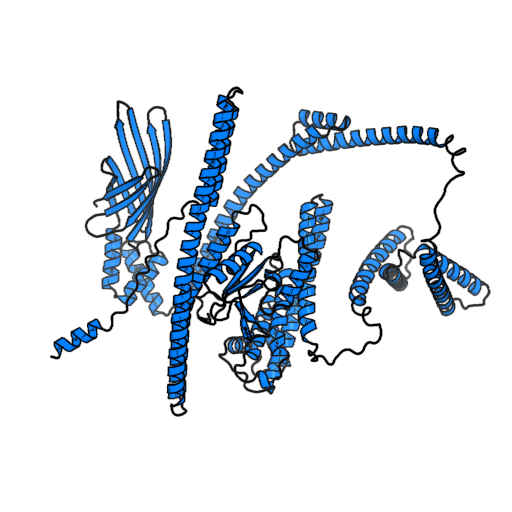-39.859 1.00 87.75 650 ASN A C 1
ATOM 4800 O O . ASN A 1 650 ? 9.505 -14.267 -39.564 1.00 87.75 650 ASN A O 1
ATOM 4804 N N . LYS A 1 651 ? 11.708 -13.848 -39.497 1.00 87.56 651 LYS A N 1
ATOM 4805 C CA . LYS A 1 651 ? 11.603 -12.628 -38.677 1.00 87.56 651 LYS A CA 1
ATOM 4806 C C . LYS A 1 651 ? 10.768 -11.529 -39.346 1.00 87.56 651 LYS A C 1
ATOM 4808 O O . LYS A 1 651 ? 9.999 -10.843 -38.675 1.00 87.56 651 LYS A O 1
ATOM 4813 N N . VAL A 1 652 ? 10.894 -11.359 -40.664 1.00 85.81 652 VAL A N 1
ATOM 4814 C CA . VAL A 1 652 ? 10.097 -10.383 -41.431 1.00 85.81 652 VAL A CA 1
ATOM 4815 C C . VAL A 1 652 ? 8.626 -10.797 -41.495 1.00 85.81 652 VAL A C 1
ATOM 4817 O O . VAL A 1 652 ? 7.742 -9.950 -41.347 1.00 85.81 652 VAL A O 1
ATOM 4820 N N . LEU A 1 653 ? 8.349 -12.087 -41.700 1.00 87.06 653 LEU A N 1
ATOM 4821 C CA . LEU A 1 653 ? 6.982 -12.609 -41.751 1.00 87.06 653 LEU A CA 1
ATOM 4822 C C . LEU A 1 653 ? 6.296 -12.534 -40.383 1.00 87.06 653 LEU A C 1
ATOM 4824 O O . LEU A 1 653 ? 5.161 -12.066 -40.309 1.00 87.06 653 LEU A O 1
ATOM 4828 N N . ASP A 1 654 ? 6.999 -12.877 -39.303 1.00 81.25 654 ASP A N 1
ATOM 4829 C CA . ASP A 1 654 ? 6.488 -12.739 -37.935 1.00 81.25 654 ASP A CA 1
ATOM 4830 C C . ASP A 1 654 ? 6.198 -11.271 -37.590 1.00 81.25 654 ASP A C 1
ATOM 4832 O O . ASP A 1 654 ? 5.150 -10.965 -37.022 1.00 81.25 654 ASP A O 1
ATOM 4836 N N . GLY A 1 655 ? 7.049 -10.336 -38.033 1.00 79.75 655 GLY A N 1
ATOM 4837 C CA . GLY A 1 655 ? 6.786 -8.899 -37.916 1.00 79.75 655 GLY A CA 1
ATOM 4838 C C . GLY A 1 655 ? 5.526 -8.446 -38.669 1.00 79.75 655 GLY A C 1
ATOM 4839 O O . GLY A 1 655 ? 4.745 -7.652 -38.145 1.00 79.75 655 GLY A O 1
ATOM 4840 N N . LYS A 1 656 ? 5.273 -8.981 -39.872 1.00 81.94 656 LYS A N 1
ATOM 4841 C CA . LYS A 1 656 ? 4.056 -8.682 -40.652 1.00 81.94 656 LYS A CA 1
ATOM 4842 C C . LYS A 1 656 ? 2.793 -9.277 -40.030 1.00 81.94 656 LYS A C 1
ATOM 4844 O O . LYS A 1 656 ? 1.752 -8.620 -40.038 1.00 81.94 656 LYS A O 1
ATOM 4849 N N . ILE A 1 657 ? 2.868 -10.496 -39.497 1.00 79.50 657 ILE A N 1
ATOM 4850 C CA . ILE A 1 657 ? 1.749 -11.152 -38.807 1.00 79.50 657 ILE A CA 1
ATOM 4851 C C . ILE A 1 657 ? 1.421 -10.396 -37.517 1.00 79.50 657 ILE A C 1
ATOM 4853 O O . ILE A 1 657 ? 0.257 -10.065 -37.295 1.00 79.50 657 ILE A O 1
ATOM 4857 N N . ALA A 1 658 ? 2.435 -10.029 -36.729 1.00 72.25 658 ALA A N 1
ATOM 4858 C CA . ALA A 1 658 ? 2.268 -9.229 -35.520 1.00 72.25 658 ALA A CA 1
ATOM 4859 C C . ALA A 1 658 ? 1.681 -7.841 -35.822 1.00 72.25 658 ALA A C 1
ATOM 4861 O O . ALA A 1 658 ? 0.783 -7.393 -35.117 1.00 72.25 658 ALA A O 1
ATOM 4862 N N . ALA A 1 659 ? 2.113 -7.182 -36.903 1.00 69.25 659 ALA A N 1
ATOM 4863 C CA . ALA A 1 659 ? 1.541 -5.906 -37.332 1.00 69.25 659 ALA A CA 1
ATOM 4864 C C . ALA A 1 659 ? 0.071 -6.038 -37.774 1.00 69.25 659 ALA A C 1
ATOM 4866 O O . ALA A 1 659 ? -0.755 -5.198 -37.417 1.00 69.25 659 ALA A O 1
ATOM 4867 N N . LYS A 1 660 ? -0.285 -7.111 -38.497 1.00 73.62 660 LYS A N 1
ATOM 4868 C CA . LYS A 1 660 ? -1.681 -7.404 -38.871 1.00 73.62 660 LYS A CA 1
ATOM 4869 C C . LYS A 1 660 ? -2.553 -7.724 -37.656 1.00 73.62 660 LYS A C 1
ATOM 4871 O O . LYS A 1 660 ? -3.672 -7.227 -37.579 1.00 73.62 660 LYS A O 1
ATOM 4876 N N . GLN A 1 661 ? -2.049 -8.506 -36.703 1.00 70.25 661 GLN A N 1
ATOM 4877 C CA . GLN A 1 661 ? -2.753 -8.793 -35.451 1.00 70.25 661 GLN A CA 1
ATOM 4878 C C . GLN A 1 661 ? -2.903 -7.539 -34.591 1.00 70.25 661 GLN A C 1
ATOM 4880 O O . GLN A 1 661 ? -3.989 -7.295 -34.087 1.00 70.25 661 GLN A O 1
ATOM 4885 N N . ALA A 1 662 ? -1.879 -6.689 -34.494 1.00 64.12 662 ALA A N 1
ATOM 4886 C CA . ALA A 1 662 ? -1.967 -5.415 -33.784 1.00 64.12 662 ALA A CA 1
ATOM 4887 C C . ALA A 1 662 ? -2.977 -4.449 -34.432 1.00 64.12 662 ALA A C 1
ATOM 4889 O O . ALA A 1 662 ? -3.687 -3.737 -33.722 1.00 64.12 662 ALA A O 1
ATOM 4890 N N . ALA A 1 663 ? -3.085 -4.443 -35.765 1.00 61.31 663 ALA A N 1
ATOM 4891 C CA . ALA A 1 663 ? -4.089 -3.659 -36.483 1.00 61.31 663 ALA A CA 1
ATOM 4892 C C . ALA A 1 663 ? -5.518 -4.188 -36.243 1.00 61.31 663 ALA A C 1
ATOM 4894 O O . ALA A 1 663 ? -6.409 -3.406 -35.913 1.00 61.31 663 ALA A O 1
ATOM 4895 N N . ALA A 1 664 ? -5.721 -5.508 -36.320 1.00 58.47 664 ALA A N 1
ATOM 4896 C CA . ALA A 1 664 ? -7.014 -6.150 -36.063 1.00 58.47 664 ALA A CA 1
ATOM 4897 C C . ALA A 1 664 ? -7.455 -6.027 -34.589 1.00 58.47 664 ALA A C 1
ATOM 4899 O O . ALA A 1 664 ? -8.628 -5.770 -34.297 1.00 58.47 664 ALA A O 1
ATOM 4900 N N . ASP A 1 665 ? -6.513 -6.134 -33.650 1.00 47.50 665 ASP A N 1
ATOM 4901 C CA . ASP A 1 665 ? -6.757 -5.964 -32.218 1.00 47.50 665 ASP A CA 1
ATOM 4902 C C . ASP A 1 665 ? -7.088 -4.516 -31.865 1.00 47.50 665 ASP A C 1
ATOM 4904 O O . ASP A 1 665 ? -7.975 -4.285 -31.044 1.00 47.50 665 ASP A O 1
ATOM 4908 N N . ASN A 1 666 ? -6.428 -3.535 -32.488 1.00 49.28 666 ASN A N 1
ATOM 4909 C CA . ASN A 1 666 ? -6.734 -2.124 -32.258 1.00 49.28 666 ASN A CA 1
ATOM 4910 C C . ASN A 1 666 ? -8.125 -1.746 -32.772 1.00 49.28 666 ASN A C 1
ATOM 4912 O O . ASN A 1 666 ? -8.819 -0.974 -32.114 1.00 49.28 666 ASN A O 1
ATOM 4916 N N . GLU A 1 667 ? -8.577 -2.311 -33.891 1.00 44.09 667 GLU A N 1
ATOM 4917 C CA . GLU A 1 667 ? -9.901 -2.008 -34.441 1.00 44.09 667 GLU A CA 1
ATOM 4918 C C . GLU A 1 667 ? -11.032 -2.682 -33.639 1.00 44.09 667 GLU A C 1
ATOM 4920 O O . GLU A 1 667 ? -12.047 -2.050 -33.319 1.00 44.09 667 GLU A O 1
ATOM 4925 N N . THR A 1 668 ? -10.817 -3.927 -33.201 1.00 47.88 668 THR A N 1
ATOM 4926 C CA . THR A 1 668 ? -11.801 -4.700 -32.424 1.00 47.88 668 THR A CA 1
ATOM 4927 C C . THR A 1 668 ? -11.879 -4.225 -30.968 1.00 47.88 668 THR A C 1
ATOM 4929 O O . THR A 1 668 ? -12.978 -4.043 -30.434 1.00 47.88 668 THR A O 1
ATOM 4932 N N . LYS A 1 669 ? -10.735 -3.918 -30.333 1.00 48.47 669 LYS A N 1
ATOM 4933 C CA . LYS A 1 669 ? -10.692 -3.348 -28.975 1.00 48.47 669 LYS A CA 1
ATOM 4934 C C . LYS A 1 669 ? -11.181 -1.902 -28.963 1.00 48.47 669 LYS A C 1
ATOM 4936 O O . LYS A 1 669 ? -11.890 -1.539 -28.032 1.00 48.47 669 LYS A O 1
ATOM 4941 N N . ALA A 1 670 ? -10.919 -1.082 -29.987 1.00 48.03 670 ALA A N 1
ATOM 4942 C CA . ALA A 1 670 ? -11.442 0.288 -30.025 1.00 48.03 670 ALA A CA 1
ATOM 4943 C C . ALA A 1 670 ? -12.970 0.341 -30.184 1.00 48.03 670 ALA A C 1
ATOM 4945 O O . ALA A 1 670 ? -13.607 1.178 -29.538 1.00 48.03 670 ALA A O 1
ATOM 4946 N N . ARG A 1 671 ? -13.577 -0.551 -30.984 1.00 46.94 671 ARG A N 1
ATOM 4947 C CA . ARG A 1 671 ? -15.045 -0.636 -31.109 1.00 46.94 671 ARG A CA 1
ATOM 4948 C C . ARG A 1 671 ? -15.692 -1.239 -29.859 1.00 46.94 671 ARG A C 1
ATOM 4950 O O . ARG A 1 671 ? -16.580 -0.607 -29.289 1.00 46.94 671 ARG A O 1
ATOM 4957 N N . SER A 1 672 ? -15.198 -2.372 -29.347 1.00 51.62 672 SER A N 1
ATOM 4958 C CA . SER A 1 672 ? -15.809 -3.014 -28.172 1.00 51.62 672 SER A CA 1
ATOM 4959 C C . SER A 1 672 ? -15.581 -2.231 -26.877 1.00 51.62 672 SER A C 1
ATOM 4961 O O . SER A 1 672 ? -16.445 -2.235 -26.006 1.00 51.62 672 SER A O 1
ATOM 4963 N N . TYR A 1 673 ? -14.443 -1.546 -26.724 1.00 45.69 673 TYR A N 1
ATOM 4964 C CA . TYR A 1 673 ? -14.164 -0.719 -25.549 1.00 45.69 673 TYR A CA 1
ATOM 4965 C C . TYR A 1 673 ? -14.952 0.591 -25.583 1.00 45.69 673 TYR A C 1
ATOM 4967 O O . TYR A 1 673 ? -15.472 0.995 -24.550 1.00 45.69 673 TYR A O 1
ATOM 4975 N N . ARG A 1 674 ? -15.129 1.240 -26.746 1.00 52.41 674 ARG A N 1
ATOM 4976 C CA . ARG A 1 674 ? -15.979 2.442 -26.838 1.00 52.41 674 ARG A CA 1
ATOM 4977 C C . ARG A 1 674 ? -17.447 2.126 -26.584 1.00 52.41 674 ARG A C 1
ATOM 4979 O O . ARG A 1 674 ? -18.095 2.905 -25.892 1.00 52.41 674 ARG A O 1
ATOM 4986 N N . GLU A 1 675 ? -17.957 0.998 -27.076 1.00 52.28 675 GLU A N 1
ATOM 4987 C CA . GLU A 1 675 ? -19.340 0.591 -26.810 1.00 52.28 675 GLU A CA 1
ATOM 4988 C C . GLU A 1 675 ? -19.543 0.105 -25.376 1.00 52.28 675 GLU A C 1
ATOM 4990 O O . GLU A 1 675 ? -20.465 0.581 -24.716 1.00 52.28 675 GLU A O 1
ATOM 4995 N N . ARG A 1 676 ? -18.647 -0.734 -24.830 1.00 52.41 676 ARG A N 1
ATOM 4996 C CA . ARG A 1 676 ? -18.726 -1.159 -23.421 1.00 52.41 676 ARG A CA 1
ATOM 4997 C C . ARG A 1 676 ? -18.517 0.001 -22.459 1.00 52.41 676 ARG A C 1
ATOM 4999 O O . ARG A 1 676 ? -19.227 0.062 -21.469 1.00 52.41 676 ARG A O 1
ATOM 5006 N N . LYS A 1 677 ? -17.627 0.955 -22.752 1.00 58.81 677 LYS A N 1
ATOM 5007 C CA . LYS A 1 677 ? -17.433 2.154 -21.922 1.00 58.81 677 LYS A CA 1
ATOM 5008 C C . LYS A 1 677 ? -18.608 3.126 -22.046 1.00 58.81 677 LYS A C 1
ATOM 5010 O O . LYS A 1 677 ? -18.982 3.711 -21.042 1.00 58.81 677 LYS A O 1
ATOM 5015 N N . LYS A 1 678 ? -19.263 3.248 -23.212 1.00 60.41 678 LYS A N 1
ATOM 5016 C CA . LYS A 1 678 ? -20.531 3.999 -23.341 1.00 60.41 678 LYS A CA 1
ATOM 5017 C C . LYS A 1 678 ? -21.677 3.338 -22.574 1.00 60.41 678 LYS A C 1
ATOM 5019 O O . LYS A 1 678 ? -22.447 4.047 -21.937 1.00 60.41 678 LYS A O 1
ATOM 5024 N N . LEU A 1 679 ? -21.803 2.010 -22.632 1.00 57.47 679 LEU A N 1
ATOM 5025 C CA . LEU A 1 679 ? -22.860 1.276 -21.929 1.00 57.47 679 LEU A CA 1
ATOM 5026 C C . LEU A 1 679 ? -22.609 1.198 -20.420 1.00 57.47 679 LEU A C 1
ATOM 5028 O O . LEU A 1 679 ? -23.554 1.336 -19.651 1.00 57.47 679 LEU A O 1
ATOM 5032 N N . ALA A 1 680 ? -21.357 1.021 -19.996 1.00 57.00 680 ALA A N 1
ATOM 5033 C CA . ALA A 1 680 ? -20.950 1.048 -18.595 1.00 57.00 680 ALA A CA 1
ATOM 5034 C C . ALA A 1 680 ? -21.071 2.460 -18.019 1.00 57.00 680 ALA A C 1
ATOM 5036 O O . ALA A 1 680 ? -21.665 2.601 -16.966 1.00 57.00 680 ALA A O 1
ATOM 5037 N N . ALA A 1 681 ? -20.655 3.509 -18.739 1.00 59.03 681 ALA A N 1
ATOM 5038 C CA . ALA A 1 681 ? -20.879 4.888 -18.304 1.00 59.03 681 ALA A CA 1
ATOM 5039 C C . ALA A 1 681 ? -22.373 5.244 -18.252 1.00 59.03 681 ALA A C 1
ATOM 5041 O O . ALA A 1 681 ? -22.788 5.934 -17.334 1.00 59.03 681 ALA A O 1
ATOM 5042 N N . LYS A 1 682 ? -23.210 4.741 -19.175 1.00 61.53 682 LYS A N 1
ATOM 5043 C CA . LYS A 1 682 ? -24.675 4.900 -19.079 1.00 61.53 682 LYS A CA 1
ATOM 5044 C C . LYS A 1 682 ? -25.283 4.116 -17.911 1.00 61.53 682 LYS A C 1
ATOM 5046 O O . LYS A 1 682 ? -26.204 4.615 -17.279 1.00 61.53 682 LYS A O 1
ATOM 5051 N N . ARG A 1 683 ? -24.794 2.903 -17.623 1.00 55.50 683 ARG A N 1
ATOM 5052 C CA . ARG A 1 683 ? -25.273 2.076 -16.502 1.00 55.50 683 ARG A CA 1
ATOM 5053 C C . ARG A 1 683 ? -24.785 2.582 -15.148 1.00 55.50 683 ARG A C 1
ATOM 5055 O O . ARG A 1 683 ? -25.555 2.520 -14.202 1.00 55.50 683 ARG A O 1
ATOM 5062 N N . GLU A 1 684 ? -23.559 3.080 -15.044 1.00 53.91 684 GLU A N 1
ATOM 5063 C CA . GLU A 1 684 ? -23.041 3.693 -13.819 1.00 53.91 684 GLU A CA 1
ATOM 5064 C C . GLU A 1 684 ? -23.637 5.075 -13.593 1.00 53.91 684 GLU A C 1
ATOM 5066 O O . GLU A 1 684 ? -24.126 5.307 -12.499 1.00 53.91 684 GLU A O 1
ATOM 5071 N N . ALA A 1 685 ? -23.746 5.933 -14.616 1.00 53.91 685 ALA A N 1
ATOM 5072 C CA . ALA A 1 685 ? -24.460 7.203 -14.473 1.00 53.91 685 ALA A CA 1
ATOM 5073 C C . ALA A 1 685 ? -25.927 6.979 -14.071 1.00 53.91 685 ALA A C 1
ATOM 5075 O O . ALA A 1 685 ? -26.418 7.653 -13.176 1.00 53.91 685 ALA A O 1
ATOM 5076 N N . GLY A 1 686 ? -26.600 5.978 -14.656 1.00 58.84 686 GLY A N 1
ATOM 5077 C CA . GLY A 1 686 ? -27.964 5.608 -14.271 1.00 58.84 686 GLY A CA 1
ATOM 5078 C C . GLY A 1 686 ? -28.071 5.049 -12.849 1.00 58.84 686 GLY A C 1
ATOM 5079 O O . GLY A 1 686 ? -28.977 5.433 -12.121 1.00 58.84 686 GLY A O 1
ATOM 5080 N N . LYS A 1 687 ? -27.138 4.188 -12.415 1.00 58.03 687 LYS A N 1
ATOM 5081 C CA . LYS A 1 687 ? -27.115 3.639 -11.045 1.00 58.03 687 LYS A CA 1
ATOM 5082 C C . LYS A 1 687 ? -26.745 4.686 -9.998 1.00 58.03 687 LYS A C 1
ATOM 5084 O O . LYS A 1 687 ? -27.281 4.651 -8.899 1.00 58.03 687 LYS A O 1
ATOM 5089 N N . GLU A 1 688 ? -25.841 5.603 -10.316 1.00 51.28 688 GLU A N 1
ATOM 5090 C CA . GLU A 1 688 ? -25.426 6.671 -9.411 1.00 51.28 688 GLU A CA 1
ATOM 5091 C C . GLU A 1 688 ? -26.502 7.761 -9.312 1.00 51.28 688 GLU A C 1
ATOM 5093 O O . GLU A 1 688 ? -26.751 8.272 -8.225 1.00 51.28 688 GLU A O 1
ATOM 5098 N N . GLU A 1 689 ? -27.205 8.062 -10.408 1.00 51.50 689 GLU A N 1
ATOM 5099 C CA . GLU A 1 689 ? -28.374 8.948 -10.410 1.00 51.50 689 GLU A CA 1
ATOM 5100 C C . GLU A 1 689 ? -29.564 8.313 -9.676 1.00 51.50 689 GLU A C 1
ATOM 5102 O O . GLU A 1 689 ? -30.216 8.986 -8.881 1.00 51.50 689 GLU A O 1
ATOM 5107 N N . GLN A 1 690 ? -29.803 7.011 -9.854 1.00 53.34 690 GLN A N 1
ATOM 5108 C CA . GLN A 1 690 ? -30.856 6.280 -9.147 1.00 53.34 690 GLN A CA 1
ATOM 5109 C C . GLN A 1 690 ? -30.566 6.167 -7.641 1.00 53.34 690 GLN A C 1
ATOM 5111 O O . GLN A 1 690 ? -31.431 6.485 -6.835 1.00 53.34 690 GLN A O 1
ATOM 5116 N N . LYS A 1 691 ? -29.327 5.853 -7.241 1.00 54.94 691 LYS A N 1
ATOM 5117 C CA . LYS A 1 691 ? -28.920 5.791 -5.826 1.00 54.94 691 LYS A CA 1
ATOM 5118 C C . LYS A 1 691 ? -28.878 7.173 -5.157 1.00 54.94 691 LYS A C 1
ATOM 5120 O O . LYS A 1 691 ? -29.126 7.285 -3.961 1.00 54.94 691 LYS A O 1
ATOM 5125 N N . LYS A 1 692 ? -28.586 8.242 -5.913 1.00 53.81 692 LYS A N 1
ATOM 5126 C CA . LYS A 1 692 ? -28.707 9.633 -5.434 1.00 53.81 692 LYS A CA 1
ATOM 5127 C C . LYS A 1 692 ? -30.165 10.079 -5.320 1.00 53.81 692 LYS A C 1
ATOM 5129 O O . LYS A 1 692 ? -30.450 10.855 -4.424 1.00 53.81 692 LYS A O 1
ATOM 5134 N N . ARG A 1 693 ? -31.077 9.586 -6.167 1.00 53.47 693 ARG A N 1
ATOM 5135 C CA . ARG A 1 693 ? -32.528 9.823 -6.037 1.00 53.47 693 ARG A CA 1
ATOM 5136 C C . ARG A 1 693 ? -33.150 9.047 -4.876 1.00 53.47 693 ARG A C 1
ATOM 5138 O O . ARG A 1 693 ? -33.986 9.603 -4.186 1.00 53.47 693 ARG A O 1
ATOM 5145 N N . GLU A 1 694 ? -32.718 7.811 -4.640 1.00 52.81 694 GLU A N 1
ATOM 5146 C CA . GLU A 1 694 ? -33.210 6.964 -3.539 1.00 52.81 694 GLU A CA 1
ATOM 5147 C C . GLU A 1 694 ? -32.729 7.443 -2.154 1.00 52.81 694 GLU A C 1
ATOM 5149 O O . GLU A 1 694 ? -33.399 7.190 -1.159 1.00 52.81 694 GLU A O 1
ATOM 5154 N N . ASN A 1 695 ? -31.610 8.181 -2.088 1.00 53.84 695 ASN A N 1
ATOM 5155 C CA . ASN A 1 695 ? -31.051 8.736 -0.845 1.00 53.84 695 ASN A CA 1
ATOM 5156 C C . ASN A 1 695 ? -31.234 10.259 -0.688 1.00 53.84 695 ASN A C 1
ATOM 5158 O O . ASN A 1 695 ? -30.794 10.824 0.314 1.00 53.84 695 ASN A O 1
ATOM 5162 N N . ALA A 1 696 ? -31.808 10.947 -1.678 1.00 54.09 696 ALA A N 1
ATOM 5163 C CA . ALA A 1 696 ? -32.080 12.378 -1.589 1.00 54.09 696 ALA A CA 1
ATOM 5164 C C . ALA A 1 696 ? -33.389 12.603 -0.831 1.00 54.09 696 ALA A C 1
ATOM 5166 O O . ALA A 1 696 ? -34.401 11.974 -1.128 1.00 54.09 696 ALA A O 1
ATOM 5167 N N . THR A 1 697 ? -33.381 13.528 0.126 1.00 72.81 697 THR A N 1
ATOM 5168 C CA . THR A 1 697 ? -34.620 14.051 0.706 1.00 72.81 697 THR A CA 1
ATOM 5169 C C . THR A 1 697 ? -35.474 14.680 -0.399 1.00 72.81 697 THR A C 1
ATOM 5171 O O . THR A 1 697 ? -34.943 15.199 -1.385 1.00 72.81 697 THR A O 1
ATOM 5174 N N . GLU A 1 698 ? -36.798 14.638 -0.250 1.00 76.88 698 GLU A N 1
ATOM 5175 C CA . GLU A 1 698 ? -37.763 15.185 -1.220 1.00 76.88 698 GLU A CA 1
ATOM 5176 C C . GLU A 1 698 ? -37.440 16.649 -1.595 1.00 76.88 698 GLU A C 1
ATOM 5178 O O . GLU A 1 698 ? -37.500 17.036 -2.763 1.00 76.88 698 GLU A O 1
ATOM 5183 N N . ASP A 1 699 ? -36.924 17.421 -0.634 1.00 76.69 699 ASP A N 1
ATOM 5184 C CA . ASP A 1 699 ? -36.426 18.787 -0.828 1.00 76.69 699 ASP A CA 1
ATOM 5185 C C . ASP A 1 699 ? -35.279 18.887 -1.847 1.00 76.69 699 ASP A C 1
ATOM 5187 O O . ASP A 1 699 ? -35.279 19.768 -2.707 1.00 76.69 699 ASP A O 1
ATOM 5191 N N . ALA A 1 700 ? -34.311 17.967 -1.818 1.00 78.31 700 ALA A N 1
ATOM 5192 C CA . ALA A 1 700 ? -33.180 17.979 -2.746 1.00 78.31 700 ALA A CA 1
ATOM 5193 C C . ALA A 1 700 ? -33.602 17.619 -4.182 1.00 78.31 700 ALA A C 1
ATOM 5195 O O . ALA A 1 700 ? -33.001 18.098 -5.152 1.00 78.31 700 ALA A O 1
ATOM 5196 N N . VAL A 1 701 ? -34.653 16.806 -4.336 1.00 84.69 701 VAL A N 1
ATOM 5197 C CA . VAL A 1 701 ? -35.263 16.520 -5.642 1.00 84.69 701 VAL A CA 1
ATOM 5198 C C . VAL A 1 701 ? -35.981 17.765 -6.168 1.00 84.69 701 VAL A C 1
ATOM 5200 O O . VAL A 1 701 ? -35.706 18.189 -7.292 1.00 84.69 701 VAL A O 1
ATOM 5203 N N . ASN A 1 702 ? -36.785 18.426 -5.332 1.00 90.75 702 ASN A N 1
ATOM 5204 C CA . ASN A 1 702 ? -37.518 19.645 -5.692 1.00 90.75 702 ASN A CA 1
ATOM 5205 C C . ASN A 1 702 ? -36.589 20.807 -6.096 1.00 90.75 702 ASN A C 1
ATOM 5207 O O . ASN A 1 702 ? -36.854 21.527 -7.068 1.00 90.75 702 ASN A O 1
ATOM 5211 N N . LEU A 1 703 ? -35.453 20.973 -5.409 1.00 91.69 703 LEU A N 1
ATOM 5212 C CA . LEU A 1 703 ? -34.440 21.976 -5.759 1.00 91.69 703 LEU A CA 1
ATOM 5213 C C . LEU A 1 703 ? -33.796 21.687 -7.123 1.00 91.69 703 LEU A C 1
ATOM 5215 O O . LEU A 1 703 ? -33.655 22.592 -7.953 1.00 91.69 703 LEU A O 1
ATOM 5219 N N . ARG A 1 704 ? -33.455 20.420 -7.402 1.00 93.38 704 ARG A N 1
ATOM 5220 C CA . ARG A 1 704 ? -32.929 19.999 -8.713 1.00 93.38 704 ARG A CA 1
ATOM 5221 C C . ARG A 1 704 ? -33.948 20.223 -9.826 1.00 93.38 704 ARG A C 1
ATOM 5223 O O . ARG A 1 704 ? -33.580 20.747 -10.877 1.00 93.38 704 ARG A O 1
ATOM 5230 N N . GLU A 1 705 ? -35.212 19.869 -9.613 1.00 94.00 705 GLU A N 1
ATOM 5231 C CA . GLU A 1 705 ? -36.278 20.073 -10.600 1.00 94.00 705 GLU A CA 1
ATOM 5232 C C . GLU A 1 705 ? -36.520 21.557 -10.893 1.00 94.00 705 GLU A C 1
ATOM 5234 O O . GLU A 1 705 ? -36.647 21.939 -12.059 1.00 94.00 705 GLU A O 1
ATOM 5239 N N . THR A 1 706 ? -36.462 22.411 -9.867 1.00 94.06 706 THR A N 1
ATOM 5240 C CA . THR A 1 706 ? -36.553 23.872 -10.010 1.00 94.06 706 THR A CA 1
ATOM 5241 C C . THR A 1 706 ? -35.428 24.424 -10.892 1.00 94.06 706 THR A C 1
ATOM 5243 O O . THR A 1 706 ? -35.679 25.187 -11.832 1.00 94.06 706 THR A O 1
ATOM 5246 N N . VAL A 1 707 ? -34.182 24.003 -10.644 1.00 94.19 707 VAL A N 1
ATOM 5247 C CA . VAL A 1 707 ? -33.017 24.389 -11.459 1.00 94.19 707 VAL A CA 1
ATOM 5248 C C . VAL A 1 707 ? -33.160 23.885 -12.898 1.00 94.19 707 VAL A C 1
ATOM 5250 O O . VAL A 1 707 ? -32.956 24.651 -13.842 1.00 94.19 707 VAL A O 1
ATOM 5253 N N . ILE A 1 708 ? -33.560 22.624 -13.094 1.00 94.06 708 ILE A N 1
ATOM 5254 C CA . ILE A 1 708 ? -33.772 22.033 -14.426 1.00 94.06 708 ILE A CA 1
ATOM 5255 C C . ILE A 1 708 ? -34.861 22.790 -15.196 1.00 94.06 708 ILE A C 1
ATOM 5257 O O . ILE A 1 708 ? -34.684 23.071 -16.384 1.00 94.06 708 ILE A O 1
ATOM 5261 N N . GLY A 1 709 ? -35.970 23.139 -14.538 1.00 93.88 709 GLY A N 1
ATOM 5262 C CA . GLY A 1 709 ? -37.064 23.908 -15.129 1.00 93.88 709 GLY A CA 1
ATOM 5263 C C . GLY A 1 709 ? -36.599 25.275 -15.630 1.00 93.88 709 GLY A C 1
ATOM 5264 O O . GLY A 1 709 ? -36.852 25.629 -16.784 1.00 93.88 709 GLY A O 1
ATOM 5265 N N . LYS A 1 710 ? -35.836 26.008 -14.810 1.00 92.38 710 LYS A N 1
ATOM 5266 C CA . LYS A 1 710 ? -35.284 27.319 -15.190 1.00 92.38 710 LYS A CA 1
ATOM 5267 C C . LYS A 1 710 ? -34.238 27.230 -16.303 1.00 92.38 710 LYS A C 1
ATOM 5269 O O . LYS A 1 710 ? -34.266 28.052 -17.219 1.00 92.38 710 LYS A O 1
ATOM 5274 N N . LEU A 1 711 ? -33.366 26.218 -16.287 1.00 88.88 711 LEU A N 1
ATOM 5275 C CA . LEU A 1 711 ? -32.413 25.976 -17.379 1.00 88.88 711 LEU A CA 1
ATOM 5276 C C . LEU A 1 711 ? -33.137 25.708 -18.706 1.00 88.88 711 LEU A C 1
ATOM 5278 O O . LEU A 1 711 ? -32.824 26.343 -19.714 1.00 88.88 711 LEU A O 1
ATOM 5282 N N . LYS A 1 712 ? -34.152 24.831 -18.705 1.00 89.69 712 LYS A N 1
ATOM 5283 C CA . LYS A 1 712 ? -34.956 24.525 -19.901 1.00 89.69 712 LYS A CA 1
ATOM 5284 C C . LYS A 1 712 ? -35.696 25.751 -20.430 1.00 89.69 712 LYS A C 1
ATOM 5286 O O . LYS A 1 712 ? -35.674 25.986 -21.635 1.00 89.69 712 LYS A O 1
ATOM 5291 N N . ALA A 1 713 ? -36.287 26.558 -19.548 1.00 89.25 713 ALA A N 1
ATOM 5292 C CA . ALA A 1 713 ? -36.990 27.786 -19.927 1.00 89.25 713 ALA A CA 1
ATOM 5293 C C . ALA A 1 713 ? -36.081 28.816 -20.625 1.00 89.25 713 ALA A C 1
ATOM 5295 O O . ALA A 1 713 ? -36.561 29.649 -21.391 1.00 89.25 713 ALA A O 1
ATOM 5296 N N . LYS A 1 714 ? -34.765 28.754 -20.387 1.00 84.75 714 LYS A N 1
ATOM 5297 C CA . LYS A 1 714 ? -33.754 29.608 -21.029 1.00 84.75 714 LYS A CA 1
ATOM 5298 C C . LYS A 1 714 ? -32.990 28.913 -22.163 1.00 84.75 714 LYS A C 1
ATOM 5300 O O . LYS A 1 714 ? -32.026 29.474 -22.673 1.00 84.75 714 LYS A O 1
ATOM 5305 N N . GLY A 1 715 ? -33.396 27.705 -22.564 1.00 81.69 715 GLY A N 1
ATOM 5306 C CA . GLY A 1 715 ? -32.726 26.935 -23.618 1.00 81.69 715 GLY A CA 1
ATOM 5307 C C . GLY A 1 715 ? -31.318 26.448 -23.242 1.00 81.69 715 GLY A C 1
ATOM 5308 O O . GLY A 1 715 ? -30.509 26.151 -24.121 1.00 81.69 715 GLY A O 1
ATOM 5309 N N . LEU A 1 716 ? -31.000 26.377 -21.946 1.00 80.44 716 LEU A N 1
ATOM 5310 C CA . LEU A 1 716 ? -29.701 25.937 -21.438 1.00 80.44 716 LEU A CA 1
ATOM 5311 C C . LEU A 1 716 ? -29.680 24.412 -21.211 1.00 80.44 716 LEU A C 1
ATOM 5313 O O . LEU A 1 716 ? -30.687 23.828 -20.802 1.00 80.44 716 LEU A O 1
ATOM 5317 N N . PRO A 1 717 ? -28.539 23.734 -21.444 1.00 77.94 717 PRO A N 1
ATOM 5318 C CA . PRO A 1 717 ? -28.429 22.295 -21.222 1.00 77.94 717 PRO A CA 1
ATOM 5319 C C . PRO A 1 717 ? -28.448 21.954 -19.725 1.00 77.94 717 PRO A C 1
ATOM 5321 O O . PRO A 1 717 ? -27.705 22.534 -18.942 1.00 77.94 717 PRO A O 1
ATOM 5324 N N . ALA A 1 718 ? -29.236 20.952 -19.337 1.00 83.44 718 ALA A N 1
ATOM 5325 C CA . ALA A 1 718 ? -29.368 20.491 -17.954 1.00 83.44 718 ALA A CA 1
ATOM 5326 C C . ALA A 1 718 ? -28.431 19.300 -17.664 1.00 83.44 718 ALA A C 1
ATOM 5328 O O . ALA A 1 718 ? -28.877 18.167 -17.504 1.00 83.44 718 ALA A O 1
ATOM 5329 N N . ASN A 1 719 ? -27.115 19.534 -17.670 1.00 83.06 719 ASN A N 1
ATOM 5330 C CA . ASN A 1 719 ? -26.141 18.497 -17.303 1.00 83.06 719 ASN A CA 1
ATOM 5331 C C . ASN A 1 719 ? -25.955 18.418 -15.774 1.00 83.06 719 ASN A C 1
ATOM 5333 O O . ASN A 1 719 ? -26.090 19.426 -15.084 1.00 83.06 719 ASN A O 1
ATOM 5337 N N . ALA A 1 720 ? -25.627 17.231 -15.250 1.00 76.31 720 ALA A N 1
ATOM 5338 C CA . ALA A 1 720 ? -25.588 16.967 -13.808 1.00 76.31 720 ALA A CA 1
ATOM 5339 C C . ALA A 1 720 ? -24.640 17.899 -13.029 1.00 76.31 720 ALA A C 1
ATOM 5341 O O . ALA A 1 720 ? -25.024 18.415 -11.987 1.00 76.31 720 ALA A O 1
ATOM 5342 N N . GLY A 1 721 ? -23.441 18.175 -13.555 1.00 75.88 721 GLY A N 1
ATOM 5343 C CA . GLY A 1 721 ? -22.474 19.051 -12.881 1.00 75.88 721 GLY A CA 1
ATOM 5344 C C . GLY A 1 721 ? -22.952 20.501 -12.765 1.00 75.88 721 GLY A C 1
ATOM 5345 O O . GLY A 1 721 ? -22.782 21.131 -11.723 1.00 75.88 721 GLY A O 1
ATOM 5346 N N . LEU A 1 722 ? -23.606 21.019 -13.809 1.00 79.38 722 LEU A N 1
ATOM 5347 C CA . LEU A 1 722 ? -24.206 22.350 -13.789 1.00 79.38 722 LEU A CA 1
ATOM 5348 C C . LEU A 1 722 ? -25.409 22.416 -12.842 1.00 79.38 722 LEU A C 1
ATOM 5350 O O . LEU A 1 722 ? -25.540 23.385 -12.099 1.00 79.38 722 LEU A O 1
ATOM 5354 N N . ILE A 1 723 ? -26.266 21.391 -12.860 1.00 88.62 723 ILE A N 1
ATOM 5355 C CA . ILE A 1 723 ? -27.412 21.300 -11.949 1.00 88.62 723 ILE A CA 1
ATOM 5356 C C . ILE A 1 723 ? -26.914 21.331 -10.504 1.00 88.62 723 ILE A C 1
ATOM 5358 O O . ILE A 1 723 ? -27.390 22.149 -9.730 1.00 88.62 723 ILE A O 1
ATOM 5362 N N . ASP A 1 724 ? -25.917 20.517 -10.157 1.00 86.81 724 ASP A N 1
ATOM 5363 C CA . ASP A 1 724 ? -25.383 20.441 -8.794 1.00 86.81 724 ASP A CA 1
ATOM 5364 C C . ASP A 1 724 ? -24.777 21.779 -8.333 1.00 86.81 724 ASP A C 1
ATOM 5366 O O . ASP A 1 724 ? -24.968 22.188 -7.188 1.00 86.81 724 ASP A O 1
ATOM 5370 N N . GLY A 1 725 ? -24.081 22.494 -9.223 1.00 83.44 725 GLY A N 1
ATOM 5371 C CA . GLY A 1 725 ? -23.545 23.826 -8.930 1.00 83.44 725 GLY A CA 1
ATOM 5372 C C . GLY A 1 725 ? -24.637 24.876 -8.701 1.00 83.44 725 GLY A C 1
ATOM 5373 O O . GLY A 1 725 ? -24.562 25.647 -7.747 1.00 83.44 725 GLY A O 1
ATOM 5374 N N . LEU A 1 726 ? -25.673 24.881 -9.542 1.00 88.19 726 LEU A N 1
ATOM 5375 C CA . LEU A 1 726 ? -26.795 25.815 -9.436 1.00 88.19 726 LEU A CA 1
ATOM 5376 C C . LEU A 1 726 ? -27.731 25.487 -8.266 1.00 88.19 726 LEU A C 1
ATOM 5378 O O . LEU A 1 726 ? -28.278 26.405 -7.663 1.00 88.19 726 LEU A O 1
ATOM 5382 N N . VAL A 1 727 ? -27.870 24.210 -7.899 1.00 93.25 727 VAL A N 1
ATOM 5383 C CA . VAL A 1 727 ? -28.578 23.789 -6.681 1.00 93.25 727 VAL A CA 1
ATOM 5384 C C . VAL A 1 727 ? -27.877 24.347 -5.449 1.00 93.25 727 VAL A C 1
ATOM 5386 O O . VAL A 1 727 ? -28.546 24.936 -4.614 1.00 93.25 727 VAL A O 1
ATOM 5389 N N . ARG A 1 728 ? -26.540 24.305 -5.375 1.00 87.81 728 ARG A N 1
ATOM 5390 C CA . ARG A 1 728 ? -25.807 24.930 -4.256 1.00 87.81 728 ARG A CA 1
ATOM 5391 C C . ARG A 1 728 ? -26.005 26.444 -4.179 1.00 87.81 728 ARG A C 1
ATOM 5393 O O . ARG A 1 728 ? -26.037 26.993 -3.084 1.00 87.81 728 ARG A O 1
ATOM 5400 N N . ILE A 1 729 ? -26.116 27.131 -5.319 1.00 85.06 729 ILE A N 1
ATOM 5401 C CA . ILE A 1 729 ? -26.423 28.573 -5.349 1.00 85.06 729 ILE A CA 1
ATOM 5402 C C . ILE A 1 729 ? -27.855 28.814 -4.864 1.00 85.06 729 ILE A C 1
ATOM 5404 O O . ILE A 1 729 ? -28.079 29.709 -4.057 1.00 85.06 729 ILE A O 1
ATOM 5408 N N . LEU A 1 730 ? -28.807 27.989 -5.307 1.00 92.31 730 LEU A N 1
ATOM 5409 C CA . LEU A 1 730 ? -30.196 28.052 -4.862 1.00 92.31 730 LEU A CA 1
ATOM 5410 C C . LEU A 1 730 ? -30.327 27.794 -3.352 1.00 92.31 730 LEU A C 1
ATOM 5412 O O . LEU A 1 730 ? -31.045 28.524 -2.679 1.00 92.31 730 LEU A O 1
ATOM 5416 N N . GLU A 1 731 ? -29.607 26.804 -2.823 1.00 89.94 731 GLU A N 1
ATOM 5417 C CA . GLU A 1 731 ? -29.566 26.464 -1.396 1.00 89.94 731 GLU A CA 1
ATOM 5418 C C . GLU A 1 731 ? -28.926 27.572 -0.552 1.00 89.94 731 GLU A C 1
ATOM 5420 O O . GLU A 1 731 ? -29.414 27.879 0.532 1.00 89.94 731 GLU A O 1
ATOM 5425 N N . ARG A 1 732 ? -27.830 28.173 -1.035 1.00 90.75 732 ARG A N 1
ATOM 5426 C CA . ARG A 1 732 ? -27.058 29.170 -0.280 1.00 90.75 732 ARG A CA 1
ATOM 5427 C C . ARG A 1 732 ? -27.672 30.568 -0.333 1.00 90.75 732 ARG A C 1
ATOM 5429 O O . ARG A 1 732 ? -27.737 31.240 0.691 1.00 90.75 732 ARG A O 1
ATOM 5436 N N . ASP A 1 733 ? -28.084 31.004 -1.523 1.00 87.38 733 ASP A N 1
ATOM 5437 C CA . ASP A 1 733 ? -28.388 32.410 -1.823 1.00 87.38 733 ASP A CA 1
ATOM 5438 C C . ASP A 1 733 ? -29.822 32.625 -2.348 1.00 87.38 733 ASP A C 1
ATOM 5440 O O . ASP A 1 733 ? -30.241 33.760 -2.590 1.00 87.38 733 ASP A O 1
ATOM 5444 N N . GLY A 1 734 ? -30.592 31.549 -2.528 1.00 92.81 734 GLY A N 1
ATOM 5445 C CA . GLY A 1 734 ? -31.994 31.603 -2.928 1.00 92.81 734 GLY A CA 1
ATOM 5446 C C . GLY A 1 734 ? -32.245 31.825 -4.425 1.00 92.81 734 GLY A C 1
ATOM 5447 O O . GLY A 1 734 ? -31.347 31.917 -5.266 1.00 92.81 734 GLY A O 1
ATOM 5448 N N . LEU A 1 735 ? -33.535 31.901 -4.770 1.00 92.00 735 LEU A N 1
ATOM 5449 C CA . LEU A 1 735 ? -34.026 31.970 -6.151 1.00 92.00 735 LEU A CA 1
ATOM 5450 C C . LEU A 1 735 ? -33.508 33.182 -6.959 1.00 92.00 735 LEU A C 1
ATOM 5452 O O . LEU A 1 735 ? -33.178 32.989 -8.130 1.00 92.00 735 LEU A O 1
ATOM 5456 N N . PRO A 1 736 ? -33.379 34.403 -6.393 1.00 90.50 736 PRO A N 1
ATOM 5457 C CA . PRO A 1 736 ? -32.873 35.555 -7.143 1.00 90.50 736 PRO A CA 1
ATOM 5458 C C . PRO A 1 736 ? -31.420 35.390 -7.607 1.00 90.50 736 PRO A C 1
ATOM 5460 O O . PRO A 1 736 ? -31.084 35.782 -8.722 1.00 90.50 736 PRO A O 1
ATOM 5463 N N . ALA A 1 737 ? -30.565 34.778 -6.781 1.00 85.00 737 ALA A N 1
ATOM 5464 C CA . ALA A 1 737 ? -29.175 34.503 -7.135 1.00 85.00 737 ALA A CA 1
ATOM 5465 C C . ALA A 1 737 ? -29.074 33.418 -8.215 1.00 85.00 737 ALA A C 1
ATOM 5467 O O . ALA A 1 737 ? -28.275 33.542 -9.144 1.00 85.00 737 ALA A O 1
ATOM 5468 N N . LEU A 1 738 ? -29.935 32.395 -8.145 1.00 90.75 738 LEU A N 1
ATOM 5469 C CA . LEU A 1 738 ? -30.077 31.404 -9.210 1.00 90.75 738 LEU A CA 1
ATOM 5470 C C . LEU A 1 738 ? -30.496 32.060 -10.536 1.00 90.75 738 LEU A C 1
ATOM 5472 O O . LEU A 1 738 ? -29.909 31.770 -11.577 1.00 90.75 738 LEU A O 1
ATOM 5476 N N . ASP A 1 739 ? -31.489 32.950 -10.509 1.00 88.62 739 ASP A N 1
ATOM 5477 C CA . ASP A 1 739 ? -31.960 33.659 -11.702 1.00 88.62 739 ASP A CA 1
ATOM 5478 C C . ASP A 1 739 ? -30.897 34.597 -12.285 1.00 88.62 739 ASP A C 1
ATOM 5480 O O . ASP A 1 739 ? -30.745 34.655 -13.507 1.00 88.62 739 ASP A O 1
ATOM 5484 N N . ALA A 1 740 ? -30.117 35.272 -11.436 1.00 82.19 740 ALA A N 1
ATOM 5485 C CA . ALA A 1 740 ? -28.975 36.074 -11.864 1.00 82.19 740 ALA A CA 1
ATOM 5486 C C . ALA A 1 740 ? -27.894 35.205 -12.529 1.00 82.19 740 ALA A C 1
ATOM 5488 O O . ALA A 1 740 ? -27.475 35.510 -13.645 1.00 82.19 740 ALA A O 1
ATOM 5489 N N . ALA A 1 741 ? -27.518 34.079 -11.914 1.00 80.38 741 ALA A N 1
ATOM 5490 C CA . ALA A 1 741 ? -26.529 33.150 -12.463 1.00 80.38 741 ALA A CA 1
ATOM 5491 C C . ALA A 1 741 ? -26.977 32.554 -13.812 1.00 80.38 741 ALA A C 1
ATOM 5493 O O . ALA A 1 741 ? -26.218 32.530 -14.782 1.00 80.38 741 ALA A O 1
ATOM 5494 N N . ILE A 1 742 ? -28.241 32.130 -13.918 1.00 85.75 742 ILE A N 1
ATOM 5495 C CA . ILE A 1 742 ? -28.827 31.645 -15.177 1.00 85.75 742 ILE A CA 1
ATOM 5496 C C . ILE A 1 742 ? -28.911 32.778 -16.217 1.00 85.75 742 ILE A C 1
ATOM 5498 O O . ILE A 1 742 ? -28.692 32.546 -17.412 1.00 85.75 742 ILE A O 1
ATOM 5502 N N . GLY A 1 743 ? -29.201 34.007 -15.787 1.00 83.88 743 GLY A N 1
ATOM 5503 C CA . GLY A 1 743 ? -29.200 35.204 -16.626 1.00 83.88 743 GLY A CA 1
ATOM 5504 C C . GLY A 1 743 ? -27.823 35.500 -17.222 1.00 83.88 743 GLY A C 1
ATOM 5505 O O . GLY A 1 743 ? -27.712 35.681 -18.436 1.00 83.88 743 GLY A O 1
ATOM 5506 N N . GLU A 1 744 ? -26.770 35.457 -16.407 1.00 78.50 744 GLU A N 1
ATOM 5507 C CA . GLU A 1 744 ? -25.378 35.602 -16.849 1.00 78.50 744 GLU A CA 1
ATOM 5508 C C . GLU A 1 744 ? -24.985 34.499 -17.837 1.00 78.50 744 GLU A C 1
ATOM 5510 O O . GLU A 1 744 ? -24.445 34.784 -18.907 1.00 78.50 744 GLU A O 1
ATOM 5515 N N . MET A 1 745 ? -25.348 33.245 -17.547 1.00 77.69 745 MET A N 1
ATOM 5516 C CA . MET A 1 745 ? -25.124 32.110 -18.446 1.00 77.69 745 MET A CA 1
ATOM 5517 C C . MET A 1 745 ? -25.810 32.266 -19.802 1.00 77.69 745 MET A C 1
ATOM 5519 O O . MET A 1 745 ? -25.221 31.962 -20.840 1.00 77.69 745 MET A O 1
ATOM 5523 N N . THR A 1 746 ? -27.043 32.765 -19.805 1.00 79.56 746 THR A N 1
ATOM 5524 C CA . THR A 1 746 ? -27.775 33.068 -21.040 1.00 79.56 746 THR A CA 1
ATOM 5525 C C . THR A 1 746 ? -27.100 34.223 -21.787 1.00 79.56 746 THR A C 1
ATOM 5527 O O . THR A 1 746 ? -26.952 34.182 -23.007 1.00 79.56 746 THR A O 1
ATOM 5530 N N . GLY A 1 747 ? -26.599 35.223 -21.055 1.00 75.62 747 GLY A N 1
ATOM 5531 C CA . GLY A 1 747 ? -25.817 36.335 -21.591 1.00 75.62 747 GLY A CA 1
ATOM 5532 C C . GLY A 1 747 ? -24.487 35.916 -22.228 1.00 75.62 747 GLY A C 1
ATOM 5533 O O . GLY A 1 747 ? -24.024 36.592 -23.149 1.00 75.62 747 GLY A O 1
ATOM 5534 N N . MET A 1 748 ? -23.896 34.795 -21.809 1.00 71.50 748 MET A N 1
ATOM 5535 C CA . MET A 1 748 ? -22.683 34.230 -22.417 1.00 71.50 748 MET A CA 1
ATOM 5536 C C . MET A 1 748 ? -22.941 33.501 -23.739 1.00 71.50 748 MET A C 1
ATOM 5538 O O . MET A 1 748 ? -21.997 33.262 -24.491 1.00 71.50 748 MET A O 1
ATOM 5542 N N . GLN A 1 749 ? -24.192 33.167 -24.060 1.00 77.12 749 GLN A N 1
ATOM 5543 C CA . GLN A 1 749 ? -24.515 32.587 -25.357 1.00 77.12 749 GLN A CA 1
ATOM 5544 C C . GLN A 1 749 ? -24.488 33.650 -26.459 1.00 77.12 749 GLN A C 1
ATOM 5546 O O . GLN A 1 749 ? -24.897 34.805 -26.272 1.00 77.12 749 GLN A O 1
ATOM 5551 N N . GLY A 1 750 ? -23.999 33.244 -27.629 1.00 81.44 750 GLY A N 1
ATOM 5552 C CA . GLY A 1 750 ? -23.927 34.097 -28.808 1.00 81.44 750 GLY A CA 1
ATOM 5553 C C . GLY A 1 750 ? -22.675 33.865 -29.641 1.00 81.44 750 GLY A C 1
ATOM 5554 O O . GLY A 1 750 ? -21.799 33.069 -29.294 1.00 81.44 750 GLY A O 1
ATOM 5555 N N . THR A 1 751 ? -22.615 34.570 -30.768 1.00 82.06 751 THR A N 1
ATOM 5556 C CA . THR A 1 751 ? -21.424 34.658 -31.607 1.00 82.06 751 THR A CA 1
ATOM 5557 C C . THR A 1 751 ? -20.698 35.956 -31.291 1.00 82.06 751 THR A C 1
ATOM 5559 O O . THR A 1 751 ? -21.269 37.031 -31.406 1.00 82.06 751 THR A O 1
ATOM 5562 N N . PHE A 1 752 ? -19.428 35.834 -30.951 1.00 79.81 752 PHE A N 1
ATOM 5563 C CA . PHE A 1 752 ? -18.514 36.910 -30.636 1.00 79.81 752 PHE A CA 1
ATOM 5564 C C . PHE A 1 752 ? -17.496 37.047 -31.764 1.00 79.81 752 PHE A C 1
ATOM 5566 O O . PHE A 1 752 ? -16.965 36.044 -32.258 1.00 79.81 752 PHE A O 1
ATOM 5573 N N . VAL A 1 753 ? -17.219 38.282 -32.175 1.00 79.50 753 VAL A N 1
ATOM 5574 C CA . VAL A 1 753 ? -16.235 38.587 -33.218 1.00 79.50 753 VAL A CA 1
ATOM 5575 C C . VAL A 1 753 ? -15.190 39.528 -32.637 1.00 79.50 753 VAL A C 1
ATOM 5577 O O . VAL A 1 753 ? -15.515 40.535 -32.017 1.00 79.50 753 VAL A O 1
ATOM 5580 N N . GLY A 1 754 ? -13.919 39.189 -32.806 1.00 80.25 754 GLY A N 1
ATOM 5581 C CA . GLY A 1 754 ? -12.808 39.979 -32.290 1.00 80.25 754 GLY A CA 1
ATOM 5582 C C . GLY A 1 754 ? -11.539 39.776 -33.097 1.00 80.25 754 GLY A C 1
ATOM 5583 O O . GLY A 1 754 ? -11.557 39.181 -34.178 1.00 80.25 754 GLY A O 1
ATOM 5584 N N . THR A 1 755 ? -10.422 40.265 -32.563 1.00 75.50 755 THR A N 1
ATOM 5585 C CA . THR A 1 755 ? -9.108 40.068 -33.178 1.00 75.50 755 THR A CA 1
ATOM 5586 C C . THR A 1 755 ? -8.111 39.445 -32.204 1.00 75.50 755 THR A C 1
ATOM 5588 O O . THR A 1 755 ? -8.095 39.757 -31.013 1.00 75.50 755 THR A O 1
ATOM 5591 N N . LEU A 1 756 ? -7.279 38.531 -32.711 1.00 71.50 756 LEU A N 1
ATOM 5592 C CA . LEU A 1 756 ? -6.159 37.939 -31.968 1.00 71.50 756 LEU A CA 1
ATOM 5593 C C . LEU A 1 756 ? -4.882 38.703 -32.340 1.00 71.50 756 LEU A C 1
ATOM 5595 O O . LEU A 1 756 ? -4.564 38.817 -33.528 1.00 71.50 756 LEU A O 1
ATOM 5599 N N . SER A 1 757 ? -4.184 39.261 -31.345 1.00 65.50 757 SER A N 1
ATOM 5600 C CA . SER A 1 757 ? -2.961 40.065 -31.534 1.00 65.50 757 SER A CA 1
ATOM 5601 C C . SER A 1 757 ? -3.103 41.234 -32.532 1.00 65.50 757 SER A C 1
ATOM 5603 O O . SER A 1 757 ? -2.135 41.624 -33.185 1.00 65.50 757 SER A O 1
ATOM 5605 N N . GLY A 1 758 ? -4.319 41.768 -32.701 1.00 65.75 758 GLY A N 1
ATOM 5606 C CA . GLY A 1 758 ? -4.621 42.925 -33.556 1.00 65.75 758 GLY A CA 1
ATOM 5607 C C . GLY A 1 758 ? -4.501 42.704 -35.070 1.00 65.75 758 GLY A C 1
ATOM 5608 O O . GLY A 1 758 ?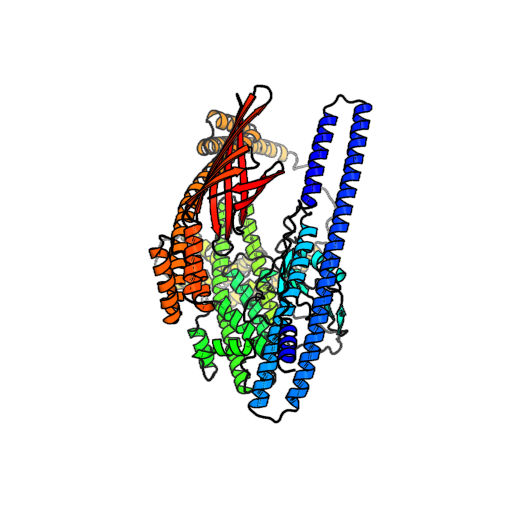 -4.636 43.665 -35.820 1.00 65.75 758 GLY A O 1
ATOM 5609 N N . LYS A 1 759 ? -4.232 41.477 -35.545 1.00 70.94 759 LYS A N 1
ATOM 5610 C CA . LYS A 1 759 ? -3.914 41.225 -36.967 1.00 70.94 759 LYS A CA 1
ATOM 5611 C C . LYS A 1 759 ? -4.660 40.049 -37.615 1.00 70.94 759 LYS A C 1
ATOM 5613 O O . LYS A 1 759 ? -4.376 39.737 -38.766 1.00 70.94 759 LYS A O 1
ATOM 5618 N N . GLY A 1 760 ? -5.607 39.405 -36.929 1.00 78.19 760 GLY A N 1
ATOM 5619 C CA . GLY A 1 760 ? -6.437 38.332 -37.501 1.00 78.19 760 GLY A CA 1
ATOM 5620 C C . GLY A 1 760 ? -7.865 38.346 -36.965 1.00 78.19 760 GLY A C 1
ATOM 5621 O O . GLY A 1 760 ? -8.080 38.772 -35.833 1.00 78.19 760 GLY A O 1
ATOM 5622 N N . THR A 1 761 ? -8.828 37.883 -37.763 1.00 81.12 761 THR A N 1
ATOM 5623 C CA . THR A 1 761 ? -10.251 37.808 -37.406 1.00 81.12 761 THR A CA 1
ATOM 5624 C C . THR A 1 761 ? -10.534 36.530 -36.626 1.00 81.12 761 THR A C 1
ATOM 5626 O O . THR A 1 761 ? -10.248 35.422 -37.082 1.00 81.12 761 THR A O 1
ATOM 5629 N N . LEU A 1 762 ? -11.132 36.687 -35.451 1.00 82.62 762 LEU A N 1
ATOM 5630 C CA . LEU A 1 762 ? -11.556 35.615 -34.565 1.00 82.62 762 LEU A CA 1
ATOM 5631 C C . LEU A 1 762 ? -13.081 35.637 -34.467 1.00 82.62 762 LEU A C 1
ATOM 5633 O O . LEU A 1 762 ? -13.656 36.655 -34.097 1.00 82.62 762 LEU A O 1
ATOM 5637 N N . ARG A 1 763 ? -13.733 34.516 -34.775 1.00 84.50 763 ARG A N 1
ATOM 5638 C CA . ARG A 1 763 ? -15.176 34.330 -34.584 1.00 84.50 763 ARG A CA 1
ATOM 5639 C C . ARG A 1 763 ? -15.402 33.139 -33.668 1.00 84.50 763 ARG A C 1
ATOM 5641 O O . ARG A 1 763 ? -15.025 32.028 -34.025 1.00 84.50 763 ARG A O 1
ATOM 5648 N N . ILE A 1 764 ? -16.021 33.357 -32.515 1.00 82.88 764 ILE A N 1
ATOM 5649 C CA . ILE A 1 764 ? -16.305 32.323 -31.515 1.00 82.88 764 ILE A CA 1
ATOM 5650 C C . ILE A 1 764 ? -17.809 32.280 -31.278 1.00 82.88 764 ILE A C 1
ATOM 5652 O O . ILE A 1 764 ? -18.421 33.309 -31.054 1.00 82.88 764 ILE A O 1
ATOM 5656 N N . THR A 1 765 ? -18.415 31.102 -31.309 1.00 83.44 765 THR A N 1
ATOM 5657 C CA . THR A 1 765 ? -19.811 30.878 -30.934 1.00 83.44 765 THR A CA 1
ATOM 5658 C C . THR A 1 765 ? -19.867 29.991 -29.703 1.00 83.44 765 THR A C 1
ATOM 5660 O O . THR A 1 765 ? -19.313 28.888 -29.700 1.00 83.44 765 THR A O 1
ATOM 5663 N N . ILE A 1 766 ? -20.542 30.481 -28.666 1.00 81.56 766 ILE A N 1
ATOM 5664 C CA . ILE A 1 766 ? -20.778 29.754 -27.421 1.00 81.56 766 ILE A CA 1
ATOM 5665 C C . ILE A 1 766 ? -22.229 29.281 -27.409 1.00 81.56 766 ILE A C 1
ATOM 5667 O O . ILE A 1 766 ? -23.160 30.077 -27.554 1.00 81.56 766 ILE A O 1
ATOM 5671 N N . THR A 1 767 ? -22.423 27.976 -27.229 1.00 78.56 767 THR A N 1
ATOM 5672 C CA . THR A 1 767 ? -23.745 27.350 -27.129 1.00 78.56 767 THR A CA 1
ATOM 5673 C C . THR A 1 767 ? -23.740 26.358 -25.972 1.00 78.56 767 THR A C 1
ATOM 5675 O O . THR A 1 767 ? -23.113 25.298 -26.037 1.00 78.56 767 THR A O 1
ATOM 5678 N N . GLY A 1 768 ? -24.432 26.703 -24.884 1.00 77.06 768 GLY A N 1
ATOM 5679 C CA . GLY A 1 768 ? -24.388 25.928 -23.643 1.00 77.06 768 GLY A CA 1
ATOM 5680 C C . GLY A 1 768 ? -22.969 25.847 -23.070 1.00 77.06 768 GLY A C 1
ATOM 5681 O O . GLY A 1 768 ? -22.332 26.870 -22.850 1.00 77.06 768 GLY A O 1
ATOM 5682 N N . THR A 1 769 ? -22.472 24.628 -22.845 1.00 73.62 769 THR A N 1
ATOM 5683 C CA . THR A 1 769 ? -21.101 24.369 -22.366 1.00 73.62 769 THR A CA 1
ATOM 5684 C C . THR A 1 769 ? -20.078 24.235 -23.492 1.00 73.62 769 THR A C 1
ATOM 5686 O O . THR A 1 769 ? -18.928 23.922 -23.211 1.00 73.62 769 THR A O 1
ATOM 5689 N N . ARG A 1 770 ? -20.467 24.405 -24.762 1.00 77.56 770 ARG A N 1
ATOM 5690 C CA . ARG A 1 770 ? -19.570 24.209 -25.907 1.00 77.56 770 ARG A CA 1
ATOM 5691 C C . ARG A 1 770 ? -19.169 25.521 -26.547 1.00 77.56 770 ARG A C 1
ATOM 5693 O O . ARG A 1 770 ? -19.987 26.422 -26.724 1.00 77.56 770 ARG A O 1
ATOM 5700 N N . VAL A 1 771 ? -17.918 25.554 -26.984 1.00 81.12 771 VAL A N 1
ATOM 5701 C CA . VAL A 1 771 ? -17.334 26.647 -27.751 1.00 81.12 771 VAL A CA 1
ATOM 5702 C C . VAL A 1 771 ? -16.900 26.122 -29.106 1.00 81.12 771 VAL A C 1
ATOM 5704 O O . VAL A 1 771 ? -16.184 25.126 -29.204 1.00 81.12 771 VAL A O 1
ATOM 5707 N N . THR A 1 772 ? -17.322 26.801 -30.163 1.00 85.31 772 THR A N 1
ATOM 5708 C CA . THR A 1 772 ? -16.850 26.549 -31.528 1.00 85.31 772 THR A CA 1
ATOM 5709 C C . THR A 1 772 ? -16.406 27.857 -32.151 1.00 85.31 772 THR A C 1
ATOM 5711 O O . THR A 1 772 ? -16.851 28.922 -31.739 1.00 85.31 772 THR A O 1
ATOM 5714 N N . GLY A 1 773 ? -15.520 27.826 -33.135 1.00 88.06 773 GLY A N 1
ATOM 5715 C CA . GLY A 1 773 ? -15.102 29.061 -33.774 1.00 88.06 773 GLY A CA 1
ATOM 5716 C C . GLY A 1 773 ? -14.148 28.873 -34.930 1.00 88.06 773 GLY A C 1
ATOM 5717 O O . GLY A 1 773 ? -13.747 27.761 -35.273 1.00 88.06 773 GLY A O 1
ATOM 5718 N N . THR A 1 774 ? -13.773 29.995 -35.521 1.00 86.00 774 THR A N 1
ATOM 5719 C CA . THR A 1 774 ? -12.808 30.074 -36.609 1.00 86.00 774 THR A CA 1
ATOM 5720 C C . THR A 1 774 ? -11.858 31.233 -36.371 1.00 86.00 774 THR A C 1
ATOM 5722 O O . THR A 1 774 ? -12.276 32.311 -35.944 1.00 86.00 774 THR A O 1
ATOM 5725 N N . TYR A 1 775 ? -10.594 31.022 -36.709 1.00 85.19 775 TYR A N 1
ATOM 5726 C CA . TYR A 1 775 ? -9.576 32.056 -36.775 1.00 85.19 775 TYR A CA 1
ATOM 5727 C C . TYR A 1 775 ? -9.042 32.166 -38.200 1.00 85.19 775 TYR A C 1
ATOM 5729 O O . TYR A 1 775 ? -8.756 31.150 -38.837 1.00 85.19 775 TYR A O 1
ATOM 5737 N N . GLY A 1 776 ? -8.903 33.393 -38.693 1.00 84.31 776 GLY A N 1
ATOM 5738 C CA . GLY A 1 776 ? -8.316 33.686 -39.993 1.00 84.31 776 GLY A CA 1
ATOM 5739 C C . GLY A 1 776 ? -7.355 34.863 -39.910 1.00 84.31 776 GLY A C 1
ATOM 5740 O O . GLY A 1 776 ? -7.705 35.914 -39.378 1.00 84.31 776 GLY A O 1
ATOM 5741 N N . GLN A 1 777 ? -6.159 34.710 -40.466 1.00 85.56 777 GLN A N 1
ATOM 5742 C CA . GLN A 1 777 ? -5.198 35.797 -40.613 1.00 85.56 777 GLN A CA 1
ATOM 5743 C C . GLN A 1 777 ? -4.499 35.692 -41.963 1.00 85.56 777 GLN A C 1
ATOM 5745 O O . GLN A 1 777 ? -4.064 34.613 -42.355 1.00 85.56 777 GLN A O 1
ATOM 5750 N N . THR A 1 778 ? -4.343 36.825 -42.638 1.00 82.00 778 THR A N 1
ATOM 5751 C CA . THR A 1 778 ? -3.527 36.931 -43.847 1.00 82.00 778 THR A CA 1
ATOM 5752 C C . THR A 1 778 ? -2.401 37.913 -43.567 1.00 82.00 778 THR A C 1
ATOM 5754 O O . THR A 1 778 ? -2.656 39.043 -43.155 1.00 82.00 778 THR A O 1
ATOM 5757 N N . ALA A 1 779 ? -1.158 37.480 -43.760 1.00 75.69 779 ALA A N 1
ATOM 5758 C CA . ALA A 1 779 ? 0.023 38.317 -43.614 1.00 75.69 779 ALA A CA 1
ATOM 5759 C C .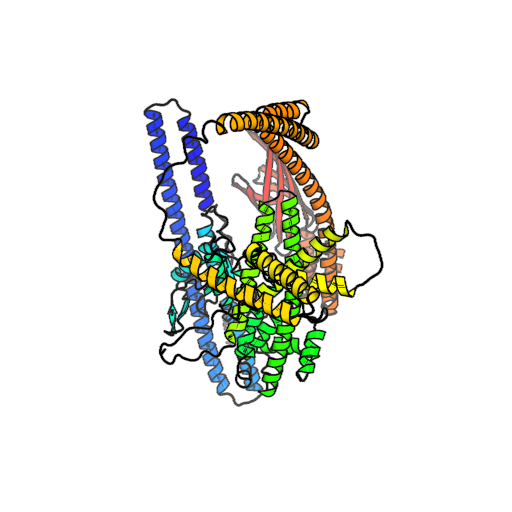 ALA A 1 779 ? 0.776 38.360 -44.945 1.00 75.69 779 ALA A C 1
ATOM 5761 O O . ALA A 1 779 ? 1.069 37.317 -45.528 1.00 75.69 779 ALA A O 1
ATOM 5762 N N . THR A 1 780 ? 1.097 39.565 -45.410 1.00 74.75 780 THR A N 1
ATOM 5763 C CA . THR A 1 780 ? 1.906 39.774 -46.615 1.00 74.75 780 THR A CA 1
ATOM 5764 C C . THR A 1 780 ? 3.216 40.433 -46.213 1.00 74.75 780 THR A C 1
ATOM 5766 O O . THR A 1 780 ? 3.205 41.498 -45.597 1.00 74.75 780 THR A O 1
ATOM 5769 N N . ALA A 1 781 ? 4.338 39.805 -46.555 1.00 62.56 781 ALA A N 1
ATOM 5770 C CA . ALA A 1 781 ? 5.675 40.346 -46.342 1.00 62.56 781 ALA A CA 1
ATOM 5771 C C . ALA A 1 781 ? 6.524 40.094 -47.592 1.00 62.56 781 ALA A C 1
ATOM 5773 O O . ALA A 1 781 ? 6.541 38.983 -48.118 1.00 62.56 781 ALA A O 1
ATOM 5774 N N . SER A 1 782 ? 7.202 41.134 -48.084 1.00 67.75 782 SER A N 1
ATOM 5775 C CA . SER A 1 782 ? 8.137 41.052 -49.220 1.00 67.75 782 SER A CA 1
ATOM 5776 C C . SER A 1 782 ? 7.568 40.363 -50.475 1.00 67.75 782 SER A C 1
ATOM 5778 O O . SER A 1 782 ? 8.250 39.572 -51.118 1.00 67.75 782 SER A O 1
ATOM 5780 N N . GLY A 1 783 ? 6.302 40.633 -50.813 1.00 75.38 783 GLY A N 1
ATOM 5781 C CA . GLY A 1 783 ? 5.636 40.080 -52.002 1.00 75.38 783 GLY A CA 1
ATOM 5782 C C . GLY A 1 783 ? 5.076 38.659 -51.848 1.00 75.38 783 GLY A C 1
ATOM 5783 O O . GLY A 1 783 ? 4.398 38.184 -52.755 1.00 75.38 783 GLY A O 1
ATOM 5784 N N . ALA A 1 784 ? 5.288 37.998 -50.705 1.00 62.59 784 ALA A N 1
ATOM 5785 C CA . ALA A 1 784 ? 4.690 36.703 -50.392 1.00 62.59 784 ALA A CA 1
ATOM 5786 C C . ALA A 1 784 ? 3.522 36.860 -49.407 1.00 62.59 784 ALA A C 1
ATOM 5788 O O . ALA A 1 784 ? 3.637 37.549 -48.391 1.00 62.59 784 ALA A O 1
ATOM 5789 N N . THR A 1 785 ? 2.401 36.193 -49.694 1.00 77.56 785 THR A N 1
ATOM 5790 C CA . THR A 1 785 ? 1.219 36.164 -48.824 1.00 77.56 785 THR A CA 1
ATOM 5791 C C . THR A 1 785 ? 1.086 34.799 -48.163 1.00 77.56 785 THR A C 1
ATOM 5793 O O . THR A 1 785 ? 0.977 33.780 -48.843 1.00 77.56 785 THR A O 1
ATOM 5796 N N . ALA A 1 786 ? 1.048 34.783 -46.833 1.00 73.50 786 ALA A N 1
ATOM 5797 C CA . ALA A 1 786 ? 0.722 33.609 -46.038 1.00 73.50 786 ALA A CA 1
ATOM 5798 C C . ALA A 1 786 ? -0.678 33.767 -45.437 1.00 73.50 786 ALA A C 1
ATOM 5800 O O . ALA A 1 786 ? -1.009 34.806 -44.860 1.00 73.50 786 ALA A O 1
ATOM 5801 N N . THR A 1 787 ? -1.503 32.729 -45.563 1.00 79.50 787 THR A N 1
ATOM 5802 C CA . THR A 1 787 ? -2.838 32.675 -44.961 1.00 79.50 787 THR A CA 1
ATOM 5803 C C . THR A 1 787 ? -2.881 31.588 -43.898 1.00 79.50 787 THR A C 1
ATOM 5805 O O . THR A 1 787 ? -2.591 30.422 -44.161 1.00 79.50 787 THR A O 1
ATOM 5808 N N . VAL A 1 788 ? -3.291 31.968 -42.697 1.00 77.19 788 VAL A N 1
ATOM 5809 C CA . VAL A 1 788 ? -3.530 31.086 -41.558 1.00 77.19 788 VAL A CA 1
ATOM 5810 C C . VAL A 1 788 ? -5.035 30.916 -41.409 1.00 77.19 788 VAL A C 1
ATOM 5812 O O . VAL A 1 788 ? -5.763 31.904 -41.292 1.00 77.19 788 VAL A O 1
ATOM 5815 N N . ARG A 1 789 ? -5.517 29.670 -41.394 1.00 82.31 789 ARG A N 1
ATOM 5816 C CA . ARG A 1 789 ? -6.909 29.354 -41.037 1.00 82.31 789 ARG A CA 1
ATOM 5817 C C . ARG A 1 789 ? -6.935 28.266 -39.978 1.00 82.31 789 ARG A C 1
ATOM 5819 O O . ARG A 1 789 ? -6.328 27.214 -40.161 1.00 82.31 789 ARG A O 1
ATOM 5826 N N . GLY A 1 790 ? -7.652 28.519 -38.889 1.00 83.31 790 GLY A N 1
ATOM 5827 C CA . GLY A 1 790 ? -7.832 27.587 -37.782 1.00 83.31 790 GLY A CA 1
ATOM 5828 C C . GLY A 1 790 ? -9.301 27.392 -37.436 1.00 83.31 790 GLY A C 1
ATOM 5829 O O . GLY A 1 790 ? -10.084 28.339 -37.441 1.00 83.31 790 GLY A O 1
ATOM 5830 N N . SER A 1 791 ? -9.667 26.156 -37.117 1.00 83.25 791 SER A N 1
ATOM 5831 C CA . SER A 1 791 ? -10.920 25.821 -36.442 1.00 83.25 791 SER A CA 1
ATOM 5832 C C . SER A 1 791 ? -10.687 25.791 -34.934 1.00 83.25 791 SER A C 1
ATOM 5834 O O . SER A 1 791 ? -9.620 25.383 -34.474 1.00 83.25 791 SER A O 1
ATOM 5836 N N . ILE A 1 792 ? -11.671 26.250 -34.170 1.00 82.19 792 ILE A N 1
ATOM 5837 C CA . ILE A 1 792 ? -11.628 26.327 -32.712 1.00 82.19 792 ILE A CA 1
ATOM 5838 C C . ILE A 1 792 ? -12.735 25.437 -32.158 1.00 82.19 792 ILE A C 1
ATOM 5840 O O . ILE A 1 792 ? -13.883 25.517 -32.595 1.00 82.19 792 ILE A O 1
ATOM 5844 N N . SER A 1 793 ? -12.392 24.614 -31.175 1.00 82.81 793 SER A N 1
ATOM 5845 C CA . SER A 1 793 ? -13.339 23.807 -30.406 1.00 82.81 793 SER A CA 1
ATOM 5846 C C . SER A 1 793 ? -12.944 23.809 -28.937 1.00 82.81 793 SER A C 1
ATOM 5848 O O . SER A 1 793 ? -11.756 23.700 -28.635 1.00 82.81 793 SER A O 1
ATOM 5850 N N . GLY A 1 794 ? -13.902 23.888 -28.027 1.00 84.38 794 GLY A N 1
ATOM 5851 C CA . GLY A 1 794 ? -13.620 23.953 -26.601 1.00 84.38 794 GLY A CA 1
ATOM 5852 C C . GLY A 1 794 ? -14.847 23.753 -25.729 1.00 84.38 794 GLY A C 1
ATOM 5853 O O . GLY A 1 794 ? -15.961 23.600 -26.236 1.00 84.38 794 GLY A O 1
ATOM 5854 N N . ASP A 1 795 ? -14.617 23.810 -24.423 1.00 77.31 795 ASP A N 1
ATOM 5855 C CA . ASP A 1 795 ? -15.644 23.701 -23.395 1.00 77.31 795 ASP A CA 1
ATOM 5856 C C . ASP A 1 795 ? -15.621 24.943 -22.487 1.00 77.31 795 ASP A C 1
ATOM 5858 O O . ASP A 1 795 ? -14.575 25.564 -22.263 1.00 77.31 795 ASP A O 1
ATOM 5862 N N . VAL A 1 796 ? -16.799 25.316 -21.986 1.00 72.69 796 VAL A N 1
ATOM 5863 C CA . VAL A 1 796 ? -16.984 26.373 -20.987 1.00 72.69 796 VAL A CA 1
ATOM 5864 C C . VAL A 1 796 ? -17.215 25.723 -19.636 1.00 72.69 796 VAL A C 1
ATOM 5866 O O . VAL A 1 796 ? -18.207 25.014 -19.441 1.00 72.69 796 VAL A O 1
ATOM 5869 N N . GLU A 1 797 ? -16.334 26.011 -18.688 1.00 71.06 797 GLU A N 1
ATOM 5870 C CA . GLU A 1 797 ? -16.577 25.702 -17.290 1.00 71.06 797 GLU A CA 1
ATOM 5871 C C . GLU A 1 797 ? -17.373 26.851 -16.666 1.00 71.06 797 GLU A C 1
ATOM 5873 O O . GLU A 1 797 ? -16.847 27.900 -16.297 1.00 71.06 797 GLU A O 1
ATOM 5878 N N . LEU A 1 798 ? -18.687 26.654 -16.589 1.00 62.75 798 LEU A N 1
ATOM 5879 C CA . LEU A 1 798 ? -19.635 27.695 -16.191 1.00 62.75 798 LEU A CA 1
ATOM 5880 C C . LEU A 1 798 ? -19.511 28.083 -14.709 1.00 62.75 798 LEU A C 1
ATOM 5882 O O . LEU A 1 798 ? -19.860 29.201 -14.355 1.00 62.75 798 LEU A O 1
ATOM 5886 N N . SER A 1 799 ? -18.979 27.198 -13.861 1.00 56.78 799 SER A N 1
ATOM 5887 C CA . SER A 1 799 ? -18.723 27.466 -12.438 1.00 56.78 799 SER A CA 1
ATOM 5888 C C . SER A 1 799 ? -17.543 28.407 -12.198 1.00 56.78 799 SER A C 1
ATOM 5890 O O . SER A 1 799 ? -17.553 29.144 -11.217 1.00 56.78 799 SER A O 1
ATOM 5892 N N . SER A 1 800 ? -16.527 28.374 -13.064 1.00 61.12 800 SER A N 1
ATOM 5893 C CA . SER A 1 800 ? -15.323 29.210 -12.947 1.00 61.12 800 SER A CA 1
ATOM 5894 C C . SER A 1 800 ? -15.323 30.384 -13.926 1.00 61.12 800 SER A C 1
ATOM 5896 O O . SER A 1 800 ? -14.490 31.281 -13.815 1.00 61.12 800 SER A O 1
ATOM 5898 N N . GLY A 1 801 ? -16.231 30.378 -14.908 1.00 60.00 801 GLY A N 1
ATOM 5899 C CA . GLY A 1 801 ? -16.195 31.327 -16.011 1.00 60.00 801 GLY A CA 1
ATOM 5900 C C . GLY A 1 801 ? -14.966 31.134 -16.909 1.00 60.00 801 GLY A C 1
ATOM 5901 O O . GLY A 1 801 ? -14.523 32.066 -17.579 1.00 60.00 801 GLY A O 1
ATOM 5902 N N . THR A 1 802 ? -14.369 29.943 -16.905 1.00 67.88 802 THR A N 1
ATOM 5903 C CA . THR A 1 802 ? -13.184 29.654 -17.714 1.00 67.88 802 THR A CA 1
ATOM 5904 C C . THR A 1 802 ? -13.605 29.042 -19.040 1.00 67.88 802 THR A C 1
ATOM 5906 O O . THR A 1 802 ? -14.359 28.070 -19.090 1.00 67.88 802 THR A O 1
ATOM 5909 N N . ILE A 1 803 ? -13.084 29.588 -20.136 1.00 68.31 803 ILE A N 1
ATOM 5910 C CA . ILE A 1 803 ? -13.209 29.006 -21.468 1.00 68.31 803 ILE A CA 1
ATOM 5911 C C . ILE A 1 803 ? -11.875 28.358 -21.834 1.00 68.31 803 ILE A C 1
ATOM 5913 O O . ILE A 1 803 ? -10.852 29.037 -21.969 1.00 68.31 803 ILE A O 1
ATOM 5917 N N . SER A 1 804 ? -11.894 27.045 -22.050 1.00 71.50 804 SER A N 1
ATOM 5918 C CA . SER A 1 804 ? -10.757 26.309 -22.605 1.00 71.50 804 SER A CA 1
ATOM 5919 C C . SER A 1 804 ? -11.030 25.955 -24.053 1.00 71.50 804 SER A C 1
ATOM 5921 O O . SER A 1 804 ? -12.014 25.286 -24.357 1.00 71.50 804 SER A O 1
ATOM 5923 N N . MET A 1 805 ? -10.156 26.388 -24.960 1.00 75.19 805 MET A N 1
ATOM 5924 C CA . MET A 1 805 ? -10.297 26.131 -26.389 1.00 75.19 805 MET A CA 1
ATOM 5925 C C . MET A 1 805 ? -9.039 25.498 -26.966 1.00 75.19 805 MET A C 1
ATOM 5927 O O . MET A 1 805 ? -7.909 25.835 -26.629 1.00 75.19 805 MET A O 1
ATOM 5931 N N . LYS A 1 806 ? -9.238 24.615 -27.932 1.00 74.94 806 LYS A N 1
ATOM 5932 C CA . LYS A 1 806 ? -8.188 24.079 -28.784 1.00 74.94 806 LYS A CA 1
ATOM 5933 C C . LYS A 1 806 ? -8.378 24.625 -30.189 1.00 74.94 806 LYS A C 1
ATOM 5935 O O . LYS A 1 806 ? -9.480 24.557 -30.733 1.00 74.94 806 LYS A O 1
ATOM 5940 N N . MET A 1 807 ? -7.307 25.151 -30.769 1.00 76.69 807 MET A N 1
ATOM 5941 C CA . MET A 1 807 ? -7.280 25.626 -32.146 1.00 76.69 807 MET A CA 1
ATOM 5942 C C . MET A 1 807 ? -6.422 24.690 -32.995 1.00 76.69 807 MET A C 1
ATOM 5944 O O . MET A 1 807 ? -5.269 24.418 -32.662 1.00 76.69 807 MET A O 1
ATOM 5948 N N . ILE A 1 808 ? -6.981 24.211 -34.102 1.00 71.06 808 ILE A N 1
ATOM 5949 C CA . ILE A 1 808 ? -6.285 23.356 -35.068 1.00 71.06 808 ILE A CA 1
ATOM 5950 C C . ILE A 1 808 ? -6.457 23.974 -36.448 1.00 71.06 808 ILE A C 1
ATOM 5952 O O . ILE A 1 808 ? -7.583 24.277 -36.858 1.00 71.06 808 ILE A O 1
ATOM 5956 N N . GLY A 1 809 ? -5.354 24.168 -37.163 1.00 79.19 809 GLY A N 1
ATOM 5957 C CA . GLY A 1 809 ? -5.364 24.848 -38.448 1.00 79.19 809 GLY A CA 1
ATOM 5958 C C . GLY A 1 809 ? -4.156 24.540 -39.314 1.00 79.19 809 GLY A C 1
ATOM 5959 O O . GLY A 1 809 ? -3.275 23.774 -38.934 1.00 79.19 809 GLY A O 1
ATOM 5960 N N . ASN A 1 810 ? -4.129 25.173 -40.483 1.00 71.69 810 ASN A N 1
ATOM 5961 C CA . ASN A 1 810 ? -3.019 25.089 -41.425 1.00 71.69 810 ASN A CA 1
ATOM 5962 C C . ASN A 1 810 ? -2.534 26.494 -41.787 1.00 71.69 810 ASN A C 1
ATOM 5964 O O . ASN A 1 810 ? -3.335 27.429 -41.913 1.00 71.69 810 ASN A O 1
ATOM 5968 N N . VAL A 1 811 ? -1.223 26.624 -41.979 1.00 73.62 811 VAL A N 1
ATOM 5969 C CA . VAL A 1 811 ? -0.602 27.792 -42.604 1.00 73.62 811 VAL A CA 1
ATOM 5970 C C . VAL A 1 811 ? -0.344 27.451 -44.064 1.00 73.62 811 VAL A C 1
ATOM 5972 O O . VAL A 1 811 ? 0.342 26.470 -44.354 1.00 73.62 811 VAL A O 1
ATOM 5975 N N . ALA A 1 812 ? -0.907 28.242 -44.972 1.00 71.06 812 ALA A N 1
ATOM 5976 C CA . ALA A 1 812 ? -0.716 28.104 -46.407 1.00 71.06 812 ALA A CA 1
ATOM 5977 C C . ALA A 1 812 ? 0.087 29.294 -46.945 1.00 71.06 812 ALA A C 1
ATOM 5979 O O . ALA A 1 812 ? -0.318 30.447 -46.786 1.00 71.06 812 ALA A O 1
ATOM 5980 N N . ALA A 1 813 ? 1.203 28.999 -47.604 1.00 73.88 813 ALA A N 1
ATOM 5981 C CA . ALA A 1 813 ? 1.981 29.927 -48.420 1.00 73.88 813 ALA A CA 1
ATOM 5982 C C . ALA A 1 813 ? 2.191 29.297 -49.814 1.00 73.88 813 ALA A C 1
ATOM 5984 O O . ALA A 1 813 ? 2.042 28.076 -49.945 1.00 73.88 813 ALA A O 1
ATOM 5985 N N . PRO A 1 814 ? 2.518 30.068 -50.869 1.00 70.69 814 PRO A N 1
ATOM 5986 C CA . PRO A 1 814 ? 2.777 29.501 -52.191 1.00 70.69 814 PRO A CA 1
ATOM 5987 C C . PRO A 1 814 ? 3.831 28.381 -52.115 1.00 70.69 814 PRO A C 1
ATOM 5989 O O . PRO A 1 814 ? 4.980 28.628 -51.764 1.00 70.69 814 PRO A O 1
ATOM 5992 N N . GLY A 1 815 ? 3.419 27.139 -52.392 1.00 59.28 815 GLY A N 1
ATOM 5993 C CA . GLY A 1 815 ? 4.286 25.952 -52.379 1.00 59.28 815 GLY A CA 1
ATOM 5994 C C . GLY A 1 815 ? 4.497 25.251 -51.027 1.00 59.28 815 GLY A C 1
ATOM 5995 O O . GLY A 1 815 ? 5.161 24.218 -51.006 1.00 59.28 815 GLY A O 1
ATOM 5996 N N . LEU A 1 816 ? 3.932 25.737 -49.911 1.00 52.22 816 LEU A N 1
ATOM 5997 C CA . LEU A 1 816 ? 4.110 25.117 -48.589 1.00 52.22 816 LEU A CA 1
ATOM 5998 C C . LEU A 1 816 ? 2.812 25.129 -47.770 1.00 52.22 816 LEU A C 1
ATOM 6000 O O . LEU A 1 816 ? 2.181 26.169 -47.585 1.00 52.22 816 LEU A O 1
ATOM 6004 N N . THR A 1 817 ? 2.433 23.965 -47.237 1.00 56.72 817 THR A N 1
ATOM 6005 C CA . THR A 1 817 ? 1.346 23.833 -46.255 1.00 56.72 817 THR A CA 1
ATOM 6006 C C . THR A 1 817 ? 1.893 23.188 -44.993 1.00 56.72 817 THR A C 1
ATOM 6008 O O . THR A 1 817 ? 2.362 22.053 -45.039 1.00 56.72 817 THR A O 1
ATOM 6011 N N . VAL A 1 818 ? 1.825 23.900 -43.868 1.00 60.84 818 VAL A N 1
ATOM 6012 C CA . VAL A 1 818 ? 2.293 23.393 -42.570 1.00 60.84 818 VAL A CA 1
ATOM 6013 C C . VAL A 1 818 ? 1.107 23.306 -41.606 1.00 60.84 818 VAL A C 1
ATOM 6015 O O . VAL A 1 818 ? 0.441 24.323 -41.379 1.00 60.84 818 VAL A O 1
ATOM 6018 N N . PRO A 1 819 ? 0.802 22.122 -41.042 1.00 61.91 819 PRO A N 1
ATOM 6019 C CA . PRO A 1 819 ? -0.222 21.997 -40.013 1.00 61.91 819 PRO A CA 1
ATOM 6020 C C . PRO A 1 819 ? 0.260 22.606 -38.693 1.00 61.91 819 PRO A C 1
ATOM 6022 O O . PRO A 1 819 ? 1.429 22.479 -38.333 1.00 61.91 819 PRO A O 1
ATOM 6025 N N . PHE A 1 820 ? -0.650 23.220 -37.937 1.00 69.25 820 PHE A N 1
ATOM 6026 C CA . PHE A 1 820 ? -0.373 23.705 -36.586 1.00 69.25 820 PHE A CA 1
ATOM 6027 C C . PHE A 1 820 ? -1.499 23.344 -35.607 1.00 69.25 820 PHE A C 1
ATOM 6029 O O . PHE A 1 820 ? -2.674 23.229 -35.963 1.00 69.25 820 PHE A O 1
ATOM 6036 N N . SER A 1 821 ? -1.129 23.172 -34.337 1.00 61.78 821 SER A N 1
ATOM 6037 C CA . SER A 1 821 ? -2.051 22.927 -33.227 1.00 61.78 821 SER A CA 1
ATOM 6038 C C . SER A 1 821 ? -1.643 23.798 -32.046 1.00 61.78 821 SER A C 1
ATOM 6040 O O . SER A 1 821 ? -0.502 23.720 -31.599 1.00 61.78 821 SER A O 1
ATOM 6042 N N . SER A 1 822 ? -2.590 24.566 -31.510 1.00 60.97 822 SER A N 1
ATOM 6043 C CA . SER A 1 822 ? -2.371 25.466 -30.373 1.00 60.97 822 SER A CA 1
ATOM 6044 C C . SER A 1 822 ? -3.496 25.329 -29.347 1.00 60.97 822 SER A C 1
ATOM 6046 O O . SER A 1 822 ? -4.650 25.076 -29.703 1.00 60.97 822 SER A O 1
ATOM 6048 N N . THR A 1 823 ? -3.176 25.535 -28.071 1.00 54.12 823 THR A N 1
ATOM 6049 C CA . THR A 1 823 ? -4.156 25.534 -26.972 1.00 54.12 823 THR A CA 1
ATOM 6050 C C . THR A 1 823 ? -4.343 26.964 -26.466 1.00 54.12 823 THR A C 1
ATOM 6052 O O . THR A 1 823 ? -3.368 27.673 -26.229 1.00 54.12 823 THR A O 1
ATOM 6055 N N . LEU A 1 824 ? -5.596 27.402 -26.334 1.00 59.53 824 LEU A N 1
ATOM 6056 C CA . LEU A 1 824 ? -5.989 28.745 -25.904 1.00 59.53 824 LEU A CA 1
ATOM 6057 C C . LEU A 1 824 ? -6.818 28.625 -24.610 1.00 59.53 824 LEU A C 1
ATOM 6059 O O . LEU A 1 824 ? -7.741 27.814 -24.548 1.00 59.53 824 LEU A O 1
ATOM 6063 N N . SER A 1 825 ? -6.545 29.439 -23.591 1.00 52.78 825 SER A N 1
ATOM 6064 C CA . SER A 1 825 ? -7.313 29.443 -22.331 1.00 52.78 825 SER A CA 1
ATOM 6065 C C . SER A 1 825 ? -7.594 30.871 -21.867 1.00 52.78 825 SER A C 1
ATOM 6067 O O . SER A 1 825 ? -6.703 31.711 -21.907 1.00 52.78 825 SER A O 1
ATOM 6069 N N . GLY A 1 826 ? -8.803 31.177 -21.401 1.00 56.62 826 GLY A N 1
ATOM 6070 C CA . GLY A 1 826 ? -9.132 32.508 -20.871 1.00 56.62 826 GLY A CA 1
ATOM 6071 C C . GLY A 1 826 ? -10.269 32.476 -19.851 1.00 56.62 826 GLY A C 1
ATOM 6072 O O . GLY A 1 826 ? -11.003 31.493 -19.789 1.00 56.62 826 GLY A O 1
ATOM 6073 N N . GLY A 1 827 ? -10.413 33.544 -19.061 1.00 49.78 827 GLY A N 1
ATOM 6074 C CA . GLY A 1 827 ? -11.460 33.691 -18.039 1.00 49.78 827 GLY A CA 1
ATOM 6075 C C . GLY A 1 827 ? -12.177 35.044 -18.126 1.00 49.78 827 GLY A C 1
ATOM 6076 O O . GLY A 1 827 ? -11.659 35.983 -18.733 1.00 49.78 827 GLY A O 1
ATOM 6077 N N . PHE A 1 828 ? -13.375 35.156 -17.545 1.00 51.75 828 PHE A N 1
ATOM 6078 C CA . PHE A 1 828 ? -14.178 36.387 -17.602 1.00 51.75 828 PHE A CA 1
ATOM 6079 C C . PHE A 1 828 ? -13.841 37.389 -16.489 1.00 51.75 828 PHE A C 1
ATOM 6081 O O . PHE A 1 828 ? -13.753 37.031 -15.320 1.00 51.75 828 PHE A O 1
ATOM 6088 N N . THR A 1 829 ? -13.778 38.676 -16.845 1.00 45.00 829 THR A N 1
ATOM 6089 C CA . THR A 1 829 ? -14.025 39.804 -15.928 1.00 45.00 829 THR A CA 1
ATOM 6090 C C . THR A 1 829 ? -14.832 40.879 -16.678 1.00 45.00 829 THR A C 1
ATOM 6092 O O . THR A 1 829 ? -14.712 41.000 -17.893 1.00 45.00 829 THR A O 1
ATOM 6095 N N . GLY A 1 830 ? -15.737 41.589 -15.994 1.00 40.31 830 GLY A N 1
ATOM 6096 C CA . GLY A 1 830 ? -16.791 42.421 -16.603 1.00 40.31 830 GLY A CA 1
ATOM 6097 C C . GLY A 1 830 ? -16.355 43.454 -17.667 1.00 40.31 830 GLY A C 1
ATOM 6098 O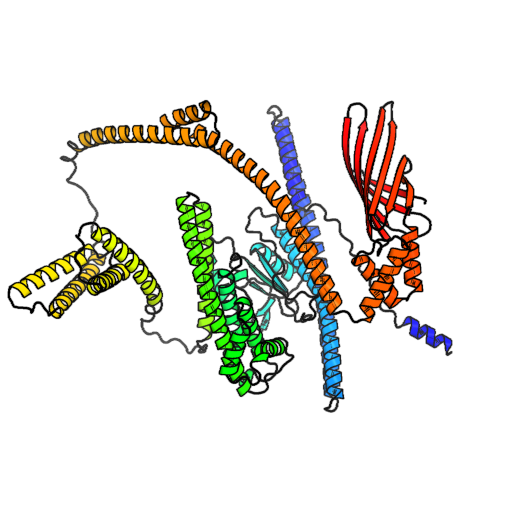 O . GLY A 1 830 ? -15.256 43.998 -17.628 1.00 40.31 830 GLY A O 1
ATOM 6099 N N . LYS A 1 831 ? -17.289 43.736 -18.598 1.00 43.06 831 LYS A N 1
ATOM 6100 C CA . LYS A 1 831 ? -17.211 44.653 -19.765 1.00 43.06 831 LYS A CA 1
ATOM 6101 C C . LYS A 1 831 ? -15.994 44.447 -20.694 1.00 43.06 831 LYS A C 1
ATOM 6103 O O . LYS A 1 831 ? -15.325 45.401 -21.082 1.00 43.06 831 LYS A O 1
ATOM 6108 N N . GLY A 1 832 ? -15.767 43.202 -21.115 1.00 54.06 832 GLY A N 1
ATOM 6109 C CA . GLY A 1 832 ? -14.893 42.840 -22.242 1.00 54.06 832 GLY A CA 1
ATOM 6110 C C . GLY A 1 832 ? -14.271 41.453 -22.075 1.00 54.06 832 GLY A C 1
ATOM 6111 O O . GLY A 1 832 ? -13.868 41.086 -20.977 1.00 54.06 832 GLY A O 1
ATOM 6112 N N . TYR A 1 833 ? -14.182 40.665 -23.150 1.00 58.72 833 TYR A N 1
ATOM 6113 C CA . TYR A 1 833 ? -13.607 39.318 -23.091 1.00 58.72 833 TYR A CA 1
ATOM 6114 C C . TYR A 1 833 ? -12.097 39.386 -23.327 1.00 58.72 833 TYR A C 1
ATOM 6116 O O . TYR A 1 833 ? -11.661 39.534 -24.468 1.00 58.72 833 TYR A O 1
ATOM 6124 N N . LYS A 1 834 ? -11.289 39.258 -22.272 1.00 55.88 834 LYS A N 1
ATOM 6125 C CA . LYS A 1 834 ? -9.823 39.219 -22.380 1.00 55.88 834 LYS A CA 1
ATOM 6126 C C . LYS A 1 834 ? -9.302 37.809 -22.129 1.00 55.88 834 LYS A C 1
ATOM 6128 O O . LYS A 1 834 ? -9.731 37.145 -21.193 1.00 55.88 834 LYS A O 1
ATOM 6133 N N . GLY A 1 835 ? -8.352 37.362 -22.939 1.00 56.09 835 GLY A N 1
ATOM 6134 C CA . GLY A 1 835 ? -7.676 36.085 -22.719 1.00 56.09 835 GLY A CA 1
ATOM 6135 C C . GLY A 1 835 ? -6.257 36.077 -23.270 1.00 56.09 835 GLY A C 1
ATOM 6136 O O . GLY A 1 835 ? -5.850 36.999 -23.985 1.00 56.09 835 GLY A O 1
ATOM 6137 N N . SER A 1 836 ? -5.490 35.058 -22.888 1.00 51.94 836 SER A N 1
ATOM 6138 C CA . SER A 1 836 ? -4.104 34.879 -23.309 1.00 51.94 836 SER A CA 1
ATOM 6139 C C . SER A 1 836 ? -3.838 33.438 -23.739 1.00 51.94 836 SER A C 1
ATOM 6141 O O . SER A 1 836 ? -4.466 32.492 -23.280 1.00 51.94 836 SER A O 1
ATOM 6143 N N . ALA A 1 837 ? -2.922 33.248 -24.677 1.00 50.78 837 ALA A N 1
ATOM 6144 C CA . ALA A 1 837 ? -2.551 31.936 -25.177 1.00 50.78 837 ALA A CA 1
ATOM 6145 C C . ALA A 1 837 ? -1.053 31.796 -25.267 1.00 50.78 837 ALA A C 1
ATOM 6147 O O . ALA A 1 837 ? -0.344 32.760 -25.542 1.00 50.78 837 ALA A O 1
ATOM 6148 N N . THR A 1 838 ? -0.602 30.559 -25.126 1.00 44.25 838 THR A N 1
ATOM 6149 C CA . THR A 1 838 ? 0.776 30.176 -25.390 1.00 44.25 838 THR A CA 1
ATOM 6150 C C . THR A 1 838 ? 0.797 29.433 -26.718 1.00 44.25 838 THR A C 1
ATOM 6152 O O . THR A 1 838 ? 0.215 28.360 -26.866 1.00 44.25 838 THR A O 1
ATOM 6155 N N . THR A 1 839 ? 1.429 30.046 -27.707 1.00 50.16 839 THR A N 1
ATOM 6156 C CA . THR A 1 839 ? 1.737 29.436 -29.003 1.00 50.16 839 THR A CA 1
ATOM 6157 C C . THR A 1 839 ? 3.168 28.888 -28.973 1.00 50.16 839 THR A C 1
ATOM 6159 O O . THR A 1 839 ? 3.941 29.319 -28.113 1.00 50.16 839 THR A O 1
ATOM 6162 N N . PRO A 1 840 ? 3.547 27.970 -29.886 1.00 44.19 840 PRO A N 1
ATOM 6163 C CA . PRO A 1 840 ? 4.919 27.459 -29.970 1.00 44.19 840 PRO A CA 1
ATOM 6164 C C . PRO A 1 840 ? 6.001 28.553 -30.020 1.00 44.19 840 PRO A C 1
ATOM 6166 O O . PRO A 1 840 ? 7.096 28.332 -29.514 1.00 44.19 840 PRO A O 1
ATOM 6169 N N . ASP A 1 841 ? 5.659 29.746 -30.526 1.00 45.25 841 ASP A N 1
ATOM 6170 C CA . ASP A 1 841 ? 6.591 30.860 -30.735 1.00 45.25 841 ASP A CA 1
ATOM 6171 C C . ASP A 1 841 ? 6.367 32.062 -29.784 1.00 45.25 841 ASP A C 1
ATOM 6173 O O . ASP A 1 841 ? 6.985 33.112 -29.961 1.00 45.25 841 ASP A O 1
ATOM 6177 N N . GLY A 1 842 ? 5.491 31.959 -28.770 1.00 52.06 842 GLY A N 1
ATOM 6178 C CA . GLY A 1 842 ? 5.298 33.034 -27.777 1.00 52.06 842 GLY A CA 1
ATOM 6179 C C . GLY A 1 842 ? 3.893 33.158 -27.174 1.00 52.06 842 GLY A C 1
ATOM 6180 O O . GLY A 1 842 ? 3.021 32.316 -27.392 1.00 52.06 842 GLY A O 1
ATOM 6181 N N . ARG A 1 843 ? 3.660 34.230 -26.396 1.00 44.78 843 ARG A N 1
ATOM 6182 C CA . ARG A 1 843 ? 2.354 34.545 -25.783 1.00 44.78 843 ARG A CA 1
ATOM 6183 C C . ARG A 1 843 ? 1.518 35.465 -26.682 1.00 44.78 843 ARG A C 1
ATOM 6185 O O . ARG A 1 843 ? 1.985 36.527 -27.078 1.00 44.78 843 ARG A O 1
ATOM 6192 N N . ALA A 1 844 ? 0.270 35.092 -26.944 1.00 52.97 844 ALA A N 1
ATOM 6193 C CA . ALA A 1 844 ? -0.728 35.912 -27.629 1.00 52.97 844 ALA A CA 1
ATOM 6194 C C . ALA A 1 844 ? -1.785 36.408 -26.634 1.00 52.97 844 ALA A C 1
ATOM 6196 O O . ALA A 1 844 ? -2.115 35.706 -25.681 1.00 52.97 844 ALA A O 1
ATOM 6197 N N . SER A 1 845 ? -2.343 37.595 -26.860 1.00 50.06 845 SER A N 1
ATOM 6198 C CA . SER A 1 845 ? -3.498 38.109 -26.120 1.00 50.06 845 SER A CA 1
ATOM 6199 C C . SER A 1 845 ? -4.624 38.470 -27.086 1.00 50.06 845 SER A C 1
ATOM 6201 O O . SER A 1 845 ? -4.387 38.821 -28.247 1.00 50.06 845 SER A O 1
ATOM 6203 N N . TRP A 1 846 ? -5.868 38.353 -26.627 1.00 57.91 846 TRP A N 1
ATOM 6204 C CA . TRP A 1 846 ? -7.038 38.795 -27.385 1.00 57.91 846 TRP A CA 1
ATOM 6205 C C . TRP A 1 846 ? -7.975 39.634 -26.538 1.00 57.91 846 TRP A C 1
ATOM 6207 O O . TRP A 1 846 ? -8.040 39.498 -25.313 1.00 57.91 846 TRP A O 1
ATOM 6217 N N . ASN A 1 847 ? -8.729 40.471 -27.243 1.00 50.03 847 ASN A N 1
ATOM 6218 C CA . ASN A 1 847 ? -9.897 41.151 -26.722 1.00 50.03 847 ASN A CA 1
ATOM 6219 C C . ASN A 1 847 ? -11.059 40.891 -27.686 1.00 50.03 847 ASN A C 1
ATOM 6221 O O . ASN A 1 847 ? -10.910 41.061 -28.899 1.00 50.03 847 ASN A O 1
ATOM 6225 N N . VAL A 1 848 ? -12.190 40.438 -27.161 1.00 53.19 848 VAL A N 1
ATOM 6226 C CA . VAL A 1 848 ? -13.398 40.190 -27.949 1.00 53.19 848 VAL A CA 1
ATOM 6227 C C . VAL A 1 848 ? -14.524 41.046 -27.373 1.00 53.19 848 VAL A C 1
ATOM 6229 O O . VAL A 1 848 ? -14.645 41.192 -26.154 1.00 53.19 848 VAL A O 1
ATOM 6232 N N . SER A 1 849 ? -15.331 41.636 -28.250 1.00 51.22 849 SER A N 1
ATOM 6233 C CA . SER A 1 849 ? -16.567 42.342 -27.906 1.00 51.22 849 SER A CA 1
ATOM 6234 C C . SER A 1 849 ? -17.764 41.539 -28.413 1.00 51.22 849 SER A C 1
ATOM 6236 O O . SER A 1 849 ? -17.657 40.849 -29.429 1.00 51.22 849 SER A O 1
ATOM 6238 N N . LYS A 1 850 ? -18.870 41.582 -27.665 1.00 46.84 850 LYS A N 1
ATOM 6239 C CA . LYS A 1 850 ? -20.133 40.953 -28.063 1.00 46.84 850 LYS A CA 1
ATOM 6240 C C . LYS A 1 850 ? -20.798 41.730 -29.184 1.00 46.84 850 LYS A C 1
ATOM 6242 O O . LYS A 1 850 ? -20.778 42.977 -29.087 1.00 46.84 850 LYS A O 1
#

Sequence (850 aa):
MRRLVAIWILLCVAPVRAQTGEVLVSVDPTASDSLAAEQKRFEYRKKALELQPPGPQRDAQVKQEIQKHLAENKRISMQEQAARKEVISDLKQRWGKVESDWKTECTRHDAAKRQLDALPEGPAKTAAIEAENAAHRNTSKQIATERNVVHEGVMRQANREVMGGQTGTSNSMSKTAGTAITDPNHRGMNGDLDAGGGYRTTEKAAKILDEIGVKGPPDPVTGKAGRVKITGGVLETAPEFGLTVNAAPGADRIGSAGHQAQVNVGAQHAETYVSETGGALNGGPLKDHVATLDHTKKALHGTNAPPESLVGGSPEGQVMAKGTLKAANSAGLDPQTVEAIAAKNGVKSPDKILDTLAEIKTGRAAIASPEEAASLQKTSREILTAAETKVQSAAATEAKQMQTRIADLEAKGMKPQAQQVRNEIADYNAKVKAASDAVKGTSEPVRVNEEPKAASGGRLMKAGGAGLMIYGIYEGYQKAKEEMAANKQGESQGALSSTKDKAELAGRTFWHGLGFSGMAEIGTQAGKDAFDQYKKDIASGKISPNDWTPYLAMKAKALGGGLFAAGKAMTYDAAKQSGTNLGNAIVEGLGAAKDTIKSFKDARDEQKTREDQAKAVRDLLIKKGGSTAGAQMAADGVLKGDFTEANRINKVLDGKIAAKQAAADNETKARSYRERKKLAAKREAGKEEQKKRENATEDAVNLRETVIGKLKAKGLPANAGLIDGLVRILERDGLPALDAAIGEMTGMQGTFVGTLSGKGTLRITITGTRVTGTYGQTATASGATATVRGSISGDVELSSGTISMKMIGNVAAPGLTVPFSSTLSGGFTGKGYKGSATTPDGRASWNVSK

pLDDT: mean 75.74, std 21.08, range [27.06, 98.25]

Foldseek 3Di:
DVVVVVVVVVVPDDPPPPPPPPPPPPPDDQLLRVLVVLVVVLVVLLVVLVPDDDDPVSVVVNVVSVVVSVVVVVVSVVVVVVVLVVLLVVLLVLVVVLVVLLVVLVVVLVVQVVVLVPDDDDPVSVVSNVVSVVVSQVSLLVSVVSLVVSVVSLQVSLLSVQVSDPDPLFFRKDFDDFDDSPDPLARRLQGATEIETRQSSVVSSLVSCVSSPWFFDQDPVHRDTHRQDQDLQWTGTYSSSRYIYRHAADPPQQPDPSLLSSLLSQLLDLPHQSCRNSDHLPDDLLSLLSQLLSLLLQLCQLLVDQLQQQFALHPSLLSNLRSLLRLCVSLVPDLVVLLVLLVVLPNPCSSCLNVQSVCSNSRNDGQHDSSSSNSNSSSSVVSSVVSNVSSVVRSVVVLVVLVVVLVVCVVVVVNVVSVVSVSSSSSSVSNSVSSVCSSVVVPDPPDDDDDDDDDDDDDPPDPPPPVLLVVLLVVQLVVLVVVVVVVVPPDDDDDDDPVVSVVSSNVSSVVRSVPCPVVCPQLVVQLVVLVVVVVVCCVVVVDPPPDCPSSVVSSVVSVVVVVVVVVVVVVPPVPDDDDDDDPPPPPPVPVVVVVVVVVVVVVVVVLVVLLVVLVVLLVVLVVLVHDNVLSNVCSVCSSVVHNPSSVVSVVVSVVVVVVVVVVVCCVVCVVVVVVCVVVVVVVVVVVVVVVCVVPDDPVLVVLLVVLVVLCVVLVADSDPVVSVLLSVCCVPPNDVSSVVLSVVQSVPADWWWWDKQPFKIKIWGDDHFKIWTKIWGWDDDPNWIKIKIWIKIWTAPSNQQKTKIKIWTWIDTVPDIDTAIFIWIAGDDPDWGWGWGQGPVGIIIIIIDD